Protein AF-A0A972MLI1-F1 (afdb_monomer_lite)

Sequence (864 aa):
FDFTLFNNRFKKNRMYGEKNILFFDNGRDFYGKFKIDSTTGWLNIKGTKNLGAFIKAQRDNSRTLILCEGLKDGVNGNIAFPKADILVTDSKHIPFKFKEHGVELKQYHKIILAVDRDVSTDEKLKLLSRLNRKSYKKTYMVNWDEIPKEVTDLTEWIDSLDIPFSKIEREALPSLKRVLSEDNFVKIFNRKRVEELDRRFQIASSRNSVNSVRDIIKSKNLMREDISKEVEFLLNLSGKSDRDEVVELNSNGKLSDLSKRIIDIVDGNQRTLLNAPTGTGKSYLVKNIFPVKYRNMIIISPLRMVTDEIVKESIFKNVRKIRDIDYPYISMTTDIFYNLYKSHPDIFKKRIQESDIIIFDEQHLYRESKNFREKVVKVYEFLLYKYKRRVLFMSGTPVIPTDVDIKVITARVPDSAKRRIDYSKDKFQSEEEMVSHIKSQIKSGSVMVYCSSKIKVEEVSNLLIKHNIPVFSMTSIEMKENGEKVKGGKIKYGEYAYVSTTKATTGINIPNLRGIYQYGTVYNANSFIQLLGRLRDGGFFYYIKPKFEHQQEKFVRNQAIGLVRGFKKLKVHKLSQSFNSSKFKNWIKNRFHIPSHQRDLSGFMTHFRDALQVIEAKGLGKFNMERDDFIFSALAVNNVDDIEELFENLDKVNFEKYVDRVAIDWINHNSVEMLNEIYNLSFKIIEERDSEPELEKIELITCEDKSEKREKQKKISDETRELYKELDEKFKDCNITSKVLRNRFSLGELTKLNEIELDLDEIKRFAHNDDKVVRLKAMLIPPDKIIEIAKEIINDKGFCTLRELDVELQKVYIANSRTKSVYFRFLVNLFKKGFADNSDIKYSKMGKANRRYHRNILLGRDVL

Radius of gyration: 37.96 Å; chains: 1; bounding box: 101×66×106 Å

pLDDT: mean 73.81, std 15.35, range [25.66, 97.81]

Foldseek 3Di:
DPLVVVCVLCVQWHWDDDVQKIWIDRVPDTQFIWGQDPPPGTHTDDDDDQQFDKADAPDPQAQEEEEEEDVVLVVLVCLLASRYIYTYGPDLQDAHNCVVHVNDLVSHQAYEYFYWPPRDPVSVCNNHVPDDPVSLLRYWYFQCVVPDPVDTHNNSRSVVVPDPSVCSNPCRVVVSVVRTDPDPRVVSVLVVVLVVLVVQVVVCLVVVPLVSLLVSLLVCVVVVHDSVVSLVSNLQVQADDPLEDEDEDDLQLACPVCLVVVVVVLLVDQFAEEQHAFLNCPLVSVFPPVVVPWQAEEEEEQDPLQLVVSPVPGQEDEDDDPVSLPRRHYYYYLVVLQCCCVVVVVSSVVSVVPGQEYEYEPQVCLLVCPPPPVSNVVSSCCSQPPDRGGYYYYDNRHGDDPPGDYRYYHYFYDPSNFAEAEEEEQPDPDPVRVLVVLQVLLVQAEEEEEDQDPVVLVVVLVVNLVVVFFEWEFEPVFIATSNHGDPPPDDDAGSHHYRYHLVRCVSPQHPRHAEYEYEAFDQFDVSVQVVLSSCSNYHYYYYHYPPCPVPVVVVLLVVLLVVLVVCLVQVPFKLQVCLVDPVSLVCCVVPDPQPPVLSHLQSVCVVNVSSLVLCVQLVQWDQDPVNSIIGGDNVSSVPDPDPNVSSSDGDPSVSVSVSRRSSVVVCNVPPVQVCVVSGSHSHGYDYDPDVPPPPVPPPPCDVVVVVVVVVVVVVVVVVLVVLQVLQCVVCVLLPDHSVNQVVQDDSVLSVVLSVDDDPSVVLSPDPDPVLSNVLSLLVSDPVVVLLVLQVVVCVVAQKDALLNSVVVCCVVRVRPDDPSVSNSVVSLVCLVVCVCVPPQKHWDQWDADPNDIDGGMIGGVVSD

Structure (mmCIF, N/CA/C/O backbone):
data_AF-A0A972MLI1-F1
#
_entry.id   AF-A0A972MLI1-F1
#
loop_
_atom_site.group_PDB
_atom_site.id
_atom_site.type_symbol
_atom_site.label_atom_id
_atom_site.label_alt_id
_atom_site.label_comp_id
_atom_site.label_asym_id
_atom_site.label_entity_id
_atom_site.label_seq_id
_atom_site.pdbx_PDB_ins_code
_atom_site.Cartn_x
_atom_site.Cartn_y
_atom_site.Cartn_z
_atom_site.occupancy
_atom_site.B_iso_or_equiv
_atom_site.auth_seq_id
_atom_site.auth_comp_id
_atom_site.auth_asym_id
_atom_site.auth_atom_id
_atom_site.pdbx_PDB_model_num
ATOM 1 N N . PHE A 1 1 ? 59.406 20.191 -24.309 1.00 47.91 1 PHE A N 1
ATOM 2 C CA . PHE A 1 1 ? 58.004 20.636 -24.447 1.00 47.91 1 PHE A CA 1
ATOM 3 C C . PHE A 1 1 ? 57.993 21.788 -25.446 1.00 47.91 1 PHE A C 1
ATOM 5 O O . PHE A 1 1 ? 58.690 22.765 -25.200 1.00 47.91 1 PHE A O 1
ATOM 12 N N . ASP A 1 2 ? 57.324 21.654 -26.594 1.00 45.31 2 ASP A N 1
ATOM 13 C CA . ASP A 1 2 ? 57.265 22.721 -27.610 1.00 45.31 2 ASP A CA 1
ATOM 14 C C . ASP A 1 2 ? 56.103 23.679 -27.294 1.00 45.31 2 ASP A C 1
ATOM 16 O O . ASP A 1 2 ? 54.934 23.410 -27.584 1.00 45.31 2 ASP A O 1
ATOM 20 N N . PHE A 1 3 ? 56.436 24.794 -26.642 1.00 49.72 3 PHE A N 1
ATOM 21 C CA . PHE A 1 3 ? 55.480 25.824 -26.227 1.00 49.72 3 PHE A CA 1
ATOM 22 C C . PHE A 1 3 ? 54.822 26.535 -27.408 1.00 49.72 3 PHE A C 1
ATOM 24 O O . PHE A 1 3 ? 53.673 26.968 -27.313 1.00 49.72 3 PHE A O 1
ATOM 31 N N . THR A 1 4 ? 55.531 26.628 -28.529 1.00 46.41 4 THR A N 1
ATOM 32 C CA . THR A 1 4 ? 55.057 27.284 -29.745 1.00 46.41 4 THR A CA 1
ATOM 33 C C . THR A 1 4 ? 53.942 26.459 -30.371 1.00 46.41 4 THR A C 1
ATOM 35 O O . THR A 1 4 ? 52.901 26.999 -30.742 1.00 46.41 4 THR A O 1
ATOM 38 N N . LEU A 1 5 ? 54.094 25.132 -30.394 1.00 46.66 5 LEU A N 1
ATOM 39 C CA . LEU A 1 5 ? 53.060 24.209 -30.862 1.00 46.66 5 LEU A CA 1
ATOM 40 C C . LEU A 1 5 ? 51.785 24.270 -29.998 1.00 46.66 5 LEU A C 1
ATOM 42 O O . LEU A 1 5 ? 50.673 24.254 -30.534 1.00 46.66 5 LEU A O 1
ATOM 46 N N . PHE A 1 6 ? 51.938 24.375 -28.673 1.00 49.66 6 PHE A N 1
ATOM 47 C CA . PHE A 1 6 ? 50.816 24.477 -27.734 1.00 49.66 6 PHE A CA 1
ATOM 48 C C . PHE A 1 6 ? 50.091 25.827 -27.865 1.00 49.66 6 PHE A C 1
ATOM 50 O O . PHE A 1 6 ? 48.884 25.859 -28.102 1.00 49.66 6 PHE A O 1
ATOM 57 N N . ASN A 1 7 ? 50.821 26.945 -27.820 1.00 52.25 7 ASN A N 1
ATOM 58 C CA . ASN A 1 7 ? 50.249 28.289 -27.963 1.00 52.25 7 ASN A CA 1
ATOM 59 C C . ASN A 1 7 ? 49.585 28.508 -29.338 1.00 52.25 7 ASN A C 1
ATOM 61 O O . ASN A 1 7 ? 48.543 29.159 -29.422 1.00 52.25 7 ASN A O 1
ATOM 65 N N . ASN A 1 8 ? 50.120 27.912 -30.413 1.00 51.81 8 ASN A N 1
ATOM 66 C CA . ASN A 1 8 ? 49.519 27.984 -31.751 1.00 51.81 8 ASN A CA 1
ATOM 67 C C . ASN A 1 8 ? 48.191 27.217 -31.856 1.00 51.81 8 ASN A C 1
ATOM 69 O O . ASN A 1 8 ? 47.289 27.640 -32.586 1.00 51.81 8 ASN A O 1
ATOM 73 N N . ARG A 1 9 ? 48.042 26.103 -31.125 1.00 46.09 9 ARG A N 1
ATOM 74 C CA . ARG A 1 9 ? 46.799 25.310 -31.081 1.00 46.09 9 ARG A CA 1
ATOM 75 C C . ARG A 1 9 ? 45.765 25.852 -30.098 1.00 46.09 9 ARG A C 1
ATOM 77 O O . ARG A 1 9 ? 44.569 25.740 -30.361 1.00 46.09 9 ARG A O 1
ATOM 84 N N . PHE A 1 10 ? 46.193 26.458 -28.994 1.00 48.88 10 PHE A N 1
ATOM 85 C CA . PHE A 1 10 ? 45.318 26.856 -27.891 1.00 48.88 10 PHE A CA 1
ATOM 86 C C . PHE A 1 10 ? 45.275 28.376 -27.719 1.00 48.88 10 PHE A C 1
ATOM 88 O O . PHE A 1 10 ? 45.675 28.915 -26.697 1.00 48.88 10 PHE A O 1
ATOM 95 N N . LYS A 1 11 ? 44.689 29.078 -28.701 1.00 50.09 11 LYS A N 1
ATOM 96 C CA . LYS A 1 11 ? 44.611 30.557 -28.757 1.00 50.09 11 LYS A CA 1
ATOM 97 C C . LYS A 1 11 ? 43.966 31.252 -27.538 1.00 50.09 11 LYS A C 1
ATOM 99 O O . LYS A 1 11 ? 44.025 32.474 -27.452 1.00 50.09 11 LYS A O 1
ATOM 104 N N . LYS A 1 12 ? 43.300 30.507 -26.643 1.00 44.12 12 LYS A N 1
ATOM 105 C CA . LYS A 1 12 ? 42.593 31.029 -25.455 1.00 44.12 12 LYS A CA 1
ATOM 106 C C . LYS A 1 12 ? 43.379 30.889 -24.137 1.00 44.12 12 LYS A C 1
ATOM 108 O O . LYS A 1 12 ? 42.968 31.510 -23.165 1.00 44.12 12 LYS A O 1
ATOM 113 N N . ASN A 1 13 ? 44.472 30.122 -24.098 1.00 48.69 13 ASN A N 1
ATOM 114 C CA . ASN A 1 13 ? 45.317 29.950 -22.908 1.00 48.69 13 ASN A CA 1
ATOM 115 C C . ASN A 1 13 ? 46.754 30.361 -23.245 1.00 48.69 13 ASN A C 1
ATOM 117 O O . ASN A 1 13 ? 47.233 30.054 -24.336 1.00 48.69 13 ASN A O 1
ATOM 121 N N . ARG A 1 14 ? 47.444 31.051 -22.335 1.00 53.62 14 ARG A N 1
ATOM 122 C CA . ARG A 1 14 ? 48.846 31.440 -22.523 1.00 53.62 14 ARG A CA 1
ATOM 123 C C . ARG A 1 14 ? 49.737 30.526 -21.697 1.00 53.62 14 ARG A C 1
ATOM 125 O O . ARG A 1 14 ? 49.580 30.432 -20.482 1.00 53.62 14 ARG A O 1
ATOM 132 N N . MET A 1 15 ? 50.678 29.868 -22.371 1.00 56.75 15 MET A N 1
ATOM 133 C CA . MET A 1 15 ? 51.811 29.208 -21.732 1.00 56.75 15 MET A CA 1
ATOM 134 C C . MET A 1 15 ? 53.085 29.961 -22.069 1.00 56.75 15 MET A C 1
ATOM 136 O O . MET A 1 15 ? 53.476 30.055 -23.231 1.00 56.75 15 MET A O 1
ATOM 140 N N . TYR A 1 16 ? 53.748 30.487 -21.051 1.00 58.44 16 TYR A N 1
ATOM 141 C CA . TYR A 1 16 ? 55.057 31.112 -21.190 1.00 58.44 16 TYR A CA 1
ATOM 142 C C . TYR A 1 16 ? 55.985 30.593 -20.098 1.00 58.44 16 TYR A C 1
ATOM 144 O O . TYR A 1 16 ? 55.531 30.126 -19.050 1.00 58.44 16 TYR A O 1
ATOM 152 N N . GLY A 1 17 ? 57.287 30.618 -20.367 1.00 53.81 17 GLY A N 1
ATOM 153 C CA . GLY A 1 17 ? 58.278 30.096 -19.442 1.00 53.81 17 GLY A CA 1
ATOM 154 C C . GLY A 1 17 ? 59.570 30.896 -19.437 1.00 53.81 17 GLY A C 1
ATOM 155 O O . GLY A 1 17 ? 59.985 31.438 -20.457 1.00 53.81 17 GLY A O 1
ATOM 156 N N . GLU A 1 18 ? 60.199 30.921 -18.267 1.00 52.81 18 GLU A N 1
ATOM 157 C CA . GLU A 1 18 ? 61.629 31.186 -18.094 1.00 52.81 18 GLU A CA 1
ATOM 158 C C . GLU A 1 18 ? 62.325 29.851 -17.795 1.00 52.81 18 GLU A C 1
ATOM 160 O O . GLU A 1 18 ? 61.659 28.850 -17.526 1.00 52.81 18 GLU A O 1
ATOM 165 N N . LYS A 1 19 ? 63.661 29.793 -17.859 1.00 45.41 19 LYS A N 1
ATOM 166 C CA . LYS A 1 19 ? 64.439 28.548 -17.716 1.00 45.41 19 LYS A CA 1
ATOM 167 C C . LYS A 1 19 ? 63.956 27.720 -16.504 1.00 45.41 19 LYS A C 1
ATOM 169 O O . LYS A 1 19 ? 64.113 28.122 -15.355 1.00 45.41 19 LYS A O 1
ATOM 174 N N . ASN A 1 20 ? 63.372 26.556 -16.798 1.00 45.94 20 ASN A N 1
ATOM 175 C CA . ASN A 1 20 ? 62.780 25.583 -15.872 1.00 45.94 20 ASN A CA 1
ATOM 176 C C . ASN A 1 20 ? 61.471 25.976 -15.158 1.00 45.94 20 ASN A C 1
ATOM 178 O O . ASN A 1 20 ? 61.099 25.269 -14.231 1.00 45.94 20 ASN A O 1
ATOM 182 N N . ILE A 1 21 ? 60.752 27.032 -15.556 1.00 50.06 21 ILE A N 1
ATOM 183 C CA . ILE A 1 21 ? 59.495 27.484 -14.926 1.00 50.06 21 ILE A CA 1
ATOM 184 C C . ILE A 1 21 ? 58.414 27.750 -15.991 1.00 50.06 21 ILE A C 1
ATOM 186 O O . ILE A 1 21 ? 58.685 28.383 -17.003 1.00 50.06 21 ILE A O 1
ATOM 190 N N . LEU A 1 22 ? 57.183 27.298 -15.747 1.00 57.12 22 LEU A N 1
ATOM 191 C CA . LEU A 1 22 ? 56.019 27.317 -16.632 1.00 57.12 22 LEU A CA 1
ATOM 192 C C . LEU A 1 22 ? 54.854 28.039 -15.949 1.00 57.12 22 LEU A C 1
ATOM 194 O O . LEU A 1 22 ? 54.493 27.715 -14.818 1.00 57.12 22 LEU A O 1
ATOM 198 N N . PHE A 1 23 ? 54.265 29.007 -16.643 1.00 58.59 23 PHE A N 1
ATOM 199 C CA . PHE A 1 23 ? 53.094 29.763 -16.199 1.00 58.59 23 PHE A CA 1
ATOM 200 C C . PHE A 1 23 ? 51.876 29.392 -17.057 1.00 58.59 23 PHE A C 1
ATOM 202 O O . PHE A 1 23 ? 52.014 29.231 -18.272 1.00 58.59 23 PHE A O 1
ATOM 209 N N . PHE A 1 24 ? 50.702 29.241 -16.431 1.00 60.00 24 PHE A N 1
ATOM 210 C CA . PHE A 1 24 ? 49.439 28.912 -17.107 1.00 60.00 24 PHE A CA 1
ATOM 211 C C . PHE A 1 24 ? 48.341 29.929 -16.750 1.00 60.00 24 PHE A C 1
ATOM 213 O O . PHE A 1 24 ? 47.995 30.075 -15.575 1.00 60.00 24 PHE A O 1
ATOM 220 N N . ASP A 1 25 ? 47.777 30.615 -17.749 1.00 57.91 25 ASP A N 1
ATOM 221 C CA . ASP A 1 25 ? 46.645 31.548 -17.594 1.00 57.91 25 ASP A CA 1
ATOM 222 C C . ASP A 1 25 ? 45.677 31.518 -18.802 1.00 57.91 25 ASP A C 1
ATOM 224 O O . ASP A 1 25 ? 46.000 30.973 -19.861 1.00 57.91 25 ASP A O 1
ATOM 228 N N . ASN A 1 26 ? 44.474 32.093 -18.649 1.00 50.22 26 ASN A N 1
ATOM 229 C CA . ASN A 1 26 ? 43.505 32.341 -19.743 1.00 50.22 26 ASN A CA 1
ATOM 230 C C . ASN A 1 26 ? 43.417 33.829 -20.161 1.00 50.22 26 ASN A C 1
ATOM 232 O O . ASN A 1 26 ? 42.451 34.239 -20.812 1.00 50.22 26 ASN A O 1
ATOM 236 N N . GLY A 1 27 ? 44.357 34.670 -19.722 1.00 53.28 27 GLY A N 1
ATOM 237 C CA . GLY A 1 27 ? 44.333 36.124 -19.894 1.00 53.28 27 GLY A CA 1
ATOM 238 C C . GLY A 1 27 ? 43.441 36.920 -18.924 1.00 53.28 27 GLY A C 1
ATOM 239 O O . GLY A 1 27 ? 43.438 38.146 -19.011 1.00 53.28 27 GLY A O 1
ATOM 240 N N . ARG A 1 28 ? 42.694 36.275 -18.016 1.00 47.06 28 ARG A N 1
ATOM 241 C CA . ARG A 1 28 ? 41.916 36.917 -16.930 1.00 47.06 28 ARG A CA 1
ATOM 242 C C . ARG A 1 28 ? 42.260 36.376 -15.542 1.00 47.06 28 ARG A C 1
ATOM 244 O O . ARG A 1 28 ? 42.342 37.159 -14.605 1.00 47.06 28 ARG A O 1
ATOM 251 N N . ASP A 1 29 ? 42.492 35.072 -15.435 1.00 49.84 29 ASP A N 1
ATOM 252 C CA . ASP A 1 29 ? 42.754 34.355 -14.189 1.00 49.84 29 ASP A CA 1
ATOM 253 C C . ASP A 1 29 ? 44.064 33.561 -14.294 1.00 49.84 29 ASP A C 1
ATOM 255 O O . ASP A 1 29 ? 44.342 32.920 -15.312 1.00 49.84 29 ASP A O 1
ATOM 259 N N . PHE A 1 30 ? 44.866 33.602 -13.226 1.00 54.88 30 PHE A N 1
ATOM 260 C CA . PHE A 1 30 ? 46.114 32.851 -13.110 1.00 54.88 30 PHE A CA 1
ATOM 261 C C . PHE A 1 30 ? 45.841 31.443 -12.575 1.00 54.88 30 PHE A C 1
ATOM 263 O O . PHE A 1 30 ? 45.322 31.293 -11.468 1.00 54.88 30 PHE A O 1
ATOM 270 N N . TYR A 1 31 ? 46.208 30.414 -13.335 1.00 52.75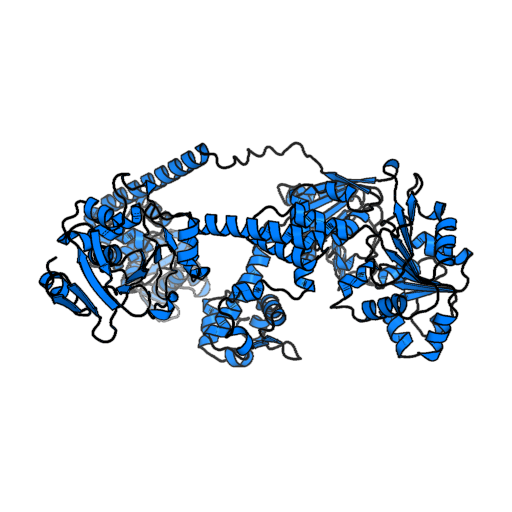 31 TYR A N 1
ATOM 271 C CA . TYR A 1 31 ? 45.892 29.026 -12.995 1.00 52.75 31 TYR A CA 1
ATOM 272 C C . TYR A 1 31 ? 47.042 28.274 -12.317 1.00 52.75 31 TYR A C 1
ATOM 274 O O . TYR A 1 31 ? 46.780 27.319 -11.590 1.00 52.75 31 TYR A O 1
ATOM 282 N N . GLY A 1 32 ? 48.304 28.671 -12.517 1.00 55.38 32 GLY A N 1
ATOM 283 C CA . GLY A 1 32 ? 49.420 28.059 -11.788 1.00 55.38 32 GLY A CA 1
ATOM 284 C C . GLY A 1 32 ? 50.821 28.355 -12.327 1.00 55.38 32 GLY A C 1
ATOM 285 O O . GLY A 1 32 ? 50.996 28.770 -13.475 1.00 55.38 32 GLY A O 1
ATOM 286 N N . LYS A 1 33 ? 51.820 28.120 -11.463 1.00 56.28 33 LYS A N 1
ATOM 287 C CA . LYS A 1 33 ? 53.263 28.215 -11.734 1.00 56.28 33 LYS A CA 1
ATOM 288 C C . LYS A 1 33 ? 53.911 26.860 -11.450 1.00 56.28 33 LYS A C 1
ATOM 290 O O . LYS A 1 33 ? 53.771 26.339 -10.349 1.00 56.28 33 LYS A O 1
ATOM 295 N N . PHE A 1 34 ? 54.657 26.310 -12.400 1.00 58.06 34 PHE A N 1
ATOM 296 C CA . PHE A 1 34 ? 55.252 24.974 -12.301 1.00 58.06 34 PHE A CA 1
ATOM 297 C C . PHE A 1 34 ? 56.737 25.026 -12.640 1.00 58.06 34 PHE A C 1
ATOM 299 O O . PHE A 1 34 ? 57.112 25.681 -13.598 1.00 58.06 34 PHE A O 1
ATOM 306 N N . LYS A 1 35 ? 57.601 24.356 -11.884 1.00 50.22 35 LYS A N 1
ATOM 307 C CA . LYS A 1 35 ? 59.030 24.224 -12.176 1.00 50.22 35 LYS A CA 1
ATOM 308 C C . LYS A 1 35 ? 59.329 22.792 -12.576 1.00 50.22 35 LYS A C 1
ATOM 310 O O . LYS A 1 35 ? 58.917 21.881 -11.872 1.00 50.22 35 LYS A O 1
ATOM 315 N N . ILE A 1 36 ? 60.043 22.588 -13.673 1.00 44.81 36 ILE A N 1
ATOM 316 C CA . ILE A 1 36 ? 60.510 21.249 -14.034 1.00 44.81 36 ILE A CA 1
ATOM 317 C C . ILE A 1 36 ? 61.764 20.916 -13.221 1.00 44.81 36 ILE A C 1
ATOM 319 O O . ILE A 1 36 ? 62.744 21.664 -13.218 1.00 44.81 36 ILE A O 1
ATOM 323 N N . ASP A 1 37 ? 61.692 19.812 -12.494 1.00 49.56 37 ASP A N 1
ATOM 324 C CA . ASP A 1 37 ? 62.801 19.155 -11.823 1.00 49.56 37 ASP A CA 1
ATOM 325 C C . ASP A 1 37 ? 63.236 17.956 -12.671 1.00 49.56 37 ASP A C 1
ATOM 327 O O . ASP A 1 37 ? 62.406 17.171 -13.134 1.00 49.56 37 ASP A O 1
ATOM 331 N N . SER A 1 38 ? 64.540 17.825 -12.907 1.00 40.69 38 SER A N 1
ATOM 332 C CA . SER A 1 38 ? 65.109 16.806 -13.802 1.00 40.69 38 SER A CA 1
ATOM 333 C C . SER A 1 38 ? 64.912 15.368 -13.315 1.00 40.69 38 SER A C 1
ATOM 335 O O . SER A 1 38 ? 65.096 14.438 -14.091 1.00 40.69 38 SER A O 1
ATOM 337 N N . THR A 1 39 ? 64.550 15.191 -12.047 1.00 37.62 39 THR A N 1
ATOM 338 C CA . THR A 1 39 ? 64.408 13.897 -11.369 1.00 37.62 39 THR A CA 1
ATOM 339 C C . THR A 1 39 ? 62.954 13.547 -11.062 1.00 37.62 39 THR A C 1
ATOM 341 O O . THR A 1 39 ? 62.599 12.374 -11.068 1.00 37.62 39 THR A O 1
ATOM 344 N N . THR A 1 40 ? 62.103 14.544 -10.805 1.00 37.59 40 THR A N 1
ATOM 345 C CA . THR A 1 40 ? 60.720 14.352 -10.320 1.00 37.59 40 THR A CA 1
ATOM 346 C C . THR A 1 40 ? 59.640 14.920 -11.247 1.00 37.59 40 THR A C 1
ATOM 348 O O . THR A 1 40 ? 58.451 14.743 -10.989 1.00 37.59 40 THR A O 1
ATOM 351 N N . GLY A 1 41 ? 60.016 15.564 -12.357 1.00 47.62 41 GLY A N 1
ATOM 352 C CA . GLY A 1 41 ? 59.072 16.132 -13.321 1.00 47.62 41 GLY A CA 1
ATOM 353 C C . GLY A 1 41 ? 58.562 17.523 -12.923 1.00 47.62 41 GLY A C 1
ATOM 354 O O . GLY A 1 41 ? 59.293 18.336 -12.365 1.00 47.62 41 GLY A O 1
ATOM 355 N N . TRP A 1 42 ? 57.319 17.860 -13.278 1.00 47.00 42 TRP A N 1
ATOM 356 C CA . TRP A 1 42 ? 56.756 19.199 -13.045 1.00 47.00 42 TRP A CA 1
ATOM 357 C C . TRP A 1 42 ? 56.283 19.384 -11.591 1.00 47.00 42 TRP A C 1
ATOM 359 O O . TRP A 1 42 ? 55.293 18.792 -11.174 1.00 47.00 42 TRP A O 1
ATOM 369 N N . LEU A 1 43 ? 56.943 20.266 -10.837 1.00 48.94 43 LEU A N 1
ATOM 370 C CA . LEU A 1 43 ? 56.621 20.638 -9.454 1.00 48.94 43 LEU A CA 1
ATOM 371 C C . LEU A 1 43 ? 55.833 21.957 -9.398 1.00 48.94 43 LEU A C 1
ATOM 373 O O . LEU A 1 43 ? 56.252 22.953 -9.978 1.00 48.94 43 LEU A O 1
ATOM 377 N N . ASN A 1 44 ? 54.716 22.021 -8.670 1.00 53.03 44 ASN A N 1
ATOM 378 C CA . ASN A 1 44 ? 53.964 23.270 -8.473 1.00 53.03 44 ASN A CA 1
ATOM 379 C C . ASN A 1 44 ? 54.741 24.230 -7.547 1.00 53.03 44 ASN A C 1
ATOM 381 O O . ASN A 1 44 ? 55.037 23.890 -6.403 1.00 53.03 44 ASN A O 1
ATOM 385 N N . ILE A 1 45 ? 55.077 25.433 -8.023 1.00 50.41 45 ILE A N 1
ATOM 386 C CA . ILE A 1 45 ? 55.813 26.446 -7.255 1.00 50.41 45 ILE A CA 1
ATOM 387 C C . ILE A 1 45 ? 54.953 27.700 -7.112 1.00 50.41 45 ILE A C 1
ATOM 389 O O . ILE A 1 45 ? 55.082 28.640 -7.884 1.00 50.41 45 ILE A O 1
ATOM 393 N N . LYS A 1 46 ? 54.139 27.733 -6.050 1.00 49.06 46 LYS A N 1
ATOM 394 C CA . LYS A 1 46 ? 53.308 28.861 -5.579 1.00 49.06 46 LYS A CA 1
ATOM 395 C C . LYS A 1 46 ? 52.178 29.310 -6.526 1.00 49.06 46 LYS A C 1
ATOM 397 O O . LYS A 1 46 ? 52.375 30.122 -7.425 1.00 49.06 46 LYS A O 1
ATOM 402 N N . GLY A 1 47 ? 50.957 28.915 -6.159 1.00 44.44 47 GLY A N 1
ATOM 403 C CA . GLY A 1 47 ? 49.693 29.580 -6.487 1.00 44.44 47 GLY A CA 1
ATOM 404 C C . GLY A 1 47 ? 48.760 29.559 -5.267 1.00 44.44 47 GLY A C 1
ATOM 405 O O . GLY A 1 47 ? 48.726 28.587 -4.514 1.00 44.44 47 GLY A O 1
ATOM 406 N N . THR A 1 48 ? 48.058 30.658 -5.006 1.00 46.09 48 THR A N 1
ATOM 407 C CA . THR A 1 48 ? 47.148 30.832 -3.867 1.00 46.09 48 THR A CA 1
ATOM 408 C C . THR A 1 48 ? 45.816 30.116 -4.126 1.00 46.09 48 THR A C 1
ATOM 410 O O . THR A 1 48 ? 45.030 30.542 -4.963 1.00 46.09 48 THR A O 1
ATOM 413 N N . LYS A 1 49 ? 45.552 29.072 -3.325 1.00 48.97 49 LYS A N 1
ATOM 414 C CA . LYS A 1 49 ? 44.410 28.128 -3.339 1.00 48.97 49 LYS A CA 1
ATOM 415 C C . LYS A 1 49 ? 44.544 26.985 -4.359 1.00 48.97 49 LYS A C 1
ATOM 417 O O . LYS A 1 49 ? 44.391 27.186 -5.555 1.00 48.97 49 LYS A O 1
ATOM 422 N N . ASN A 1 50 ? 44.721 25.771 -3.827 1.00 55.50 50 ASN A N 1
ATOM 423 C CA . ASN A 1 50 ? 44.579 24.495 -4.538 1.00 55.50 50 ASN A CA 1
ATOM 424 C C . ASN A 1 50 ? 43.135 24.327 -5.042 1.00 55.50 50 ASN A C 1
ATOM 426 O O . ASN A 1 50 ? 42.266 23.811 -4.328 1.00 55.50 50 ASN A O 1
ATOM 430 N N . LEU A 1 51 ? 42.847 24.866 -6.224 1.00 56.25 51 LEU A N 1
ATOM 431 C CA . LEU A 1 51 ? 41.528 24.825 -6.851 1.00 56.25 51 LEU A CA 1
ATOM 432 C C . LEU A 1 51 ? 41.455 23.787 -7.976 1.00 56.25 51 LEU A C 1
ATOM 434 O O . LEU A 1 51 ? 40.347 23.519 -8.442 1.00 56.25 51 LEU A O 1
ATOM 438 N N . GLY A 1 52 ? 42.572 23.189 -8.402 1.00 65.88 52 GLY A N 1
ATOM 439 C CA . GLY A 1 52 ? 42.649 22.473 -9.674 1.00 65.88 52 GLY A CA 1
ATOM 440 C C . GLY A 1 52 ? 42.554 23.411 -10.886 1.00 65.88 52 GLY A C 1
ATOM 441 O O . GLY A 1 52 ? 42.607 24.634 -10.747 1.00 65.88 52 GLY A O 1
ATOM 442 N N . ALA A 1 53 ? 42.370 22.854 -12.085 1.00 68.50 53 ALA A N 1
ATOM 443 C CA . ALA A 1 53 ? 42.328 23.613 -13.340 1.00 68.50 53 ALA A CA 1
ATOM 444 C C . ALA A 1 53 ? 41.135 23.215 -14.214 1.00 68.50 53 ALA A C 1
ATOM 446 O O . ALA A 1 53 ? 40.755 22.048 -14.261 1.00 68.50 53 ALA A O 1
ATOM 447 N N . PHE A 1 54 ? 40.569 24.169 -14.954 1.00 74.00 54 PHE A N 1
ATOM 448 C CA . PHE A 1 54 ? 39.522 23.900 -15.937 1.00 74.00 54 PHE A CA 1
ATOM 449 C C . PHE A 1 54 ? 40.000 24.244 -17.349 1.00 74.00 54 PHE A C 1
ATOM 451 O O . PHE A 1 54 ? 40.266 25.401 -17.672 1.00 74.00 54 PHE A O 1
ATOM 458 N N . ILE A 1 55 ? 40.101 23.226 -18.200 1.00 72.62 55 ILE A N 1
ATOM 459 C CA . ILE A 1 55 ? 40.584 23.329 -19.574 1.00 72.62 55 ILE A CA 1
ATOM 460 C C . ILE A 1 55 ? 39.391 23.144 -20.513 1.00 72.62 55 ILE A C 1
ATOM 462 O O . ILE A 1 55 ? 38.819 22.057 -20.619 1.00 72.62 55 ILE A O 1
ATOM 466 N N . LYS A 1 56 ? 39.001 24.223 -21.199 1.00 68.06 56 LYS A N 1
ATOM 467 C CA . LYS A 1 56 ? 37.903 24.188 -22.174 1.00 68.06 56 LYS A CA 1
ATOM 468 C C . LYS A 1 56 ? 38.305 23.476 -23.465 1.00 68.06 56 LYS A C 1
ATOM 470 O O . LYS A 1 56 ? 39.435 23.603 -23.939 1.00 68.06 56 LYS A O 1
ATOM 475 N N . ALA A 1 57 ? 37.339 22.796 -24.072 1.00 72.06 57 ALA A N 1
ATOM 476 C CA . ALA A 1 57 ? 37.441 22.252 -25.416 1.00 72.06 57 ALA A CA 1
ATOM 477 C C . ALA A 1 57 ? 37.704 23.356 -26.455 1.00 72.06 57 ALA A C 1
ATOM 479 O O . ALA A 1 57 ? 37.326 24.518 -26.283 1.00 72.06 57 ALA A O 1
ATOM 480 N N . GLN A 1 58 ? 38.264 22.976 -27.605 1.00 63.56 58 GLN A N 1
ATOM 481 C CA . GLN A 1 58 ? 38.508 23.906 -28.718 1.00 63.56 58 GLN A CA 1
ATOM 482 C C . GLN A 1 58 ? 37.216 24.446 -29.365 1.00 63.56 58 GLN A C 1
ATOM 484 O O . GLN A 1 58 ? 37.256 25.429 -30.103 1.00 63.56 58 GLN A O 1
ATOM 489 N N . ARG A 1 59 ? 36.061 23.816 -29.109 1.00 62.09 59 ARG A N 1
ATOM 490 C CA . ARG A 1 59 ? 34.738 24.253 -29.586 1.00 62.09 59 ARG A CA 1
ATOM 491 C C . ARG A 1 59 ? 33.860 24.652 -28.403 1.00 62.09 59 ARG A C 1
ATOM 493 O O . ARG A 1 59 ? 33.757 23.893 -27.448 1.00 62.09 59 ARG A O 1
ATOM 500 N N . ASP A 1 60 ? 33.133 25.762 -28.525 1.00 58.09 60 ASP A N 1
ATOM 501 C CA . ASP A 1 60 ? 32.367 26.376 -27.422 1.00 58.09 60 ASP A CA 1
ATOM 502 C C . ASP A 1 60 ? 31.142 25.565 -26.919 1.00 58.09 60 ASP A C 1
ATOM 504 O O . ASP A 1 60 ? 30.489 25.981 -25.970 1.00 58.09 60 ASP A O 1
ATOM 508 N N . ASN A 1 61 ? 30.838 24.394 -27.500 1.00 65.50 61 ASN A N 1
ATOM 509 C CA . ASN A 1 61 ? 29.648 23.579 -27.193 1.00 65.50 61 ASN A CA 1
ATOM 510 C C . ASN A 1 61 ? 29.989 22.127 -26.794 1.00 65.50 61 ASN A C 1
ATOM 512 O O . ASN A 1 61 ? 29.396 21.174 -27.317 1.00 65.50 61 ASN A O 1
ATOM 516 N N . SER A 1 62 ? 30.965 21.931 -25.906 1.00 77.19 62 SER A N 1
ATOM 517 C CA . SER A 1 62 ? 31.283 20.597 -25.385 1.00 77.19 62 SER A CA 1
ATOM 518 C C . SER A 1 62 ? 30.098 19.992 -24.617 1.00 77.19 62 SER A C 1
ATOM 520 O O . SER A 1 62 ? 29.405 20.662 -23.854 1.00 77.19 62 SER A O 1
ATOM 522 N N . ARG A 1 63 ? 29.852 18.691 -24.822 1.00 83.19 63 ARG A N 1
ATOM 523 C CA . ARG A 1 63 ? 28.821 17.908 -24.106 1.00 83.19 63 ARG A CA 1
ATOM 524 C C . ARG A 1 63 ? 29.417 16.844 -23.184 1.00 83.19 63 ARG A C 1
ATOM 526 O O . ARG A 1 63 ? 28.660 16.089 -22.568 1.00 83.19 63 ARG A O 1
ATOM 533 N N . THR A 1 64 ? 30.743 16.787 -23.090 1.00 84.44 64 THR A N 1
ATOM 534 C CA . THR A 1 64 ? 31.482 15.793 -22.309 1.00 84.44 64 THR A CA 1
ATOM 535 C C . THR A 1 64 ? 32.439 16.505 -21.365 1.00 84.44 64 THR A C 1
ATOM 537 O O . THR A 1 64 ? 33.199 17.360 -21.812 1.00 84.44 64 THR A O 1
ATOM 540 N N . LEU A 1 65 ? 32.407 16.125 -20.089 1.00 88.00 65 LEU A N 1
ATOM 541 C CA . LEU A 1 65 ? 33.349 16.579 -19.068 1.00 88.00 65 LEU A CA 1
ATOM 542 C C . LEU A 1 65 ? 34.241 15.409 -18.645 1.00 88.00 65 LEU A C 1
ATOM 544 O O . LEU A 1 65 ? 33.717 14.367 -18.253 1.00 88.00 65 LEU A O 1
ATOM 548 N N . ILE A 1 66 ? 35.557 15.577 -18.701 1.00 87.44 66 ILE A N 1
ATOM 549 C CA . ILE A 1 66 ? 36.535 14.632 -18.154 1.00 87.44 66 ILE A CA 1
ATOM 550 C C . ILE A 1 66 ? 37.034 15.183 -16.819 1.00 87.44 66 ILE A C 1
ATOM 552 O O . ILE A 1 66 ? 37.318 16.370 -16.692 1.00 87.44 66 ILE A O 1
ATOM 556 N N . LEU A 1 67 ? 37.081 14.316 -15.819 1.00 88.69 67 LEU A N 1
ATOM 557 C CA . LEU A 1 67 ? 37.542 14.569 -14.467 1.00 88.69 67 LEU A CA 1
ATOM 558 C C . LEU A 1 67 ? 38.814 13.764 -14.258 1.00 88.69 67 LEU A C 1
ATOM 560 O O . LEU A 1 67 ? 38.748 12.536 -14.277 1.00 88.69 67 LEU A O 1
ATOM 564 N N . CYS A 1 68 ? 39.936 14.442 -14.062 1.00 85.62 68 CYS A N 1
ATOM 565 C CA . CYS A 1 68 ? 41.223 13.799 -13.826 1.00 85.62 68 CYS A CA 1
ATOM 566 C C . CYS A 1 68 ? 41.949 14.429 -12.639 1.00 85.62 68 CYS A C 1
ATOM 568 O O . CYS A 1 68 ? 41.636 15.537 -12.192 1.00 85.62 68 CYS A O 1
ATOM 570 N N . GLU A 1 69 ? 42.889 13.677 -12.098 1.00 82.00 69 GLU A N 1
ATOM 571 C CA . GLU A 1 69 ? 43.795 14.122 -11.051 1.00 82.00 69 GLU A CA 1
ATOM 572 C C . GLU A 1 69 ? 45.112 14.539 -11.700 1.00 82.00 69 GLU A C 1
ATOM 574 O O . GLU A 1 69 ? 45.565 13.869 -12.614 1.00 82.00 69 GLU A O 1
ATOM 579 N N . GLY A 1 70 ? 45.690 15.664 -11.276 1.00 75.12 70 GLY A N 1
ATOM 580 C CA . GLY A 1 70 ? 46.967 16.133 -11.811 1.00 75.12 70 GLY A CA 1
ATOM 581 C C . GLY A 1 70 ? 46.846 16.962 -13.095 1.00 75.12 70 GLY A C 1
ATOM 582 O O . GLY A 1 70 ? 46.123 16.651 -14.044 1.00 75.12 70 GLY A O 1
ATOM 583 N N . LEU A 1 71 ? 47.581 18.080 -13.140 1.00 69.69 71 LEU A N 1
ATOM 584 C CA . LEU A 1 71 ? 47.568 18.975 -14.303 1.00 69.69 71 LEU A CA 1
ATOM 585 C C . LEU A 1 71 ? 48.227 18.340 -15.534 1.00 69.69 71 LEU A C 1
ATOM 587 O O . LEU A 1 71 ? 47.796 18.617 -16.651 1.00 69.69 71 LEU A O 1
ATOM 591 N N . LYS A 1 72 ? 49.229 17.474 -15.330 1.00 70.69 72 LYS A N 1
ATOM 592 C CA . LYS A 1 72 ? 49.876 16.684 -16.389 1.00 70.69 72 LYS A CA 1
ATOM 593 C C . LYS A 1 72 ? 48.822 15.901 -17.182 1.00 70.69 72 LYS A C 1
ATOM 595 O O . LYS A 1 72 ? 48.713 16.077 -18.395 1.00 70.69 72 LYS A O 1
ATOM 600 N N . ASP A 1 73 ? 47.979 15.149 -16.483 1.00 72.81 73 ASP A N 1
ATOM 601 C CA . ASP A 1 73 ? 46.916 14.340 -17.084 1.00 72.81 73 ASP A CA 1
ATOM 602 C C . ASP A 1 73 ? 45.806 15.198 -17.682 1.00 72.81 73 ASP A C 1
ATOM 604 O O . ASP A 1 73 ? 45.250 14.864 -18.728 1.00 72.81 73 ASP A O 1
ATOM 608 N N . GLY A 1 74 ? 45.539 16.367 -17.094 1.00 72.38 74 GLY A N 1
ATOM 609 C CA . GLY A 1 74 ? 44.639 17.360 -17.677 1.00 72.38 74 GLY A CA 1
ATOM 610 C C . GLY A 1 74 ? 45.108 17.893 -19.033 1.00 72.38 74 GLY A C 1
ATOM 611 O O . GLY A 1 74 ? 44.314 17.998 -19.971 1.00 72.38 74 GLY A O 1
ATOM 612 N N . VAL A 1 75 ? 46.397 18.215 -19.159 1.00 67.19 75 VAL A N 1
ATOM 613 C CA . VAL A 1 75 ? 46.999 18.731 -20.399 1.00 67.19 75 VAL A CA 1
ATOM 614 C C . VAL A 1 75 ? 47.040 17.645 -21.474 1.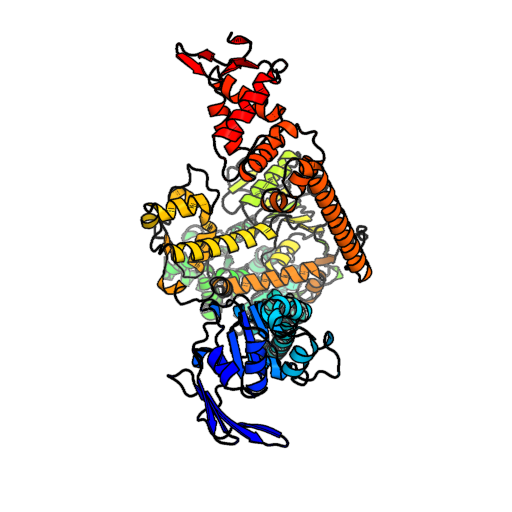00 67.19 75 VAL A C 1
ATOM 616 O O . VAL A 1 75 ? 46.579 17.880 -22.594 1.00 67.19 75 VAL A O 1
ATOM 619 N N . ASN A 1 76 ? 47.511 16.444 -21.133 1.00 67.00 76 ASN A N 1
ATOM 620 C CA . ASN A 1 76 ? 47.571 15.314 -22.066 1.00 67.00 76 ASN A CA 1
ATOM 621 C C . ASN A 1 76 ? 46.175 14.834 -22.467 1.00 67.00 76 ASN A C 1
ATOM 623 O O . ASN A 1 76 ? 45.901 14.610 -23.646 1.00 67.00 76 ASN A O 1
ATOM 627 N N . GLY A 1 77 ? 45.243 14.798 -21.516 1.00 71.81 77 GLY A N 1
ATOM 628 C CA . GLY A 1 77 ? 43.835 14.546 -21.781 1.00 71.81 77 GLY A CA 1
ATOM 629 C C . GLY A 1 77 ? 43.232 15.577 -22.735 1.00 71.81 77 GLY A C 1
ATOM 630 O O . GLY A 1 77 ? 42.449 15.213 -23.606 1.00 71.81 77 GLY A O 1
ATOM 631 N N . ASN A 1 78 ? 43.592 16.860 -22.641 1.00 73.25 78 ASN A N 1
ATOM 632 C CA . ASN A 1 78 ? 43.028 17.885 -23.529 1.00 73.25 78 ASN A CA 1
ATOM 633 C C . ASN A 1 78 ? 43.562 17.760 -24.958 1.00 73.25 78 ASN A C 1
ATOM 635 O O . ASN A 1 78 ? 42.812 17.938 -25.918 1.00 73.25 78 ASN A O 1
ATOM 639 N N . ILE A 1 79 ? 44.837 17.397 -25.083 1.00 69.31 79 ILE A N 1
ATOM 640 C CA . ILE A 1 79 ? 45.474 17.048 -26.352 1.00 69.31 79 ILE A CA 1
ATOM 641 C C . ILE A 1 79 ? 44.786 15.830 -26.983 1.00 69.31 79 ILE A C 1
ATOM 643 O O . ILE A 1 79 ? 44.457 15.855 -28.170 1.00 69.31 79 ILE A O 1
ATOM 647 N N . ALA A 1 80 ? 44.530 14.791 -26.186 1.00 69.81 80 ALA A N 1
ATOM 648 C CA . ALA A 1 80 ? 43.902 13.557 -26.642 1.00 69.81 80 ALA A CA 1
ATOM 649 C C . ALA A 1 80 ? 42.408 13.722 -26.962 1.00 69.81 80 ALA A C 1
ATOM 651 O O . ALA A 1 80 ? 41.875 13.128 -27.903 1.00 69.81 80 ALA A O 1
ATOM 652 N N . PHE A 1 81 ? 41.717 14.567 -26.196 1.00 74.00 81 PHE A N 1
ATOM 653 C CA . PHE A 1 81 ? 40.270 14.756 -26.246 1.00 74.00 81 PHE A CA 1
ATOM 654 C C . PHE A 1 81 ? 39.895 16.234 -26.457 1.00 74.00 81 PHE A C 1
ATOM 656 O O . PHE A 1 81 ? 39.150 16.799 -25.654 1.00 74.00 81 PHE A O 1
ATOM 663 N N . PRO A 1 82 ? 40.272 16.869 -27.585 1.00 67.94 82 PRO A N 1
ATOM 664 C CA . PRO A 1 82 ? 40.105 18.318 -27.791 1.00 67.94 82 PRO A CA 1
ATOM 665 C C . PRO A 1 82 ? 38.641 18.778 -27.914 1.00 67.94 82 PRO A C 1
ATOM 667 O O . PRO A 1 82 ? 38.346 19.975 -27.982 1.00 67.94 82 PRO A O 1
ATOM 670 N N . LYS A 1 83 ? 37.706 17.820 -27.970 1.00 73.56 83 LYS A N 1
ATOM 671 C CA . LYS A 1 83 ? 36.251 18.028 -28.020 1.00 73.56 83 LYS A CA 1
ATOM 672 C C . LYS A 1 83 ? 35.571 17.897 -26.651 1.00 73.56 83 LYS A C 1
ATOM 674 O O . LYS A 1 83 ? 34.352 18.053 -26.596 1.00 73.56 83 LYS A O 1
ATOM 679 N N . ALA A 1 84 ? 36.309 17.557 -25.596 1.00 78.38 84 ALA A N 1
ATOM 680 C CA . ALA A 1 84 ? 35.805 17.443 -24.233 1.00 78.38 84 ALA A CA 1
ATOM 681 C C . ALA A 1 84 ? 36.326 18.601 -23.375 1.00 78.38 84 ALA A C 1
ATOM 683 O O . ALA A 1 84 ? 37.441 19.078 -23.578 1.00 78.38 84 ALA A O 1
ATOM 684 N N . ASP A 1 85 ? 35.505 19.041 -22.424 1.00 81.44 85 ASP A N 1
ATOM 685 C CA . ASP A 1 85 ? 35.988 19.930 -21.368 1.00 81.44 85 ASP A CA 1
ATOM 686 C C . ASP A 1 85 ? 36.660 19.068 -20.301 1.00 81.44 85 ASP A C 1
ATOM 688 O O . ASP A 1 85 ? 36.220 17.941 -20.054 1.00 81.44 85 ASP A O 1
ATOM 692 N N . ILE A 1 86 ? 37.712 19.578 -19.667 1.00 82.81 86 ILE A N 1
ATOM 693 C CA . ILE A 1 86 ? 38.477 18.836 -18.663 1.00 82.81 86 ILE A CA 1
ATOM 694 C C . ILE A 1 86 ? 38.552 19.652 -17.385 1.00 82.81 86 ILE A C 1
ATOM 696 O O . ILE A 1 86 ? 38.949 20.813 -17.404 1.00 82.81 86 ILE A O 1
ATOM 700 N N . LEU A 1 87 ? 38.159 19.041 -16.273 1.00 83.12 87 LEU A N 1
ATOM 701 C CA . LEU A 1 87 ? 38.310 19.602 -14.942 1.00 83.12 87 LEU A CA 1
ATOM 702 C C . LEU A 1 87 ? 39.284 18.731 -14.152 1.00 83.12 87 LEU A C 1
ATOM 704 O O . LEU A 1 87 ? 39.052 17.544 -13.935 1.00 83.12 87 LEU A O 1
ATOM 708 N N . VAL A 1 88 ? 40.359 19.363 -13.719 1.00 81.00 88 VAL A N 1
ATOM 709 C CA . VAL A 1 88 ? 41.468 18.771 -12.989 1.00 81.00 88 VAL A CA 1
ATOM 710 C C . VAL A 1 88 ? 41.305 19.075 -11.508 1.00 81.00 88 VAL A C 1
ATOM 712 O O . VAL A 1 88 ? 40.912 20.185 -11.150 1.00 81.00 88 VAL A O 1
ATOM 715 N N . THR A 1 89 ? 41.640 18.116 -10.651 1.00 79.44 89 THR A N 1
ATOM 716 C CA . THR A 1 89 ? 41.893 18.357 -9.225 1.00 79.44 89 THR A CA 1
ATOM 717 C C . THR A 1 89 ? 43.380 18.198 -8.908 1.00 79.44 89 THR A C 1
ATOM 719 O O . THR A 1 89 ? 44.081 17.443 -9.577 1.00 79.44 89 THR A O 1
ATOM 722 N N . ASP A 1 90 ? 43.862 18.897 -7.882 1.00 69.69 90 ASP A N 1
ATOM 723 C CA . ASP A 1 90 ? 45.285 18.907 -7.516 1.00 69.69 90 ASP A CA 1
ATOM 724 C C . ASP A 1 90 ? 45.747 17.611 -6.817 1.00 69.69 90 ASP A C 1
ATOM 726 O O . ASP A 1 90 ? 46.946 17.390 -6.687 1.00 69.69 90 ASP A O 1
ATOM 730 N N . SER A 1 91 ? 44.820 16.779 -6.319 1.00 73.94 91 SER A N 1
ATOM 731 C CA . SER A 1 91 ? 45.123 15.526 -5.601 1.00 73.94 91 SER A CA 1
ATOM 732 C C . SER A 1 91 ? 43.886 14.625 -5.449 1.00 73.94 91 SER A C 1
ATOM 734 O O . SER A 1 91 ? 42.769 15.139 -5.328 1.00 73.94 91 SER A O 1
ATOM 736 N N . LYS A 1 92 ? 44.087 13.302 -5.304 1.00 74.50 92 LYS A N 1
ATOM 737 C CA . LYS A 1 92 ? 43.083 12.263 -4.984 1.00 74.50 92 LYS A CA 1
ATOM 738 C C . LYS A 1 92 ? 42.277 12.531 -3.725 1.00 74.50 92 LYS A C 1
ATOM 740 O O . LYS A 1 92 ? 41.206 11.958 -3.521 1.00 74.50 92 LYS A O 1
ATOM 745 N N . HIS A 1 93 ? 42.766 13.416 -2.863 1.00 76.19 93 HIS A N 1
ATOM 746 C CA . HIS A 1 93 ? 42.095 13.788 -1.622 1.00 76.19 93 HIS A CA 1
ATOM 747 C C . HIS A 1 93 ? 41.273 15.080 -1.733 1.00 76.19 93 HIS A C 1
ATOM 749 O O . HIS A 1 93 ? 40.528 15.407 -0.807 1.00 76.19 93 HIS A O 1
ATOM 755 N N . ILE A 1 94 ? 41.379 15.818 -2.842 1.00 76.25 94 ILE A N 1
ATOM 756 C CA . ILE A 1 94 ? 40.719 17.113 -3.029 1.00 76.25 94 ILE A CA 1
ATOM 757 C C . ILE A 1 94 ? 39.507 16.940 -3.960 1.00 76.25 94 ILE A C 1
ATOM 759 O O . ILE A 1 94 ? 39.674 16.624 -5.136 1.00 76.25 94 ILE A O 1
ATOM 763 N N . PRO A 1 95 ? 38.269 17.178 -3.482 1.00 81.19 95 PRO A N 1
ATOM 764 C CA . PRO A 1 95 ? 37.079 17.075 -4.322 1.00 81.19 95 PRO A CA 1
ATOM 765 C C . PRO A 1 95 ? 37.064 18.090 -5.464 1.00 81.19 95 PRO A C 1
ATOM 767 O O . PRO A 1 95 ? 37.436 19.250 -5.265 1.00 81.19 95 PRO A O 1
ATOM 770 N N . PHE A 1 96 ? 36.505 17.693 -6.610 1.00 81.62 96 PHE A N 1
ATOM 771 C CA . PHE A 1 96 ? 36.355 18.571 -7.772 1.00 81.62 96 PHE A CA 1
ATOM 772 C C . PHE A 1 96 ? 35.548 19.838 -7.437 1.00 81.62 96 PHE A C 1
ATOM 774 O O . PHE A 1 96 ? 34.437 19.797 -6.890 1.00 81.62 96 PHE A O 1
ATOM 781 N N . LYS A 1 97 ? 36.115 20.996 -7.785 1.00 77.56 97 LYS A N 1
ATOM 782 C CA . LYS A 1 97 ? 35.602 22.332 -7.448 1.00 77.56 97 LYS A CA 1
ATOM 783 C C . LYS A 1 97 ? 34.757 22.924 -8.582 1.00 77.56 97 LYS A C 1
ATOM 785 O O . LYS A 1 97 ? 35.105 23.926 -9.196 1.00 77.56 97 LYS A O 1
ATOM 790 N N . PHE A 1 98 ? 33.631 22.275 -8.888 1.00 78.81 98 PHE A N 1
ATOM 791 C CA . PHE A 1 98 ? 32.789 22.634 -10.041 1.00 78.81 98 PHE A CA 1
ATOM 792 C C . PHE A 1 98 ? 32.285 24.085 -10.020 1.00 78.81 98 PHE A C 1
ATOM 794 O O . PHE A 1 98 ? 32.280 24.743 -11.054 1.00 78.81 98 PHE A O 1
ATOM 801 N N . LYS A 1 99 ? 31.845 24.590 -8.859 1.00 73.31 99 LYS A N 1
ATOM 802 C CA . LYS A 1 99 ? 31.287 25.949 -8.751 1.00 73.31 99 LYS A CA 1
ATOM 803 C C . LYS A 1 99 ? 32.374 27.006 -8.899 1.00 73.31 99 LYS A C 1
ATOM 805 O O . LYS A 1 99 ? 32.148 28.025 -9.536 1.00 73.31 99 LYS A O 1
ATOM 810 N N . GLU A 1 100 ? 33.533 26.738 -8.312 1.00 68.25 100 GLU A N 1
ATOM 811 C CA . GLU A 1 100 ? 34.686 27.628 -8.301 1.00 68.25 100 GLU A CA 1
ATOM 812 C C . GLU A 1 100 ? 35.265 27.832 -9.710 1.00 68.25 100 GLU A C 1
ATOM 814 O O . GLU A 1 100 ? 35.726 28.922 -10.018 1.00 68.25 100 GLU A O 1
ATOM 819 N N . HIS A 1 101 ? 35.142 26.830 -10.588 1.00 67.75 101 HIS A N 1
ATOM 820 C CA . HIS A 1 101 ? 35.526 26.911 -12.006 1.00 67.75 101 HIS A CA 1
ATOM 821 C C . HIS A 1 101 ? 34.375 27.291 -12.955 1.00 67.75 101 HIS A C 1
ATOM 823 O O . HIS A 1 101 ? 34.512 27.190 -14.173 1.00 67.75 101 HIS A O 1
ATOM 829 N N . GLY A 1 102 ? 33.208 27.685 -12.429 1.00 66.50 102 GLY A N 1
ATOM 830 C CA . GLY A 1 102 ? 32.044 28.040 -13.252 1.00 66.50 102 GLY A CA 1
ATOM 831 C C . GLY A 1 102 ? 31.505 26.882 -14.106 1.00 66.50 102 GLY A C 1
ATOM 832 O O . GLY A 1 102 ? 30.922 27.102 -15.168 1.00 66.50 102 GLY A O 1
ATOM 833 N N . VAL A 1 103 ? 31.709 25.635 -13.673 1.00 79.31 103 VAL A N 1
ATOM 834 C CA . VAL A 1 103 ? 31.331 24.427 -14.414 1.00 79.31 103 VAL A CA 1
ATOM 835 C C . VAL A 1 103 ? 29.864 24.085 -14.152 1.00 79.31 103 VAL A C 1
ATOM 837 O O . VAL A 1 103 ? 29.497 23.506 -13.125 1.00 79.31 103 VAL A O 1
ATOM 840 N N . GLU A 1 104 ? 29.002 24.380 -15.124 1.00 81.38 104 GLU A N 1
ATOM 841 C CA . GLU A 1 104 ? 27.587 24.019 -15.057 1.00 81.38 104 GLU A CA 1
ATOM 842 C C . GLU A 1 104 ? 27.357 22.551 -15.426 1.00 81.38 104 GLU A C 1
ATOM 844 O O . GLU A 1 104 ? 27.106 22.196 -16.575 1.00 81.38 104 GLU A O 1
ATOM 849 N N . LEU A 1 105 ? 27.347 21.668 -14.425 1.00 80.88 105 LEU A N 1
ATOM 850 C CA . LEU A 1 105 ? 27.156 20.222 -14.613 1.00 80.88 105 LEU A CA 1
ATOM 851 C C . LEU A 1 105 ? 25.926 19.833 -15.453 1.00 80.88 105 LEU A C 1
ATOM 853 O O . LEU A 1 105 ? 25.893 18.739 -16.016 1.00 80.88 105 LEU A O 1
ATOM 857 N N . LYS A 1 106 ? 24.901 20.691 -15.548 1.00 80.19 106 LYS A N 1
ATOM 858 C CA . LYS A 1 106 ? 23.693 20.454 -16.357 1.00 80.19 106 LYS A CA 1
ATOM 859 C C . LYS A 1 106 ? 23.978 20.435 -17.868 1.00 80.19 106 LYS A C 1
ATOM 861 O O . LYS A 1 106 ? 23.249 19.743 -18.572 1.00 80.19 106 LYS A O 1
ATOM 866 N N . GLN A 1 107 ? 25.025 21.114 -18.346 1.00 81.94 107 GLN A N 1
ATOM 867 C CA . GLN A 1 107 ? 25.341 21.222 -19.779 1.00 81.94 107 GLN A CA 1
ATOM 868 C C . GLN A 1 107 ? 25.936 19.939 -20.378 1.00 81.94 107 GLN A C 1
ATOM 870 O O . GLN A 1 107 ? 25.802 19.679 -21.573 1.00 81.94 107 GLN A O 1
ATOM 875 N N . TYR A 1 108 ? 26.547 19.097 -19.543 1.00 84.31 108 TYR A N 1
ATOM 876 C CA . TYR A 1 108 ? 27.200 17.872 -19.997 1.00 84.31 108 TYR A CA 1
ATOM 877 C C . TYR A 1 108 ? 26.224 16.701 -20.051 1.00 84.31 108 TYR A C 1
ATOM 879 O O . TYR A 1 108 ? 25.509 16.423 -19.087 1.00 84.31 108 TYR A O 1
ATOM 887 N N . HIS A 1 109 ? 26.227 15.959 -21.153 1.00 81.12 109 HIS A N 1
ATOM 888 C CA . HIS A 1 109 ? 25.506 14.692 -21.266 1.00 81.12 109 HIS A CA 1
ATOM 889 C C . HIS A 1 109 ? 26.290 13.528 -20.661 1.00 81.12 109 HIS A C 1
ATOM 891 O O . HIS A 1 109 ? 25.677 12.561 -20.218 1.00 81.12 109 HIS A O 1
ATOM 897 N N . LYS A 1 110 ? 27.623 13.624 -20.634 1.00 81.81 110 LYS A N 1
ATOM 898 C CA . LYS A 1 110 ? 28.523 12.584 -20.134 1.00 81.81 110 LYS A CA 1
ATOM 899 C C . LYS A 1 110 ? 29.611 13.205 -19.254 1.00 81.81 110 LYS A C 1
ATOM 901 O O . LYS A 1 110 ? 30.193 14.219 -19.630 1.00 81.81 110 LYS A O 1
ATOM 906 N N . ILE A 1 111 ? 29.863 12.597 -18.100 1.00 85.50 111 ILE A N 1
ATOM 907 C CA . ILE A 1 111 ? 30.968 12.918 -17.192 1.00 85.50 111 ILE A CA 1
ATOM 908 C C . ILE A 1 111 ? 31.850 11.674 -17.103 1.00 85.50 111 ILE A C 1
ATOM 910 O O . ILE A 1 111 ? 31.333 10.565 -17.008 1.00 85.50 111 ILE A O 1
ATOM 914 N N . ILE A 1 112 ? 33.163 11.834 -17.167 1.00 84.81 112 ILE A N 1
ATOM 915 C CA . ILE A 1 112 ? 34.114 10.725 -17.174 1.00 84.81 112 ILE A CA 1
ATOM 916 C C . ILE A 1 112 ? 35.089 10.938 -16.031 1.00 84.81 112 ILE A C 1
ATOM 918 O O . ILE A 1 112 ? 35.763 11.955 -16.015 1.00 84.81 112 ILE A O 1
ATOM 922 N N . LEU A 1 113 ? 35.150 10.010 -15.082 1.00 85.75 113 LEU A N 1
ATOM 923 C CA . LEU A 1 113 ? 36.161 9.987 -14.036 1.00 85.75 113 LEU A CA 1
ATOM 924 C C . LEU A 1 113 ? 37.342 9.134 -14.510 1.00 85.75 113 LEU A C 1
ATOM 926 O O . LEU A 1 113 ? 37.253 7.905 -14.552 1.00 85.75 113 LEU A O 1
ATOM 930 N N . ALA A 1 114 ? 38.418 9.818 -14.875 1.00 82.31 114 ALA A N 1
ATOM 931 C CA . ALA A 1 114 ? 39.679 9.282 -15.357 1.00 82.31 114 ALA A CA 1
ATOM 932 C C . ALA A 1 114 ? 40.777 9.638 -14.343 1.00 82.31 114 ALA A C 1
ATOM 934 O O . ALA A 1 114 ? 41.538 10.579 -14.538 1.00 82.31 114 ALA A O 1
ATOM 935 N N . VAL A 1 115 ? 40.761 8.929 -13.216 1.00 80.81 115 VAL A N 1
ATOM 936 C CA . VAL A 1 115 ? 41.739 9.057 -12.123 1.00 80.81 115 VAL A CA 1
ATOM 937 C C . VAL A 1 115 ? 42.620 7.823 -12.094 1.00 80.81 115 VAL A C 1
ATOM 939 O O . VAL A 1 115 ? 42.154 6.764 -12.523 1.00 80.81 115 VAL A O 1
ATOM 942 N N . ASP A 1 116 ? 43.825 7.962 -11.558 1.00 78.50 116 ASP A N 1
ATOM 943 C CA . ASP A 1 116 ? 44.872 6.943 -11.591 1.00 78.50 116 ASP A CA 1
ATOM 944 C C . ASP A 1 116 ? 44.449 5.595 -10.998 1.00 78.50 116 ASP A C 1
ATOM 946 O O . ASP A 1 116 ? 43.461 5.452 -10.254 1.00 78.50 116 ASP A O 1
ATOM 950 N N . ARG A 1 117 ? 45.201 4.559 -11.378 1.00 75.19 117 ARG A N 1
ATOM 951 C CA . ARG A 1 117 ? 44.901 3.172 -11.016 1.00 75.19 117 ARG A CA 1
ATOM 952 C C . ARG A 1 117 ? 45.004 2.915 -9.512 1.00 75.19 117 ARG A C 1
ATOM 954 O O . ARG A 1 117 ? 44.263 2.079 -8.995 1.00 75.19 117 ARG A O 1
ATOM 961 N N . ASP A 1 118 ? 45.878 3.641 -8.818 1.00 75.69 118 ASP A N 1
ATOM 962 C CA . ASP A 1 118 ? 46.134 3.535 -7.377 1.00 75.69 118 ASP A CA 1
ATOM 963 C C . ASP A 1 118 ? 45.072 4.240 -6.510 1.00 75.69 118 ASP A C 1
ATOM 965 O O . ASP A 1 118 ? 45.045 4.053 -5.292 1.00 75.69 118 ASP A O 1
ATOM 969 N N . VAL A 1 119 ? 44.163 5.017 -7.114 1.00 76.94 119 VAL A N 1
ATOM 970 C CA . VAL A 1 119 ? 43.079 5.686 -6.387 1.00 76.94 119 VAL A CA 1
ATOM 971 C C . VAL A 1 119 ? 42.049 4.654 -5.924 1.00 76.94 119 VAL A C 1
ATOM 973 O O . VAL A 1 119 ? 41.339 4.023 -6.722 1.00 76.94 119 VAL A O 1
ATOM 976 N N . SER A 1 120 ? 41.917 4.506 -4.608 1.00 76.06 120 SER A N 1
ATOM 977 C CA . SER A 1 120 ? 40.980 3.580 -3.974 1.00 76.06 120 SER A CA 1
ATOM 978 C C . SER A 1 120 ? 39.519 3.959 -4.234 1.00 76.06 120 SER A C 1
ATOM 980 O O . SER A 1 120 ? 39.172 5.090 -4.589 1.00 76.06 120 SER A O 1
ATOM 982 N N . THR A 1 121 ? 38.613 3.002 -4.015 1.00 70.75 121 THR A N 1
ATOM 983 C CA . THR A 1 121 ? 37.165 3.228 -4.176 1.00 70.75 121 THR A CA 1
ATOM 984 C C . THR A 1 121 ? 36.651 4.365 -3.280 1.00 70.75 121 THR A C 1
ATOM 986 O O . THR A 1 121 ? 35.808 5.154 -3.709 1.00 70.75 121 THR A O 1
ATOM 989 N N . ASP A 1 122 ? 37.181 4.494 -2.063 1.00 68.56 122 ASP A N 1
ATOM 990 C CA . ASP A 1 122 ? 36.765 5.538 -1.121 1.00 68.56 122 ASP A CA 1
ATOM 991 C C . ASP A 1 122 ? 37.295 6.924 -1.517 1.00 68.56 122 ASP A C 1
ATOM 993 O O . ASP A 1 122 ? 36.592 7.926 -1.366 1.00 68.56 122 ASP A O 1
ATOM 997 N N . GLU A 1 123 ? 38.501 7.004 -2.078 1.00 76.31 123 GLU A N 1
ATOM 998 C CA . GLU A 1 123 ? 39.055 8.251 -2.618 1.00 76.31 123 GLU A CA 1
ATOM 999 C C . GLU A 1 123 ? 38.269 8.718 -3.847 1.00 76.31 123 GLU A C 1
ATOM 1001 O O . GLU A 1 123 ? 37.844 9.872 -3.897 1.00 76.31 123 GLU A O 1
ATOM 1006 N N . LYS A 1 124 ? 37.930 7.802 -4.766 1.00 77.62 124 LYS A N 1
ATOM 1007 C CA . LYS A 1 124 ? 37.031 8.065 -5.907 1.00 77.62 124 LYS A CA 1
ATOM 1008 C C . LYS A 1 124 ? 35.695 8.681 -5.466 1.00 77.62 124 LYS A C 1
ATOM 1010 O O . LYS A 1 124 ? 35.194 9.607 -6.107 1.00 77.62 124 LYS A O 1
ATOM 1015 N N . LEU A 1 125 ? 35.119 8.218 -4.354 1.00 69.06 125 LEU A N 1
ATOM 1016 C CA . LEU A 1 125 ? 33.884 8.780 -3.791 1.00 69.06 125 LEU A CA 1
ATOM 1017 C C . LEU A 1 125 ? 34.093 10.174 -3.186 1.00 69.06 125 LEU A C 1
ATOM 1019 O O . LEU A 1 125 ? 33.269 11.065 -3.400 1.00 69.06 125 LEU A O 1
ATOM 1023 N N . LYS A 1 126 ? 35.196 10.392 -2.460 1.00 76.25 126 LYS A N 1
ATOM 1024 C CA . LYS A 1 126 ? 35.537 11.708 -1.891 1.00 76.25 126 LYS A CA 1
ATOM 1025 C C . LYS A 1 126 ? 35.735 12.754 -2.982 1.00 76.25 126 LYS A C 1
ATOM 1027 O O . LYS A 1 126 ? 35.180 13.852 -2.866 1.00 76.25 126 LYS A O 1
ATOM 1032 N N . LEU A 1 127 ? 36.425 12.388 -4.062 1.00 76.50 127 LEU A N 1
ATOM 1033 C CA . LEU A 1 127 ? 36.621 13.231 -5.242 1.00 76.50 127 LEU A CA 1
ATOM 1034 C C . LEU A 1 127 ? 35.291 13.732 -5.816 1.00 76.50 127 LEU A C 1
ATOM 1036 O O . LEU A 1 127 ? 35.164 14.896 -6.204 1.00 76.50 127 LEU A O 1
ATOM 1040 N N . LEU A 1 128 ? 34.275 12.867 -5.805 1.00 78.81 128 LEU A N 1
ATOM 1041 C CA . LEU A 1 128 ? 32.959 13.127 -6.375 1.00 78.81 128 LEU A CA 1
ATOM 1042 C C . LEU A 1 128 ? 31.902 13.621 -5.379 1.00 78.81 128 LEU A C 1
ATOM 1044 O O . LEU A 1 128 ? 30.775 13.879 -5.792 1.00 78.81 128 LEU A O 1
ATOM 1048 N N . SER A 1 129 ? 32.249 13.830 -4.107 1.00 71.44 129 SER A N 1
ATOM 1049 C CA . SER A 1 129 ? 31.322 14.197 -3.016 1.00 71.44 129 SER A CA 1
ATOM 1050 C C . SER A 1 129 ? 30.408 15.403 -3.293 1.00 71.44 129 SER A C 1
ATOM 1052 O O . SER A 1 129 ? 29.364 15.554 -2.660 1.00 71.44 129 SER A O 1
ATOM 1054 N N . ARG A 1 130 ? 30.773 16.262 -4.252 1.00 71.88 130 ARG A N 1
ATOM 1055 C CA . ARG A 1 130 ? 30.014 17.454 -4.663 1.00 71.88 130 ARG A CA 1
ATOM 1056 C C . ARG A 1 130 ? 29.070 17.233 -5.855 1.00 71.88 130 ARG A C 1
ATOM 1058 O O . ARG A 1 130 ? 28.384 18.173 -6.258 1.00 71.88 130 ARG A O 1
ATOM 1065 N N . LEU A 1 131 ? 29.017 16.030 -6.431 1.00 71.12 131 LEU A N 1
ATOM 1066 C CA . LEU A 1 131 ? 28.079 15.685 -7.501 1.00 71.12 131 LEU A CA 1
ATOM 1067 C C . LEU A 1 131 ? 26.678 15.401 -6.945 1.00 71.12 131 LEU A C 1
ATOM 1069 O O . LEU A 1 131 ? 26.496 14.783 -5.899 1.00 71.12 131 LEU A O 1
ATOM 1073 N N . ASN A 1 132 ? 25.656 15.814 -7.695 1.00 64.94 132 ASN A N 1
ATOM 1074 C CA . ASN A 1 132 ? 24.269 15.446 -7.410 1.00 64.94 132 ASN A CA 1
ATOM 1075 C C . ASN A 1 132 ? 23.885 14.115 -8.090 1.00 64.94 132 ASN A C 1
ATOM 1077 O O . ASN A 1 132 ? 24.521 13.676 -9.050 1.00 64.94 132 ASN A O 1
ATOM 1081 N N . ARG A 1 133 ? 22.772 13.506 -7.655 1.00 60.06 133 ARG A N 1
ATOM 1082 C CA . ARG A 1 133 ? 22.253 12.221 -8.175 1.00 60.06 133 ARG A CA 1
ATOM 1083 C C . ARG A 1 133 ? 22.098 12.175 -9.698 1.00 60.06 133 ARG A C 1
ATOM 1085 O O . ARG A 1 133 ? 22.383 11.152 -10.314 1.00 60.06 133 ARG A O 1
ATOM 1092 N N . LYS A 1 134 ? 21.661 13.275 -10.322 1.00 63.28 134 LYS A N 1
ATOM 1093 C CA . LYS A 1 134 ? 21.519 13.372 -11.788 1.00 63.28 134 LYS A CA 1
ATOM 1094 C C . LYS A 1 134 ? 22.867 13.339 -12.498 1.00 63.28 134 LYS A C 1
ATOM 1096 O O . LYS A 1 134 ? 22.949 12.807 -13.598 1.00 63.28 134 LYS A O 1
ATOM 1101 N N . SER A 1 135 ? 23.900 13.894 -11.874 1.00 68.19 135 SER A N 1
ATOM 1102 C CA . SER A 1 135 ? 25.260 13.880 -12.402 1.00 68.19 135 SER A CA 1
ATOM 1103 C C . SER A 1 135 ? 25.917 12.520 -12.199 1.00 68.19 135 SER A C 1
ATOM 1105 O O . SER A 1 135 ? 26.505 12.021 -13.146 1.00 68.19 135 SER A O 1
ATOM 1107 N N . TYR A 1 136 ? 25.674 11.847 -11.068 1.00 68.19 136 TYR A N 1
ATOM 1108 C CA . TYR A 1 136 ? 26.128 10.467 -10.855 1.00 68.19 136 TYR A CA 1
ATOM 1109 C C . TYR A 1 136 ? 25.618 9.488 -11.915 1.00 68.19 136 TYR A C 1
ATOM 1111 O O . TYR A 1 136 ? 26.386 8.673 -12.409 1.00 68.19 136 TYR A O 1
ATOM 1119 N N . LYS A 1 137 ? 24.348 9.602 -12.329 1.00 64.19 137 LYS A N 1
ATOM 1120 C CA . LYS A 1 137 ? 23.760 8.736 -13.373 1.00 64.19 137 LYS A CA 1
ATOM 1121 C C . LYS A 1 137 ? 24.419 8.869 -14.751 1.00 64.19 137 LYS A C 1
ATOM 1123 O O . LYS A 1 137 ? 24.187 8.025 -15.607 1.00 64.19 137 LYS A O 1
ATOM 1128 N N . LYS A 1 138 ? 25.180 9.940 -14.981 1.00 72.38 138 LYS A N 1
ATOM 1129 C CA . LYS A 1 138 ? 25.904 10.203 -16.230 1.00 72.38 138 LYS A CA 1
ATOM 1130 C C . LYS A 1 138 ? 27.422 10.251 -16.032 1.00 72.38 138 LYS A C 1
ATOM 1132 O O . LYS A 1 138 ? 28.118 10.692 -16.946 1.00 72.38 138 LYS A O 1
ATOM 1137 N N . THR A 1 139 ? 27.911 9.836 -14.860 1.00 78.44 139 THR A N 1
ATOM 1138 C CA . THR A 1 139 ? 29.337 9.696 -14.558 1.00 78.44 139 THR A CA 1
ATOM 1139 C C . THR A 1 139 ? 29.777 8.268 -14.849 1.00 78.44 139 THR A C 1
ATOM 1141 O O . THR A 1 139 ? 29.225 7.319 -14.298 1.00 78.44 139 THR A O 1
ATOM 1144 N N . TYR A 1 140 ? 30.788 8.132 -15.696 1.00 78.19 140 TYR A N 1
ATOM 1145 C CA . TYR A 1 140 ? 31.397 6.868 -16.095 1.00 78.19 140 TYR A CA 1
ATOM 1146 C C . TYR A 1 140 ? 32.828 6.831 -15.577 1.00 78.19 140 TYR A C 1
ATOM 1148 O O . TYR A 1 140 ? 33.500 7.856 -15.600 1.00 78.19 140 TYR A O 1
ATOM 1156 N N . MET A 1 141 ? 33.295 5.677 -15.115 1.00 78.06 141 MET A N 1
ATOM 1157 C CA . MET A 1 141 ? 34.672 5.509 -14.645 1.00 78.06 141 MET A CA 1
ATOM 1158 C C . MET A 1 141 ? 35.494 4.758 -15.687 1.00 78.06 141 MET A C 1
ATOM 1160 O O . MET A 1 141 ? 34.951 3.893 -16.378 1.00 78.06 141 MET A O 1
ATOM 1164 N N . VAL A 1 142 ? 36.783 5.082 -15.790 1.00 78.25 142 VAL A N 1
ATOM 1165 C CA . VAL A 1 142 ? 37.733 4.285 -16.580 1.00 78.25 142 VAL A CA 1
ATOM 1166 C C . VAL A 1 142 ? 37.889 2.905 -15.935 1.00 78.25 142 VAL A C 1
ATOM 1168 O O . VAL A 1 142 ? 38.076 2.794 -14.721 1.00 78.25 142 VAL A O 1
ATOM 1171 N N . ASN A 1 143 ? 37.762 1.857 -16.748 1.00 75.19 143 ASN A N 1
ATOM 1172 C CA . ASN A 1 143 ? 37.995 0.477 -16.360 1.00 75.19 143 ASN A CA 1
ATOM 1173 C C . ASN A 1 143 ? 39.477 0.131 -16.559 1.00 75.19 143 ASN A C 1
ATOM 1175 O O . ASN A 1 143 ? 39.892 -0.280 -17.640 1.00 75.19 143 ASN A O 1
ATOM 1179 N N . TRP A 1 144 ? 40.272 0.298 -15.502 1.00 75.31 144 TRP A N 1
ATOM 1180 C CA . TRP A 1 144 ? 41.708 -0.001 -15.516 1.00 75.31 144 TRP A CA 1
ATOM 1181 C C . TRP A 1 144 ? 42.044 -1.493 -15.675 1.00 75.31 144 TRP A C 1
ATOM 1183 O O . TRP A 1 144 ? 43.217 -1.831 -15.830 1.00 75.31 144 TRP A O 1
ATOM 1193 N N . ASP A 1 145 ? 41.051 -2.386 -15.637 1.00 73.06 145 ASP A N 1
ATOM 1194 C CA . ASP A 1 145 ? 41.243 -3.815 -15.918 1.00 73.06 145 ASP A CA 1
ATOM 1195 C C . ASP A 1 145 ? 41.325 -4.100 -17.428 1.00 73.06 145 ASP A C 1
ATOM 1197 O O . ASP A 1 145 ? 41.849 -5.132 -17.837 1.00 73.06 145 ASP A O 1
ATOM 1201 N N . GLU A 1 146 ? 40.850 -3.176 -18.269 1.00 73.94 146 GLU A N 1
ATOM 1202 C CA . GLU A 1 146 ? 40.941 -3.257 -19.736 1.00 73.94 146 GLU A CA 1
ATOM 1203 C C . GLU A 1 146 ? 42.226 -2.621 -20.294 1.00 73.94 146 GLU A C 1
ATOM 1205 O O . GLU A 1 146 ? 42.407 -2.532 -21.509 1.00 73.94 146 GLU A O 1
ATOM 1210 N N . ILE A 1 147 ? 43.112 -2.163 -19.407 1.00 73.75 147 ILE A N 1
ATOM 1211 C CA . ILE A 1 147 ? 44.364 -1.476 -19.727 1.00 73.75 147 ILE A CA 1
ATOM 1212 C C . ILE A 1 147 ? 45.541 -2.335 -19.206 1.00 73.75 147 ILE A C 1
ATOM 1214 O O . ILE A 1 147 ? 45.440 -2.877 -18.096 1.00 73.75 147 ILE A O 1
ATOM 1218 N N . PRO A 1 148 ? 46.642 -2.497 -19.980 1.00 78.69 148 PRO A N 1
ATOM 1219 C CA . PRO A 1 148 ? 47.828 -3.255 -19.565 1.00 78.69 148 PRO A CA 1
ATOM 1220 C C . PRO A 1 148 ? 48.358 -2.835 -18.195 1.00 78.69 148 PRO A C 1
ATOM 1222 O O . PRO A 1 148 ? 48.198 -1.686 -17.783 1.00 78.69 148 PRO A O 1
ATOM 1225 N N . LYS A 1 149 ? 48.971 -3.767 -17.452 1.00 77.19 149 LYS A N 1
ATOM 1226 C CA . LYS A 1 149 ? 49.294 -3.505 -16.044 1.00 77.19 149 LYS A CA 1
ATOM 1227 C C . LYS A 1 149 ? 50.434 -2.511 -15.842 1.00 77.19 149 LYS A C 1
ATOM 1229 O O . LYS A 1 149 ? 50.505 -1.909 -14.775 1.00 77.19 149 LYS A O 1
ATOM 1234 N N . GLU A 1 150 ? 51.277 -2.384 -16.853 1.00 78.62 150 GLU A N 1
ATOM 1235 C CA . GLU A 1 150 ? 52.444 -1.514 -16.941 1.00 78.62 150 GLU A CA 1
ATOM 1236 C C . GLU A 1 150 ? 52.046 -0.041 -17.093 1.00 78.62 150 GLU A C 1
ATOM 1238 O O . GLU A 1 150 ? 52.859 0.833 -16.827 1.00 78.62 150 GLU A O 1
ATOM 1243 N N . VAL A 1 151 ? 50.797 0.223 -17.488 1.00 75.25 151 VAL A N 1
ATOM 1244 C CA . VAL A 1 151 ? 50.219 1.562 -17.587 1.00 75.25 151 VAL A CA 1
ATOM 1245 C C . VAL A 1 151 ? 49.624 1.952 -16.233 1.00 75.25 151 VAL A C 1
ATOM 1247 O O . VAL A 1 151 ? 48.700 1.307 -15.724 1.00 75.25 151 VAL A O 1
ATOM 1250 N N . THR A 1 152 ? 50.163 3.015 -15.648 1.00 69.94 152 THR A N 1
ATOM 1251 C CA . THR A 1 152 ? 49.867 3.463 -14.283 1.00 69.94 152 THR A CA 1
ATOM 1252 C C . THR A 1 152 ? 48.978 4.705 -14.230 1.00 69.94 152 THR A C 1
ATOM 1254 O O . THR A 1 152 ? 48.133 4.791 -13.332 1.00 69.94 152 THR A O 1
ATOM 1257 N N . ASP A 1 153 ? 49.096 5.606 -15.212 1.00 74.00 153 ASP A N 1
ATOM 1258 C CA . ASP A 1 153 ? 48.354 6.872 -15.287 1.00 74.00 153 ASP A CA 1
ATOM 1259 C C . ASP A 1 153 ? 47.641 7.082 -16.645 1.00 74.00 153 ASP A C 1
ATOM 1261 O O . ASP A 1 153 ? 47.757 6.296 -17.596 1.00 74.00 153 ASP A O 1
ATOM 1265 N N . LEU A 1 154 ? 46.822 8.139 -16.730 1.00 74.06 154 LEU A N 1
ATOM 1266 C CA . LEU A 1 154 ? 46.069 8.473 -17.947 1.00 74.06 154 LEU A CA 1
ATOM 1267 C C . LEU A 1 154 ? 46.993 8.871 -19.108 1.00 74.06 154 LEU A C 1
ATOM 1269 O O . LEU A 1 154 ? 46.654 8.631 -20.269 1.00 74.06 154 LEU A O 1
ATOM 1273 N N . THR A 1 155 ? 48.132 9.489 -18.802 1.00 72.62 155 THR A N 1
ATOM 1274 C CA . THR A 1 155 ? 49.129 9.913 -19.787 1.00 72.62 155 THR A CA 1
ATOM 1275 C C . THR A 1 155 ? 49.752 8.705 -20.488 1.00 72.62 155 THR A C 1
ATOM 1277 O O . THR A 1 155 ? 49.704 8.623 -21.712 1.00 72.62 155 THR A O 1
ATOM 1280 N N . GLU A 1 156 ? 50.253 7.736 -19.726 1.00 73.00 156 GLU A N 1
ATOM 1281 C CA . GLU A 1 156 ? 50.845 6.493 -20.229 1.00 73.00 156 GLU A CA 1
ATOM 1282 C C . GLU A 1 156 ? 49.841 5.699 -21.065 1.00 73.00 156 GLU A C 1
ATOM 1284 O O . GLU A 1 156 ? 50.184 5.139 -22.108 1.00 73.00 156 GLU A O 1
ATOM 1289 N N . TRP A 1 157 ? 48.569 5.698 -20.655 1.00 77.69 157 TRP A N 1
ATOM 1290 C CA . TRP A 1 157 ? 47.520 5.060 -21.435 1.00 77.69 157 TRP A CA 1
ATOM 1291 C C . TRP A 1 157 ? 47.312 5.747 -22.787 1.00 77.69 157 TRP A C 1
ATOM 1293 O O . TRP A 1 157 ? 47.224 5.061 -23.804 1.00 77.69 157 TRP A O 1
ATOM 1303 N N . ILE A 1 158 ? 47.243 7.081 -22.821 1.00 72.31 158 ILE A N 1
ATOM 1304 C CA . ILE A 1 158 ? 47.097 7.847 -24.068 1.00 72.31 158 ILE A CA 1
ATOM 1305 C C . ILE A 1 158 ? 48.273 7.565 -25.009 1.00 72.31 158 ILE A C 1
ATOM 1307 O O . ILE A 1 158 ? 48.046 7.327 -26.197 1.00 72.31 158 ILE A O 1
ATOM 1311 N N . ASP A 1 159 ? 49.493 7.545 -24.475 1.00 71.81 159 ASP A N 1
ATOM 1312 C CA . ASP A 1 159 ? 50.711 7.278 -25.242 1.00 71.81 159 ASP A CA 1
ATOM 1313 C C . ASP A 1 159 ? 50.731 5.841 -25.795 1.00 71.81 159 ASP A C 1
ATOM 1315 O O . ASP A 1 159 ? 51.147 5.617 -26.932 1.00 71.81 159 ASP A O 1
ATOM 1319 N N . SER A 1 160 ? 50.180 4.872 -25.052 1.00 71.81 160 SER A N 1
ATOM 1320 C CA . SER A 1 160 ? 50.087 3.462 -25.470 1.00 71.81 160 SER A CA 1
ATOM 1321 C C . SER A 1 160 ? 49.127 3.187 -26.634 1.00 71.81 160 SER A C 1
ATOM 1323 O O . SER A 1 160 ? 49.132 2.087 -27.185 1.00 71.81 160 SER A O 1
ATOM 1325 N N . LEU A 1 161 ? 48.280 4.148 -27.024 1.00 68.81 161 LEU A N 1
ATOM 1326 C CA . LEU A 1 161 ? 47.290 3.927 -28.084 1.00 68.81 161 LEU A CA 1
ATOM 1327 C C . LEU A 1 161 ? 47.922 3.779 -29.481 1.00 68.81 161 LEU A C 1
ATOM 1329 O O . LEU A 1 161 ? 47.221 3.339 -30.390 1.00 68.81 161 LEU A O 1
ATOM 1333 N N . ASP A 1 162 ? 49.201 4.136 -29.655 1.00 62.62 162 ASP A N 1
ATOM 1334 C CA . ASP A 1 162 ? 49.965 4.081 -30.918 1.00 62.62 162 ASP A CA 1
ATOM 1335 C C . ASP A 1 162 ? 49.227 4.727 -32.114 1.00 62.62 162 ASP A C 1
ATOM 1337 O O . ASP A 1 162 ? 49.293 4.304 -33.271 1.00 62.62 162 ASP A O 1
ATOM 1341 N N . ILE A 1 163 ? 48.453 5.780 -31.823 1.00 62.03 163 ILE A N 1
ATOM 1342 C CA . ILE A 1 163 ? 47.700 6.547 -32.819 1.00 62.03 163 ILE A CA 1
ATOM 1343 C C . ILE A 1 163 ? 48.548 7.761 -33.216 1.00 62.03 163 ILE A C 1
ATOM 1345 O O . ILE A 1 163 ? 48.887 8.573 -32.351 1.00 62.03 163 ILE A O 1
ATOM 1349 N N . PRO A 1 164 ? 48.826 7.981 -34.518 1.00 61.16 164 PRO A N 1
ATOM 1350 C CA . PRO A 1 164 ? 49.489 9.195 -34.977 1.00 61.16 164 PRO A CA 1
ATOM 1351 C C . PRO A 1 164 ? 48.776 10.440 -34.447 1.00 61.16 164 PRO A C 1
ATOM 1353 O O . PRO A 1 164 ? 47.551 10.536 -34.533 1.00 61.16 164 PRO A O 1
ATOM 1356 N N . PHE A 1 165 ? 49.527 11.434 -33.968 1.00 54.91 165 PHE A N 1
ATOM 1357 C CA . PHE A 1 165 ? 48.974 12.629 -33.314 1.00 54.91 165 PHE A CA 1
ATOM 1358 C C . PHE A 1 165 ? 47.899 13.357 -34.152 1.00 54.91 165 PHE A C 1
ATOM 1360 O O . PHE A 1 165 ? 46.967 13.958 -33.622 1.00 54.91 165 PHE A O 1
ATOM 1367 N N . SER A 1 166 ? 47.985 13.272 -35.483 1.00 58.00 166 SER A N 1
ATOM 1368 C CA . SER A 1 166 ? 47.004 13.821 -36.430 1.00 58.00 166 SER A CA 1
ATOM 1369 C C . SER A 1 166 ? 45.661 13.070 -36.471 1.00 58.00 166 SER A C 1
ATOM 1371 O O . SER A 1 166 ? 44.657 13.637 -36.906 1.00 58.00 166 SER A O 1
ATOM 1373 N N . LYS A 1 167 ? 45.616 11.811 -36.020 1.00 57.78 167 LYS A N 1
ATOM 1374 C CA . LYS A 1 167 ? 44.428 10.938 -35.991 1.00 57.78 167 LYS A CA 1
ATOM 1375 C C . LYS A 1 167 ? 43.744 10.871 -34.625 1.00 57.78 167 LYS A C 1
ATOM 1377 O O . LYS A 1 167 ? 42.568 10.501 -34.567 1.00 57.78 167 LYS A O 1
ATOM 1382 N N . ILE A 1 168 ? 44.419 11.304 -33.558 1.00 60.38 168 ILE A N 1
ATOM 1383 C CA . ILE A 1 168 ? 43.900 11.344 -32.182 1.00 60.38 168 ILE A CA 1
ATOM 1384 C C . ILE A 1 168 ? 42.514 12.030 -32.118 1.00 60.38 168 ILE A C 1
ATOM 1386 O O . ILE A 1 168 ? 41.581 11.492 -31.529 1.00 60.38 168 ILE A O 1
ATOM 1390 N N . GLU A 1 169 ? 42.274 13.121 -32.859 1.00 59.62 169 GLU A N 1
ATOM 1391 C CA . GLU A 1 169 ? 40.962 13.807 -32.879 1.00 59.62 169 GLU A CA 1
ATOM 1392 C C . GLU A 1 169 ? 39.779 12.983 -33.439 1.00 59.62 169 GLU A C 1
ATOM 1394 O O . GLU A 1 169 ? 38.602 13.303 -33.180 1.00 59.62 169 GLU A O 1
ATOM 1399 N N . ARG A 1 170 ? 40.076 11.979 -34.277 1.00 57.59 170 ARG A N 1
ATOM 1400 C CA . ARG A 1 170 ? 39.099 11.102 -34.946 1.00 57.59 170 ARG A CA 1
ATOM 1401 C C . ARG A 1 170 ? 38.965 9.749 -34.246 1.00 57.59 170 ARG A C 1
ATOM 1403 O O . ARG A 1 170 ? 37.851 9.233 -34.187 1.00 57.59 170 ARG A O 1
ATOM 1410 N N . GLU A 1 171 ? 40.049 9.219 -33.686 1.00 57.84 171 GLU A N 1
ATOM 1411 C CA . GLU A 1 171 ? 40.125 7.842 -33.176 1.00 57.84 171 GLU A CA 1
ATOM 1412 C C . GLU A 1 171 ? 40.152 7.735 -31.636 1.00 57.84 171 GLU A C 1
ATOM 1414 O O . GLU A 1 171 ? 39.829 6.677 -31.095 1.00 57.84 171 GLU A O 1
ATOM 1419 N N . ALA A 1 172 ? 40.401 8.828 -30.899 1.00 59.91 172 ALA A N 1
ATOM 1420 C CA . ALA A 1 172 ? 40.508 8.781 -29.433 1.00 59.91 172 ALA A CA 1
ATOM 1421 C C . ALA A 1 172 ? 39.168 8.537 -28.713 1.00 59.91 172 ALA A C 1
ATOM 1423 O O . ALA A 1 172 ? 39.096 7.780 -27.747 1.00 59.91 172 ALA A O 1
ATOM 1424 N N . LEU A 1 173 ? 38.067 9.136 -29.183 1.00 59.09 173 LEU A N 1
ATOM 1425 C CA . LEU A 1 173 ? 36.755 9.004 -28.527 1.00 59.09 173 LEU A CA 1
ATOM 1426 C C . LEU A 1 173 ? 36.171 7.574 -28.605 1.00 59.09 173 LEU A C 1
ATOM 1428 O O . LEU A 1 173 ? 35.598 7.117 -27.614 1.00 59.09 173 LEU A O 1
ATOM 1432 N N . PRO A 1 174 ? 36.266 6.861 -29.748 1.00 62.22 174 PRO A N 1
ATOM 1433 C CA . PRO A 1 174 ? 35.937 5.436 -29.833 1.00 62.22 174 PRO A CA 1
ATOM 1434 C C . PRO A 1 174 ? 36.793 4.544 -28.922 1.00 62.22 174 PRO A C 1
ATOM 1436 O O . PRO A 1 174 ? 36.245 3.641 -28.295 1.00 62.22 174 PRO A O 1
ATOM 1439 N N . SER A 1 175 ? 38.097 4.810 -28.799 1.00 63.16 175 SER A N 1
ATOM 1440 C CA . SER A 1 175 ? 38.988 4.053 -27.906 1.00 63.16 175 SER A CA 1
ATOM 1441 C C . SER A 1 175 ? 38.657 4.271 -26.434 1.00 63.16 175 SER A C 1
ATOM 1443 O O . SER A 1 175 ? 38.541 3.302 -25.692 1.00 63.16 175 SER A O 1
ATOM 1445 N N . LEU A 1 176 ? 38.359 5.511 -26.040 1.00 63.09 176 LEU A N 1
ATOM 1446 C CA . LEU A 1 176 ? 37.902 5.820 -24.690 1.00 63.09 176 LEU A CA 1
ATOM 1447 C C . LEU A 1 176 ? 36.565 5.142 -24.374 1.00 63.09 176 LEU A C 1
ATOM 1449 O O . LEU A 1 176 ? 36.390 4.628 -23.284 1.00 63.09 176 LEU A O 1
ATOM 1453 N N . LYS A 1 177 ? 35.635 5.058 -25.336 1.00 64.12 177 LYS A N 1
ATOM 1454 C CA . LYS A 1 177 ? 34.364 4.338 -25.143 1.00 64.12 177 LYS A CA 1
ATOM 1455 C C . LYS A 1 177 ? 34.528 2.845 -24.852 1.00 64.12 177 LYS A C 1
ATOM 1457 O O . LYS A 1 177 ? 33.631 2.320 -24.206 1.00 64.12 177 LYS A O 1
ATOM 1462 N N . ARG A 1 178 ? 35.592 2.191 -25.340 1.00 65.38 178 ARG A N 1
ATOM 1463 C CA . ARG A 1 178 ? 35.853 0.773 -25.043 1.00 65.38 178 ARG A CA 1
ATOM 1464 C C . ARG A 1 178 ? 36.131 0.580 -23.554 1.00 65.38 178 ARG A C 1
ATOM 1466 O O . ARG A 1 178 ? 35.428 -0.195 -22.938 1.00 65.38 178 ARG A O 1
ATOM 1473 N N . VAL A 1 179 ? 37.016 1.402 -22.989 1.00 66.31 179 VAL A N 1
ATOM 1474 C CA . VAL A 1 179 ? 37.498 1.294 -21.599 1.00 66.31 179 VAL A CA 1
ATOM 1475 C C . VAL A 1 179 ? 36.648 2.035 -20.553 1.00 66.31 179 VAL A C 1
ATOM 1477 O O . VAL A 1 179 ? 37.089 2.240 -19.424 1.00 66.31 179 VAL A O 1
ATOM 1480 N N . LEU A 1 180 ? 35.441 2.504 -20.891 1.00 64.06 180 LEU A N 1
ATOM 1481 C CA . LEU A 1 180 ? 34.526 3.123 -19.919 1.00 64.06 180 LEU A CA 1
ATOM 1482 C C . LEU A 1 180 ? 33.606 2.058 -19.320 1.00 64.06 180 LEU A C 1
ATOM 1484 O O . LEU A 1 180 ? 32.847 1.428 -20.048 1.00 64.06 180 LEU A O 1
ATOM 1488 N N . SER A 1 181 ? 33.570 1.936 -17.991 1.00 62.22 181 SER A N 1
ATOM 1489 C CA . SER A 1 181 ? 32.651 1.000 -17.332 1.00 62.22 181 SER A CA 1
ATOM 1490 C C . SER A 1 181 ? 31.192 1.414 -17.564 1.00 62.22 181 SER A C 1
ATOM 1492 O O . SER A 1 181 ? 30.851 2.579 -17.325 1.00 62.22 181 SER A O 1
ATOM 1494 N N . GLU A 1 182 ? 30.306 0.471 -17.888 1.00 52.03 182 GLU A N 1
ATOM 1495 C CA . GLU A 1 182 ? 28.860 0.739 -17.913 1.00 52.03 182 GLU A CA 1
ATOM 1496 C C . GLU A 1 182 ? 28.205 0.755 -16.512 1.00 52.03 182 GLU A C 1
ATOM 1498 O O . GLU A 1 182 ? 27.139 1.351 -16.381 1.00 52.03 182 GLU A O 1
ATOM 1503 N N . ASP A 1 183 ? 28.812 0.182 -15.454 1.00 51.06 183 ASP A N 1
ATOM 1504 C CA . ASP A 1 183 ? 27.978 -0.354 -14.356 1.00 51.06 183 ASP A CA 1
ATOM 1505 C C . ASP A 1 183 ? 28.441 -0.202 -12.884 1.00 51.06 183 ASP A C 1
ATOM 1507 O O . ASP A 1 183 ? 27.814 -0.792 -12.002 1.00 51.06 183 ASP A O 1
ATOM 1511 N N . ASN A 1 184 ? 29.474 0.582 -12.540 1.00 55.22 184 ASN A N 1
ATOM 1512 C CA . ASN A 1 184 ? 30.052 0.491 -11.178 1.00 55.22 184 ASN A CA 1
ATOM 1513 C C . ASN A 1 184 ? 29.711 1.601 -10.166 1.00 55.22 184 ASN A C 1
ATOM 1515 O O . ASN A 1 184 ? 29.596 1.308 -8.976 1.00 55.22 184 ASN A O 1
ATOM 1519 N N . PHE A 1 185 ? 29.462 2.854 -10.557 1.00 54.06 185 PHE A N 1
ATOM 1520 C CA . PHE A 1 185 ? 29.310 3.913 -9.542 1.00 54.06 185 PHE A CA 1
ATOM 1521 C C . PHE A 1 185 ? 27.985 3.837 -8.752 1.00 54.06 185 PHE A C 1
ATOM 1523 O O . PHE A 1 185 ? 27.964 4.023 -7.535 1.00 54.06 185 PHE A O 1
ATOM 1530 N N . VAL A 1 186 ? 26.868 3.516 -9.418 1.00 53.00 186 VAL A N 1
ATOM 1531 C CA . VAL A 1 186 ? 25.546 3.398 -8.766 1.00 53.00 186 VAL A CA 1
ATOM 1532 C C . VAL A 1 186 ? 25.502 2.211 -7.800 1.00 53.00 186 VAL A C 1
ATOM 1534 O O . VAL A 1 186 ? 24.934 2.336 -6.718 1.00 53.00 186 VAL A O 1
ATOM 1537 N N . LYS A 1 187 ? 26.142 1.088 -8.150 1.00 57.91 187 LYS A N 1
ATOM 1538 C CA . LYS A 1 187 ? 26.239 -0.094 -7.279 1.00 57.91 187 LYS A CA 1
ATOM 1539 C C . LYS A 1 187 ? 27.048 0.209 -6.016 1.00 57.91 187 LYS A C 1
ATOM 1541 O O . LYS A 1 187 ? 26.605 -0.111 -4.916 1.00 57.91 187 LYS A O 1
ATOM 1546 N N . ILE A 1 188 ? 28.183 0.898 -6.162 1.00 58.28 188 ILE A N 1
ATOM 1547 C CA . ILE A 1 188 ? 29.030 1.317 -5.033 1.00 58.28 188 ILE A CA 1
ATOM 1548 C C . ILE A 1 188 ? 28.279 2.296 -4.115 1.00 58.28 188 ILE A C 1
ATOM 1550 O O . ILE A 1 188 ? 28.290 2.124 -2.895 1.00 58.28 188 ILE A O 1
ATOM 1554 N N . PHE A 1 189 ? 27.583 3.284 -4.691 1.00 59.22 189 PHE A N 1
ATOM 1555 C CA . PHE A 1 189 ? 26.760 4.237 -3.940 1.00 59.22 189 PHE A CA 1
ATOM 1556 C C . PHE A 1 189 ? 25.622 3.546 -3.174 1.00 59.22 189 PHE A C 1
ATOM 1558 O O . PHE A 1 189 ? 25.434 3.812 -1.987 1.00 59.22 189 PHE A O 1
ATOM 1565 N N . ASN A 1 190 ? 24.888 2.638 -3.827 1.00 57.12 190 ASN A N 1
ATOM 1566 C CA . ASN A 1 190 ? 23.789 1.908 -3.198 1.00 57.12 190 ASN A CA 1
ATOM 1567 C C . ASN A 1 190 ? 24.287 1.064 -2.019 1.00 57.12 190 ASN A C 1
ATOM 1569 O O . ASN A 1 190 ? 23.749 1.201 -0.925 1.00 57.12 190 ASN A O 1
ATOM 1573 N N . ARG A 1 191 ? 25.367 0.291 -2.193 1.00 65.12 191 ARG A N 1
ATOM 1574 C CA . ARG A 1 191 ? 25.944 -0.541 -1.122 1.00 65.12 191 ARG A CA 1
ATOM 1575 C C . ARG A 1 191 ? 26.261 0.270 0.139 1.00 65.12 191 ARG A C 1
ATOM 1577 O O . ARG A 1 191 ? 25.836 -0.088 1.231 1.00 65.12 191 ARG A O 1
ATOM 1584 N N . LYS A 1 192 ? 26.947 1.409 -0.006 1.00 62.94 192 LYS A N 1
ATOM 1585 C CA . LYS A 1 192 ? 27.296 2.274 1.137 1.00 62.94 192 LYS A CA 1
ATOM 1586 C C . LYS A 1 192 ? 26.077 2.934 1.782 1.00 62.94 192 LYS A C 1
ATOM 1588 O O . LYS A 1 192 ? 26.052 3.124 2.996 1.00 62.94 192 LYS A O 1
ATOM 1593 N N . ARG A 1 193 ? 25.053 3.263 0.991 1.00 62.56 193 ARG A N 1
ATOM 1594 C CA . ARG A 1 193 ? 23.794 3.807 1.509 1.00 62.56 193 ARG A CA 1
ATOM 1595 C C . ARG A 1 193 ? 23.016 2.767 2.321 1.00 62.56 193 ARG A C 1
ATOM 1597 O O . ARG A 1 193 ? 22.411 3.144 3.318 1.00 62.56 193 ARG A O 1
ATOM 1604 N N . VAL A 1 194 ? 23.062 1.488 1.945 1.00 69.44 194 VAL A N 1
ATOM 1605 C CA . VAL A 1 194 ? 22.478 0.387 2.736 1.00 69.44 194 VAL A CA 1
ATOM 1606 C C . VAL A 1 194 ? 23.200 0.228 4.072 1.00 69.44 194 VAL A C 1
ATOM 1608 O O . VAL A 1 194 ? 22.536 0.250 5.103 1.00 69.44 194 VAL A O 1
ATOM 1611 N N . GLU A 1 195 ? 24.539 0.206 4.079 1.00 76.19 195 GLU A N 1
ATOM 1612 C CA . GLU A 1 195 ? 25.336 0.133 5.319 1.00 76.19 195 GLU A CA 1
ATOM 1613 C C . GLU A 1 195 ? 24.990 1.269 6.308 1.00 76.19 195 GLU A C 1
ATOM 1615 O O . GLU A 1 195 ? 24.907 1.060 7.520 1.00 76.19 195 GLU A O 1
ATOM 1620 N N . GLU A 1 196 ? 24.767 2.491 5.808 1.00 72.75 196 GLU A N 1
ATOM 1621 C CA . GLU A 1 196 ? 24.310 3.624 6.625 1.00 72.75 196 GLU A CA 1
ATOM 1622 C C . GLU A 1 196 ? 22.901 3.391 7.190 1.00 72.75 196 GLU A C 1
ATOM 1624 O O . GLU A 1 196 ? 22.650 3.654 8.370 1.00 72.75 196 GLU A O 1
ATOM 1629 N N . LEU A 1 197 ? 21.976 2.912 6.354 1.00 69.12 197 LEU A N 1
ATOM 1630 C CA . LEU A 1 197 ? 20.592 2.645 6.742 1.00 69.12 197 LEU A CA 1
ATOM 1631 C C . LEU A 1 197 ? 20.501 1.538 7.802 1.00 69.12 197 LEU A C 1
ATOM 1633 O O . LEU A 1 197 ? 19.730 1.694 8.746 1.00 69.12 197 LEU A O 1
ATOM 1637 N N . ASP A 1 198 ? 21.331 0.498 7.714 1.00 83.31 198 ASP A N 1
ATOM 1638 C CA . ASP A 1 198 ? 21.416 -0.575 8.715 1.00 83.31 198 ASP A CA 1
ATOM 1639 C C . ASP A 1 198 ? 21.872 -0.054 10.082 1.00 83.31 198 ASP A C 1
ATOM 1641 O O . ASP A 1 198 ? 21.262 -0.347 11.112 1.00 83.31 198 ASP A O 1
ATOM 1645 N N . ARG A 1 199 ? 22.908 0.794 10.109 1.00 80.81 199 ARG A N 1
ATOM 1646 C CA . ARG A 1 199 ? 23.363 1.441 11.353 1.00 80.81 199 ARG A CA 1
ATOM 1647 C C . ARG A 1 199 ? 22.282 2.341 11.941 1.00 80.81 199 ARG A C 1
ATOM 1649 O O . ARG A 1 199 ? 22.053 2.347 13.149 1.00 80.81 199 ARG A O 1
ATOM 1656 N N . ARG A 1 200 ? 21.587 3.102 11.089 1.00 75.00 200 ARG A N 1
ATOM 1657 C CA . ARG A 1 200 ? 20.456 3.935 11.520 1.00 75.00 200 ARG A CA 1
ATOM 1658 C C . ARG A 1 200 ? 19.308 3.095 12.065 1.00 75.00 200 ARG A C 1
ATOM 1660 O O . ARG A 1 200 ? 18.662 3.547 13.007 1.00 75.00 200 ARG A O 1
ATOM 1667 N N . PHE A 1 201 ? 19.071 1.902 11.521 1.00 87.19 201 PHE A N 1
ATOM 1668 C CA . PHE A 1 201 ? 18.048 0.993 12.025 1.00 87.19 201 PHE A CA 1
ATOM 1669 C C . PHE A 1 201 ? 18.368 0.529 13.444 1.00 87.19 201 PHE A C 1
ATOM 1671 O O . PHE A 1 201 ? 17.512 0.674 14.306 1.00 87.19 201 PHE A O 1
ATOM 1678 N N . GLN A 1 202 ? 19.603 0.104 13.725 1.00 87.62 202 GLN A N 1
ATOM 1679 C CA . GLN A 1 202 ? 20.029 -0.297 15.078 1.00 87.62 202 GLN A CA 1
ATOM 1680 C C . GLN A 1 202 ? 19.821 0.815 16.127 1.00 87.62 202 GLN A C 1
ATOM 1682 O O . GLN A 1 202 ? 19.394 0.575 17.260 1.00 87.62 202 GLN A O 1
ATOM 1687 N N . ILE A 1 203 ? 20.084 2.070 15.753 1.00 78.38 203 ILE A N 1
ATOM 1688 C CA . ILE A 1 203 ? 19.846 3.228 16.630 1.00 78.38 203 ILE A CA 1
ATOM 1689 C C . ILE A 1 203 ? 18.342 3.507 16.770 1.00 78.38 203 ILE A C 1
ATOM 1691 O O . ILE A 1 203 ? 17.858 3.829 17.853 1.00 78.38 203 ILE A O 1
ATOM 1695 N N . ALA A 1 204 ? 17.587 3.414 15.676 1.00 77.94 204 ALA A N 1
ATOM 1696 C CA . ALA A 1 204 ? 16.151 3.658 15.684 1.00 77.94 204 ALA A CA 1
ATOM 1697 C C . ALA A 1 204 ? 15.389 2.601 16.495 1.00 77.94 204 ALA A C 1
ATOM 1699 O O . ALA A 1 204 ? 14.480 2.966 17.242 1.00 77.94 204 ALA A O 1
ATOM 1700 N N . SER A 1 205 ? 15.773 1.327 16.383 1.00 82.25 205 SER A N 1
ATOM 1701 C CA . SER A 1 205 ? 15.165 0.208 17.101 1.00 82.25 205 SER A CA 1
ATOM 1702 C C . SER A 1 205 ? 15.417 0.307 18.604 1.00 82.25 205 SER A C 1
ATOM 1704 O O . SER A 1 205 ? 14.470 0.240 19.378 1.00 82.25 205 SER A O 1
ATOM 1706 N N . SER A 1 206 ? 16.656 0.585 19.025 1.00 80.81 206 SER A N 1
ATOM 1707 C CA . SER A 1 206 ? 16.999 0.767 20.448 1.00 80.81 206 SER A CA 1
ATOM 1708 C C . SER A 1 206 ? 16.278 1.952 21.100 1.00 80.81 206 SER A C 1
ATOM 1710 O O . SER A 1 206 ? 16.019 1.940 22.300 1.00 80.81 206 SER A O 1
ATOM 1712 N N . ARG A 1 207 ? 15.907 2.968 20.314 1.00 76.38 207 ARG A N 1
ATOM 1713 C CA . ARG A 1 207 ? 15.137 4.137 20.772 1.00 76.38 207 ARG A CA 1
ATOM 1714 C C . ARG A 1 207 ? 13.625 4.005 20.570 1.00 76.38 207 ARG A C 1
ATOM 1716 O O . ARG A 1 207 ? 12.918 4.993 20.762 1.00 76.38 207 ARG A O 1
ATOM 1723 N N . ASN A 1 208 ? 13.125 2.853 20.116 1.00 71.88 208 ASN A N 1
ATOM 1724 C CA . ASN A 1 208 ? 11.724 2.653 19.725 1.00 71.88 208 ASN A CA 1
ATOM 1725 C C . ASN A 1 208 ? 11.174 3.748 18.780 1.00 71.88 208 ASN A C 1
ATOM 1727 O O . ASN A 1 208 ? 10.003 4.131 18.820 1.00 71.88 208 ASN A O 1
ATOM 1731 N N . SER A 1 209 ? 12.027 4.275 17.894 1.00 73.19 209 SER A N 1
ATOM 1732 C CA . SER A 1 209 ? 11.692 5.382 16.995 1.00 73.19 209 SER A CA 1
ATOM 1733 C C . SER A 1 209 ? 10.991 4.882 15.731 1.00 73.19 209 SER A C 1
ATOM 1735 O O . SER A 1 209 ? 11.592 4.755 14.663 1.00 73.19 209 SER A O 1
ATOM 1737 N N . VAL A 1 210 ? 9.683 4.641 15.839 1.00 75.44 210 VAL A N 1
ATOM 1738 C CA . VAL A 1 210 ? 8.849 4.082 14.757 1.00 75.44 210 VAL A CA 1
ATOM 1739 C C . VAL A 1 210 ? 8.958 4.875 13.450 1.00 75.44 210 VAL A C 1
ATOM 1741 O O . VAL A 1 210 ? 9.067 4.291 12.376 1.00 75.44 210 VAL A O 1
ATOM 1744 N N . ASN A 1 211 ? 8.971 6.211 13.519 1.00 63.62 211 ASN A N 1
ATOM 1745 C CA . ASN A 1 211 ? 9.066 7.054 12.319 1.00 63.62 211 ASN A CA 1
ATOM 1746 C C . ASN A 1 211 ? 10.408 6.874 11.599 1.00 63.62 211 ASN A C 1
ATOM 1748 O O . ASN A 1 211 ? 10.434 6.771 10.377 1.00 63.62 211 ASN A O 1
ATOM 1752 N N . SER A 1 212 ? 11.500 6.763 12.359 1.00 68.31 212 SER A N 1
ATOM 1753 C CA . SER A 1 212 ? 12.832 6.546 11.795 1.00 68.31 212 SER A CA 1
ATOM 1754 C C . SER A 1 212 ? 12.928 5.187 11.103 1.00 68.31 212 SER A C 1
ATOM 1756 O O . SER A 1 212 ? 13.508 5.093 10.026 1.00 68.31 212 SER A O 1
ATOM 1758 N N . VAL A 1 213 ? 12.315 4.143 11.675 1.00 76.06 213 VAL A N 1
ATOM 1759 C CA . VAL A 1 213 ? 12.252 2.817 11.038 1.00 76.06 213 VAL A CA 1
ATOM 1760 C C . VAL A 1 213 ? 11.418 2.855 9.756 1.00 76.06 213 VAL A C 1
ATOM 1762 O O . VAL A 1 213 ? 11.842 2.325 8.731 1.00 76.06 213 VAL A O 1
ATOM 1765 N N . ARG A 1 214 ? 10.278 3.559 9.757 1.00 68.75 214 ARG A N 1
ATOM 1766 C CA . ARG A 1 214 ? 9.461 3.753 8.546 1.00 68.75 214 ARG A CA 1
ATOM 1767 C C . ARG A 1 214 ? 10.239 4.433 7.413 1.00 68.75 214 ARG A C 1
ATOM 1769 O O . ARG A 1 214 ? 10.128 4.015 6.259 1.00 68.75 214 ARG A O 1
ATOM 1776 N N . ASP A 1 215 ? 11.048 5.445 7.727 1.00 58.06 215 ASP A N 1
ATOM 1777 C CA . ASP A 1 215 ? 11.907 6.127 6.745 1.00 58.06 215 ASP A CA 1
ATOM 1778 C C . ASP A 1 215 ? 12.966 5.194 6.145 1.00 58.06 215 ASP A C 1
ATOM 1780 O O . ASP A 1 215 ? 13.265 5.264 4.945 1.00 58.06 215 ASP A O 1
ATOM 1784 N N . ILE A 1 216 ? 13.511 4.295 6.967 1.00 64.81 216 ILE A N 1
ATOM 1785 C CA . ILE A 1 216 ? 14.492 3.295 6.542 1.00 64.81 216 ILE A CA 1
ATOM 1786 C C . ILE A 1 216 ? 13.846 2.282 5.594 1.00 64.81 216 ILE A C 1
ATOM 1788 O O . ILE A 1 216 ? 14.374 2.081 4.501 1.00 64.81 216 ILE A O 1
ATOM 1792 N N . ILE A 1 217 ? 12.670 1.739 5.936 1.00 62.78 217 ILE A N 1
ATOM 1793 C CA . ILE A 1 217 ? 11.917 0.807 5.073 1.00 62.78 217 ILE A CA 1
ATOM 1794 C C . ILE A 1 217 ? 11.641 1.428 3.710 1.00 62.78 217 ILE A C 1
ATOM 1796 O O . ILE A 1 217 ? 11.909 0.811 2.681 1.00 62.78 217 ILE A O 1
ATOM 1800 N N . LYS A 1 218 ? 11.149 2.674 3.672 1.00 54.09 218 LYS A N 1
ATOM 1801 C CA . LYS A 1 218 ? 10.921 3.378 2.403 1.00 54.09 218 LYS A CA 1
ATOM 1802 C C . LYS A 1 218 ? 12.209 3.464 1.584 1.00 54.09 218 LYS A C 1
ATOM 1804 O O . LYS A 1 218 ? 12.177 3.205 0.382 1.00 54.09 218 LYS A O 1
ATOM 1809 N N . SER A 1 219 ? 13.314 3.853 2.217 1.00 51.22 219 SER A N 1
ATOM 1810 C CA . SER A 1 219 ? 14.595 4.069 1.538 1.00 51.22 219 SER A CA 1
ATOM 1811 C C . SER A 1 219 ? 15.164 2.768 0.969 1.00 51.22 219 SER A C 1
ATOM 1813 O O . SER A 1 219 ? 15.536 2.736 -0.202 1.00 51.22 219 SER A O 1
ATOM 1815 N N . LYS A 1 220 ? 15.152 1.688 1.757 1.00 57.75 220 LYS A N 1
ATOM 1816 C CA . LYS A 1 220 ? 15.585 0.352 1.330 1.00 57.75 220 LYS A CA 1
ATOM 1817 C C . LYS A 1 220 ? 14.684 -0.234 0.241 1.00 57.75 220 LYS A C 1
ATOM 1819 O O . LYS A 1 220 ? 15.186 -0.671 -0.791 1.00 57.75 220 LYS A O 1
ATOM 1824 N N . ASN A 1 221 ? 13.361 -0.126 0.383 1.00 55.62 221 ASN A N 1
ATOM 1825 C CA . ASN A 1 221 ? 12.414 -0.602 -0.631 1.00 55.62 221 ASN A CA 1
ATOM 1826 C C . ASN A 1 221 ? 12.585 0.125 -1.982 1.00 55.62 221 ASN A C 1
ATOM 1828 O O . ASN A 1 221 ? 12.557 -0.499 -3.041 1.00 55.62 221 ASN A O 1
ATOM 1832 N N . LEU A 1 222 ? 12.839 1.442 -1.977 1.00 50.28 222 LEU A N 1
ATOM 1833 C CA . LEU A 1 222 ? 13.141 2.201 -3.204 1.00 50.28 222 LEU A CA 1
ATOM 1834 C C . LEU A 1 222 ? 14.433 1.740 -3.893 1.00 50.28 222 LEU A C 1
ATOM 1836 O O . LEU A 1 222 ? 14.578 1.911 -5.106 1.00 50.28 222 LEU A O 1
ATOM 1840 N N . MET A 1 223 ? 15.360 1.175 -3.123 1.00 51.66 223 MET A N 1
ATOM 1841 C CA . MET A 1 223 ? 16.611 0.599 -3.608 1.00 51.66 223 MET A CA 1
ATOM 1842 C C . MET A 1 223 ? 16.486 -0.890 -3.961 1.00 51.66 223 MET A C 1
ATOM 1844 O O . MET A 1 223 ? 17.415 -1.424 -4.557 1.00 51.66 223 MET A O 1
ATOM 1848 N N . ARG A 1 224 ? 15.321 -1.511 -3.704 1.00 54.53 224 ARG A N 1
ATOM 1849 C CA . ARG A 1 224 ? 15.049 -2.954 -3.851 1.00 54.53 224 ARG A CA 1
ATOM 1850 C C . ARG A 1 224 ? 15.930 -3.833 -2.958 1.00 54.53 224 ARG A C 1
ATOM 1852 O O . ARG A 1 224 ? 16.347 -4.908 -3.369 1.00 54.53 224 ARG A O 1
ATOM 1859 N N . GLU A 1 225 ? 16.206 -3.342 -1.760 1.00 64.69 225 GLU A N 1
ATOM 1860 C CA . GLU A 1 225 ? 16.995 -4.033 -0.739 1.00 64.69 225 GLU A CA 1
ATOM 1861 C C . GLU A 1 225 ? 16.081 -4.760 0.253 1.00 64.69 225 GLU A C 1
ATOM 1863 O O . GLU A 1 225 ? 14.892 -4.443 0.350 1.00 64.69 225 GLU A O 1
ATOM 1868 N N . ASP A 1 226 ? 16.641 -5.710 1.003 1.00 72.38 226 ASP A N 1
ATOM 1869 C CA . ASP A 1 226 ? 15.913 -6.459 2.030 1.00 72.38 226 ASP A CA 1
ATOM 1870 C C . ASP A 1 226 ? 15.455 -5.548 3.189 1.00 72.38 226 ASP A C 1
ATOM 1872 O O . ASP A 1 226 ? 16.231 -4.753 3.728 1.00 72.38 226 ASP A O 1
ATOM 1876 N N . ILE A 1 227 ? 14.178 -5.675 3.560 1.00 76.56 227 ILE A N 1
ATOM 1877 C CA . ILE A 1 227 ? 13.486 -4.895 4.599 1.00 76.56 227 ILE A CA 1
ATOM 1878 C C . ILE A 1 227 ? 12.940 -5.763 5.745 1.00 76.56 227 ILE A C 1
ATOM 1880 O O . ILE A 1 227 ? 12.179 -5.261 6.574 1.00 76.56 227 ILE A O 1
ATOM 1884 N N . SER A 1 228 ? 13.281 -7.056 5.785 1.00 78.94 228 SER A N 1
ATOM 1885 C CA . SER A 1 228 ? 12.682 -8.048 6.694 1.00 78.94 228 SER A CA 1
ATOM 1886 C C . SER A 1 228 ? 12.751 -7.621 8.163 1.00 78.94 228 SER A C 1
ATOM 1888 O O . SER A 1 228 ? 11.728 -7.520 8.841 1.00 78.94 228 SER A O 1
ATOM 1890 N N . LYS A 1 229 ? 13.951 -7.260 8.636 1.00 83.94 229 LYS A N 1
ATOM 1891 C CA . LYS A 1 229 ? 14.204 -6.882 10.038 1.00 83.94 229 LYS A CA 1
ATOM 1892 C C . LYS A 1 229 ? 13.408 -5.650 10.459 1.00 83.94 229 LYS A C 1
ATOM 1894 O O . LYS A 1 229 ? 12.899 -5.568 11.577 1.00 83.94 229 LYS A O 1
ATOM 1899 N N . GLU A 1 230 ? 13.313 -4.665 9.573 1.00 85.62 230 GLU A N 1
ATOM 1900 C CA . GLU A 1 230 ? 12.576 -3.439 9.839 1.00 85.62 230 GLU A CA 1
ATOM 1901 C C . GLU A 1 230 ? 11.061 -3.673 9.868 1.00 85.62 230 GLU A C 1
ATOM 1903 O O . GLU A 1 230 ? 10.365 -3.079 10.697 1.00 85.62 230 GLU A O 1
ATOM 1908 N N . VAL A 1 231 ? 10.549 -4.528 8.976 1.00 79.19 231 VAL A N 1
ATOM 1909 C CA . VAL A 1 231 ? 9.129 -4.901 8.937 1.00 79.19 231 VAL A CA 1
ATOM 1910 C C . VAL A 1 231 ? 8.748 -5.684 10.193 1.00 79.19 231 VAL A C 1
ATOM 1912 O O . VAL A 1 231 ? 7.778 -5.312 10.852 1.00 79.19 231 VAL A O 1
ATOM 1915 N N . GLU A 1 232 ? 9.536 -6.685 10.592 1.00 78.38 232 GLU A N 1
ATOM 1916 C CA . GLU A 1 232 ? 9.333 -7.430 11.844 1.00 78.38 232 GLU A CA 1
ATOM 1917 C C . GLU A 1 232 ? 9.287 -6.504 13.064 1.00 78.38 232 GLU A C 1
ATOM 1919 O O . GLU A 1 232 ? 8.392 -6.612 13.906 1.00 78.38 232 GLU A O 1
ATOM 1924 N N . PHE A 1 233 ? 10.207 -5.538 13.145 1.00 82.00 233 PHE A N 1
ATOM 1925 C CA . PHE A 1 233 ? 10.212 -4.544 14.217 1.00 82.00 233 PHE A CA 1
ATOM 1926 C C . PHE A 1 233 ? 8.919 -3.713 14.249 1.00 82.00 233 PHE A C 1
ATOM 1928 O O . PHE A 1 233 ? 8.335 -3.515 15.318 1.00 82.00 233 PHE A O 1
ATOM 1935 N N . LEU A 1 234 ? 8.444 -3.232 13.092 1.00 75.56 234 LEU A N 1
ATOM 1936 C CA . LEU A 1 234 ? 7.202 -2.455 13.019 1.00 75.56 234 LEU A CA 1
ATOM 1937 C C . LEU A 1 234 ? 5.973 -3.262 13.440 1.00 75.56 234 LEU A C 1
ATOM 1939 O O . LEU A 1 234 ? 5.079 -2.707 14.083 1.00 75.56 234 LEU A O 1
ATOM 1943 N N . LEU A 1 235 ? 5.924 -4.541 13.076 1.00 72.44 235 LEU A N 1
ATOM 1944 C CA . LEU A 1 235 ? 4.819 -5.429 13.420 1.00 72.44 235 LEU A CA 1
ATOM 1945 C C . LEU A 1 235 ? 4.802 -5.738 14.926 1.00 72.44 235 LEU A C 1
ATOM 1947 O O . LEU A 1 235 ? 3.759 -5.597 15.569 1.00 72.44 235 LEU A O 1
ATOM 1951 N N . ASN A 1 236 ? 5.961 -6.038 15.521 1.00 69.62 236 ASN A N 1
ATOM 1952 C CA . ASN A 1 236 ? 6.091 -6.371 16.946 1.00 69.62 236 ASN A CA 1
ATOM 1953 C C . ASN A 1 236 ? 5.695 -5.228 17.900 1.00 69.62 236 ASN A C 1
ATOM 1955 O O . ASN A 1 236 ? 5.158 -5.479 18.978 1.00 69.62 236 ASN A O 1
ATOM 1959 N N . LEU A 1 237 ? 5.891 -3.968 17.501 1.00 64.88 237 LEU A N 1
ATOM 1960 C CA . LEU A 1 237 ? 5.495 -2.791 18.289 1.00 64.88 237 LEU A CA 1
ATOM 1961 C C . LEU A 1 237 ? 3.978 -2.634 18.472 1.00 64.88 237 LEU A C 1
ATOM 1963 O O . LEU A 1 237 ? 3.538 -1.873 19.332 1.00 64.88 237 LEU A O 1
ATOM 1967 N N . SER A 1 238 ? 3.167 -3.290 17.641 1.00 54.34 238 SER A N 1
ATOM 1968 C CA . SER A 1 238 ? 1.722 -3.052 17.587 1.00 54.34 238 SER A CA 1
ATOM 1969 C C . SER A 1 238 ? 0.877 -3.951 18.500 1.00 54.34 238 SER A C 1
ATOM 1971 O O . SER A 1 238 ? -0.340 -3.781 18.528 1.00 54.34 238 SER A O 1
ATOM 1973 N N . GLY A 1 239 ? 1.490 -4.861 19.271 1.00 51.06 239 GLY A N 1
ATOM 1974 C CA . GLY A 1 239 ? 0.745 -5.936 19.944 1.00 51.06 239 GLY A CA 1
ATOM 1975 C C . GLY A 1 239 ? 1.153 -6.331 21.364 1.00 51.06 239 GLY A C 1
ATOM 1976 O O . GLY A 1 239 ? 0.532 -7.247 21.897 1.00 51.06 239 GLY A O 1
ATOM 1977 N N . LYS A 1 240 ? 2.155 -5.702 21.995 1.00 52.78 240 LYS A N 1
ATOM 1978 C CA . LYS A 1 240 ? 2.611 -6.104 23.340 1.00 52.78 240 LYS A CA 1
ATOM 1979 C C . LYS A 1 240 ? 2.673 -4.913 24.292 1.00 52.78 240 LYS A C 1
ATOM 1981 O O . LYS A 1 240 ? 3.351 -3.929 24.015 1.00 52.78 240 LYS A O 1
ATOM 1986 N N . SER A 1 241 ? 1.958 -5.020 25.407 1.00 53.56 241 SER A N 1
ATOM 1987 C CA . SER A 1 241 ? 2.112 -4.154 26.572 1.00 53.56 241 SER A CA 1
ATOM 1988 C C . SER A 1 241 ? 2.555 -5.018 27.747 1.00 53.56 241 SER A C 1
ATOM 1990 O O . SER A 1 241 ? 1.965 -6.064 28.009 1.00 53.56 241 SER A O 1
ATOM 1992 N N . ASP A 1 242 ? 3.562 -4.561 28.489 1.00 53.50 242 ASP A N 1
ATOM 1993 C CA . ASP A 1 242 ? 4.016 -5.217 29.724 1.00 53.50 242 ASP A CA 1
ATOM 1994 C C . ASP A 1 242 ? 2.949 -5.168 30.840 1.00 53.50 242 ASP A C 1
ATOM 1996 O O . ASP A 1 242 ? 3.102 -5.787 31.889 1.00 53.50 242 ASP A O 1
ATOM 2000 N N . ARG A 1 243 ? 1.848 -4.428 30.622 1.00 61.25 243 ARG A N 1
ATOM 2001 C CA . ARG A 1 243 ? 0.705 -4.287 31.544 1.00 61.25 243 ARG A CA 1
ATOM 2002 C C . ARG A 1 243 ? -0.442 -5.263 31.254 1.00 61.25 243 ARG A C 1
ATOM 2004 O O . ARG A 1 243 ? -1.521 -5.121 31.837 1.00 61.25 243 ARG A O 1
ATOM 2011 N N . ASP A 1 244 ? -0.239 -6.203 30.334 1.00 73.50 244 ASP A N 1
ATOM 2012 C CA . ASP A 1 244 ? -1.267 -7.143 29.896 1.00 73.50 244 ASP A CA 1
ATOM 2013 C C . ASP A 1 244 ? -1.591 -8.172 30.979 1.00 73.50 244 ASP A C 1
ATOM 2015 O O . ASP A 1 244 ? -0.748 -8.957 31.408 1.00 73.50 244 ASP A O 1
ATOM 2019 N N . GLU A 1 245 ? -2.864 -8.237 31.362 1.00 83.38 245 GLU A N 1
ATOM 2020 C CA . GLU A 1 245 ? -3.400 -9.435 31.988 1.00 83.38 245 GLU A CA 1
ATOM 2021 C C . GLU A 1 245 ? -3.875 -10.389 30.896 1.00 83.38 245 GLU A C 1
ATOM 2023 O O . GLU A 1 245 ? -4.915 -10.183 30.261 1.00 83.38 245 GLU A O 1
ATOM 2028 N N . VAL A 1 246 ? -3.074 -11.423 30.650 1.00 84.12 246 VAL A N 1
ATOM 2029 C CA . VAL A 1 246 ? -3.396 -12.455 29.667 1.00 84.12 246 VAL A CA 1
ATOM 2030 C C . VAL A 1 246 ? -4.405 -13.429 30.270 1.00 84.12 246 VAL A C 1
ATOM 2032 O O . VAL A 1 246 ? -4.203 -13.972 31.359 1.00 84.12 246 VAL A O 1
ATOM 2035 N N . VAL A 1 247 ? -5.497 -13.656 29.545 1.00 84.25 247 VAL A N 1
ATOM 2036 C CA . VAL A 1 247 ? -6.523 -14.636 29.894 1.00 84.25 247 VAL A CA 1
ATOM 2037 C C . VAL A 1 247 ? -6.653 -15.625 28.742 1.00 84.25 247 VAL A C 1
ATOM 2039 O O . VAL A 1 247 ? -7.092 -15.266 27.650 1.00 84.25 247 VAL A O 1
ATOM 2042 N N . GLU A 1 248 ? -6.259 -16.870 28.984 1.00 84.44 248 GLU A N 1
ATOM 2043 C CA . GLU A 1 248 ? -6.428 -17.962 28.023 1.00 84.44 248 GLU A CA 1
ATOM 2044 C C . GLU A 1 248 ? -7.896 -18.405 28.005 1.00 84.44 248 GLU A C 1
ATOM 2046 O O . GLU A 1 248 ? -8.480 -18.694 29.052 1.00 84.44 248 GLU A O 1
ATOM 2051 N N . LEU A 1 249 ? -8.510 -18.408 26.821 1.00 85.19 249 LEU A N 1
ATOM 2052 C CA . LEU A 1 249 ? -9.879 -18.877 26.622 1.00 85.19 249 LEU A CA 1
ATOM 2053 C C . LEU A 1 249 ? -9.932 -20.410 26.651 1.00 85.19 249 LEU A C 1
ATOM 2055 O O . LEU A 1 249 ? -8.956 -21.097 26.354 1.00 85.19 249 LEU A O 1
ATOM 2059 N N . ASN A 1 250 ? -11.111 -20.952 26.945 1.00 82.69 250 ASN A N 1
ATOM 2060 C CA . ASN A 1 250 ? -11.357 -22.389 26.866 1.00 82.69 250 ASN A CA 1
ATOM 2061 C C . ASN A 1 250 ? -11.392 -22.886 25.408 1.00 82.69 250 ASN A C 1
ATOM 2063 O O . ASN A 1 250 ? -11.369 -22.108 24.452 1.00 82.69 250 ASN A O 1
ATOM 2067 N N . SER A 1 251 ? -11.530 -24.202 25.231 1.00 78.25 251 SER A N 1
ATOM 2068 C CA . SER A 1 251 ? -11.600 -24.874 23.923 1.00 78.25 251 SER A CA 1
ATOM 2069 C C . SER A 1 251 ? -12.744 -24.401 23.012 1.00 78.25 251 SER A C 1
ATOM 2071 O O . SER A 1 251 ? -12.671 -24.572 21.799 1.00 78.25 251 SER A O 1
ATOM 2073 N N . ASN A 1 252 ? -13.789 -23.767 23.556 1.00 77.31 252 ASN A N 1
ATOM 2074 C CA . ASN A 1 252 ? -14.859 -23.147 22.765 1.00 77.31 252 ASN A CA 1
ATOM 2075 C C . ASN A 1 252 ? -14.479 -21.762 22.189 1.00 77.31 252 ASN A C 1
ATOM 2077 O O . ASN A 1 252 ? -15.212 -21.218 21.358 1.00 77.31 252 ASN A O 1
ATOM 2081 N N . GLY A 1 253 ? -13.359 -21.175 22.632 1.00 79.62 253 GLY A N 1
ATOM 2082 C CA . GLY A 1 253 ? -12.850 -19.874 22.199 1.00 79.62 253 GLY A CA 1
ATOM 2083 C C . GLY A 1 253 ? -13.765 -18.685 22.523 1.00 79.62 253 GLY A C 1
ATOM 2084 O O . GLY A 1 253 ? -13.706 -17.669 21.821 1.00 79.62 253 GLY A O 1
ATOM 2085 N N . LYS A 1 254 ? -14.651 -18.790 23.527 1.00 85.38 254 LYS A N 1
ATOM 2086 C CA . LYS A 1 254 ? -15.641 -17.748 23.862 1.00 85.38 254 LYS A CA 1
ATOM 2087 C C . LYS A 1 254 ? -15.307 -16.994 25.146 1.00 85.38 254 LYS A C 1
ATOM 2089 O O . LYS A 1 254 ? -14.908 -17.567 26.151 1.00 85.38 254 LYS A O 1
ATOM 2094 N N . LEU A 1 255 ? -15.562 -15.684 25.126 1.00 87.81 255 LEU A N 1
ATOM 2095 C CA . LEU A 1 255 ? -15.407 -14.800 26.292 1.00 87.81 255 LEU A CA 1
ATOM 2096 C C . LEU A 1 255 ? -16.451 -15.044 27.396 1.00 87.81 255 LEU A C 1
ATOM 2098 O O . LEU A 1 255 ? -16.265 -14.572 28.516 1.00 87.81 255 LEU A O 1
ATOM 2102 N N . SER A 1 256 ? -17.554 -15.736 27.090 1.00 85.31 256 SER A N 1
ATOM 2103 C CA . SER A 1 256 ? -18.650 -16.006 28.034 1.00 85.31 256 SER A CA 1
ATOM 2104 C C . SER A 1 256 ? -18.168 -16.685 29.311 1.00 85.31 256 SER A C 1
ATOM 2106 O O . SER A 1 256 ? -18.595 -16.321 30.406 1.00 85.31 256 SER A O 1
ATOM 2108 N N . ASP A 1 257 ? -17.228 -17.611 29.167 1.00 82.25 257 ASP A N 1
ATOM 2109 C CA . ASP A 1 257 ? -16.752 -18.484 30.240 1.00 82.25 257 ASP A CA 1
ATOM 2110 C C . ASP A 1 257 ? -15.887 -17.730 31.255 1.00 82.25 257 ASP A C 1
ATOM 2112 O O . ASP A 1 257 ? -15.749 -18.132 32.405 1.00 82.25 257 ASP A O 1
ATOM 2116 N N . LEU A 1 258 ? -15.331 -16.595 30.834 1.00 86.19 258 LEU A N 1
ATOM 2117 C CA . LEU A 1 258 ? -14.443 -15.749 31.628 1.00 86.19 258 LEU A CA 1
ATOM 2118 C C . LEU A 1 258 ? -15.097 -14.418 31.986 1.00 86.19 258 LEU A C 1
ATOM 2120 O O . LEU A 1 258 ? -14.446 -13.502 32.488 1.00 86.19 258 LEU A O 1
ATOM 2124 N N . SER A 1 259 ? -16.401 -14.311 31.740 1.00 87.44 259 SER A N 1
ATOM 2125 C CA . SER A 1 259 ? -17.147 -13.072 31.893 1.00 87.44 259 SER A CA 1
ATOM 2126 C C . SER A 1 259 ? -17.086 -12.513 33.313 1.00 87.44 259 SER A C 1
ATOM 2128 O O . SER A 1 259 ? -16.904 -11.308 33.464 1.00 87.44 259 SER A O 1
ATOM 2130 N N . LYS A 1 260 ? -17.126 -13.372 34.343 1.00 87.88 260 LYS A N 1
ATOM 2131 C CA . LYS A 1 260 ? -16.955 -12.971 35.749 1.00 87.88 260 LYS A CA 1
ATOM 2132 C C . LYS A 1 260 ? -15.607 -12.284 35.983 1.00 87.88 260 LYS A C 1
ATOM 2134 O O . LYS A 1 260 ? -15.579 -11.154 36.449 1.00 87.88 260 LYS A O 1
ATOM 2139 N N . ARG A 1 261 ? -14.507 -12.915 35.559 1.00 88.81 261 ARG A N 1
ATOM 2140 C CA . ARG A 1 261 ? -13.152 -12.357 35.695 1.00 88.81 261 ARG A CA 1
ATOM 2141 C C . ARG A 1 261 ? -12.996 -11.042 34.928 1.00 88.81 261 ARG A C 1
ATOM 2143 O O . ARG A 1 261 ? -12.402 -10.102 35.443 1.00 88.81 261 ARG A O 1
ATOM 2150 N N . ILE A 1 262 ? -13.545 -10.956 33.713 1.00 90.62 262 ILE A N 1
ATOM 2151 C CA . ILE A 1 262 ? -13.524 -9.718 32.920 1.00 90.62 262 ILE A CA 1
ATOM 2152 C C . ILE A 1 262 ? -14.277 -8.601 33.653 1.00 90.62 262 ILE A C 1
ATOM 2154 O O . ILE A 1 262 ? -13.764 -7.488 33.737 1.00 90.62 262 ILE A O 1
ATOM 2158 N N . ILE A 1 263 ? -15.462 -8.891 34.197 1.00 91.62 263 ILE A N 1
ATOM 2159 C CA . ILE A 1 263 ? -16.258 -7.928 34.970 1.00 91.62 263 ILE A CA 1
ATOM 2160 C C . ILE A 1 263 ? -15.504 -7.482 36.224 1.00 91.62 263 ILE A C 1
ATOM 2162 O O . ILE A 1 263 ? -15.441 -6.284 36.469 1.00 91.62 263 ILE A O 1
ATOM 2166 N N . ASP A 1 264 ? -14.878 -8.396 36.967 1.00 91.62 264 ASP A N 1
ATOM 2167 C CA . ASP A 1 264 ? -14.125 -8.061 38.183 1.00 91.62 264 ASP A CA 1
ATOM 2168 C C . ASP A 1 264 ? -12.961 -7.096 37.879 1.00 91.62 264 ASP A C 1
ATOM 2170 O O . ASP A 1 264 ? -12.766 -6.098 38.577 1.00 91.62 264 ASP A O 1
ATOM 2174 N N . ILE A 1 265 ? -12.227 -7.327 36.782 1.00 91.00 265 ILE A N 1
ATOM 2175 C CA . ILE A 1 265 ? -11.158 -6.421 36.334 1.00 91.00 265 ILE A CA 1
ATOM 2176 C C . ILE A 1 265 ? -11.737 -5.069 35.895 1.00 91.00 265 ILE A C 1
ATOM 2178 O O . ILE A 1 265 ? -11.163 -4.025 36.204 1.00 91.00 265 ILE A O 1
ATOM 2182 N N . VAL A 1 266 ? -12.861 -5.058 35.177 1.00 92.94 266 VAL A N 1
ATOM 2183 C CA . VAL A 1 266 ? -13.531 -3.816 34.755 1.00 92.94 266 VAL A CA 1
ATOM 2184 C C . VAL A 1 266 ? -14.055 -3.024 35.957 1.00 92.94 266 VAL A C 1
ATOM 2186 O O . VAL A 1 266 ? -13.935 -1.802 35.975 1.00 92.94 266 VAL A O 1
ATOM 2189 N N . ASP A 1 267 ? -14.589 -3.687 36.980 1.00 92.62 267 ASP A N 1
ATOM 2190 C CA . ASP A 1 267 ? -15.103 -3.044 38.192 1.00 92.62 267 ASP A CA 1
ATOM 2191 C C . ASP A 1 267 ? -13.976 -2.429 39.035 1.00 92.62 267 ASP A C 1
ATOM 2193 O O . ASP A 1 267 ? -14.162 -1.349 39.604 1.00 92.62 267 ASP A O 1
ATOM 2197 N N . GLY A 1 268 ? -12.805 -3.077 39.071 1.00 90.62 268 GLY A N 1
ATOM 2198 C CA . GLY A 1 268 ? -11.623 -2.613 39.802 1.00 90.62 268 GLY A CA 1
ATOM 2199 C C . GLY A 1 268 ? -10.828 -1.494 39.123 1.00 90.62 268 GLY A C 1
ATOM 2200 O O . GLY A 1 268 ? -9.931 -0.932 39.746 1.00 90.62 268 GLY A O 1
ATOM 2201 N N . ASN A 1 269 ? -11.127 -1.151 37.865 1.00 91.12 269 ASN A N 1
ATOM 2202 C CA . ASN A 1 269 ? -10.332 -0.202 37.086 1.00 91.12 269 ASN A CA 1
ATOM 2203 C C . ASN A 1 269 ? -11.195 0.906 36.472 1.00 91.12 269 ASN A C 1
ATOM 2205 O O . ASN A 1 269 ? -12.281 0.684 35.944 1.00 91.12 269 ASN A O 1
ATOM 2209 N N . GLN A 1 270 ? -10.684 2.139 36.473 1.00 91.19 270 GLN A N 1
ATOM 2210 C CA . GLN A 1 270 ? -11.378 3.244 35.809 1.00 91.19 270 GLN A CA 1
ATOM 2211 C C . GLN A 1 270 ? -11.322 3.098 34.281 1.00 91.19 270 GLN A C 1
ATOM 2213 O O . GLN A 1 270 ? -12.281 3.435 33.582 1.00 91.19 270 GLN A O 1
ATOM 2218 N N . ARG A 1 271 ? -10.197 2.629 33.738 1.00 93.56 271 ARG A N 1
ATOM 2219 C CA . ARG A 1 271 ? -9.953 2.493 32.300 1.00 93.56 271 ARG A CA 1
ATOM 2220 C C . ARG A 1 271 ? -9.498 1.075 32.009 1.00 93.56 271 ARG A C 1
ATOM 2222 O O . ARG A 1 271 ? -8.425 0.671 32.454 1.00 93.56 271 ARG A O 1
ATOM 2229 N N . THR A 1 272 ? -10.290 0.367 31.215 1.00 94.06 272 THR A N 1
ATOM 2230 C CA . THR A 1 272 ? -9.977 -1.001 30.803 1.00 94.06 272 THR A CA 1
ATOM 2231 C C . THR A 1 272 ? -10.029 -1.109 29.288 1.00 94.06 272 THR A C 1
ATOM 2233 O O . THR A 1 272 ? -10.918 -0.549 28.647 1.00 94.06 272 THR A O 1
ATOM 2236 N N . LEU A 1 273 ? -9.085 -1.841 28.709 1.00 92.94 273 LEU A N 1
ATOM 2237 C CA . LEU A 1 273 ? -9.066 -2.205 27.299 1.00 92.94 273 LEU A CA 1
ATOM 2238 C C . LEU A 1 273 ? -9.162 -3.725 27.178 1.00 92.94 273 LEU A C 1
ATOM 2240 O O . LEU A 1 273 ? -8.261 -4.438 27.608 1.00 92.94 273 LEU A O 1
ATOM 2244 N N . LEU A 1 274 ? -10.233 -4.214 26.561 1.00 92.12 274 LEU A N 1
ATOM 2245 C CA . LEU A 1 274 ? -10.378 -5.615 26.192 1.00 92.12 274 LEU A CA 1
ATOM 2246 C C . LEU A 1 274 ? -9.831 -5.828 24.777 1.00 92.12 274 LEU A C 1
ATOM 2248 O O . LEU A 1 274 ? -10.480 -5.495 23.779 1.00 92.12 274 LEU A O 1
ATOM 2252 N N . ASN A 1 275 ? -8.635 -6.407 24.718 1.00 88.81 275 ASN A N 1
ATOM 2253 C CA . ASN A 1 275 ? -8.025 -6.943 23.514 1.00 88.81 275 ASN A CA 1
ATOM 2254 C C . ASN A 1 275 ? -8.521 -8.378 23.304 1.00 88.81 275 ASN A C 1
ATOM 2256 O O . ASN A 1 275 ? -8.003 -9.325 23.898 1.00 88.81 275 ASN A O 1
ATOM 2260 N N . ALA A 1 276 ? -9.553 -8.538 22.479 1.00 88.00 276 ALA A N 1
ATOM 2261 C CA . ALA A 1 276 ? -10.108 -9.850 22.173 1.00 88.00 276 ALA A CA 1
ATOM 2262 C C . ALA A 1 276 ? -10.292 -10.011 20.659 1.00 88.00 276 ALA A C 1
ATOM 2264 O O . ALA A 1 276 ? -10.953 -9.158 20.048 1.00 88.00 276 ALA A O 1
ATOM 2265 N N . PRO A 1 277 ? -9.797 -11.106 20.050 1.00 81.62 277 PRO A N 1
ATOM 2266 C CA . PRO A 1 277 ? -9.889 -11.333 18.609 1.00 81.62 277 PRO A CA 1
ATOM 2267 C C . PRO A 1 277 ? -11.326 -11.252 18.068 1.00 81.62 277 PRO A C 1
ATOM 2269 O O . PRO A 1 277 ? -12.318 -11.373 18.800 1.00 81.62 277 PRO A O 1
ATOM 2272 N N . THR A 1 278 ? -11.482 -11.033 16.765 1.00 78.69 278 THR A N 1
ATOM 2273 C CA . THR A 1 278 ? -12.802 -11.081 16.111 1.00 78.69 278 THR A CA 1
ATOM 2274 C C . THR A 1 278 ? -13.396 -12.494 16.226 1.00 78.69 278 THR A C 1
ATOM 2276 O O . THR A 1 278 ? -12.681 -13.484 16.116 1.00 78.69 278 THR A O 1
ATOM 2279 N N . GLY A 1 279 ? -14.704 -12.606 16.494 1.00 77.00 279 GLY A N 1
ATOM 2280 C CA . GLY A 1 279 ? -15.404 -13.902 16.606 1.00 77.00 279 GLY A CA 1
ATOM 2281 C C . GLY A 1 279 ? -15.468 -14.535 18.010 1.00 77.00 279 GLY A C 1
ATOM 2282 O O . GLY A 1 279 ? -16.240 -15.475 18.217 1.00 77.00 279 GLY A O 1
ATOM 2283 N N . THR A 1 280 ? -14.764 -13.983 19.004 1.00 84.56 280 THR A N 1
ATOM 2284 C CA . THR A 1 280 ? -14.750 -14.486 20.402 1.00 84.56 280 THR A CA 1
ATOM 2285 C C . THR A 1 280 ? -15.988 -14.108 21.230 1.00 84.56 280 THR A C 1
ATOM 2287 O O . THR A 1 280 ? -16.156 -14.576 22.355 1.00 84.56 280 THR A O 1
ATOM 2290 N N . GLY A 1 281 ? -16.889 -13.287 20.675 1.00 85.19 281 GLY A N 1
ATOM 2291 C CA . GLY A 1 281 ? -18.168 -12.942 21.307 1.00 85.19 281 GLY A CA 1
ATOM 2292 C C . GLY A 1 281 ? -18.192 -11.633 22.106 1.00 85.19 281 GLY A C 1
ATOM 2293 O O . GLY A 1 281 ? -19.016 -11.508 23.005 1.00 85.19 281 GLY A O 1
ATOM 2294 N N . LYS A 1 282 ? -17.355 -10.636 21.772 1.00 88.62 282 LYS A N 1
ATOM 2295 C CA . LYS A 1 282 ? -17.370 -9.300 22.415 1.00 88.62 282 LYS A CA 1
ATOM 2296 C C . LYS A 1 282 ? -18.777 -8.690 22.508 1.00 88.62 282 LYS A C 1
ATOM 2298 O O . LYS A 1 282 ? -19.221 -8.296 23.580 1.00 88.62 282 LYS A O 1
ATOM 2303 N N . SER A 1 283 ? -19.521 -8.683 21.401 1.00 87.19 283 SER A N 1
ATOM 2304 C CA . SER A 1 283 ? -20.884 -8.141 21.372 1.00 87.19 283 SER A CA 1
ATOM 2305 C C . SER A 1 283 ? -21.863 -8.972 22.208 1.00 87.19 283 SER A C 1
ATOM 2307 O O . SER A 1 283 ? -22.771 -8.406 22.802 1.00 87.19 283 SER A O 1
ATOM 2309 N N . TYR A 1 284 ? -21.674 -10.294 22.306 1.00 88.38 284 TYR A N 1
ATOM 2310 C CA . TYR A 1 284 ? -22.493 -11.159 23.168 1.00 88.38 284 TYR A CA 1
ATOM 2311 C C . TYR A 1 284 ? -22.273 -10.836 24.650 1.00 88.38 284 TYR A C 1
ATOM 2313 O O . TYR A 1 284 ? -23.241 -10.676 25.392 1.00 88.38 284 TYR A O 1
ATOM 2321 N N . LEU A 1 285 ? -21.010 -10.669 25.059 1.00 89.69 285 LEU A N 1
ATOM 2322 C CA . LEU A 1 285 ? -20.631 -10.267 26.416 1.00 89.69 285 LEU A CA 1
ATOM 2323 C C . LEU A 1 285 ? -21.349 -8.968 26.821 1.00 89.69 285 LEU A C 1
ATOM 2325 O O . LEU A 1 285 ? -21.965 -8.898 27.883 1.00 89.69 285 LEU A O 1
ATOM 2329 N N . VAL A 1 286 ? -21.346 -7.975 25.930 1.00 90.94 286 VAL A N 1
ATOM 2330 C CA . VAL A 1 286 ? -21.978 -6.671 26.167 1.00 90.94 286 VAL A CA 1
ATOM 2331 C C . VAL A 1 286 ? -23.509 -6.716 26.104 1.00 90.94 286 VAL A C 1
ATOM 2333 O O . VAL A 1 286 ? -24.162 -6.008 26.863 1.00 90.94 286 VAL A O 1
ATOM 2336 N N . LYS A 1 287 ? -24.098 -7.530 25.220 1.00 90.00 287 LYS A N 1
ATOM 2337 C CA . LYS A 1 287 ? -25.559 -7.625 25.061 1.00 90.00 287 LYS A CA 1
ATOM 2338 C C . LYS A 1 287 ? -26.246 -8.414 26.166 1.00 90.00 287 LYS A C 1
ATOM 2340 O O . LYS A 1 287 ? -27.349 -8.051 26.551 1.00 90.00 287 LYS A O 1
ATOM 2345 N N . ASN A 1 288 ? -25.630 -9.508 26.607 1.00 88.88 288 ASN A N 1
ATOM 2346 C CA . ASN A 1 288 ? -26.327 -10.529 27.389 1.00 88.88 288 ASN A CA 1
ATOM 2347 C C . ASN A 1 288 ? -25.771 -10.683 28.800 1.00 88.88 288 ASN A C 1
ATOM 2349 O O . ASN A 1 288 ? -26.524 -11.027 29.700 1.00 88.88 288 ASN A O 1
ATOM 2353 N N . ILE A 1 289 ? -24.475 -10.432 29.009 1.00 90.94 289 ILE A N 1
ATOM 2354 C CA . ILE A 1 289 ? -23.843 -10.684 30.309 1.00 90.94 289 ILE A CA 1
ATOM 2355 C C . ILE A 1 289 ? -23.717 -9.394 31.119 1.00 90.94 289 ILE A C 1
ATOM 2357 O O . ILE A 1 289 ? -24.125 -9.346 32.276 1.00 90.94 289 ILE A O 1
ATOM 2361 N N . PHE A 1 290 ? -23.206 -8.322 30.515 1.00 93.50 290 PHE A N 1
ATOM 2362 C CA . PHE A 1 290 ? -23.035 -7.041 31.209 1.00 93.50 290 PHE A CA 1
ATOM 2363 C C . PHE A 1 290 ? -24.350 -6.459 31.762 1.00 93.50 290 PHE A C 1
ATOM 2365 O O . PHE A 1 290 ? -24.327 -5.965 32.891 1.00 93.50 290 PHE A O 1
ATOM 2372 N N . PRO A 1 291 ? -25.501 -6.560 31.067 1.00 92.81 291 PRO A N 1
ATOM 2373 C CA . PRO A 1 291 ? -26.770 -6.068 31.603 1.00 92.81 291 PRO A CA 1
ATOM 2374 C C . PRO A 1 291 ? -27.305 -6.825 32.820 1.00 92.81 291 PRO A C 1
ATOM 2376 O O . PRO A 1 291 ? -28.186 -6.324 33.508 1.00 92.81 291 PRO A O 1
ATOM 2379 N N . VAL A 1 292 ? -26.777 -8.017 33.118 1.00 91.12 292 VAL A N 1
ATOM 2380 C CA . VAL A 1 292 ? -27.099 -8.732 34.366 1.00 91.12 292 VAL A CA 1
ATOM 2381 C C . VAL A 1 292 ? -26.470 -8.021 35.572 1.00 91.12 292 VAL A C 1
ATOM 2383 O O . VAL A 1 292 ? -26.987 -8.099 36.685 1.00 91.12 292 VAL A O 1
ATOM 2386 N N . LYS A 1 293 ? -25.360 -7.303 35.358 1.00 92.06 293 LYS A N 1
ATOM 2387 C CA . LYS A 1 293 ? -24.575 -6.627 36.399 1.00 92.06 293 LYS A CA 1
ATOM 2388 C C . LYS A 1 293 ? -24.842 -5.123 36.469 1.00 92.06 293 LYS A C 1
ATOM 2390 O O . LYS A 1 293 ? -24.982 -4.585 37.566 1.00 92.06 293 LYS A O 1
ATOM 2395 N N . TYR A 1 294 ? -24.871 -4.444 35.326 1.00 95.19 294 TYR A N 1
ATOM 2396 C CA . TYR A 1 294 ? -24.998 -2.989 35.241 1.00 95.19 294 TYR A CA 1
ATOM 2397 C C . TYR A 1 294 ? -26.425 -2.603 34.868 1.00 95.19 294 TYR A C 1
ATOM 2399 O O . TYR A 1 294 ? -26.979 -3.140 33.915 1.00 95.19 294 TYR A O 1
ATOM 2407 N N . ARG A 1 295 ? -27.007 -1.647 35.595 1.00 93.44 295 ARG A N 1
ATOM 2408 C CA . ARG A 1 295 ? -28.394 -1.198 35.394 1.00 93.44 295 ARG A CA 1
ATOM 2409 C C . ARG A 1 295 ? -28.491 -0.055 34.397 1.00 93.44 295 ARG A C 1
ATOM 2411 O O . ARG A 1 295 ? -29.563 0.184 33.851 1.00 93.44 295 ARG A O 1
ATOM 2418 N N . ASN A 1 296 ? -27.394 0.670 34.192 1.00 95.00 296 ASN A N 1
ATOM 2419 C CA . ASN A 1 296 ? -27.357 1.843 33.341 1.00 95.00 296 ASN A CA 1
ATOM 2420 C C . ASN A 1 296 ? -26.089 1.873 32.472 1.00 95.00 296 ASN A C 1
ATOM 2422 O O . ASN A 1 296 ? -24.990 2.140 32.958 1.00 95.00 296 ASN A O 1
ATOM 2426 N N . MET A 1 297 ? -26.237 1.632 31.168 1.00 97.19 297 MET A N 1
ATOM 2427 C CA . MET A 1 297 ? -25.123 1.435 30.239 1.00 97.19 297 MET A CA 1
ATOM 2428 C C . MET A 1 297 ? -25.235 2.309 28.990 1.00 97.19 297 MET A C 1
ATOM 2430 O O . MET A 1 297 ? -26.308 2.457 28.401 1.00 97.19 297 MET A O 1
ATOM 2434 N N . ILE A 1 298 ? -24.088 2.814 28.530 1.00 97.38 298 ILE A N 1
ATOM 2435 C CA . ILE A 1 298 ? -23.966 3.531 27.256 1.00 97.38 298 ILE A CA 1
ATOM 2436 C C . ILE A 1 298 ? -22.946 2.811 26.379 1.00 97.38 298 ILE A C 1
ATOM 2438 O O . ILE A 1 298 ? -21.787 2.675 26.765 1.00 97.38 298 ILE A O 1
ATOM 2442 N N . ILE A 1 299 ? -23.352 2.403 25.179 1.00 96.62 299 ILE A N 1
ATOM 2443 C CA . ILE A 1 299 ? -22.439 1.865 24.168 1.00 96.62 299 ILE A CA 1
ATOM 2444 C C . ILE A 1 299 ? -22.248 2.879 23.049 1.00 96.62 299 ILE A C 1
ATOM 2446 O O . ILE A 1 299 ? -23.206 3.402 22.478 1.00 96.62 299 ILE A O 1
ATOM 2450 N N . ILE A 1 300 ? -20.992 3.124 22.704 1.00 96.00 300 ILE A N 1
ATOM 2451 C CA . ILE A 1 300 ? -20.581 4.054 21.666 1.00 96.00 300 ILE A CA 1
ATOM 2452 C C . ILE A 1 300 ? -19.800 3.269 20.619 1.00 96.00 300 ILE A C 1
ATOM 2454 O O . ILE A 1 300 ? -18.862 2.547 20.950 1.00 96.00 300 ILE A O 1
ATOM 2458 N N . SER A 1 301 ? -20.164 3.437 19.350 1.00 92.25 301 SER A N 1
ATOM 2459 C CA . SER A 1 301 ? -19.388 2.906 18.228 1.00 92.25 301 SER A CA 1
ATOM 2460 C C . SER A 1 301 ? -19.103 3.994 17.185 1.00 92.25 301 SER A C 1
ATOM 2462 O O . SER A 1 301 ? -19.948 4.855 16.933 1.00 92.25 301 SER A O 1
ATOM 2464 N N . PRO A 1 302 ? -17.939 3.981 16.518 1.00 87.06 302 PRO A N 1
ATOM 2465 C CA . PRO A 1 302 ? -17.671 4.851 15.373 1.00 87.06 302 PRO A CA 1
ATOM 2466 C C . PRO A 1 302 ? -18.561 4.580 14.149 1.00 87.06 302 PRO A C 1
ATOM 2468 O O . PRO A 1 302 ? -18.593 5.397 13.226 1.00 87.06 302 PRO A O 1
ATOM 2471 N N . LEU A 1 303 ? -19.232 3.424 14.082 1.00 83.00 303 LEU A N 1
ATOM 2472 C CA . LEU A 1 303 ? -19.964 2.969 12.900 1.00 83.00 303 LEU A CA 1
ATOM 2473 C C . LEU A 1 303 ? -21.428 2.676 13.215 1.00 83.00 303 LEU A C 1
ATOM 2475 O O . LEU A 1 303 ? -21.749 1.898 14.107 1.00 83.00 303 LEU A O 1
ATOM 2479 N N . ARG A 1 304 ? -22.326 3.233 12.392 1.00 80.06 304 ARG A N 1
ATOM 2480 C CA . ARG A 1 304 ? -23.774 3.021 12.520 1.00 80.06 304 ARG A CA 1
ATOM 2481 C C . ARG A 1 304 ? -24.172 1.546 12.443 1.00 80.06 304 ARG A C 1
ATOM 2483 O O . ARG A 1 304 ? -25.050 1.132 13.184 1.00 80.06 304 ARG A O 1
ATOM 2490 N N . MET A 1 305 ? -23.530 0.765 11.575 1.00 75.31 305 MET A N 1
ATOM 2491 C CA . MET A 1 305 ? -23.859 -0.656 11.412 1.00 75.31 305 MET A CA 1
ATOM 2492 C C . MET A 1 305 ? -23.598 -1.465 12.682 1.00 75.31 305 MET A C 1
ATOM 2494 O O . MET A 1 305 ? -24.410 -2.312 13.028 1.00 75.31 305 MET A O 1
ATOM 2498 N N . VAL A 1 306 ? -22.526 -1.145 13.411 1.00 80.69 306 VAL A N 1
ATOM 2499 C CA . VAL A 1 306 ? -22.205 -1.783 14.694 1.00 80.69 306 VAL A CA 1
ATOM 2500 C C . VAL A 1 306 ? -23.243 -1.397 15.750 1.00 80.69 306 VAL A C 1
ATOM 2502 O O . VAL A 1 306 ? -23.749 -2.257 16.459 1.00 80.69 306 VAL A O 1
ATOM 2505 N N . THR A 1 307 ? -23.644 -0.122 15.811 1.00 84.81 307 THR A N 1
ATOM 2506 C CA . THR A 1 307 ? -24.758 0.324 16.671 1.00 84.81 307 THR A CA 1
ATOM 2507 C C . THR A 1 307 ? -26.062 -0.414 16.345 1.00 84.81 307 THR A C 1
ATOM 2509 O O . THR A 1 307 ? -26.749 -0.882 17.251 1.00 84.81 307 THR A O 1
ATOM 2512 N N . ASP A 1 308 ? -26.406 -0.542 15.062 1.00 82.25 308 ASP A N 1
ATOM 2513 C CA . ASP A 1 308 ? -27.617 -1.241 14.623 1.00 82.25 308 ASP A CA 1
ATOM 2514 C C . ASP A 1 308 ? -27.539 -2.752 14.929 1.00 82.25 308 ASP A C 1
ATOM 2516 O O . ASP A 1 308 ? -28.531 -3.330 15.370 1.00 82.25 308 ASP A O 1
ATOM 2520 N N . GLU A 1 309 ? -26.367 -3.386 14.787 1.00 80.56 309 GLU A N 1
ATOM 2521 C CA . GLU A 1 309 ? -26.138 -4.778 15.195 1.00 80.56 309 GLU A CA 1
ATOM 2522 C C . GLU A 1 309 ? -26.310 -4.947 16.704 1.00 80.56 309 GLU A C 1
ATOM 2524 O O . GLU A 1 309 ? -26.959 -5.898 17.132 1.00 80.56 309 GLU A O 1
ATOM 2529 N N . ILE A 1 310 ? -25.789 -4.025 17.518 1.00 85.50 310 ILE A N 1
ATOM 2530 C CA . ILE A 1 310 ? -25.924 -4.066 18.979 1.00 85.50 310 ILE A CA 1
ATOM 2531 C C . ILE A 1 310 ? -27.388 -3.966 19.407 1.00 85.50 310 ILE A C 1
ATOM 2533 O O . ILE A 1 310 ? -27.800 -4.663 20.330 1.00 85.50 310 ILE A O 1
ATOM 2537 N N . VAL A 1 311 ? -28.182 -3.149 18.723 1.00 87.06 311 VAL A N 1
ATOM 2538 C CA . VAL A 1 311 ? -29.599 -2.909 19.044 1.00 87.06 311 VAL A CA 1
ATOM 2539 C C . VAL A 1 311 ? -30.517 -4.005 18.497 1.00 87.06 311 VAL A C 1
ATOM 2541 O O . VAL A 1 311 ? -31.591 -4.244 19.045 1.00 87.06 311 VAL A O 1
ATOM 2544 N N . LYS A 1 312 ? -30.114 -4.699 17.427 1.00 83.00 312 LYS A N 1
ATOM 2545 C CA . LYS A 1 312 ? -30.908 -5.789 16.858 1.00 83.00 312 LYS A CA 1
ATOM 2546 C C . LYS A 1 312 ? -31.124 -6.889 17.902 1.00 83.00 312 LYS A C 1
ATOM 2548 O O . LYS A 1 312 ? -30.149 -7.452 18.410 1.00 83.00 312 LYS A O 1
ATOM 2553 N N . GLU A 1 313 ? -32.404 -7.171 18.168 1.00 82.00 313 GLU A N 1
ATOM 2554 C CA . GLU A 1 313 ? -32.873 -8.214 19.093 1.00 82.00 313 GLU A CA 1
ATOM 2555 C C . GLU A 1 313 ? -32.217 -8.108 20.483 1.00 82.00 313 GLU A C 1
ATOM 2557 O O . GLU A 1 313 ? -31.850 -9.109 21.091 1.00 82.00 313 GLU A O 1
ATOM 2562 N N . SER A 1 314 ? -32.017 -6.883 20.981 1.00 87.06 314 SER A N 1
ATOM 2563 C CA . SER A 1 314 ? -31.434 -6.639 22.301 1.00 87.06 314 SER A CA 1
ATOM 2564 C C . SER A 1 314 ? -32.229 -5.613 23.107 1.00 87.06 314 SER A C 1
ATOM 2566 O O . SER A 1 314 ? -33.119 -4.936 22.596 1.00 87.06 314 SER A O 1
ATOM 2568 N N . ILE A 1 315 ? -31.874 -5.483 24.385 1.00 89.00 315 ILE A N 1
ATOM 2569 C CA . ILE A 1 315 ? -32.449 -4.497 25.308 1.00 89.00 315 ILE A CA 1
ATOM 2570 C C . ILE A 1 315 ? -31.975 -3.057 25.039 1.00 89.00 315 ILE A C 1
ATOM 2572 O O . ILE A 1 315 ? -32.475 -2.118 25.658 1.00 89.00 315 ILE A O 1
ATOM 2576 N N . PHE A 1 316 ? -30.985 -2.866 24.160 1.00 92.81 316 PHE A N 1
ATOM 2577 C CA . PHE A 1 316 ? -30.393 -1.555 23.908 1.00 92.81 316 PHE A CA 1
ATOM 2578 C C . PHE A 1 316 ? -31.268 -0.721 22.976 1.00 92.81 316 PHE A C 1
ATOM 2580 O O . PHE A 1 316 ? -31.674 -1.160 21.903 1.00 92.81 316 PHE A O 1
ATOM 2587 N N . LYS A 1 317 ? -31.487 0.543 23.335 1.00 93.31 317 LYS A N 1
ATOM 2588 C CA . LYS A 1 317 ? -32.156 1.530 22.489 1.00 93.31 317 LYS A CA 1
ATOM 2589 C C . LYS A 1 317 ? -31.141 2.246 21.594 1.00 93.31 317 LYS A C 1
ATOM 2591 O O . LYS A 1 317 ? -30.170 2.816 22.086 1.00 93.31 317 LYS A O 1
ATOM 2596 N N . ASN A 1 318 ? -31.386 2.275 20.281 1.00 92.44 318 ASN A N 1
ATOM 2597 C CA . ASN A 1 318 ? -30.638 3.148 19.367 1.00 92.44 318 ASN A CA 1
ATOM 2598 C C . ASN A 1 318 ? -31.067 4.607 19.588 1.00 92.44 318 ASN A C 1
ATOM 2600 O O . ASN A 1 318 ? -32.236 4.937 19.366 1.00 92.44 318 ASN A O 1
ATOM 2604 N N . VAL A 1 319 ? -30.136 5.473 19.985 1.00 91.88 319 VAL A N 1
ATOM 2605 C CA . VAL A 1 319 ? -30.421 6.892 20.231 1.00 91.88 319 VAL A CA 1
ATOM 2606 C C . VAL A 1 319 ? -30.587 7.629 18.909 1.00 91.88 319 VAL A C 1
ATOM 2608 O O . VAL A 1 319 ? -29.631 7.819 18.162 1.00 91.88 319 VAL A O 1
ATOM 2611 N N . ARG A 1 320 ? -31.806 8.085 18.620 1.00 85.94 320 ARG A N 1
ATOM 2612 C CA . ARG A 1 320 ? -32.118 8.882 17.420 1.00 85.94 320 ARG A CA 1
ATOM 2613 C C . ARG A 1 320 ? -32.701 10.246 17.766 1.00 85.94 320 ARG A C 1
ATOM 2615 O O . ARG A 1 320 ? -32.602 11.173 16.967 1.00 85.94 320 ARG A O 1
ATOM 2622 N N . LYS A 1 321 ? -33.310 10.367 18.942 1.00 87.62 321 LYS A N 1
ATOM 2623 C CA . LYS A 1 321 ? -33.937 11.572 19.487 1.00 87.62 321 LYS A CA 1
ATOM 2624 C C . LYS A 1 321 ? -33.436 11.801 20.910 1.00 87.62 321 LYS A C 1
ATOM 2626 O O . LYS A 1 321 ? -32.996 10.868 21.571 1.00 87.62 321 LYS A O 1
ATOM 2631 N N . ILE A 1 322 ? -33.557 13.033 21.406 1.00 87.38 322 ILE A N 1
ATOM 2632 C CA . ILE A 1 322 ? -33.101 13.379 22.760 1.00 87.38 322 ILE A CA 1
ATOM 2633 C C . ILE A 1 322 ? -33.763 12.511 23.840 1.00 87.38 322 ILE A C 1
ATOM 2635 O O . ILE A 1 322 ? -33.064 12.018 24.705 1.00 87.38 322 ILE A O 1
ATOM 2639 N N . ARG A 1 323 ? -35.068 12.220 23.730 1.00 88.88 323 ARG A N 1
ATOM 2640 C CA . ARG A 1 323 ? -35.804 11.364 24.684 1.00 88.88 323 ARG A CA 1
ATOM 2641 C C . ARG A 1 323 ? -35.301 9.917 24.743 1.00 88.88 323 ARG A C 1
ATOM 2643 O O . ARG A 1 323 ? -35.587 9.207 25.696 1.00 88.88 323 ARG A O 1
ATOM 2650 N N . ASP A 1 324 ? -34.573 9.451 23.726 1.00 91.88 324 ASP A N 1
ATOM 2651 C CA . ASP A 1 324 ? -34.027 8.091 23.747 1.00 91.88 324 ASP A CA 1
ATOM 2652 C C . ASP A 1 324 ? -32.896 7.947 24.780 1.00 91.88 324 ASP A C 1
ATOM 2654 O O . ASP A 1 324 ? -32.568 6.825 25.154 1.00 91.88 324 ASP A O 1
ATOM 2658 N N . ILE A 1 325 ? -32.299 9.052 25.256 1.00 93.44 325 ILE A N 1
ATOM 2659 C CA . ILE A 1 325 ? -31.230 8.995 26.264 1.00 93.44 325 ILE A CA 1
ATOM 2660 C C . ILE A 1 325 ? -31.745 8.570 27.641 1.00 93.44 325 ILE A C 1
ATOM 2662 O O . ILE A 1 325 ? -30.945 8.101 28.443 1.00 93.44 325 ILE A O 1
ATOM 2666 N N . ASP A 1 326 ? -33.047 8.704 27.906 1.00 92.06 326 ASP A N 1
ATOM 2667 C CA . ASP A 1 326 ? -33.653 8.367 29.201 1.00 92.06 326 ASP A CA 1
ATOM 2668 C C . ASP A 1 326 ? -33.737 6.847 29.421 1.00 92.06 326 ASP A C 1
ATOM 2670 O O . ASP A 1 326 ? -33.966 6.379 30.535 1.00 92.06 326 ASP A O 1
ATOM 2674 N N . TYR A 1 327 ? -33.515 6.050 28.369 1.00 94.88 327 TYR A N 1
ATOM 2675 C CA . TYR A 1 327 ? -33.457 4.600 28.488 1.00 94.88 327 TYR A CA 1
ATOM 2676 C C . TYR A 1 327 ? -32.189 4.163 29.254 1.00 94.88 327 TYR A C 1
ATOM 2678 O O . TYR A 1 327 ? -31.105 4.731 29.058 1.00 94.88 327 TYR A O 1
ATOM 2686 N N . PRO A 1 328 ? -32.281 3.115 30.094 1.00 93.81 328 PRO A N 1
ATOM 2687 C CA . PRO A 1 328 ? -31.143 2.622 30.871 1.00 93.81 328 PRO A CA 1
ATOM 2688 C C . PRO A 1 328 ? -30.037 2.027 29.990 1.00 93.81 328 PRO A C 1
ATOM 2690 O O . PRO A 1 328 ? -28.857 2.233 30.263 1.00 93.81 328 PRO A O 1
ATOM 2693 N N . TYR A 1 329 ? -30.403 1.353 28.898 1.00 96.62 329 TYR A N 1
ATOM 2694 C CA . TYR A 1 329 ? -29.470 0.717 27.968 1.00 96.62 329 TYR A CA 1
ATOM 2695 C C . TYR A 1 329 ? -29.535 1.431 26.624 1.00 96.62 329 TYR A C 1
ATOM 2697 O O . TYR A 1 329 ? -30.491 1.252 25.869 1.00 96.62 329 TYR A O 1
ATOM 2705 N N . ILE A 1 330 ? -28.530 2.247 26.310 1.00 96.44 330 ILE A N 1
ATOM 2706 C CA . ILE A 1 330 ? -28.498 3.015 25.059 1.00 96.44 330 ILE A CA 1
ATOM 2707 C C . ILE A 1 330 ? -27.262 2.692 24.231 1.00 96.44 330 ILE A C 1
ATOM 2709 O O . ILE A 1 330 ? -26.171 2.479 24.757 1.00 96.44 330 ILE A O 1
ATOM 2713 N N . SER A 1 331 ? -27.434 2.680 22.913 1.00 95.50 331 SER A N 1
ATOM 2714 C CA . SER A 1 331 ? -26.345 2.570 21.949 1.00 95.50 331 SER A CA 1
ATOM 2715 C C . SER A 1 331 ? -26.418 3.720 20.952 1.00 95.50 331 SER A C 1
ATOM 2717 O O . SER A 1 331 ? -27.502 4.102 20.500 1.00 95.50 331 SER A O 1
ATOM 2719 N N . MET A 1 332 ? -25.271 4.305 20.619 1.00 95.62 332 MET A N 1
ATOM 2720 C CA . MET A 1 332 ? -25.196 5.446 19.711 1.00 95.62 332 MET A CA 1
ATOM 2721 C C . MET A 1 332 ? -23.876 5.495 18.944 1.00 95.62 332 MET A C 1
ATOM 2723 O O . MET A 1 332 ? -22.894 4.845 19.306 1.00 95.62 332 MET A O 1
ATOM 2727 N N . THR A 1 333 ? -23.840 6.312 17.891 1.00 93.69 333 THR A N 1
ATOM 2728 C CA . THR A 1 333 ? -22.590 6.591 17.183 1.00 93.69 333 THR A CA 1
ATOM 2729 C C . THR A 1 333 ? -21.785 7.697 17.866 1.00 93.69 333 THR A C 1
ATOM 2731 O O . THR A 1 333 ? -22.337 8.530 18.592 1.00 93.69 333 THR A O 1
ATOM 2734 N N . THR A 1 334 ? -20.482 7.781 17.581 1.00 92.75 334 THR A N 1
ATOM 2735 C CA . THR A 1 334 ? -19.633 8.903 18.032 1.00 92.75 334 THR A CA 1
ATOM 2736 C C . THR A 1 334 ? -20.158 10.266 17.574 1.00 92.75 334 THR A C 1
ATOM 2738 O O . THR A 1 334 ? -20.011 11.253 18.291 1.00 92.75 334 THR A O 1
ATOM 2741 N N . ASP A 1 335 ? -20.794 10.338 16.400 1.00 90.56 335 ASP A N 1
ATOM 2742 C CA . ASP A 1 335 ? -21.397 11.576 15.896 1.00 90.56 335 ASP A CA 1
ATOM 2743 C C . ASP A 1 335 ? -22.564 12.039 16.766 1.00 90.56 335 ASP A C 1
ATOM 2745 O O . ASP A 1 335 ? -22.646 13.220 17.108 1.00 90.56 335 ASP A O 1
ATOM 2749 N N . ILE A 1 336 ? -23.448 11.108 17.137 1.00 93.19 336 ILE A N 1
ATOM 2750 C CA . ILE A 1 336 ? -24.597 11.380 18.005 1.00 93.19 336 ILE A CA 1
ATOM 2751 C C . ILE A 1 336 ? -24.106 11.790 19.390 1.00 93.19 336 ILE A C 1
ATOM 2753 O O . ILE A 1 336 ? -24.535 12.828 19.887 1.00 93.19 336 ILE A O 1
ATOM 2757 N N . PHE A 1 337 ? -23.155 11.050 19.966 1.00 95.75 337 PHE A N 1
ATOM 2758 C CA . PHE A 1 337 ? -22.558 11.390 21.258 1.00 95.75 337 PHE A CA 1
ATOM 2759 C C . PHE A 1 337 ? -21.993 12.816 21.258 1.00 95.75 337 PHE A C 1
ATOM 2761 O O . PHE A 1 337 ? -22.328 13.626 22.121 1.00 95.75 337 PHE A O 1
ATOM 2768 N N . TYR A 1 338 ? -21.164 13.148 20.262 1.00 94.38 338 TYR A N 1
ATOM 2769 C CA . TYR A 1 338 ? -20.547 14.468 20.148 1.00 94.38 338 TYR A CA 1
ATOM 2770 C C . TYR A 1 338 ? -21.593 15.580 20.004 1.00 94.38 338 TYR A C 1
ATOM 2772 O O . TYR A 1 338 ? -21.500 16.618 20.660 1.00 94.38 338 TYR A O 1
ATOM 2780 N N . ASN A 1 339 ? -22.601 15.362 19.156 1.00 93.25 339 ASN A N 1
ATOM 2781 C CA . ASN A 1 339 ? -23.664 16.336 18.932 1.00 93.25 339 ASN A CA 1
ATOM 2782 C C . ASN A 1 339 ? -24.520 16.532 20.193 1.00 93.25 339 ASN A C 1
ATOM 2784 O O . ASN A 1 339 ? -24.808 17.670 20.541 1.00 93.25 339 ASN A O 1
ATOM 2788 N N . LEU A 1 340 ? -24.880 15.465 20.915 1.00 93.56 340 LEU A N 1
ATOM 2789 C CA . LEU A 1 340 ? -25.632 15.562 22.172 1.00 93.56 340 LEU A CA 1
ATOM 2790 C C . LEU A 1 340 ? -24.838 16.302 23.249 1.00 93.56 340 LEU A C 1
ATOM 2792 O O . LEU A 1 340 ? -25.377 17.198 23.892 1.00 93.56 340 LEU A O 1
ATOM 2796 N N . TYR A 1 341 ? -23.544 16.003 23.381 1.00 92.06 341 TYR A N 1
ATOM 2797 C CA . TYR A 1 341 ? -22.660 16.677 24.333 1.00 92.06 341 TYR A CA 1
ATOM 2798 C C . TYR A 1 341 ? -22.521 18.181 24.054 1.00 92.06 341 TYR A C 1
ATOM 2800 O O . TYR A 1 341 ? -22.336 18.963 24.984 1.00 92.06 341 TYR A O 1
ATOM 2808 N N . LYS A 1 342 ? -22.615 18.596 22.783 1.00 91.69 342 LYS A N 1
ATOM 2809 C CA . LYS A 1 342 ? -22.544 20.006 22.376 1.00 91.69 342 LYS A CA 1
ATOM 2810 C C . LYS A 1 342 ? -23.896 20.721 22.455 1.00 91.69 342 LYS A C 1
ATOM 2812 O O . LYS A 1 342 ? -23.943 21.858 22.905 1.00 91.69 342 LYS A O 1
ATOM 2817 N N . SER A 1 343 ? -24.965 20.088 21.979 1.00 92.31 343 SER A N 1
ATOM 2818 C CA . SER A 1 343 ? -26.286 20.711 21.822 1.00 92.31 343 SER A CA 1
ATOM 2819 C C . SER A 1 343 ? -27.152 20.641 23.078 1.00 92.31 343 SER A C 1
ATOM 2821 O O . SER A 1 343 ? -27.989 21.512 23.268 1.00 92.31 343 SER A O 1
ATOM 2823 N N . HIS A 1 344 ? -26.962 19.629 23.927 1.00 92.62 344 HIS A N 1
ATOM 2824 C CA . HIS A 1 344 ? -27.716 19.438 25.172 1.00 92.62 344 HIS A CA 1
ATOM 2825 C C . HIS A 1 344 ? -26.760 19.097 26.328 1.00 92.62 344 HIS A C 1
ATOM 2827 O O . HIS A 1 344 ? -26.873 18.022 26.926 1.00 92.62 344 HIS A O 1
ATOM 2833 N N . PRO A 1 345 ? -25.778 19.971 26.622 1.00 90.50 345 PRO A N 1
ATOM 2834 C CA . PRO A 1 345 ? -24.667 19.649 27.510 1.00 90.50 345 PRO A CA 1
ATOM 2835 C C . PRO A 1 345 ? -25.130 19.245 28.909 1.00 90.50 345 PRO A C 1
ATOM 2837 O O . PRO A 1 345 ? -24.618 18.264 29.432 1.00 90.50 345 PRO A O 1
ATOM 2840 N N . ASP A 1 346 ? -26.100 19.943 29.498 1.00 93.25 346 ASP A N 1
ATOM 2841 C CA . ASP A 1 346 ? -26.504 19.701 30.889 1.00 93.25 346 ASP A CA 1
ATOM 2842 C C . ASP A 1 346 ? -27.220 18.357 31.044 1.00 93.25 346 ASP A C 1
ATOM 2844 O O . ASP A 1 346 ? -26.839 17.529 31.874 1.00 93.25 346 ASP A O 1
ATOM 2848 N N . ILE A 1 347 ? -28.191 18.093 30.166 1.00 93.00 347 ILE A N 1
ATOM 2849 C CA . ILE A 1 347 ? -28.962 16.845 30.161 1.00 93.00 347 ILE A CA 1
ATOM 2850 C C . ILE A 1 347 ? -28.041 15.659 29.855 1.00 93.00 347 ILE A C 1
ATOM 2852 O O . ILE A 1 347 ? -28.040 14.654 30.566 1.00 93.00 347 ILE A O 1
ATOM 2856 N N . PHE A 1 348 ? -27.216 15.769 28.811 1.00 94.31 348 PHE A N 1
ATOM 2857 C CA . PHE A 1 348 ? -26.391 14.646 28.383 1.00 94.31 348 PHE A CA 1
ATOM 2858 C C . PHE A 1 348 ? -25.209 14.393 29.325 1.00 94.31 348 PHE A C 1
ATOM 2860 O O . PHE A 1 348 ? -24.887 13.237 29.591 1.00 94.31 348 PHE A O 1
ATOM 2867 N N . LYS A 1 349 ? -24.589 15.434 29.904 1.00 91.88 349 LYS A N 1
ATOM 2868 C CA . LYS A 1 349 ? -23.568 15.247 30.951 1.00 91.88 349 LYS A CA 1
ATOM 2869 C C . LYS A 1 349 ? -24.150 14.544 32.168 1.00 91.88 349 LYS A C 1
ATOM 2871 O O . LYS A 1 349 ? -23.504 13.619 32.654 1.00 91.88 349 LYS A O 1
ATOM 2876 N N . LYS A 1 350 ? -25.354 14.925 32.614 1.00 93.00 350 LYS A N 1
ATOM 2877 C CA . LYS A 1 350 ? -26.057 14.228 33.699 1.00 93.00 350 LYS A CA 1
ATOM 2878 C C . LYS A 1 350 ? -26.251 12.750 33.354 1.00 93.00 350 LYS A C 1
ATOM 2880 O O . LYS A 1 350 ? -25.833 11.885 34.116 1.00 93.00 350 LYS A O 1
ATOM 2885 N N . ARG A 1 351 ? -26.734 12.448 32.147 1.00 94.00 351 ARG A N 1
ATOM 2886 C CA . ARG A 1 351 ? -26.922 11.066 31.678 1.00 94.00 351 ARG A CA 1
ATOM 2887 C C . ARG A 1 351 ? -25.632 10.235 31.645 1.00 94.00 351 ARG A C 1
ATOM 2889 O O . ARG A 1 351 ? -25.641 9.062 32.021 1.00 94.00 351 ARG A O 1
ATOM 2896 N N . ILE A 1 352 ? -24.528 10.819 31.176 1.00 94.31 352 ILE A N 1
ATOM 2897 C CA . ILE A 1 352 ? -23.195 10.191 31.167 1.00 94.31 352 ILE A CA 1
ATOM 2898 C C . ILE A 1 352 ? -22.702 9.986 32.608 1.00 94.31 352 ILE A C 1
ATOM 2900 O O . ILE A 1 352 ? -22.078 8.968 32.915 1.00 94.31 352 ILE A O 1
ATOM 2904 N N . GLN A 1 353 ? -22.963 10.937 33.505 1.00 91.38 353 GLN A N 1
ATOM 2905 C CA . GLN A 1 353 ? -22.622 10.803 34.917 1.00 91.38 353 GLN A CA 1
ATOM 2906 C C . GLN A 1 353 ? -23.428 9.689 35.582 1.00 91.38 353 GLN A C 1
ATOM 2908 O O . GLN A 1 353 ? -22.841 8.950 36.351 1.00 91.38 353 GLN A O 1
ATOM 2913 N N . GLU A 1 354 ? -24.706 9.510 35.269 1.00 93.44 354 GLU A N 1
ATOM 2914 C CA . GLU A 1 354 ? -25.559 8.458 35.851 1.00 93.44 354 GLU A CA 1
ATOM 2915 C C . GLU A 1 354 ? -25.267 7.045 35.324 1.00 93.44 354 GLU A C 1
ATOM 2917 O O . GLU A 1 354 ? -25.781 6.076 35.876 1.00 93.44 354 GLU A O 1
ATOM 2922 N N . SER A 1 355 ? -24.464 6.906 34.264 1.00 94.62 355 SER A N 1
ATOM 2923 C CA . SER A 1 355 ? -24.096 5.588 33.736 1.00 94.62 355 SER A CA 1
ATOM 2924 C C . SER A 1 355 ? -23.150 4.827 34.673 1.00 94.62 355 SER A C 1
ATOM 2926 O O . SER A 1 355 ? -22.198 5.392 35.222 1.00 94.62 355 SER A O 1
ATOM 2928 N N . ASP A 1 356 ? -23.394 3.525 34.820 1.00 96.12 356 ASP A N 1
ATOM 2929 C CA . ASP A 1 356 ? -22.531 2.607 35.569 1.00 96.12 356 ASP A CA 1
ATOM 2930 C C . ASP A 1 356 ? -21.230 2.335 34.804 1.00 96.12 356 ASP A C 1
ATOM 2932 O O . ASP A 1 356 ? -20.156 2.181 35.399 1.00 96.12 356 ASP A O 1
ATOM 2936 N N . ILE A 1 357 ? -21.342 2.274 33.474 1.00 97.00 357 ILE A N 1
ATOM 2937 C CA . ILE A 1 357 ? -20.246 2.021 32.546 1.00 97.00 357 ILE A CA 1
ATOM 2938 C C . ILE A 1 357 ? -20.544 2.616 31.165 1.00 97.00 357 ILE A C 1
ATOM 2940 O O . ILE A 1 357 ? -21.675 2.574 30.666 1.00 97.00 357 ILE A O 1
ATOM 2944 N N . ILE A 1 358 ? -19.489 3.121 30.524 1.00 97.81 358 ILE A N 1
ATOM 2945 C CA . ILE A 1 358 ? -19.494 3.472 29.103 1.00 97.81 358 ILE A CA 1
ATOM 2946 C C . ILE A 1 358 ? -18.592 2.501 28.348 1.00 97.81 358 ILE A C 1
ATOM 2948 O O . ILE A 1 358 ? -17.453 2.261 28.741 1.00 97.81 358 ILE A O 1
ATOM 2952 N N . ILE A 1 359 ? -19.091 1.955 27.247 1.00 96.88 359 ILE A N 1
ATOM 2953 C CA . ILE A 1 359 ? -18.360 1.011 26.405 1.00 96.88 359 ILE A CA 1
ATOM 2954 C C . ILE A 1 359 ? -18.085 1.673 25.060 1.00 96.88 359 ILE A C 1
ATOM 2956 O O . ILE A 1 359 ? -19.006 2.169 24.415 1.00 96.88 359 ILE A O 1
ATOM 2960 N N . PHE A 1 360 ? -16.827 1.674 24.631 1.00 95.75 360 PHE A N 1
ATOM 2961 C CA . PHE A 1 360 ? -16.414 2.155 23.317 1.00 95.75 360 PHE A CA 1
ATOM 2962 C C . PHE A 1 360 ? -15.933 0.974 22.469 1.00 95.75 360 PHE A C 1
ATOM 2964 O O . PHE A 1 360 ? -14.872 0.404 22.733 1.00 95.75 360 PHE A O 1
ATOM 2971 N N . ASP A 1 361 ? -16.718 0.610 21.458 1.00 92.12 361 ASP A N 1
ATOM 2972 C CA . ASP A 1 361 ? -16.416 -0.502 20.551 1.00 92.12 361 ASP A CA 1
ATOM 2973 C C . ASP A 1 361 ? -15.629 -0.033 19.316 1.00 92.12 361 ASP A C 1
ATOM 2975 O O . ASP A 1 361 ? -15.662 1.143 18.948 1.00 92.12 361 ASP A O 1
ATOM 2979 N N . GLU A 1 362 ? -14.923 -0.954 18.664 1.00 86.81 362 GLU A N 1
ATOM 2980 C CA . GLU A 1 362 ? -14.046 -0.698 17.511 1.00 86.81 362 GLU A CA 1
ATOM 2981 C C . GLU A 1 362 ? -12.994 0.396 17.761 1.00 86.81 362 GLU A C 1
ATOM 2983 O O . GLU A 1 362 ? -12.743 1.274 16.927 1.00 86.81 362 GLU A O 1
ATOM 2988 N N . GLN A 1 363 ? -12.336 0.330 18.925 1.00 89.56 363 GLN A N 1
ATOM 2989 C CA . GLN A 1 363 ? -11.361 1.332 19.373 1.00 89.56 363 GLN A CA 1
ATOM 2990 C C . GLN A 1 363 ? -10.224 1.581 18.367 1.00 89.56 363 GLN A C 1
ATOM 2992 O O . GLN A 1 363 ? -9.733 2.706 18.255 1.00 89.56 363 GLN A O 1
ATOM 2997 N N . HIS A 1 364 ? -9.846 0.575 17.577 1.00 82.31 364 HIS A N 1
ATOM 2998 C CA . HIS A 1 364 ? -8.782 0.687 16.578 1.00 82.31 364 HIS A CA 1
ATOM 2999 C C . HIS A 1 364 ? -9.032 1.780 15.522 1.00 82.31 364 HIS A C 1
ATOM 3001 O O . HIS A 1 364 ? -8.079 2.350 14.982 1.00 82.31 364 HIS A O 1
ATOM 3007 N N . LEU A 1 365 ? -10.299 2.134 15.264 1.00 80.44 365 LEU A N 1
ATOM 3008 C CA . LEU A 1 365 ? -10.666 3.190 14.315 1.00 80.44 365 LEU A CA 1
ATOM 3009 C C . LEU A 1 365 ? -10.210 4.583 14.764 1.00 80.44 365 LEU A C 1
ATOM 3011 O O . LEU A 1 365 ? -10.206 5.505 13.945 1.00 80.44 365 LEU A O 1
ATOM 3015 N N . TYR A 1 366 ? -9.787 4.755 16.022 1.00 82.81 366 TYR A N 1
ATOM 3016 C CA . TYR A 1 366 ? -9.180 5.993 16.510 1.00 82.81 366 TYR A CA 1
ATOM 3017 C C . TYR A 1 366 ? -8.000 6.433 15.635 1.00 82.81 366 TYR A C 1
ATOM 3019 O O . TYR A 1 366 ? -7.969 7.577 15.180 1.00 82.81 366 TYR A O 1
ATOM 3027 N N . ARG A 1 367 ? -7.052 5.524 15.348 1.00 72.81 367 ARG A N 1
ATOM 3028 C CA . ARG A 1 367 ? -5.840 5.857 14.579 1.00 72.81 367 ARG A CA 1
ATOM 3029 C C . ARG A 1 367 ? -6.167 6.202 13.134 1.00 72.81 367 ARG A C 1
ATOM 3031 O O . ARG A 1 367 ? -5.635 7.175 12.608 1.00 72.81 367 ARG A O 1
ATOM 3038 N N . GLU A 1 368 ? -7.070 5.446 12.516 1.00 67.94 368 GLU A N 1
ATOM 3039 C CA . GLU A 1 368 ? -7.495 5.717 11.144 1.00 67.94 368 GLU A CA 1
ATOM 3040 C C . GLU A 1 368 ? -8.186 7.081 11.049 1.00 67.94 368 GLU A C 1
ATOM 3042 O O . GLU A 1 368 ? -7.903 7.859 10.139 1.00 67.94 368 GLU A O 1
ATOM 3047 N N . SER A 1 369 ? -9.017 7.422 12.035 1.00 73.12 369 SER A N 1
ATOM 3048 C CA . SER A 1 369 ? -9.856 8.623 12.030 1.00 73.12 369 SER A CA 1
ATOM 3049 C C . SER A 1 369 ? -9.098 9.952 12.130 1.00 73.12 369 SER A C 1
ATOM 3051 O O . SER A 1 369 ? -9.717 10.987 11.863 1.00 73.12 369 SER A O 1
ATOM 3053 N N . LYS A 1 370 ? -7.788 9.947 12.445 1.00 66.88 370 LYS A N 1
ATOM 3054 C CA . LYS A 1 370 ? -6.983 11.144 12.779 1.00 66.88 370 LYS A CA 1
ATOM 3055 C C . LYS A 1 370 ? -6.983 12.273 11.736 1.00 66.88 370 LYS A C 1
ATOM 3057 O O . LYS A 1 370 ? -6.721 13.403 12.119 1.00 66.88 370 LYS A O 1
ATOM 3062 N N . ASN A 1 371 ? -7.399 12.024 10.487 1.00 49.53 371 ASN A N 1
ATOM 3063 C CA . ASN A 1 371 ? -7.484 13.053 9.433 1.00 49.53 371 ASN A CA 1
ATOM 3064 C C . ASN A 1 371 ? -8.850 13.160 8.724 1.00 49.53 371 ASN A C 1
ATOM 3066 O O . ASN A 1 371 ? -8.992 13.959 7.803 1.00 49.53 371 ASN A O 1
ATOM 3070 N N . PHE A 1 372 ? -9.847 12.340 9.077 1.00 58.50 372 PHE A N 1
ATOM 3071 C CA . PHE A 1 372 ? -11.105 12.295 8.309 1.00 58.50 372 PHE A CA 1
ATOM 3072 C C . PHE A 1 372 ? -12.383 12.163 9.147 1.00 58.50 372 PHE A C 1
ATOM 3074 O O . PHE A 1 372 ? -13.471 12.413 8.630 1.00 58.50 372 PHE A O 1
ATOM 3081 N N . ARG A 1 373 ? -12.283 11.782 10.427 1.00 72.56 373 ARG A N 1
ATOM 3082 C CA . ARG A 1 373 ? -13.419 11.666 11.357 1.00 72.56 373 ARG A CA 1
ATOM 3083 C C . ARG A 1 373 ? -13.064 12.291 12.702 1.00 72.56 373 ARG A C 1
ATOM 3085 O O . ARG A 1 373 ? -12.909 11.608 13.709 1.00 72.56 373 ARG A O 1
ATOM 3092 N N . GLU A 1 374 ? -12.975 13.618 12.717 1.00 83.62 374 GLU A N 1
ATOM 3093 C CA . GLU A 1 374 ? -12.597 14.399 13.904 1.00 83.62 374 GLU A CA 1
ATOM 3094 C C . GLU A 1 374 ? -13.452 14.062 15.143 1.00 83.62 374 GLU A C 1
ATOM 3096 O O . GLU A 1 374 ? -12.943 13.987 16.259 1.00 83.62 374 GLU A O 1
ATOM 3101 N N . LYS A 1 375 ? -14.750 13.792 14.962 1.00 90.62 375 LYS A N 1
ATOM 3102 C CA . LYS A 1 375 ? -15.654 13.445 16.069 1.00 90.62 375 LYS A CA 1
ATOM 3103 C C . LYS A 1 375 ? -15.295 12.119 16.746 1.00 90.62 375 LYS A C 1
ATOM 3105 O O . LYS A 1 375 ? -15.407 12.033 17.962 1.00 90.62 375 LYS A O 1
ATOM 3110 N N . VAL A 1 376 ? -14.819 11.119 15.998 1.00 89.50 376 VAL A N 1
ATOM 3111 C CA . VAL A 1 376 ? -14.349 9.843 16.575 1.00 89.50 376 VAL A CA 1
ATOM 3112 C C . VAL A 1 376 ? -13.159 10.102 17.497 1.00 89.50 376 VAL A C 1
ATOM 3114 O O . VAL A 1 376 ? -13.157 9.648 18.637 1.00 89.50 376 VAL A O 1
ATOM 3117 N N . VAL A 1 377 ? -12.194 10.895 17.019 1.00 88.44 377 VAL A N 1
ATOM 3118 C CA . VAL A 1 377 ? -10.990 11.288 17.767 1.00 88.44 377 VAL A CA 1
ATOM 3119 C C . VAL A 1 377 ? -11.376 12.025 19.050 1.00 88.44 377 VAL A C 1
ATOM 3121 O O . VAL A 1 377 ? -10.995 11.600 20.136 1.00 88.44 377 VAL A O 1
ATOM 3124 N N . LYS A 1 378 ? -12.217 13.063 18.949 1.00 91.69 378 LYS A N 1
ATOM 3125 C CA . LYS A 1 378 ? -12.645 13.874 20.101 1.00 91.69 378 LYS A CA 1
ATOM 3126 C C . LYS A 1 378 ? -13.400 13.073 21.159 1.00 91.69 378 LYS A C 1
ATOM 3128 O O . LYS A 1 378 ? -13.184 13.296 22.347 1.00 91.69 378 LYS A O 1
ATOM 3133 N N . VAL A 1 379 ? -14.299 12.173 20.752 1.00 94.88 379 VAL A N 1
ATOM 3134 C CA . VAL A 1 379 ? -15.063 11.342 21.698 1.00 94.88 379 VAL A CA 1
ATOM 3135 C C . VAL A 1 379 ? -14.149 10.335 22.387 1.00 94.88 379 VAL A C 1
ATOM 3137 O O . VAL A 1 379 ? -14.204 10.219 23.608 1.00 94.88 379 VAL A O 1
ATOM 3140 N N . TYR A 1 380 ? -13.272 9.665 21.635 1.00 94.00 380 TYR A N 1
ATOM 3141 C CA . TYR A 1 380 ? -12.291 8.748 22.210 1.00 94.00 380 TYR A CA 1
ATOM 3142 C C . TYR A 1 380 ? -11.379 9.455 23.221 1.00 94.00 380 TYR A C 1
ATOM 3144 O O . TYR A 1 380 ? -11.259 9.004 24.355 1.00 94.00 380 TYR A O 1
ATOM 3152 N N . GLU A 1 381 ? -10.798 10.600 22.856 1.00 92.94 381 GLU A N 1
ATOM 3153 C CA . GLU A 1 381 ? -9.901 11.361 23.734 1.00 92.94 381 GLU A CA 1
ATOM 3154 C C . GLU A 1 381 ? -10.627 11.925 24.960 1.00 92.94 381 GLU A C 1
ATOM 3156 O O . GLU A 1 381 ? -10.071 11.945 26.056 1.00 92.94 381 GLU A O 1
ATOM 3161 N N . PHE A 1 382 ? -11.892 12.334 24.824 1.00 94.62 382 PHE A N 1
ATOM 3162 C CA . PHE A 1 382 ? -12.710 12.705 25.978 1.00 94.62 382 PHE A CA 1
ATOM 3163 C C . PHE A 1 382 ? -12.873 11.533 26.953 1.00 94.62 382 PHE A C 1
ATOM 3165 O O . PHE A 1 382 ? -12.650 11.704 28.153 1.00 94.62 382 PHE A O 1
ATOM 3172 N N . LEU A 1 383 ? -13.243 10.351 26.453 1.00 94.88 383 LEU A N 1
ATOM 3173 C CA . LEU A 1 383 ? -13.427 9.170 27.293 1.00 94.88 383 LEU A CA 1
ATOM 3174 C C . LEU A 1 383 ? -12.107 8.730 27.924 1.00 94.88 383 LEU A C 1
ATOM 3176 O O . LEU A 1 383 ? -12.083 8.434 29.112 1.00 94.88 383 LEU A O 1
ATOM 3180 N N . LEU A 1 384 ? -11.013 8.739 27.165 1.00 92.88 384 LEU A N 1
ATOM 3181 C CA . LEU A 1 384 ? -9.708 8.304 27.643 1.00 92.88 384 LEU A CA 1
ATOM 3182 C C . LEU A 1 384 ? -9.131 9.266 28.690 1.00 92.88 384 LEU A C 1
ATOM 3184 O O . LEU A 1 384 ? -8.818 8.828 29.793 1.00 92.88 384 LEU A O 1
ATOM 3188 N N . TYR A 1 385 ? -9.051 10.563 28.375 1.00 92.19 385 TYR A N 1
ATOM 3189 C CA . TYR A 1 385 ? -8.284 11.537 29.160 1.00 92.19 385 TYR A CA 1
ATOM 3190 C C . TYR A 1 385 ? -9.112 12.386 30.134 1.00 92.19 385 TYR A C 1
ATOM 3192 O O . TYR A 1 385 ? -8.564 12.901 31.104 1.00 92.19 385 TYR A O 1
ATOM 3200 N N . LYS A 1 386 ? -10.410 12.607 29.876 1.00 90.50 386 LYS A N 1
ATOM 3201 C CA . LYS A 1 386 ? -11.212 13.600 30.628 1.00 90.50 386 LYS A CA 1
ATOM 3202 C C . LYS A 1 386 ? -12.305 12.991 31.490 1.00 90.50 386 LYS A C 1
ATOM 3204 O O . LYS A 1 386 ? -12.593 13.502 32.571 1.00 90.50 386 LYS A O 1
ATOM 3209 N N . TYR A 1 387 ? -12.966 11.946 31.007 1.00 92.88 387 TYR A N 1
ATOM 3210 C CA . TYR A 1 387 ? -14.036 11.305 31.757 1.00 92.88 387 TYR A CA 1
ATOM 3211 C C . TYR A 1 387 ? -13.459 10.608 33.001 1.00 92.88 387 TYR A C 1
ATOM 3213 O O . TYR A 1 387 ? -12.368 10.047 32.945 1.00 92.88 387 TYR A O 1
ATOM 3221 N N . LYS A 1 388 ? -14.167 10.657 34.136 1.00 89.25 388 LYS A N 1
ATOM 3222 C CA . LYS A 1 388 ? -13.644 10.171 35.430 1.00 89.25 388 LYS A CA 1
ATOM 3223 C C . LYS A 1 388 ? -14.255 8.855 35.925 1.00 89.25 388 LYS A C 1
ATOM 3225 O O . LYS A 1 388 ? -13.741 8.270 36.866 1.00 89.25 388 LYS A O 1
ATOM 3230 N N . ARG A 1 389 ? -15.348 8.377 35.316 1.00 91.81 389 ARG A N 1
ATOM 3231 C CA . ARG A 1 389 ? -15.970 7.084 35.680 1.00 91.81 389 ARG A CA 1
ATOM 3232 C C . ARG A 1 389 ? -15.518 5.978 34.731 1.00 91.81 389 ARG A C 1
ATOM 3234 O O . ARG A 1 389 ? -14.757 6.255 33.806 1.00 91.81 389 ARG A O 1
ATOM 3241 N N . ARG A 1 390 ? -15.982 4.748 34.956 1.00 95.00 390 ARG A N 1
ATOM 3242 C CA . ARG A 1 390 ? -15.541 3.532 34.255 1.00 95.00 390 ARG A CA 1
ATOM 3243 C C . ARG A 1 390 ? -15.789 3.583 32.746 1.00 95.00 390 ARG A C 1
ATOM 3245 O O . ARG A 1 390 ? -16.885 3.927 32.302 1.00 95.00 390 ARG A O 1
ATOM 3252 N N . VAL A 1 391 ? -14.766 3.222 31.971 1.00 96.69 391 VAL A N 1
ATOM 3253 C CA . VAL A 1 391 ? -14.860 3.026 30.517 1.00 96.69 391 VAL A CA 1
ATOM 3254 C C . VAL A 1 391 ? -14.181 1.724 30.139 1.00 96.69 391 VAL A C 1
ATOM 3256 O O . VAL A 1 391 ? -13.027 1.499 30.509 1.00 96.69 391 VAL A O 1
ATOM 3259 N N . LEU A 1 392 ? -14.889 0.923 29.347 1.00 96.50 392 LEU A N 1
ATOM 3260 C CA . LEU A 1 392 ? -14.352 -0.250 28.677 1.00 96.50 392 LEU A CA 1
ATOM 3261 C C . LEU A 1 392 ? -14.161 0.051 27.189 1.00 96.50 392 LEU A C 1
ATOM 3263 O O . LEU A 1 392 ? -15.122 0.303 26.464 1.00 96.50 392 LEU A O 1
ATOM 3267 N N . PHE A 1 393 ? -12.922 -0.011 26.723 1.00 95.19 393 PHE A N 1
ATOM 3268 C CA . PHE A 1 393 ? -12.591 0.006 25.303 1.00 95.19 393 PHE A CA 1
ATOM 3269 C C . PHE A 1 393 ? -12.508 -1.429 24.784 1.00 95.19 393 PHE A C 1
ATOM 3271 O O . PHE A 1 393 ? -11.937 -2.290 25.448 1.00 95.19 393 PHE A O 1
ATOM 3278 N N . MET A 1 394 ? -13.041 -1.697 23.593 1.00 92.69 394 MET A N 1
ATOM 3279 C CA . MET A 1 394 ? -12.976 -3.021 22.970 1.00 92.69 394 MET A CA 1
ATOM 3280 C C . MET A 1 394 ? -12.384 -2.944 21.563 1.00 92.69 394 MET A C 1
ATOM 3282 O O . MET A 1 394 ? -12.712 -2.050 20.780 1.00 92.69 394 MET A O 1
ATOM 3286 N N . SER A 1 395 ? -11.503 -3.888 21.231 1.00 87.62 395 SER A N 1
ATOM 3287 C CA . SER A 1 395 ? -10.982 -4.062 19.871 1.00 87.62 395 SER A CA 1
ATOM 3288 C C . SER A 1 395 ? -10.359 -5.448 19.688 1.00 87.62 395 SER A C 1
ATOM 3290 O O . SER A 1 395 ? -9.892 -6.053 20.648 1.00 87.62 395 SER A O 1
ATOM 3292 N N . GLY A 1 396 ? -10.338 -5.946 18.447 1.00 79.38 396 GLY A N 1
ATOM 3293 C CA . GLY A 1 396 ? -9.508 -7.100 18.065 1.00 79.38 396 GLY A CA 1
ATOM 3294 C C . GLY A 1 396 ? -8.079 -6.738 17.659 1.00 79.38 396 GLY A C 1
ATOM 3295 O O . GLY A 1 396 ? -7.222 -7.607 17.617 1.00 79.38 396 GLY A O 1
ATOM 3296 N N . THR A 1 397 ? -7.823 -5.462 17.366 1.00 75.88 397 THR A N 1
ATOM 3297 C CA . THR A 1 397 ? -6.505 -4.933 16.977 1.00 75.88 397 THR A CA 1
ATOM 3298 C C . THR A 1 397 ? -6.298 -3.576 17.661 1.00 75.88 397 THR A C 1
ATOM 3300 O O . THR A 1 397 ? -6.374 -2.538 16.997 1.00 75.88 397 THR A O 1
ATOM 3303 N N . PRO A 1 398 ? -6.223 -3.529 19.001 1.00 76.94 398 PRO A N 1
ATOM 3304 C CA . PRO A 1 398 ? -6.284 -2.278 19.749 1.00 76.94 398 PRO A CA 1
ATOM 3305 C C . PRO A 1 398 ? -5.084 -1.362 19.491 1.00 76.94 398 PRO A C 1
ATOM 3307 O O . PRO A 1 398 ? -3.989 -1.804 19.165 1.00 76.94 398 PRO A O 1
ATOM 3310 N N . VAL A 1 399 ? -5.291 -0.065 19.708 1.00 75.25 399 VAL A N 1
ATOM 3311 C CA . VAL A 1 399 ? -4.219 0.934 19.777 1.00 75.25 399 VAL A CA 1
ATOM 3312 C C . VAL A 1 399 ? -4.011 1.285 21.245 1.00 75.25 399 VAL A C 1
ATOM 3314 O O . VAL A 1 399 ? -4.835 1.995 21.819 1.00 75.25 399 VAL A O 1
ATOM 3317 N N . ILE A 1 400 ? -2.941 0.776 21.855 1.00 77.06 400 ILE A N 1
ATOM 3318 C CA . ILE A 1 400 ? -2.673 0.964 23.287 1.00 77.06 400 ILE A CA 1
ATOM 3319 C C . ILE A 1 400 ? -1.970 2.320 23.500 1.00 77.06 400 ILE A C 1
ATOM 3321 O O . ILE A 1 400 ? -0.884 2.524 22.953 1.00 77.06 400 ILE A O 1
ATOM 3325 N N . PRO A 1 401 ? -2.567 3.272 24.243 1.00 75.56 401 PRO A N 1
ATOM 3326 C CA . PRO A 1 401 ? -1.900 4.522 24.600 1.00 75.56 401 PRO A CA 1
ATOM 3327 C C . PRO A 1 401 ? -0.780 4.261 25.617 1.00 75.56 401 PRO A C 1
ATOM 3329 O O . PRO A 1 401 ? -0.958 3.493 26.559 1.00 75.56 401 PRO A O 1
ATOM 3332 N N . THR A 1 402 ? 0.374 4.903 25.438 1.00 72.12 402 THR A N 1
ATOM 3333 C CA . THR A 1 402 ? 1.542 4.751 26.329 1.00 72.12 402 THR A CA 1
ATOM 3334 C C . THR A 1 402 ? 1.576 5.785 27.456 1.00 72.12 402 THR A C 1
ATOM 3336 O O . THR A 1 402 ? 2.314 5.633 28.424 1.00 72.12 402 THR A O 1
ATOM 3339 N N . ASP A 1 403 ? 0.802 6.856 27.309 1.00 78.44 403 ASP A N 1
ATOM 3340 C CA . ASP A 1 403 ? 0.774 8.065 28.135 1.00 78.44 403 ASP A CA 1
ATOM 3341 C C . ASP A 1 403 ? -0.327 8.060 29.209 1.00 78.44 403 ASP A C 1
ATOM 3343 O O . ASP A 1 403 ? -0.421 8.996 29.999 1.00 78.44 403 ASP A O 1
ATOM 3347 N N . VAL A 1 404 ? -1.155 7.014 29.256 1.00 82.06 404 VAL A N 1
ATOM 3348 C CA . VAL A 1 404 ? -2.260 6.865 30.214 1.00 82.06 404 VAL A CA 1
ATOM 3349 C C . VAL A 1 404 ? -2.159 5.515 30.899 1.00 82.06 404 VAL A C 1
ATOM 3351 O O . VAL A 1 404 ? -1.769 4.525 30.279 1.00 82.06 404 VAL A O 1
ATOM 3354 N N . ASP A 1 405 ? -2.528 5.461 32.177 1.00 83.25 405 ASP A N 1
ATOM 3355 C CA . ASP A 1 405 ? -2.688 4.184 32.853 1.00 83.25 405 ASP A CA 1
ATOM 3356 C C . ASP A 1 405 ? -4.008 3.518 32.451 1.00 83.25 405 ASP A C 1
ATOM 3358 O O . ASP A 1 405 ? -5.102 4.022 32.718 1.00 83.25 405 ASP A O 1
ATOM 3362 N N . ILE A 1 406 ? -3.891 2.409 31.724 1.00 88.88 406 ILE A N 1
ATOM 3363 C CA . ILE A 1 406 ? -5.010 1.618 31.227 1.00 88.88 406 ILE A CA 1
ATOM 3364 C C . ILE A 1 406 ? -4.732 0.148 31.509 1.00 88.88 406 ILE A C 1
ATOM 3366 O O . ILE A 1 406 ? -3.689 -0.386 31.129 1.00 88.88 406 ILE A O 1
ATOM 3370 N N . LYS A 1 407 ? -5.683 -0.522 32.163 1.00 90.81 407 LYS A N 1
ATOM 3371 C CA . LYS A 1 407 ? -5.591 -1.960 32.398 1.00 90.81 407 LYS A CA 1
ATOM 3372 C C . LYS A 1 407 ? -5.965 -2.693 31.114 1.00 90.81 407 LYS A C 1
ATOM 3374 O O . LYS A 1 407 ? -7.077 -2.532 30.610 1.00 90.81 407 LYS A O 1
ATOM 3379 N N . VAL A 1 408 ? -5.048 -3.491 30.576 1.00 89.75 408 VAL A N 1
ATOM 3380 C CA . VAL A 1 408 ? -5.279 -4.258 29.346 1.00 89.75 408 VAL A CA 1
ATOM 3381 C C . VAL A 1 408 ? -5.598 -5.707 29.702 1.00 89.75 408 VAL A C 1
ATOM 3383 O O . VAL A 1 408 ? -4.857 -6.346 30.445 1.00 89.75 408 VAL A O 1
ATOM 3386 N N . ILE A 1 409 ? -6.715 -6.214 29.183 1.00 90.69 409 ILE A N 1
ATOM 3387 C CA . ILE A 1 409 ? -7.096 -7.627 29.241 1.00 90.69 409 ILE A CA 1
ATOM 3388 C C . ILE A 1 409 ? -6.871 -8.202 27.847 1.00 90.69 409 ILE A C 1
ATOM 3390 O O . ILE A 1 409 ? -7.571 -7.814 26.907 1.00 90.69 409 ILE A O 1
ATOM 3394 N N . THR A 1 410 ? -5.932 -9.133 27.713 1.00 88.19 410 THR A N 1
ATOM 3395 C CA . THR A 1 410 ? -5.642 -9.803 26.440 1.00 88.19 410 THR A CA 1
ATOM 3396 C C . THR A 1 410 ? -6.203 -11.220 26.474 1.00 88.19 410 THR A C 1
ATOM 3398 O O . THR A 1 410 ? -5.655 -12.103 27.127 1.00 88.19 410 THR A O 1
ATOM 3401 N N . ALA A 1 411 ? -7.314 -11.438 25.766 1.00 87.62 411 ALA A N 1
ATOM 3402 C CA . ALA A 1 411 ? -7.960 -12.742 25.658 1.00 87.62 411 ALA A CA 1
ATOM 3403 C C . ALA A 1 411 ? -7.338 -13.556 24.516 1.00 87.62 411 ALA A C 1
ATOM 3405 O O . ALA A 1 411 ? -7.446 -13.154 23.354 1.00 87.62 411 ALA A O 1
ATOM 3406 N N . ARG A 1 412 ? -6.704 -14.690 24.825 1.00 86.56 412 ARG A N 1
ATOM 3407 C CA . ARG A 1 412 ? -6.029 -15.551 23.841 1.00 86.56 412 ARG A CA 1
ATOM 3408 C C . ARG A 1 412 ? -6.843 -16.799 23.540 1.00 86.56 412 ARG A C 1
ATOM 3410 O O . ARG A 1 412 ? -7.373 -17.438 24.440 1.00 86.56 412 ARG A O 1
ATOM 3417 N N . VAL A 1 413 ? -6.977 -17.119 22.256 1.00 84.81 413 VAL A N 1
ATOM 3418 C CA . VAL A 1 413 ? -7.637 -18.353 21.814 1.00 84.81 413 VAL A CA 1
ATOM 3419 C C . VAL A 1 413 ? -6.578 -19.460 21.782 1.00 84.81 413 VAL A C 1
ATOM 3421 O O . VAL A 1 413 ? -5.564 -19.268 21.104 1.00 84.81 413 VAL A O 1
ATOM 3424 N N . PRO A 1 414 ? -6.788 -20.600 22.463 1.00 84.12 414 PRO A N 1
ATOM 3425 C CA . PRO A 1 414 ? -5.831 -21.700 22.437 1.00 84.12 414 PRO A CA 1
ATOM 3426 C C . PRO A 1 414 ? -5.742 -22.292 21.028 1.00 84.12 414 PRO A C 1
ATOM 3428 O O . PRO A 1 414 ? -6.731 -22.311 20.293 1.00 84.12 414 PRO A O 1
ATOM 3431 N N . ASP A 1 415 ? -4.576 -22.819 20.652 1.00 81.38 415 ASP A N 1
ATOM 3432 C CA . ASP A 1 415 ? -4.344 -23.345 19.298 1.00 81.38 415 ASP A CA 1
ATOM 3433 C C . ASP A 1 415 ? -5.329 -24.453 18.902 1.00 81.38 415 ASP A C 1
ATOM 3435 O O . ASP A 1 415 ? -5.741 -24.518 17.746 1.00 81.38 415 ASP A O 1
ATOM 3439 N N . SER A 1 416 ? -5.784 -25.263 19.862 1.00 80.94 416 SER A N 1
ATOM 3440 C CA . SER A 1 416 ? -6.804 -26.300 19.648 1.00 80.94 416 SER A CA 1
ATOM 3441 C C . SER A 1 416 ? -8.182 -25.752 19.253 1.00 80.94 416 SER A C 1
ATOM 3443 O O . SER A 1 416 ? -8.974 -26.470 18.646 1.00 80.94 416 SER A O 1
ATOM 3445 N N . ALA A 1 417 ? -8.473 -24.489 19.574 1.00 82.00 417 ALA A N 1
ATOM 3446 C CA . ALA A 1 417 ? -9.723 -23.811 19.239 1.00 82.00 417 ALA A CA 1
ATOM 3447 C C . ALA A 1 417 ? -9.609 -22.921 17.989 1.00 82.00 417 ALA A C 1
ATOM 3449 O O . ALA A 1 417 ? -10.627 -22.425 17.493 1.00 82.00 417 ALA A O 1
ATOM 3450 N N . LYS A 1 418 ? -8.394 -22.701 17.463 1.00 86.62 418 LYS A N 1
ATOM 3451 C CA . LYS A 1 418 ? -8.174 -21.872 16.273 1.00 86.62 418 LYS A CA 1
ATOM 3452 C C . LYS A 1 418 ? -8.648 -22.605 15.023 1.00 86.62 418 LYS A C 1
ATOM 3454 O O . LYS A 1 418 ? -8.203 -23.708 14.711 1.00 86.62 418 LYS A O 1
ATOM 3459 N N . ARG A 1 419 ? -9.533 -21.963 14.260 1.00 86.81 419 ARG A N 1
ATOM 3460 C CA . ARG A 1 419 ? -9.943 -22.466 12.941 1.00 86.81 419 ARG A CA 1
ATOM 3461 C C . ARG A 1 419 ? -8.840 -22.241 11.914 1.00 86.81 419 ARG A C 1
ATOM 3463 O O . ARG A 1 419 ? -8.136 -21.238 11.977 1.00 86.81 419 ARG A O 1
ATOM 3470 N N . ARG A 1 420 ? -8.709 -23.167 10.966 1.00 90.19 420 ARG A N 1
ATOM 3471 C CA . ARG A 1 420 ? -7.761 -23.072 9.853 1.00 90.19 420 ARG A CA 1
ATOM 3472 C C . ARG A 1 420 ? -8.312 -22.144 8.770 1.00 90.19 420 ARG A C 1
ATOM 3474 O O . ARG A 1 420 ? -9.464 -22.300 8.365 1.00 90.19 420 ARG A O 1
ATOM 3481 N N . ILE A 1 421 ? -7.487 -21.206 8.316 1.00 92.12 421 ILE A N 1
ATOM 3482 C CA . ILE A 1 421 ? -7.731 -20.412 7.114 1.00 92.12 421 ILE A CA 1
ATOM 3483 C C . ILE A 1 421 ? -6.615 -20.702 6.123 1.00 92.12 421 ILE A C 1
ATOM 3485 O O . ILE A 1 421 ? -5.454 -20.398 6.390 1.00 92.12 421 ILE A O 1
ATOM 3489 N N . ASP A 1 422 ? -6.993 -21.266 4.988 1.00 91.50 422 ASP A N 1
ATOM 3490 C CA . ASP A 1 422 ? -6.102 -21.544 3.875 1.00 91.50 422 ASP A CA 1
ATOM 3491 C C . ASP A 1 422 ? -5.827 -20.260 3.090 1.00 91.50 422 ASP A C 1
ATOM 3493 O O . ASP A 1 422 ? -6.751 -19.575 2.656 1.00 91.50 422 ASP A O 1
ATOM 3497 N N . TYR A 1 423 ? -4.561 -19.894 2.933 1.00 90.56 423 TYR A N 1
ATOM 3498 C CA . TYR A 1 423 ? -4.139 -18.689 2.229 1.00 90.56 423 TYR A CA 1
ATOM 3499 C C . TYR A 1 423 ? -3.365 -19.045 0.966 1.00 90.56 423 TYR A C 1
ATOM 3501 O O . TYR A 1 423 ? -2.441 -19.844 1.020 1.00 90.56 423 TYR A O 1
ATOM 3509 N N . SER A 1 424 ? -3.683 -18.389 -0.147 1.00 87.06 424 SER A N 1
ATOM 3510 C CA . SER A 1 424 ? -2.888 -18.476 -1.373 1.00 87.06 424 SER A CA 1
ATOM 3511 C C . SER A 1 424 ? -2.816 -17.118 -2.060 1.00 87.06 424 SER A C 1
ATOM 3513 O O . SER A 1 424 ? -3.737 -16.294 -1.973 1.00 87.06 424 SER A O 1
ATOM 3515 N N . LYS A 1 425 ? -1.705 -16.872 -2.747 1.00 82.06 425 LYS A N 1
ATOM 3516 C CA . LYS A 1 425 ? -1.469 -15.660 -3.522 1.00 82.06 425 LYS A CA 1
ATOM 3517 C C . LYS A 1 425 ? -1.419 -15.994 -4.999 1.00 82.06 425 LYS A C 1
ATOM 3519 O O . LYS A 1 425 ? -0.649 -16.848 -5.409 1.00 82.06 425 LYS A O 1
ATOM 3524 N N . ASP A 1 426 ? -2.194 -15.246 -5.777 1.00 74.44 426 ASP A N 1
ATOM 3525 C CA . ASP A 1 426 ? -2.292 -15.386 -7.227 1.00 74.44 426 ASP A CA 1
ATOM 3526 C C . ASP A 1 426 ? -2.555 -16.848 -7.633 1.00 74.44 426 ASP A C 1
ATOM 3528 O O . ASP A 1 426 ? -2.006 -17.340 -8.610 1.00 74.44 426 ASP A O 1
ATOM 3532 N N . LYS A 1 427 ? -3.424 -17.525 -6.860 1.00 80.69 427 LYS A N 1
ATOM 3533 C CA . LYS A 1 427 ? -3.745 -18.955 -6.997 1.00 80.69 427 LYS A CA 1
ATOM 3534 C C . LYS A 1 427 ? -4.134 -19.358 -8.421 1.00 80.69 427 LYS A C 1
ATOM 3536 O O . LYS A 1 427 ? -3.853 -20.464 -8.858 1.00 80.69 427 LYS A O 1
ATOM 3541 N N . PHE A 1 428 ? -4.823 -18.461 -9.117 1.00 82.25 428 PHE A N 1
ATOM 3542 C CA . PHE A 1 428 ? -5.415 -18.731 -10.417 1.00 82.25 428 PHE A CA 1
ATOM 3543 C C . PHE A 1 428 ? -4.512 -18.227 -11.541 1.00 82.25 428 PHE A C 1
ATOM 3545 O O . PHE A 1 428 ? -4.081 -17.071 -11.533 1.00 82.25 428 PHE A O 1
ATOM 3552 N N . GLN A 1 429 ? -4.308 -19.059 -12.559 1.00 71.69 429 GLN A N 1
ATOM 3553 C CA . GLN A 1 429 ? -3.535 -18.703 -13.754 1.00 71.69 429 GLN A CA 1
ATOM 3554 C C . GLN A 1 429 ? -4.336 -17.802 -14.711 1.00 71.69 429 GLN A C 1
ATOM 3556 O O . GLN A 1 429 ? -3.769 -17.046 -15.509 1.00 71.69 429 GLN A O 1
ATOM 3561 N N . SER A 1 430 ? -5.669 -17.854 -14.623 1.00 75.81 430 SER A N 1
ATOM 3562 C CA . SER A 1 430 ? -6.600 -17.121 -15.488 1.00 75.81 430 SER A CA 1
ATOM 3563 C C . SER A 1 430 ? -7.806 -16.559 -14.727 1.00 75.81 430 SER A C 1
ATOM 3565 O O . SER A 1 430 ? -8.146 -17.009 -13.630 1.00 75.81 430 SER A O 1
ATOM 3567 N N . GLU A 1 431 ? -8.477 -15.566 -15.321 1.00 79.38 431 GLU A N 1
ATOM 3568 C CA . GLU A 1 431 ? -9.728 -15.027 -14.771 1.00 79.38 431 GLU A CA 1
ATOM 3569 C C . GLU A 1 431 ? -10.847 -16.082 -14.818 1.00 79.38 431 GLU A C 1
ATOM 3571 O O . GLU A 1 431 ? -11.658 -16.167 -13.897 1.00 79.38 431 GLU A O 1
ATOM 3576 N N . GLU A 1 432 ? -10.863 -16.940 -15.841 1.00 84.00 432 GLU A N 1
ATOM 3577 C CA . GLU A 1 432 ? -11.836 -18.021 -16.014 1.00 84.00 432 GLU A CA 1
ATOM 3578 C C . GLU A 1 432 ? -11.760 -19.068 -14.897 1.00 84.00 432 GLU A C 1
ATOM 3580 O O . GLU A 1 432 ? -12.793 -19.544 -14.413 1.00 84.00 432 GLU A O 1
ATOM 3585 N N . GLU A 1 433 ? -10.550 -19.409 -14.458 1.00 86.25 433 GLU A N 1
ATOM 3586 C CA . GLU A 1 433 ? -10.317 -20.342 -13.356 1.00 86.25 433 GLU A CA 1
ATOM 3587 C C . GLU A 1 433 ? -10.837 -19.769 -12.029 1.00 86.25 433 GLU A C 1
ATOM 3589 O O . GLU A 1 433 ? -11.595 -20.433 -11.316 1.00 86.25 433 GLU A O 1
ATOM 3594 N N . MET A 1 434 ? -10.538 -18.493 -11.753 1.00 89.75 434 MET A N 1
ATOM 3595 C CA . MET A 1 434 ? -11.068 -17.769 -10.594 1.00 89.75 434 MET A CA 1
ATOM 3596 C C . MET A 1 434 ? -12.601 -17.761 -10.596 1.00 89.75 434 MET A C 1
ATOM 3598 O O . MET A 1 434 ? -13.231 -18.072 -9.584 1.00 89.75 434 MET A O 1
ATOM 3602 N N . VAL A 1 435 ? -13.220 -17.412 -11.727 1.00 91.19 435 VAL A N 1
ATOM 3603 C CA . VAL A 1 435 ? -14.683 -17.364 -11.877 1.00 91.19 435 VAL A CA 1
ATOM 3604 C C . VAL A 1 435 ? -15.300 -18.749 -11.667 1.00 91.19 435 VAL A C 1
ATOM 3606 O O . VAL A 1 435 ? -16.321 -18.874 -10.987 1.00 91.19 435 VAL A O 1
ATOM 3609 N N . SER A 1 436 ? -14.669 -19.799 -12.195 1.00 91.31 436 SER A N 1
ATOM 3610 C CA . SER A 1 436 ? -15.112 -21.188 -12.024 1.00 91.31 436 SER A CA 1
ATOM 3611 C C . SER A 1 436 ? -15.033 -21.636 -10.566 1.00 91.31 436 SER A C 1
ATOM 3613 O O . SER A 1 436 ? -15.977 -22.246 -10.057 1.00 91.31 436 SER A O 1
ATOM 3615 N N . HIS A 1 437 ? -13.958 -21.267 -9.865 1.00 93.69 437 HIS A N 1
ATOM 3616 C CA . HIS A 1 437 ? -13.811 -21.527 -8.438 1.00 93.69 437 HIS A CA 1
ATOM 3617 C C . HIS A 1 437 ? -14.842 -20.743 -7.611 1.00 93.69 437 HIS A C 1
ATOM 3619 O O . HIS A 1 437 ? -15.510 -21.313 -6.756 1.00 93.69 437 HIS A O 1
ATOM 3625 N N . ILE A 1 438 ? -15.088 -19.461 -7.902 1.00 93.62 438 ILE A N 1
ATOM 3626 C CA . ILE A 1 438 ? -16.164 -18.693 -7.248 1.00 93.62 438 ILE A CA 1
ATOM 3627 C C . ILE A 1 438 ? -17.512 -19.398 -7.429 1.00 93.62 438 ILE A C 1
ATOM 3629 O O . ILE A 1 438 ? -18.243 -19.588 -6.456 1.00 93.62 438 ILE A O 1
ATOM 3633 N N . LYS A 1 439 ? -17.817 -19.833 -8.656 1.00 93.56 439 LYS A N 1
ATOM 3634 C CA . LYS A 1 439 ? -19.070 -20.509 -9.001 1.00 93.56 439 LYS A CA 1
ATOM 3635 C C . LYS A 1 439 ? -19.265 -21.829 -8.255 1.00 93.56 439 LYS A C 1
ATOM 3637 O O . LYS A 1 439 ? -20.398 -22.165 -7.922 1.00 93.56 439 LYS A O 1
ATOM 3642 N N . SER A 1 440 ? -18.200 -22.592 -8.009 1.00 92.88 440 SER A N 1
ATOM 3643 C CA . SER A 1 440 ? -18.298 -23.840 -7.244 1.00 92.88 440 SER A CA 1
ATOM 3644 C C . SER A 1 440 ? -18.540 -23.567 -5.760 1.00 92.88 440 SER A C 1
ATOM 3646 O O . SER A 1 440 ? -19.399 -24.206 -5.156 1.00 92.88 440 SER A O 1
ATOM 3648 N N . GLN A 1 441 ? -17.863 -22.568 -5.191 1.00 93.25 441 GLN A N 1
ATOM 3649 C CA . GLN A 1 441 ? -17.957 -22.256 -3.766 1.00 93.25 441 GLN A CA 1
ATOM 3650 C C . GLN A 1 441 ? -19.336 -21.715 -3.376 1.00 93.25 441 GLN A C 1
ATOM 3652 O O . GLN A 1 441 ? -19.863 -22.107 -2.332 1.00 93.25 441 GLN A O 1
ATOM 3657 N N . ILE A 1 442 ? -19.964 -20.896 -4.231 1.00 92.62 442 ILE A N 1
ATOM 3658 C CA . ILE A 1 442 ? -21.303 -20.354 -3.947 1.00 92.62 442 ILE A CA 1
ATOM 3659 C C . ILE A 1 442 ? -22.407 -21.422 -3.890 1.00 92.62 442 ILE A C 1
ATOM 3661 O O . ILE A 1 442 ? -23.423 -21.197 -3.251 1.00 92.62 442 ILE A O 1
ATOM 3665 N N . LYS A 1 443 ? -22.211 -22.610 -4.483 1.00 87.06 443 LYS A N 1
ATOM 3666 C CA . LYS A 1 443 ? -23.181 -23.723 -4.382 1.00 87.06 443 LYS A CA 1
ATOM 3667 C C . LYS A 1 443 ? -23.294 -24.306 -2.971 1.00 87.06 443 LYS A C 1
ATOM 3669 O O . LYS A 1 443 ? -24.194 -25.088 -2.702 1.00 87.06 443 LYS A O 1
ATOM 3674 N N . SER A 1 444 ? -22.321 -24.014 -2.112 1.00 83.06 444 SER A N 1
ATOM 3675 C CA . SER A 1 444 ? -22.203 -24.577 -0.761 1.00 83.06 444 SER A CA 1
ATOM 3676 C C . SER A 1 444 ? -22.190 -23.503 0.331 1.00 83.06 444 SER A C 1
ATOM 3678 O O . SER A 1 444 ? -21.949 -23.804 1.500 1.00 83.06 444 SER A O 1
ATOM 3680 N N . GLY A 1 445 ? -22.412 -22.238 -0.039 1.00 88.69 445 GLY A N 1
ATOM 3681 C CA . GLY A 1 445 ? -22.389 -21.105 0.878 1.00 88.69 445 GLY A CA 1
ATOM 3682 C C . GLY A 1 445 ? -22.176 -19.773 0.166 1.00 88.69 445 GLY A C 1
ATOM 3683 O O . GLY A 1 445 ? -22.501 -19.601 -1.000 1.00 88.69 445 GLY A O 1
ATOM 3684 N N . SER A 1 446 ? -21.638 -18.791 0.882 1.00 92.31 446 SER A N 1
ATOM 3685 C CA . SER A 1 446 ? -21.353 -17.457 0.342 1.00 92.31 446 SER A CA 1
ATOM 3686 C C . SER A 1 446 ? -19.860 -17.229 0.167 1.00 92.31 446 SER A C 1
ATOM 3688 O O . SER A 1 446 ? -19.055 -17.771 0.925 1.00 92.31 446 SER A O 1
ATOM 3690 N N . VAL A 1 447 ? -19.480 -16.350 -0.758 1.00 94.38 447 VAL A N 1
ATOM 3691 C CA . VAL A 1 447 ? -18.100 -15.846 -0.853 1.00 94.38 447 VAL A CA 1
ATOM 3692 C C . VAL A 1 447 ? -18.077 -14.326 -0.862 1.00 94.38 447 VAL A C 1
ATOM 3694 O O . VAL A 1 447 ? -19.039 -13.682 -1.275 1.00 94.38 447 VAL A O 1
ATOM 3697 N N . MET A 1 448 ? -16.969 -13.742 -0.419 1.00 93.31 448 MET A N 1
ATOM 3698 C CA . MET A 1 448 ? -16.754 -12.295 -0.442 1.00 93.31 448 MET A CA 1
ATOM 3699 C C . MET A 1 448 ? -15.623 -11.957 -1.406 1.00 93.31 448 MET A C 1
ATOM 3701 O O . MET A 1 448 ? -14.564 -12.570 -1.344 1.00 93.31 448 MET A O 1
ATOM 3705 N N . VAL A 1 449 ? -15.813 -10.949 -2.249 1.00 92.69 449 VAL A N 1
ATOM 3706 C CA . VAL A 1 449 ? -14.790 -10.402 -3.137 1.00 92.69 449 VAL A CA 1
ATOM 3707 C C . VAL A 1 449 ? -14.532 -8.948 -2.759 1.00 92.69 449 VAL A C 1
ATOM 3709 O O . VAL A 1 449 ? -15.382 -8.076 -2.950 1.00 92.69 449 VAL A O 1
ATOM 3712 N N . TYR A 1 450 ? -13.359 -8.677 -2.196 1.00 89.75 450 TYR A N 1
ATOM 3713 C CA . TYR A 1 450 ? -12.943 -7.336 -1.815 1.00 89.75 450 TYR A CA 1
ATOM 3714 C C . TYR A 1 450 ? -12.220 -6.632 -2.950 1.00 89.75 450 TYR A C 1
ATOM 3716 O O . TYR A 1 450 ? -11.247 -7.149 -3.481 1.00 89.75 450 TYR A O 1
ATOM 3724 N N . CYS A 1 451 ? -12.647 -5.413 -3.268 1.00 82.12 451 CYS A N 1
ATOM 3725 C CA . CYS A 1 451 ? -12.038 -4.588 -4.305 1.00 82.12 451 CYS A CA 1
ATOM 3726 C C . CYS A 1 451 ? -11.488 -3.278 -3.730 1.00 82.12 451 CYS A C 1
ATOM 3728 O O . CYS A 1 451 ? -12.034 -2.701 -2.781 1.00 82.12 451 CYS A O 1
ATOM 3730 N N . SER A 1 452 ? -10.434 -2.753 -4.357 1.00 71.31 452 SER A N 1
ATOM 3731 C CA . SER A 1 452 ? -9.799 -1.493 -3.952 1.00 71.31 452 SER A CA 1
ATOM 3732 C C . SER A 1 452 ? -10.678 -0.259 -4.207 1.00 71.31 452 SER A C 1
ATOM 3734 O O . SER A 1 452 ? -10.590 0.723 -3.470 1.00 71.31 452 SER A O 1
ATOM 3736 N N . SER A 1 453 ? -11.581 -0.299 -5.191 1.00 69.50 453 SER A N 1
ATOM 3737 C CA . SER A 1 453 ? -12.414 0.848 -5.573 1.00 69.50 453 SER A CA 1
ATOM 3738 C C . SER A 1 453 ? -13.826 0.457 -6.006 1.00 69.50 453 SER A C 1
ATOM 3740 O O . SER A 1 453 ? -14.107 -0.700 -6.300 1.00 69.50 453 SER A O 1
ATOM 3742 N N . LYS A 1 454 ? -14.718 1.452 -6.089 1.00 76.25 454 LYS A N 1
ATOM 3743 C CA . LYS A 1 454 ? -16.094 1.276 -6.585 1.00 76.25 454 LYS A CA 1
ATOM 3744 C C . LYS A 1 454 ? -16.133 0.835 -8.048 1.00 76.25 454 LYS A C 1
ATOM 3746 O O . LYS A 1 454 ? -16.926 -0.026 -8.389 1.00 76.25 454 LYS A O 1
ATOM 3751 N N . ILE A 1 455 ? -15.236 1.383 -8.869 1.00 75.06 455 ILE A N 1
ATOM 3752 C CA . ILE A 1 455 ? -15.098 1.001 -10.281 1.00 75.06 455 ILE A CA 1
ATOM 3753 C C . ILE A 1 455 ? -14.743 -0.486 -10.374 1.00 75.06 455 ILE A C 1
ATOM 3755 O O . ILE A 1 455 ? -15.350 -1.218 -11.144 1.00 75.06 455 ILE A O 1
ATOM 3759 N N . LYS A 1 456 ? -13.817 -0.952 -9.526 1.00 78.94 456 LYS A N 1
ATOM 3760 C CA . LYS A 1 456 ? -13.450 -2.371 -9.465 1.00 78.94 456 LYS A CA 1
ATOM 3761 C C . LYS A 1 456 ? -14.576 -3.261 -8.942 1.00 78.94 456 LYS A C 1
ATOM 3763 O O . LYS A 1 456 ? -14.737 -4.361 -9.452 1.00 78.94 456 LYS A O 1
ATOM 3768 N N . VAL A 1 457 ? -15.383 -2.780 -7.992 1.00 82.75 457 VAL A N 1
ATOM 3769 C CA . VAL A 1 457 ? -16.606 -3.488 -7.577 1.00 82.75 457 VAL A CA 1
ATOM 3770 C C . VAL A 1 457 ? -17.539 -3.687 -8.771 1.00 82.75 457 VAL A C 1
ATOM 3772 O O . VAL A 1 457 ? -18.023 -4.797 -8.965 1.00 82.75 457 VAL A O 1
ATOM 3775 N N . GLU A 1 458 ? -17.773 -2.657 -9.587 1.00 84.50 458 GLU A N 1
ATOM 3776 C CA . GLU A 1 458 ? -18.625 -2.772 -10.779 1.00 84.50 458 GLU A CA 1
ATOM 3777 C C . GLU A 1 458 ? -18.025 -3.703 -11.840 1.00 84.50 458 GLU A C 1
ATOM 3779 O O . GLU A 1 458 ? -18.729 -4.568 -12.350 1.00 84.50 458 GLU A O 1
ATOM 3784 N N . GLU A 1 459 ? -16.727 -3.584 -12.123 1.00 83.31 459 GLU A N 1
ATOM 3785 C CA . GLU A 1 459 ? -15.998 -4.444 -13.067 1.00 83.31 459 GLU A CA 1
ATOM 3786 C C . GLU A 1 459 ? -16.121 -5.928 -12.699 1.00 83.31 459 GLU A C 1
ATOM 3788 O O . GLU A 1 459 ? -16.573 -6.735 -13.510 1.00 83.31 459 GLU A O 1
ATOM 3793 N N . VAL A 1 460 ? -15.791 -6.277 -11.451 1.00 88.31 460 VAL A N 1
ATOM 3794 C CA . VAL A 1 460 ? -15.865 -7.657 -10.954 1.00 88.31 460 VAL A CA 1
ATOM 3795 C C . VAL A 1 460 ? -17.314 -8.138 -10.882 1.00 88.31 460 VAL A C 1
ATOM 3797 O O . VAL A 1 460 ? -17.596 -9.281 -11.231 1.00 88.31 460 VAL A O 1
ATOM 3800 N N . SER A 1 461 ? -18.256 -7.277 -10.484 1.00 92.94 461 SER A N 1
ATOM 3801 C CA . SER A 1 461 ? -19.680 -7.641 -10.465 1.00 92.94 461 SER A CA 1
ATOM 3802 C C . SER A 1 461 ? -20.178 -7.995 -11.863 1.00 92.94 461 SER A C 1
ATOM 3804 O O . SER A 1 461 ? -20.810 -9.032 -12.037 1.00 92.94 461 SER A O 1
ATOM 3806 N N . ASN A 1 462 ? -19.852 -7.180 -12.869 1.00 90.62 462 ASN A N 1
ATOM 3807 C CA . ASN A 1 462 ? -20.239 -7.427 -14.257 1.00 90.62 462 ASN A CA 1
ATOM 3808 C C . ASN A 1 462 ? -19.611 -8.715 -14.801 1.00 90.62 462 ASN A C 1
ATOM 3810 O O . ASN A 1 462 ? -20.292 -9.473 -15.491 1.00 90.62 462 ASN A O 1
ATOM 3814 N N . LEU A 1 463 ? -18.344 -8.983 -14.464 1.00 90.31 463 LEU A N 1
ATOM 3815 C CA . LEU A 1 463 ? -17.669 -10.234 -14.812 1.00 90.31 463 LEU A CA 1
ATOM 3816 C C . LEU A 1 463 ? -18.426 -11.440 -14.243 1.00 90.31 463 LEU A C 1
ATOM 3818 O O . LEU A 1 463 ? -18.789 -12.346 -14.984 1.00 90.31 463 LEU A O 1
ATOM 3822 N N . LEU A 1 464 ? -18.726 -11.444 -12.945 1.00 93.88 464 LEU A N 1
ATOM 3823 C CA . LEU A 1 464 ? -19.411 -12.567 -12.301 1.00 93.88 464 LEU A CA 1
ATOM 3824 C C . LEU A 1 464 ? -20.852 -12.743 -12.815 1.00 93.88 464 LEU A C 1
ATOM 3826 O O . LEU A 1 464 ? -21.262 -13.866 -13.117 1.00 93.88 464 LEU A O 1
ATOM 3830 N N . ILE A 1 465 ? -21.592 -11.645 -13.009 1.00 94.31 465 ILE A N 1
ATOM 3831 C CA . ILE A 1 465 ? -22.953 -11.668 -13.572 1.00 94.31 465 ILE A CA 1
ATOM 3832 C C . ILE A 1 465 ? -22.945 -12.266 -14.984 1.00 94.31 465 ILE A C 1
ATOM 3834 O O . ILE A 1 465 ? -23.761 -13.137 -15.279 1.00 94.31 465 ILE A O 1
ATOM 3838 N N . LYS A 1 466 ? -21.988 -11.875 -15.840 1.00 92.06 466 LYS A N 1
ATOM 3839 C CA . LYS A 1 466 ? -21.836 -12.419 -17.202 1.00 92.06 466 LYS A CA 1
ATOM 3840 C C . LYS A 1 466 ? -21.666 -13.945 -17.215 1.00 92.06 466 LYS A C 1
ATOM 3842 O O . LYS A 1 466 ? -22.060 -14.593 -18.179 1.00 92.06 466 LYS A O 1
ATOM 3847 N N . HIS A 1 467 ? -21.116 -14.526 -16.148 1.00 91.88 467 HIS A N 1
ATOM 3848 C CA . HIS A 1 467 ? -20.917 -15.971 -15.994 1.00 91.88 467 HIS A CA 1
ATOM 3849 C C . HIS A 1 467 ? -22.038 -16.680 -15.202 1.00 91.88 467 HIS A C 1
ATOM 3851 O O . HIS A 1 467 ? -21.884 -17.842 -14.791 1.00 91.88 467 HIS A O 1
ATOM 3857 N N . ASN A 1 468 ? -23.191 -16.017 -15.042 1.00 93.06 468 ASN A N 1
ATOM 3858 C CA . ASN A 1 468 ? -24.375 -16.502 -14.326 1.00 93.06 468 ASN A CA 1
ATOM 3859 C C . ASN A 1 468 ? -24.091 -16.834 -12.852 1.00 93.06 468 ASN A C 1
ATOM 3861 O O . ASN A 1 468 ? -24.524 -17.869 -12.344 1.00 93.06 468 ASN A O 1
ATOM 3865 N N . ILE A 1 469 ? -23.319 -15.983 -12.177 1.00 94.50 469 ILE A N 1
ATOM 3866 C CA . ILE A 1 469 ? -23.058 -16.070 -10.738 1.00 94.50 469 ILE A CA 1
ATOM 3867 C C . ILE A 1 469 ? -23.923 -15.005 -10.050 1.00 94.50 469 ILE A C 1
ATOM 3869 O O . ILE A 1 469 ? -23.818 -13.833 -10.416 1.00 94.50 469 ILE A O 1
ATOM 3873 N N . PRO A 1 470 ? -24.767 -15.367 -9.065 1.00 93.69 470 PRO A N 1
ATOM 3874 C CA . PRO A 1 470 ? -25.508 -14.394 -8.272 1.00 93.69 470 PRO A CA 1
ATOM 3875 C C . PRO A 1 470 ? -24.557 -13.458 -7.521 1.00 93.69 470 PRO A C 1
ATOM 3877 O O . PRO A 1 470 ? -23.705 -13.903 -6.748 1.00 93.69 470 PRO A O 1
ATOM 3880 N N . VAL A 1 471 ? -24.712 -12.151 -7.724 1.00 94.50 471 VAL A N 1
ATOM 3881 C CA . VAL A 1 471 ? -23.847 -11.121 -7.140 1.00 94.50 471 VAL A CA 1
ATOM 3882 C C . VAL A 1 471 ? -24.651 -10.178 -6.261 1.00 94.50 471 VAL A C 1
ATOM 3884 O O . VAL A 1 471 ? -25.677 -9.639 -6.676 1.00 94.50 471 VAL A O 1
ATOM 3887 N N . PHE A 1 472 ? -24.124 -9.892 -5.073 1.00 93.69 472 PHE A N 1
ATOM 3888 C CA . PHE A 1 472 ? -24.604 -8.803 -4.229 1.00 93.69 472 PHE A CA 1
ATOM 3889 C C . PHE A 1 472 ? -23.475 -7.790 -4.025 1.00 93.69 472 PHE A C 1
ATOM 3891 O O . PHE A 1 472 ? -22.538 -8.014 -3.261 1.00 93.69 472 PHE A O 1
ATOM 3898 N N . SER A 1 473 ? -23.526 -6.667 -4.736 1.00 91.50 473 SER A N 1
ATOM 3899 C CA . SER A 1 473 ? -22.463 -5.662 -4.701 1.00 91.50 473 SER A CA 1
ATOM 3900 C C . SER A 1 473 ? -22.754 -4.545 -3.701 1.00 91.50 473 SER A C 1
ATOM 3902 O O . SER A 1 473 ? -23.894 -4.098 -3.552 1.00 91.50 473 SER A O 1
ATOM 3904 N N . MET A 1 474 ? -21.720 -4.086 -2.995 1.00 88.75 474 MET A N 1
ATOM 3905 C CA . MET A 1 474 ? -21.841 -3.120 -1.905 1.00 88.75 474 MET A CA 1
ATOM 3906 C C . MET A 1 474 ? -20.733 -2.068 -1.947 1.00 88.75 474 MET A C 1
ATOM 3908 O O . MET A 1 474 ? -19.533 -2.347 -1.968 1.00 88.75 474 MET A O 1
ATOM 3912 N N . THR A 1 475 ? -21.131 -0.803 -1.898 1.00 82.75 475 THR A N 1
ATOM 3913 C CA . THR A 1 475 ? -20.216 0.331 -1.756 1.00 82.75 475 THR A CA 1
ATOM 3914 C C . THR A 1 475 ? -20.706 1.262 -0.652 1.00 82.75 475 THR A C 1
ATOM 3916 O O . THR A 1 475 ? -21.803 1.110 -0.126 1.00 82.75 475 THR A O 1
ATOM 3919 N N . SER A 1 476 ? -19.910 2.275 -0.303 1.00 69.69 476 SER A N 1
ATOM 3920 C CA . SER A 1 476 ? -20.332 3.283 0.678 1.00 69.69 476 SER A CA 1
ATOM 3921 C C . SER A 1 476 ? -21.514 4.157 0.230 1.00 69.69 476 SER A C 1
ATOM 3923 O O . SER A 1 476 ? -21.989 4.960 1.027 1.00 69.69 476 SER A O 1
ATOM 3925 N N . ILE A 1 477 ? -21.944 4.055 -1.034 1.00 72.56 477 ILE A N 1
ATOM 3926 C CA . ILE A 1 477 ? -23.042 4.847 -1.609 1.00 72.56 477 ILE A CA 1
ATOM 3927 C C . ILE A 1 477 ? -24.270 3.972 -1.844 1.00 72.56 477 ILE A C 1
ATOM 3929 O O . ILE A 1 477 ? -25.385 4.391 -1.551 1.00 72.56 477 ILE A O 1
ATOM 3933 N N . GLU A 1 478 ? -24.074 2.782 -2.405 1.00 81.44 478 GLU A N 1
ATOM 3934 C CA . GLU A 1 478 ? -25.171 1.969 -2.918 1.00 81.44 478 GLU A CA 1
ATOM 3935 C C . GLU A 1 478 ? -24.924 0.471 -2.756 1.00 81.44 478 GLU A C 1
ATOM 3937 O O . GLU A 1 478 ? -23.780 0.018 -2.653 1.00 81.44 478 GLU A O 1
ATOM 3942 N N . MET A 1 479 ? -26.029 -0.274 -2.762 1.00 86.81 479 MET A N 1
ATOM 3943 C CA . MET A 1 479 ? -26.076 -1.732 -2.791 1.00 86.81 479 MET A CA 1
ATOM 3944 C C . MET A 1 479 ? -26.854 -2.168 -4.036 1.00 86.81 479 MET A C 1
ATOM 3946 O O . MET A 1 479 ? -27.915 -1.597 -4.320 1.00 86.81 479 MET A O 1
ATOM 3950 N N . LYS A 1 480 ? -26.342 -3.161 -4.769 1.00 89.88 480 LYS A N 1
ATOM 3951 C CA . LYS A 1 480 ? -27.014 -3.741 -5.939 1.00 89.88 480 LYS A CA 1
ATOM 3952 C C . LYS A 1 480 ? -27.079 -5.263 -5.835 1.00 89.88 480 LYS A C 1
ATOM 3954 O O . LYS A 1 480 ? -26.080 -5.887 -5.492 1.00 89.88 480 LYS A O 1
ATOM 3959 N N . GLU A 1 481 ? -28.210 -5.845 -6.201 1.00 92.19 481 GLU A N 1
ATOM 3960 C CA . GLU A 1 481 ? -28.401 -7.284 -6.387 1.00 92.19 481 GLU A CA 1
ATOM 3961 C C . GLU A 1 481 ? -28.451 -7.568 -7.892 1.00 92.19 481 GLU A C 1
ATOM 3963 O O . GLU A 1 481 ? -29.275 -6.995 -8.596 1.00 92.19 481 GLU A O 1
ATOM 3968 N N . ASN A 1 482 ? -27.535 -8.395 -8.401 1.00 90.06 482 ASN A N 1
ATOM 3969 C CA . ASN A 1 482 ? -27.416 -8.742 -9.825 1.00 90.06 482 ASN A CA 1
ATOM 3970 C C . ASN A 1 482 ? -27.424 -7.523 -10.773 1.00 90.06 482 ASN A C 1
ATOM 3972 O O . ASN A 1 482 ? -27.969 -7.570 -11.870 1.00 90.06 482 ASN A O 1
ATOM 3976 N N . GLY A 1 483 ? -26.814 -6.414 -10.337 1.00 85.50 483 GLY A N 1
ATOM 3977 C CA . GLY A 1 483 ? -26.750 -5.153 -11.086 1.00 85.50 483 GLY A CA 1
ATOM 3978 C C . GLY A 1 483 ? -27.891 -4.169 -10.793 1.00 85.50 483 GLY A C 1
ATOM 3979 O O . GLY A 1 483 ? -27.743 -2.975 -11.062 1.00 85.50 483 GLY A O 1
ATOM 3980 N N . GLU A 1 484 ? -28.974 -4.606 -10.153 1.00 89.19 484 GLU A N 1
ATOM 3981 C CA . GLU A 1 484 ? -30.135 -3.771 -9.834 1.00 89.19 484 GLU A CA 1
ATOM 3982 C C . GLU A 1 484 ? -30.063 -3.173 -8.426 1.00 89.19 484 GLU A C 1
ATOM 3984 O O . GLU A 1 484 ? -29.675 -3.831 -7.465 1.00 89.19 484 GLU A O 1
ATOM 3989 N N . LYS A 1 485 ? -30.456 -1.904 -8.262 1.00 87.50 485 LYS A N 1
ATOM 3990 C CA . LYS A 1 485 ? -30.402 -1.223 -6.956 1.00 87.50 485 LYS A CA 1
ATOM 3991 C C . LYS A 1 485 ? -31.394 -1.815 -5.954 1.00 87.50 485 LYS A C 1
ATOM 3993 O O . LYS A 1 485 ? -32.596 -1.858 -6.206 1.00 87.50 485 LYS A O 1
ATOM 3998 N N . VAL A 1 486 ? -30.908 -2.133 -4.755 1.00 84.25 486 VAL A N 1
ATOM 3999 C CA . VAL A 1 486 ? -31.742 -2.655 -3.663 1.00 84.25 486 VAL A CA 1
ATOM 4000 C C . VAL A 1 486 ? -32.515 -1.521 -2.982 1.00 84.25 486 VAL A C 1
ATOM 4002 O O . VAL A 1 486 ? -31.929 -0.592 -2.419 1.00 84.25 486 VAL A O 1
ATOM 4005 N N . LYS A 1 487 ? -33.851 -1.603 -2.981 1.00 70.25 487 LYS A N 1
ATOM 4006 C CA . LYS A 1 487 ? -34.720 -0.660 -2.255 1.00 70.25 487 LYS A CA 1
ATOM 4007 C C . LYS A 1 487 ? -34.719 -0.985 -0.755 1.00 70.25 487 LYS A C 1
ATOM 4009 O O . LYS A 1 487 ? -34.930 -2.123 -0.358 1.00 70.25 487 LYS A O 1
ATOM 4014 N N . GLY A 1 488 ? -34.488 0.022 0.091 1.00 64.75 488 GLY A N 1
ATOM 4015 C CA . GLY A 1 488 ? -34.544 -0.112 1.557 1.00 64.75 488 GLY A CA 1
ATOM 4016 C C . GLY A 1 488 ? -33.204 -0.351 2.269 1.00 64.75 488 GLY A C 1
ATOM 4017 O O . GLY A 1 488 ? -33.186 -0.395 3.497 1.00 64.75 488 GLY A O 1
ATOM 4018 N N . GLY A 1 489 ? -32.087 -0.461 1.536 1.00 64.62 489 GLY A N 1
ATOM 4019 C CA . GLY A 1 489 ? -30.727 -0.428 2.102 1.00 64.62 489 GLY A CA 1
ATOM 4020 C C . GLY A 1 489 ? -30.376 -1.563 3.075 1.00 64.62 489 GLY A C 1
ATOM 4021 O O . GLY A 1 489 ? -29.449 -1.413 3.869 1.00 64.62 489 GLY A O 1
ATOM 4022 N N . LYS A 1 490 ? -31.122 -2.674 3.051 1.00 70.94 490 LYS A N 1
ATOM 4023 C CA . LYS A 1 490 ? -30.818 -3.881 3.827 1.00 70.94 490 LYS A CA 1
ATOM 4024 C C . LYS A 1 490 ? -30.078 -4.891 2.956 1.00 70.94 490 LYS A C 1
ATOM 4026 O O . LYS A 1 490 ? -30.397 -5.051 1.782 1.00 70.94 490 LYS A O 1
ATOM 4031 N N . ILE A 1 491 ? -29.118 -5.584 3.559 1.00 76.00 491 ILE A N 1
ATOM 4032 C CA . ILE A 1 491 ? -28.380 -6.669 2.911 1.00 76.00 491 ILE A CA 1
ATOM 4033 C C . ILE A 1 491 ? -29.294 -7.888 2.833 1.00 76.00 491 ILE A C 1
ATOM 4035 O O . ILE A 1 491 ? -29.920 -8.257 3.831 1.00 76.00 491 ILE A O 1
ATOM 4039 N N . LYS A 1 492 ? -29.364 -8.500 1.652 1.00 80.25 492 LYS A N 1
ATOM 4040 C CA . LYS A 1 492 ? -30.022 -9.788 1.456 1.00 80.25 492 LYS A CA 1
ATOM 4041 C C . LYS A 1 492 ? -28.994 -10.888 1.678 1.00 80.25 492 LYS A C 1
ATOM 4043 O O . LYS A 1 492 ? -27.890 -10.809 1.149 1.00 80.25 492 LYS A O 1
ATOM 4048 N N . TYR A 1 493 ? -29.360 -11.878 2.483 1.00 83.62 493 TYR A N 1
ATOM 4049 C CA . TYR A 1 493 ? -28.518 -13.034 2.757 1.00 83.62 493 TYR A CA 1
ATOM 4050 C C . TYR A 1 493 ? -28.967 -14.219 1.902 1.00 83.62 493 TYR A C 1
ATOM 4052 O O . TYR A 1 493 ? -30.164 -14.420 1.704 1.00 83.62 493 TYR A O 1
ATOM 4060 N N . GLY A 1 494 ? -28.006 -14.982 1.397 1.00 83.75 494 GLY A N 1
ATOM 4061 C CA . GLY A 1 494 ? -28.210 -16.124 0.508 1.00 83.75 494 GLY A CA 1
ATOM 4062 C C . GLY A 1 494 ? -26.895 -16.537 -0.146 1.00 83.75 494 GLY A C 1
ATOM 4063 O O . GLY A 1 494 ? -25.843 -16.009 0.215 1.00 83.75 494 GLY A O 1
ATOM 4064 N N . GLU A 1 495 ? -26.963 -17.441 -1.116 1.00 88.81 495 GLU A N 1
ATOM 4065 C CA . GLU A 1 495 ? -25.826 -17.965 -1.885 1.00 88.81 495 GLU A CA 1
ATOM 4066 C C . GLU A 1 495 ? -25.351 -16.956 -2.942 1.00 88.81 495 GLU A C 1
ATOM 4068 O O . GLU A 1 495 ? -25.635 -17.073 -4.133 1.00 88.81 495 GLU A O 1
ATOM 4073 N N . TYR A 1 496 ? -24.650 -15.915 -2.486 1.00 92.19 496 TYR A N 1
ATOM 4074 C CA . TYR A 1 496 ? -24.136 -14.845 -3.341 1.00 92.19 496 TYR A CA 1
ATOM 4075 C C . TYR A 1 496 ? -22.609 -14.767 -3.311 1.00 92.19 496 TYR A C 1
ATOM 4077 O O . TYR A 1 496 ? -21.954 -15.048 -2.300 1.00 92.19 496 TYR A O 1
ATOM 4085 N N . ALA A 1 497 ? -22.052 -14.267 -4.413 1.00 94.56 497 ALA A N 1
ATOM 4086 C CA . ALA A 1 497 ? -20.767 -13.591 -4.407 1.00 94.56 497 ALA A CA 1
ATOM 4087 C C . ALA A 1 497 ? -20.978 -12.129 -3.976 1.00 94.56 497 ALA A C 1
ATOM 4089 O O . ALA A 1 497 ? -21.506 -11.305 -4.729 1.00 94.56 497 ALA A O 1
ATOM 4090 N N . TYR A 1 498 ? -20.587 -11.795 -2.748 1.00 93.81 498 TYR A N 1
ATOM 4091 C CA . TYR A 1 498 ? -20.674 -10.428 -2.241 1.00 93.81 498 TYR A CA 1
ATOM 4092 C C . TYR A 1 498 ? -19.466 -9.631 -2.723 1.00 93.81 498 TYR A C 1
ATOM 4094 O O . TYR A 1 498 ? -18.349 -9.918 -2.310 1.00 93.81 498 TYR A O 1
ATOM 4102 N N . VAL A 1 499 ? -19.658 -8.628 -3.579 1.00 92.75 499 VAL A N 1
ATOM 4103 C CA . VAL A 1 499 ? -18.548 -7.843 -4.154 1.00 92.75 499 VAL A CA 1
ATOM 4104 C C . VAL A 1 499 ? -18.519 -6.462 -3.515 1.00 92.75 499 VAL A C 1
ATOM 4106 O O . VAL A 1 499 ? -19.474 -5.697 -3.631 1.00 92.75 499 VAL A O 1
ATOM 4109 N N . SER A 1 500 ? -17.443 -6.104 -2.817 1.00 89.56 500 SER A N 1
ATOM 4110 C CA . SER A 1 500 ? -17.456 -4.890 -2.002 1.00 89.56 500 SER A CA 1
ATOM 4111 C C . SER A 1 500 ? -16.108 -4.204 -1.849 1.00 89.56 500 SER A C 1
ATOM 4113 O O . SER A 1 500 ? -15.050 -4.817 -1.846 1.00 89.56 500 SER A O 1
ATOM 4115 N N . THR A 1 501 ? -16.143 -2.898 -1.590 1.00 81.25 501 THR A N 1
ATOM 4116 C CA . THR A 1 501 ? -14.999 -2.224 -0.950 1.00 81.25 501 THR A CA 1
ATOM 4117 C C . THR A 1 501 ? -14.901 -2.621 0.527 1.00 81.25 501 THR A C 1
ATOM 4119 O O . THR A 1 501 ? -15.928 -2.847 1.173 1.00 81.25 501 THR A O 1
ATOM 4122 N N . THR A 1 502 ? -13.695 -2.647 1.099 1.00 72.00 502 THR A N 1
ATOM 4123 C CA . THR A 1 502 ? -13.473 -3.010 2.517 1.00 72.00 502 THR A CA 1
ATOM 4124 C C . THR A 1 502 ? -14.326 -2.168 3.474 1.00 72.00 502 THR A C 1
ATOM 4126 O O . THR A 1 502 ? -15.055 -2.712 4.305 1.00 72.00 502 THR A O 1
ATOM 4129 N N . LYS A 1 503 ? -14.344 -0.842 3.271 1.00 65.50 503 LYS A N 1
ATOM 4130 C CA . LYS A 1 503 ? -15.105 0.133 4.079 1.00 65.50 503 LYS A CA 1
ATOM 4131 C C . LYS A 1 503 ? -16.614 -0.095 4.105 1.00 65.50 503 LYS A C 1
ATOM 4133 O O . LYS A 1 503 ? -17.256 0.277 5.081 1.00 65.50 503 LYS A O 1
ATOM 4138 N N . ALA A 1 504 ? -17.188 -0.637 3.034 1.00 63.88 504 ALA A N 1
ATOM 4139 C CA . ALA A 1 504 ? -18.630 -0.859 2.956 1.00 63.88 504 ALA A CA 1
ATOM 4140 C C . ALA A 1 504 ? -19.076 -2.098 3.745 1.00 63.88 504 ALA A C 1
ATOM 4142 O O . ALA A 1 504 ? -20.268 -2.259 3.972 1.00 63.88 504 ALA A O 1
ATOM 4143 N N . THR A 1 505 ? -18.132 -2.941 4.187 1.00 67.19 505 THR A N 1
ATOM 4144 C CA . THR A 1 505 ? -18.442 -4.175 4.924 1.00 67.19 505 THR A CA 1
ATOM 4145 C C . THR A 1 505 ? -18.182 -4.106 6.426 1.00 67.19 505 THR A C 1
ATOM 4147 O O . THR A 1 505 ? -18.492 -5.064 7.135 1.00 67.19 505 THR A O 1
ATOM 4150 N N . THR A 1 506 ? -17.568 -3.041 6.951 1.00 65.81 506 THR A N 1
ATOM 4151 C CA . THR A 1 506 ? -17.182 -2.971 8.372 1.00 65.81 506 THR A CA 1
ATOM 4152 C C . THR A 1 506 ? -18.416 -3.079 9.279 1.00 65.81 506 THR A C 1
ATOM 4154 O O . THR A 1 506 ? -19.341 -2.280 9.156 1.00 65.81 506 THR A O 1
ATOM 4157 N N . GLY A 1 507 ? -18.439 -4.079 10.168 1.00 61.81 507 GLY A N 1
ATOM 4158 C CA . GLY A 1 507 ? -19.601 -4.392 11.013 1.00 61.81 507 GLY A CA 1
ATOM 4159 C C . GLY A 1 507 ? -20.689 -5.256 10.352 1.00 61.81 507 GLY A C 1
ATOM 4160 O O . GLY A 1 507 ? -21.788 -5.352 10.880 1.00 61.81 507 GLY A O 1
ATOM 4161 N N . ILE A 1 508 ? -20.429 -5.868 9.190 1.00 73.06 508 ILE A N 1
ATOM 4162 C CA . ILE A 1 508 ? -21.360 -6.810 8.542 1.00 73.06 508 ILE A CA 1
ATOM 4163 C C . ILE A 1 508 ? -20.928 -8.243 8.802 1.00 73.06 508 ILE A C 1
ATOM 4165 O O . ILE A 1 508 ? -19.789 -8.609 8.507 1.00 73.06 508 ILE A O 1
ATOM 4169 N N . ASN A 1 509 ? -21.871 -9.053 9.278 1.00 75.81 509 ASN A N 1
ATOM 4170 C CA . ASN A 1 509 ? -21.729 -10.495 9.400 1.00 75.81 509 ASN A CA 1
ATOM 4171 C C . ASN A 1 509 ? -22.473 -11.187 8.246 1.00 75.81 509 ASN A C 1
ATOM 4173 O O . ASN A 1 509 ? -23.684 -11.001 8.113 1.00 75.81 509 ASN A O 1
ATOM 4177 N N . ILE A 1 510 ? -21.755 -11.949 7.416 1.00 82.56 510 ILE A N 1
ATOM 4178 C CA . ILE A 1 510 ? -22.341 -12.765 6.342 1.00 82.56 510 ILE A CA 1
ATOM 4179 C C . ILE A 1 510 ? -22.383 -14.218 6.827 1.00 82.56 510 ILE A C 1
ATOM 4181 O O . ILE A 1 510 ? -21.328 -14.753 7.173 1.00 82.56 510 ILE A O 1
ATOM 4185 N N . PRO A 1 511 ? -23.567 -14.848 6.894 1.00 80.12 511 PRO A N 1
ATOM 4186 C CA . PRO A 1 511 ? -23.689 -16.239 7.311 1.00 80.12 511 PRO A CA 1
ATOM 4187 C C . PRO A 1 511 ? -23.063 -17.178 6.270 1.00 80.12 511 PRO A C 1
ATOM 4189 O O . PRO A 1 511 ? -23.105 -16.894 5.075 1.00 80.12 511 PRO A O 1
ATOM 4192 N N . ASN A 1 512 ? -22.515 -18.308 6.726 1.00 83.50 512 ASN A N 1
ATOM 4193 C CA . ASN A 1 512 ? -21.958 -19.373 5.879 1.00 83.50 512 ASN A CA 1
ATOM 4194 C C . ASN A 1 512 ? -20.917 -18.878 4.853 1.00 83.50 512 ASN A C 1
ATOM 4196 O O . ASN A 1 512 ? -20.903 -19.312 3.697 1.00 83.50 512 ASN A O 1
ATOM 4200 N N . LEU A 1 513 ? -20.057 -17.939 5.262 1.00 90.31 513 LEU A N 1
ATOM 4201 C CA . LEU A 1 513 ? -18.976 -17.425 4.424 1.00 90.31 513 LEU A CA 1
ATOM 4202 C C . LEU A 1 513 ? -17.877 -18.489 4.270 1.00 90.31 513 LEU A C 1
ATOM 4204 O O . LEU A 1 513 ? -17.188 -18.809 5.233 1.00 90.31 513 LEU A O 1
ATOM 4208 N N . ARG A 1 514 ? -17.710 -19.014 3.054 1.00 92.12 514 ARG A N 1
ATOM 4209 C CA . ARG A 1 514 ? -16.755 -20.082 2.707 1.00 92.12 514 ARG A CA 1
ATOM 4210 C C . ARG A 1 514 ? -15.344 -19.564 2.458 1.00 92.12 514 ARG A C 1
ATOM 4212 O O . ARG A 1 514 ? -14.371 -20.247 2.758 1.00 92.12 514 ARG A O 1
ATOM 4219 N N . GLY A 1 515 ? -15.237 -18.372 1.878 1.00 92.44 515 GLY A N 1
ATOM 4220 C CA . GLY A 1 515 ? -13.947 -17.817 1.508 1.00 92.44 515 GLY A CA 1
ATOM 4221 C C . GLY A 1 515 ? -13.996 -16.363 1.066 1.00 92.44 515 GLY A C 1
ATOM 4222 O O . GLY A 1 515 ? -15.063 -15.794 0.800 1.00 92.44 515 GLY A O 1
ATOM 4223 N N . ILE A 1 516 ? -12.813 -15.761 1.019 1.00 93.19 516 ILE A N 1
ATOM 4224 C CA . ILE A 1 516 ? -12.591 -14.366 0.657 1.00 93.19 516 ILE A CA 1
ATOM 4225 C C . ILE A 1 516 ? -11.606 -14.299 -0.507 1.00 93.19 516 ILE A C 1
ATOM 4227 O O . ILE A 1 516 ? -10.528 -14.879 -0.460 1.00 93.19 516 ILE A O 1
ATOM 4231 N N . TYR A 1 517 ? -11.959 -13.523 -1.521 1.00 91.69 517 TYR A N 1
ATOM 4232 C CA . TYR A 1 517 ? -11.099 -13.148 -2.632 1.00 91.69 517 TYR A CA 1
ATOM 4233 C C . TYR A 1 517 ? -10.725 -11.681 -2.468 1.00 91.69 517 TYR A C 1
ATOM 4235 O O . TYR A 1 517 ? -11.590 -10.807 -2.471 1.00 91.69 517 TYR A O 1
ATOM 4243 N N . GLN A 1 518 ? -9.446 -11.383 -2.312 1.00 87.69 518 GLN A N 1
ATOM 4244 C CA . GLN A 1 518 ? -8.955 -10.017 -2.206 1.00 87.69 518 GLN A CA 1
ATOM 4245 C C . GLN A 1 518 ? -8.422 -9.570 -3.566 1.00 87.69 518 GLN A C 1
ATOM 4247 O O . GLN A 1 518 ? -7.288 -9.865 -3.924 1.00 87.69 518 GLN A O 1
ATOM 4252 N N . TYR A 1 519 ? -9.259 -8.863 -4.321 1.00 78.94 519 TYR A N 1
ATOM 4253 C CA . TYR A 1 519 ? -8.970 -8.373 -5.664 1.00 78.94 519 TYR A CA 1
ATOM 4254 C C . TYR A 1 519 ? -8.279 -7.001 -5.604 1.00 78.94 519 TYR A C 1
ATOM 4256 O O . TYR A 1 519 ? -8.922 -5.946 -5.502 1.00 78.94 519 TYR A O 1
ATOM 4264 N N . GLY A 1 520 ? -6.948 -7.030 -5.653 1.00 67.62 520 GLY A N 1
ATOM 4265 C CA . GLY A 1 520 ? -6.063 -5.872 -5.519 1.00 67.62 520 GLY A CA 1
ATOM 4266 C C . GLY A 1 520 ? -5.527 -5.651 -4.104 1.00 67.62 520 GLY A C 1
ATOM 4267 O O . GLY A 1 520 ? -5.913 -6.322 -3.146 1.00 67.62 520 GLY A O 1
ATOM 4268 N N . THR A 1 521 ? -4.607 -4.697 -3.972 1.00 57.25 521 THR A N 1
ATOM 4269 C CA . THR A 1 521 ? -3.825 -4.502 -2.731 1.00 57.25 521 THR A CA 1
ATOM 4270 C C . THR A 1 521 ? -4.644 -4.179 -1.476 1.00 57.25 521 THR A C 1
ATO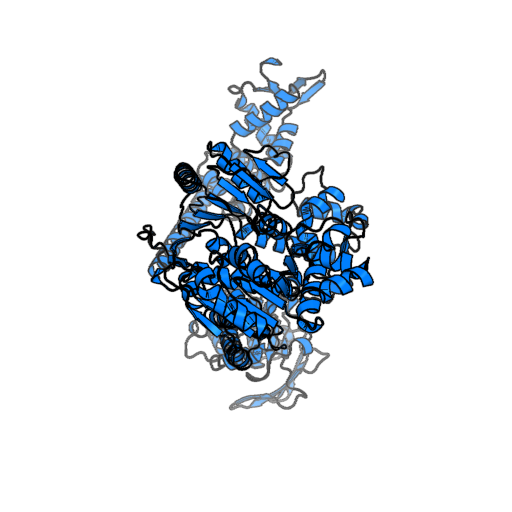M 4272 O O . THR A 1 521 ? -5.557 -3.349 -1.480 1.00 57.25 521 THR A O 1
ATOM 4275 N N . VAL A 1 522 ? -4.254 -4.810 -0.364 1.00 57.28 522 VAL A N 1
ATOM 4276 C CA . VAL A 1 522 ? -4.786 -4.547 0.979 1.00 57.28 522 VAL A CA 1
ATOM 4277 C C . VAL A 1 522 ? -4.090 -3.325 1.575 1.00 57.28 522 VAL A C 1
ATOM 4279 O O . VAL A 1 522 ? -2.892 -3.125 1.402 1.00 57.28 522 VAL A O 1
ATOM 4282 N N . TYR A 1 523 ? -4.848 -2.493 2.286 1.00 59.12 523 TYR A N 1
ATOM 4283 C CA . TYR A 1 523 ? -4.377 -1.186 2.747 1.00 59.12 523 TYR A CA 1
ATOM 4284 C C . TYR A 1 523 ? -3.338 -1.243 3.881 1.00 59.12 523 TYR A C 1
ATOM 4286 O O . TYR A 1 523 ? -2.464 -0.383 3.922 1.00 59.12 523 TYR A O 1
ATOM 4294 N N . ASN A 1 524 ? -3.466 -2.190 4.821 1.00 63.25 524 ASN A N 1
ATOM 4295 C CA . ASN A 1 524 ? -2.558 -2.388 5.960 1.00 63.25 524 ASN A CA 1
ATOM 4296 C C . ASN A 1 524 ? -2.807 -3.749 6.655 1.00 63.25 524 ASN A C 1
ATOM 4298 O O . ASN A 1 524 ? -3.818 -4.407 6.394 1.00 63.25 524 ASN A O 1
ATOM 4302 N N . ALA A 1 525 ? -1.906 -4.142 7.565 1.00 67.50 525 ALA A N 1
ATOM 4303 C CA . ALA A 1 525 ? -1.944 -5.426 8.281 1.00 67.50 525 ALA A CA 1
ATOM 4304 C C . ALA A 1 525 ? -3.184 -5.623 9.157 1.00 67.50 525 ALA A C 1
ATOM 4306 O O . ALA A 1 525 ? -3.797 -6.687 9.141 1.00 67.50 525 ALA A O 1
ATOM 4307 N N . ASN A 1 526 ? -3.619 -4.577 9.861 1.00 70.62 526 ASN A N 1
ATOM 4308 C CA . ASN A 1 526 ? -4.811 -4.660 10.704 1.00 70.62 526 ASN A CA 1
ATOM 4309 C C . ASN A 1 526 ? -6.069 -4.919 9.868 1.00 70.62 526 ASN A C 1
ATOM 4311 O O . ASN A 1 526 ? -6.880 -5.769 10.221 1.00 70.62 526 ASN A O 1
ATOM 4315 N N . SER A 1 527 ? -6.207 -4.236 8.728 1.00 72.94 527 SER A N 1
ATOM 4316 C CA . SER A 1 527 ? -7.294 -4.469 7.776 1.00 72.94 527 SER A CA 1
ATOM 4317 C C . SER A 1 527 ? -7.235 -5.895 7.242 1.00 72.94 527 SER A C 1
ATOM 4319 O O . SER A 1 527 ? -8.255 -6.568 7.228 1.00 72.94 527 SER A O 1
ATOM 4321 N N . PHE A 1 528 ? -6.052 -6.378 6.855 1.00 78.31 528 PHE A N 1
ATOM 4322 C CA . PHE A 1 528 ? -5.865 -7.748 6.375 1.00 78.31 528 PHE A CA 1
ATOM 4323 C C . PHE A 1 528 ? -6.369 -8.791 7.384 1.00 78.31 528 PHE A C 1
ATOM 4325 O O . PHE A 1 528 ? -7.220 -9.618 7.059 1.00 78.31 528 PHE A O 1
ATOM 4332 N N . ILE A 1 529 ? -5.936 -8.674 8.641 1.00 78.62 529 ILE A N 1
ATOM 4333 C CA . ILE A 1 529 ? -6.337 -9.561 9.742 1.00 78.62 529 ILE A CA 1
ATOM 4334 C C . ILE A 1 529 ? -7.835 -9.473 10.022 1.00 78.62 529 ILE A C 1
ATOM 4336 O O . ILE A 1 529 ? -8.487 -10.487 10.271 1.00 78.62 529 ILE A O 1
ATOM 4340 N N . GLN A 1 530 ? -8.411 -8.273 9.963 1.00 77.56 530 GLN A N 1
ATOM 4341 C CA . GLN A 1 530 ? -9.849 -8.092 10.141 1.00 77.56 530 GLN A CA 1
ATOM 4342 C C . GLN A 1 530 ? -10.668 -8.757 9.035 1.00 77.56 530 GLN A C 1
ATOM 4344 O O . GLN A 1 530 ? -11.751 -9.269 9.320 1.00 77.56 530 GLN A O 1
ATOM 4349 N N . LEU A 1 531 ? -10.183 -8.747 7.790 1.00 83.75 531 LEU A N 1
ATOM 4350 C CA . LEU A 1 531 ? -10.846 -9.437 6.684 1.00 83.75 531 LEU A CA 1
ATOM 4351 C C . LEU A 1 531 ? -10.771 -10.951 6.896 1.00 83.75 531 LEU A C 1
ATOM 4353 O O . LEU A 1 531 ? -11.813 -11.598 6.853 1.00 83.75 531 LEU A O 1
ATOM 4357 N N . LEU A 1 532 ? -9.593 -11.490 7.228 1.00 84.81 532 LEU A N 1
ATOM 4358 C CA . LEU A 1 532 ? -9.415 -12.905 7.580 1.00 84.81 532 LEU A CA 1
ATOM 4359 C C . LEU A 1 532 ? -10.333 -13.336 8.733 1.00 84.81 532 LEU A C 1
ATOM 4361 O O . LEU A 1 532 ? -11.027 -14.342 8.629 1.00 84.81 532 LEU A O 1
ATOM 4365 N N . GLY A 1 533 ? -10.450 -12.519 9.785 1.00 80.56 533 GLY A N 1
ATOM 4366 C CA . GLY A 1 533 ? -11.311 -12.788 10.943 1.00 80.56 533 GLY A CA 1
ATOM 4367 C C . GLY A 1 533 ? -12.817 -12.845 10.657 1.00 80.56 533 GLY A C 1
ATOM 4368 O O . GLY A 1 533 ? -13.601 -13.113 11.572 1.00 80.56 533 GLY A O 1
ATOM 4369 N N . ARG A 1 534 ? -13.251 -12.600 9.414 1.00 82.38 534 ARG A N 1
ATOM 4370 C CA . ARG A 1 534 ? -14.632 -12.850 8.968 1.00 82.38 534 ARG A CA 1
ATOM 4371 C C . ARG A 1 534 ? -14.899 -14.328 8.692 1.00 82.38 534 ARG A C 1
ATOM 4373 O O . ARG A 1 534 ? -16.053 -14.736 8.785 1.00 82.38 534 ARG A O 1
ATOM 4380 N N . LEU A 1 535 ? -13.865 -15.119 8.411 1.00 86.75 535 LEU A N 1
ATOM 4381 C CA . LEU A 1 535 ? -13.932 -16.569 8.201 1.00 86.75 535 LEU A CA 1
ATOM 4382 C C . LEU A 1 535 ? -13.986 -17.300 9.551 1.00 86.75 535 LEU A C 1
ATOM 4384 O O . LEU A 1 535 ? -13.061 -18.001 9.953 1.00 86.75 535 LEU A O 1
ATOM 4388 N N . ARG A 1 536 ? -15.072 -17.075 10.299 1.00 75.75 536 ARG A N 1
ATOM 4389 C CA . ARG A 1 536 ? -15.234 -17.545 11.689 1.00 75.75 536 ARG A CA 1
ATOM 4390 C C . ARG A 1 536 ? -15.180 -19.066 11.827 1.00 75.75 536 ARG A C 1
ATOM 4392 O O . ARG A 1 536 ? -14.717 -19.552 12.854 1.00 75.75 536 ARG A O 1
ATOM 4399 N N . ASP A 1 537 ? -15.629 -19.779 10.802 1.00 79.62 537 ASP A N 1
ATOM 4400 C CA . ASP A 1 537 ? -15.679 -21.242 10.764 1.00 79.62 537 ASP A CA 1
ATOM 4401 C C . ASP A 1 537 ? -14.496 -21.845 9.984 1.00 79.62 537 ASP A C 1
ATOM 4403 O O . ASP A 1 537 ? -14.492 -23.034 9.670 1.00 79.62 537 ASP A O 1
ATOM 4407 N N . GLY A 1 538 ? -13.468 -21.035 9.704 1.00 84.44 538 GLY A N 1
ATOM 4408 C CA . GLY A 1 538 ? -12.401 -21.372 8.766 1.00 84.44 538 GLY A CA 1
ATOM 4409 C C . GLY A 1 538 ? -12.819 -21.130 7.316 1.00 84.44 538 GLY A C 1
ATOM 4410 O O . GLY A 1 538 ? -13.861 -20.530 7.048 1.00 84.44 538 GLY A O 1
ATOM 4411 N N . GLY A 1 539 ? -11.983 -21.560 6.377 1.00 91.25 539 GLY A N 1
ATOM 4412 C CA . GLY A 1 539 ? -12.209 -21.374 4.944 1.00 91.25 539 GLY A CA 1
ATOM 4413 C C . GLY A 1 539 ? -10.935 -20.957 4.228 1.00 91.25 539 GLY A C 1
ATOM 4414 O O . GLY A 1 539 ? -9.843 -21.217 4.723 1.00 91.25 539 GLY A O 1
ATOM 4415 N N . PHE A 1 540 ? -11.074 -20.277 3.093 1.00 93.00 540 PHE A N 1
ATOM 4416 C CA . PHE A 1 540 ? -9.926 -19.825 2.308 1.00 93.00 540 PHE A CA 1
ATOM 4417 C C . PHE A 1 540 ? -9.887 -18.302 2.132 1.00 93.00 540 PHE A C 1
ATOM 4419 O O . PHE A 1 540 ? -10.918 -17.626 2.076 1.00 93.00 540 PHE A O 1
ATOM 4426 N N . PHE A 1 541 ? -8.685 -17.753 2.001 1.00 92.38 541 PHE A N 1
ATOM 4427 C CA . PHE A 1 541 ? -8.415 -16.370 1.644 1.00 92.38 541 PHE A CA 1
ATOM 4428 C C . PHE A 1 541 ? -7.431 -16.336 0.478 1.00 92.38 541 PHE A C 1
ATOM 4430 O O . PHE A 1 541 ? -6.251 -16.634 0.644 1.00 92.38 541 PHE A O 1
ATOM 4437 N N . TYR A 1 542 ? -7.897 -15.920 -0.696 1.00 90.50 542 TYR A N 1
ATOM 4438 C CA . TYR A 1 542 ? -7.060 -15.829 -1.888 1.00 90.50 542 TYR A CA 1
ATOM 4439 C C . TYR A 1 542 ? -6.802 -14.377 -2.258 1.00 90.50 542 TYR A C 1
ATOM 4441 O O . TYR A 1 542 ? -7.722 -13.612 -2.563 1.00 90.50 542 TYR A O 1
ATOM 4449 N N . TYR A 1 543 ? -5.531 -13.986 -2.219 1.00 84.75 543 TYR A N 1
ATOM 4450 C CA . TYR A 1 543 ? -5.089 -12.688 -2.702 1.00 84.75 543 TYR A CA 1
ATOM 4451 C C . TYR A 1 543 ? -4.909 -12.750 -4.218 1.00 84.75 543 TYR A C 1
ATOM 4453 O O . TYR A 1 543 ? -4.132 -13.559 -4.709 1.00 84.75 543 TYR A O 1
ATOM 4461 N N . ILE A 1 544 ? -5.617 -11.897 -4.956 1.00 78.56 544 ILE A N 1
ATOM 4462 C CA . ILE A 1 544 ? -5.571 -11.837 -6.419 1.00 78.56 544 ILE A CA 1
ATOM 4463 C C . ILE A 1 544 ? -5.051 -10.466 -6.819 1.00 78.56 544 ILE A C 1
ATOM 4465 O O . ILE A 1 544 ? -5.714 -9.447 -6.605 1.00 78.56 544 ILE A O 1
ATOM 4469 N N . LYS A 1 545 ? -3.865 -10.426 -7.420 1.00 64.88 545 LYS A N 1
ATOM 4470 C CA . LYS A 1 545 ? -3.248 -9.212 -7.942 1.00 64.88 545 LYS A CA 1
ATOM 4471 C C . LYS A 1 545 ? -3.715 -8.993 -9.386 1.00 64.88 545 LYS A C 1
ATOM 4473 O O . LYS A 1 545 ? -3.316 -9.735 -10.282 1.00 64.88 545 LYS A O 1
ATOM 4478 N N . PRO A 1 546 ? -4.518 -7.954 -9.678 1.00 55.16 546 PRO A N 1
ATOM 4479 C CA . PRO A 1 546 ? -4.938 -7.688 -11.046 1.00 55.16 546 PRO A CA 1
ATOM 4480 C C . PRO A 1 546 ? -3.710 -7.338 -11.895 1.00 55.16 546 PRO A C 1
ATOM 4482 O O . PRO A 1 546 ? -2.927 -6.462 -11.506 1.00 55.16 546 PRO A O 1
ATOM 4485 N N . LYS A 1 547 ? -3.569 -7.943 -13.085 1.00 42.22 547 LYS A N 1
ATOM 4486 C CA . LYS A 1 547 ? -2.445 -7.702 -14.022 1.00 42.22 547 LYS A CA 1
ATOM 4487 C C . LYS A 1 547 ? -2.191 -6.205 -14.320 1.00 42.22 547 LYS A C 1
ATOM 4489 O O . LYS A 1 547 ? -1.076 -5.827 -14.673 1.00 42.22 547 LYS A O 1
ATOM 4494 N N . PHE A 1 548 ? -3.183 -5.328 -14.116 1.00 34.09 548 PHE A N 1
ATOM 4495 C CA . PHE A 1 548 ? -3.130 -3.891 -14.428 1.00 34.09 548 PHE A CA 1
ATOM 4496 C C . PHE A 1 548 ? -2.870 -2.940 -13.237 1.00 34.09 548 PHE A C 1
ATOM 4498 O O . PHE A 1 548 ? -2.586 -1.759 -13.455 1.00 34.09 548 PHE A O 1
ATOM 4505 N N . GLU A 1 549 ? -2.914 -3.397 -11.978 1.00 37.50 549 GLU A N 1
ATOM 4506 C CA . GLU A 1 549 ? -2.824 -2.494 -10.806 1.00 37.50 549 GLU A CA 1
ATOM 4507 C C . GLU A 1 549 ? -1.413 -1.882 -10.648 1.00 37.50 549 GLU A C 1
ATOM 4509 O O . GLU A 1 549 ? -1.254 -0.718 -10.277 1.00 37.50 549 GLU A O 1
ATOM 4514 N N . HIS A 1 550 ? -0.372 -2.604 -11.080 1.00 36.12 550 HIS A N 1
ATOM 4515 C CA . HIS A 1 550 ? 1.004 -2.092 -11.126 1.00 36.12 550 HIS A CA 1
ATOM 4516 C C . HIS A 1 550 ? 1.208 -0.960 -12.148 1.00 36.12 550 HIS A C 1
ATOM 4518 O O . HIS A 1 550 ? 2.142 -0.160 -12.033 1.00 36.12 550 HIS A O 1
ATOM 4524 N N . GLN A 1 551 ? 0.328 -0.869 -13.147 1.00 33.28 551 GLN A N 1
ATOM 4525 C CA . GLN A 1 551 ? 0.390 0.167 -14.169 1.00 33.28 551 GLN A CA 1
ATOM 4526 C C . GLN A 1 551 ? -0.382 1.415 -13.738 1.00 33.28 551 GLN A C 1
ATOM 4528 O O . GLN A 1 551 ? 0.114 2.515 -13.962 1.00 33.28 551 GLN A O 1
ATOM 4533 N N . GLN A 1 552 ? -1.526 1.273 -13.059 1.00 35.03 552 GLN A N 1
ATOM 4534 C CA . GLN A 1 552 ? -2.426 2.388 -12.739 1.00 35.03 552 GLN A CA 1
ATOM 4535 C C . GLN A 1 552 ? -1.862 3.358 -11.684 1.00 35.03 552 GLN A C 1
ATOM 4537 O O . GLN A 1 552 ? -1.917 4.570 -11.880 1.00 35.03 552 GLN A O 1
ATOM 4542 N N . GLU A 1 553 ? -1.235 2.877 -10.608 1.00 40.62 553 GLU A N 1
ATOM 4543 C CA . GLU A 1 553 ? -0.635 3.770 -9.596 1.00 40.62 553 GLU A CA 1
ATOM 4544 C C . GLU A 1 553 ? 0.608 4.489 -10.108 1.00 40.62 553 GLU A C 1
ATOM 4546 O O . GLU A 1 553 ? 0.809 5.687 -9.881 1.00 40.62 553 GLU A O 1
ATOM 4551 N N . LYS A 1 554 ? 1.428 3.765 -10.872 1.00 43.53 554 LYS A N 1
ATOM 4552 C CA . LYS A 1 554 ? 2.567 4.341 -11.579 1.00 43.53 554 LYS A CA 1
ATOM 4553 C C . LYS A 1 554 ? 2.086 5.365 -12.608 1.00 43.53 554 LYS A C 1
ATOM 4555 O O . LYS A 1 554 ? 2.705 6.413 -12.757 1.00 43.53 554 LYS A O 1
ATOM 4560 N N . PHE A 1 555 ? 0.962 5.102 -13.269 1.00 41.56 555 PHE A N 1
ATOM 4561 C CA . PHE A 1 555 ? 0.339 5.983 -14.249 1.00 41.56 555 PHE A CA 1
ATOM 4562 C C . PHE A 1 555 ? -0.215 7.265 -13.622 1.00 41.56 555 PHE A C 1
ATOM 4564 O O . PHE A 1 555 ? 0.163 8.338 -14.081 1.00 41.56 555 PHE A O 1
ATOM 4571 N N . VAL A 1 556 ? -1.003 7.198 -12.541 1.00 48.50 556 VAL A N 1
ATOM 4572 C CA . VAL A 1 556 ? -1.540 8.390 -11.848 1.00 48.50 556 VAL A CA 1
ATOM 4573 C C . VAL A 1 556 ? -0.406 9.243 -11.268 1.00 48.50 556 VAL A C 1
ATOM 4575 O O . VAL A 1 556 ? -0.403 10.466 -11.424 1.00 48.50 556 VAL A O 1
ATOM 4578 N N . ARG A 1 557 ? 0.627 8.613 -10.690 1.00 54.62 557 ARG A N 1
ATOM 4579 C CA . ARG A 1 557 ? 1.839 9.313 -10.228 1.00 54.62 557 ARG A CA 1
ATOM 4580 C C . ARG A 1 557 ? 2.579 9.991 -11.385 1.00 54.62 557 ARG A C 1
ATOM 4582 O O . ARG A 1 557 ? 2.942 11.163 -11.281 1.00 54.62 557 ARG A O 1
ATOM 4589 N N . ASN A 1 558 ? 2.780 9.290 -12.499 1.00 53.12 558 ASN A N 1
ATOM 4590 C CA . ASN A 1 558 ? 3.443 9.838 -13.685 1.00 53.12 558 ASN A CA 1
ATOM 4591 C C . ASN A 1 558 ? 2.622 10.955 -14.349 1.00 53.12 558 ASN A C 1
ATOM 4593 O O . ASN A 1 558 ? 3.203 11.927 -14.837 1.00 53.12 558 ASN A O 1
ATOM 4597 N N . GLN A 1 559 ? 1.291 10.856 -14.332 1.00 59.47 559 GLN A N 1
ATOM 4598 C CA . GLN A 1 559 ? 0.383 11.905 -14.788 1.00 59.47 559 GLN A CA 1
ATOM 4599 C C . GLN A 1 559 ? 0.490 13.151 -13.907 1.00 59.47 559 GLN A C 1
ATOM 4601 O O . GLN A 1 559 ? 0.678 14.240 -14.446 1.00 59.47 559 GLN A O 1
ATOM 4606 N N . ALA A 1 560 ? 0.473 13.011 -12.576 1.00 62.69 560 ALA A N 1
ATOM 4607 C CA . ALA A 1 560 ? 0.658 14.130 -11.649 1.00 62.69 560 ALA A CA 1
ATOM 4608 C C . ALA A 1 560 ? 2.013 14.829 -11.862 1.00 62.69 560 ALA A C 1
ATOM 4610 O O . ALA A 1 560 ? 2.072 16.048 -12.028 1.00 62.69 560 ALA A O 1
ATOM 4611 N N . ILE A 1 561 ? 3.103 14.061 -11.978 1.00 62.75 561 ILE A N 1
ATOM 4612 C CA . ILE A 1 561 ? 4.440 14.592 -12.301 1.00 62.75 561 ILE A CA 1
ATOM 4613 C C . ILE A 1 561 ? 4.433 15.317 -13.658 1.00 62.75 561 ILE A C 1
ATOM 4615 O O . ILE A 1 561 ? 5.010 16.400 -13.802 1.00 62.75 561 ILE A O 1
ATOM 4619 N N . GLY A 1 562 ? 3.775 14.737 -14.665 1.00 62.88 562 GLY A N 1
ATOM 4620 C CA . GLY A 1 562 ? 3.633 15.309 -16.002 1.00 62.88 562 GLY A CA 1
ATOM 4621 C C . GLY A 1 562 ? 2.869 16.635 -16.014 1.00 62.88 562 GLY A C 1
ATOM 4622 O O . GLY A 1 562 ? 3.304 17.576 -16.686 1.00 62.88 562 GLY A O 1
ATOM 4623 N N . LEU A 1 563 ? 1.785 16.726 -15.240 1.00 75.81 563 LEU A N 1
ATOM 4624 C CA . LEU A 1 563 ? 0.974 17.931 -15.064 1.00 75.81 563 LEU A CA 1
ATOM 4625 C C . LEU A 1 563 ? 1.767 19.039 -14.369 1.00 75.81 563 LEU A C 1
ATOM 4627 O O . LEU A 1 563 ? 1.856 20.133 -14.917 1.00 75.81 563 LEU A O 1
ATOM 4631 N N . VAL A 1 564 ? 2.450 18.754 -13.253 1.00 74.31 564 VAL A N 1
ATOM 4632 C CA . VAL A 1 564 ? 3.285 19.746 -12.540 1.00 74.31 564 VAL A CA 1
ATOM 4633 C C . VAL A 1 564 ? 4.409 20.279 -13.435 1.00 74.31 564 VAL A C 1
ATOM 4635 O O . VAL A 1 564 ? 4.621 21.491 -13.521 1.00 74.31 564 VAL A O 1
ATOM 4638 N N . ARG A 1 565 ? 5.102 19.398 -14.174 1.00 71.56 565 ARG A N 1
ATOM 4639 C CA . ARG A 1 565 ? 6.128 19.798 -15.160 1.00 71.56 565 ARG A CA 1
ATOM 4640 C C . ARG A 1 565 ? 5.540 20.670 -16.270 1.00 71.56 565 ARG A C 1
ATOM 4642 O O . ARG A 1 565 ? 6.176 21.626 -16.715 1.00 71.56 565 ARG A O 1
ATOM 4649 N N . GLY A 1 566 ? 4.341 20.326 -16.729 1.00 73.81 566 GLY A N 1
ATOM 4650 C CA . GLY A 1 566 ? 3.579 21.074 -17.721 1.00 73.81 566 GLY A CA 1
ATOM 4651 C C . GLY A 1 566 ? 3.205 22.471 -17.263 1.00 73.81 566 GLY A C 1
ATOM 4652 O O . GLY A 1 566 ? 3.532 23.444 -17.938 1.00 73.81 566 GLY A O 1
ATOM 4653 N N . PHE A 1 567 ? 2.573 22.562 -16.096 1.00 82.81 567 PHE A N 1
ATOM 4654 C CA . PHE A 1 567 ? 2.101 23.808 -15.503 1.00 82.81 567 PHE A CA 1
ATOM 4655 C C . PHE A 1 567 ? 3.269 24.750 -15.214 1.00 82.81 567 PHE A C 1
ATOM 4657 O O . PHE A 1 567 ? 3.192 25.926 -15.562 1.00 82.81 567 PHE A O 1
ATOM 4664 N N . LYS A 1 568 ? 4.405 24.222 -14.731 1.00 76.19 568 LYS A N 1
ATOM 4665 C CA . LYS A 1 568 ? 5.655 24.986 -14.583 1.00 76.19 568 LYS A CA 1
ATOM 4666 C C . LYS A 1 568 ? 6.157 25.531 -15.924 1.00 76.19 568 LYS A C 1
ATOM 4668 O O . LYS A 1 568 ? 6.421 26.724 -16.043 1.00 76.19 568 LYS A O 1
ATOM 4673 N N . LYS A 1 569 ? 6.259 24.682 -16.957 1.00 76.69 569 LYS A N 1
ATOM 4674 C CA . LYS A 1 569 ? 6.751 25.085 -18.291 1.00 76.69 569 LYS A CA 1
ATOM 4675 C C . LYS A 1 569 ? 5.854 26.134 -18.953 1.00 76.69 569 LYS A C 1
ATOM 4677 O O . LYS A 1 569 ? 6.349 27.006 -19.661 1.00 76.69 569 LYS A O 1
ATOM 4682 N N . LEU A 1 570 ? 4.546 26.024 -18.751 1.00 76.56 570 LEU A N 1
ATOM 4683 C CA . LEU A 1 570 ? 3.544 26.893 -19.365 1.00 76.56 570 LEU A CA 1
ATOM 4684 C C . LEU A 1 570 ? 3.179 28.105 -18.499 1.00 76.56 570 LEU A C 1
ATOM 4686 O O . LEU A 1 570 ? 2.372 28.912 -18.945 1.00 76.56 570 LEU A O 1
ATOM 4690 N N . LYS A 1 571 ? 3.789 28.248 -17.311 1.00 79.50 571 LYS A N 1
ATOM 4691 C CA . LYS A 1 571 ? 3.500 29.305 -16.326 1.00 79.50 571 LYS A CA 1
ATOM 4692 C C . LYS A 1 571 ? 2.007 29.391 -15.978 1.00 79.50 571 LYS A C 1
ATOM 4694 O O . LYS A 1 571 ? 1.407 30.459 -15.957 1.00 79.50 571 LYS A O 1
ATOM 4699 N N . VAL A 1 572 ? 1.401 28.232 -15.740 1.00 78.31 572 VAL A N 1
ATOM 4700 C CA . VAL A 1 572 ? -0.015 28.103 -15.380 1.00 78.31 572 VAL A CA 1
ATOM 4701 C C . VAL A 1 572 ? -0.177 28.467 -13.910 1.00 78.31 572 VAL A C 1
ATOM 4703 O O . VAL A 1 572 ? 0.375 27.788 -13.051 1.00 78.31 572 VAL A O 1
ATOM 4706 N N . HIS A 1 573 ? -0.936 29.524 -13.625 1.00 79.56 573 HIS A N 1
ATOM 4707 C CA . HIS A 1 573 ? -1.267 29.950 -12.257 1.00 79.56 573 HIS A CA 1
ATOM 4708 C C . HIS A 1 573 ? -2.693 29.556 -11.856 1.00 79.56 573 HIS A C 1
ATOM 4710 O O . HIS A 1 573 ? -2.950 29.192 -10.712 1.00 79.56 573 HIS A O 1
ATOM 4716 N N . LYS A 1 574 ? -3.618 29.579 -12.815 1.00 84.75 574 LYS A N 1
ATOM 4717 C CA . LYS A 1 574 ? -5.012 29.160 -12.663 1.00 84.75 574 LYS A CA 1
ATOM 4718 C C . LYS A 1 574 ? -5.435 28.431 -13.936 1.00 84.75 574 LYS A C 1
ATOM 4720 O O . LYS A 1 574 ? -5.104 28.888 -15.039 1.00 84.75 574 LYS A O 1
ATOM 4725 N N . LEU A 1 575 ? -6.100 27.284 -13.797 1.00 82.69 575 LEU A N 1
ATOM 4726 C CA . LEU A 1 575 ? -6.444 26.441 -14.942 1.00 82.69 575 LEU A CA 1
ATOM 4727 C C . LEU A 1 575 ? -7.424 27.141 -15.884 1.00 82.69 575 LEU A C 1
ATOM 4729 O O . LEU A 1 575 ? -7.106 27.257 -17.066 1.00 82.69 575 LEU A O 1
ATOM 4733 N N . SER A 1 576 ? -8.530 27.695 -15.383 1.00 82.50 576 SER A N 1
ATOM 4734 C CA . SER A 1 576 ? -9.510 28.436 -16.203 1.00 82.50 576 SER A CA 1
ATOM 4735 C C . SER A 1 576 ? -8.889 29.531 -17.077 1.00 82.50 576 SER A C 1
ATOM 4737 O O . SER A 1 576 ? -9.203 29.646 -18.260 1.00 82.50 576 SER A O 1
ATOM 4739 N N . GLN A 1 577 ? -7.935 30.290 -16.534 1.00 80.88 577 GLN A N 1
ATOM 4740 C CA . GLN A 1 577 ? -7.218 31.340 -17.269 1.00 80.88 577 GLN A CA 1
ATOM 4741 C C . GLN A 1 577 ? -6.301 30.765 -18.354 1.00 80.88 577 GLN A C 1
ATOM 4743 O O . GLN A 1 577 ? -6.186 31.311 -19.451 1.00 80.88 577 GLN A O 1
ATOM 4748 N N . SER A 1 578 ? -5.653 29.641 -18.055 1.00 82.06 578 SER A N 1
ATOM 4749 C CA . SER A 1 578 ? -4.707 28.997 -18.966 1.00 82.06 578 SER A CA 1
ATOM 4750 C C . SER A 1 578 ? -5.416 28.240 -20.084 1.00 82.06 578 SER A C 1
ATOM 4752 O O . SER A 1 578 ? -4.881 28.148 -21.185 1.00 82.06 578 SER A O 1
ATOM 4754 N N . PHE A 1 579 ? -6.642 27.770 -19.849 1.00 76.94 579 PHE A N 1
ATOM 4755 C CA . PHE A 1 579 ? -7.473 27.114 -20.854 1.00 76.94 579 PHE A CA 1
ATOM 4756 C C . PHE A 1 579 ? -7.815 28.009 -22.041 1.00 76.94 579 PHE A C 1
ATOM 4758 O O . PHE A 1 579 ? -8.014 27.490 -23.134 1.00 76.94 579 PHE A O 1
ATOM 4765 N N . ASN A 1 580 ? -7.788 29.332 -21.882 1.00 72.31 580 ASN A N 1
ATOM 4766 C CA . ASN A 1 580 ? -7.972 30.278 -22.984 1.00 72.31 580 ASN A CA 1
ATOM 4767 C C . ASN A 1 580 ? -6.701 30.475 -23.832 1.00 72.31 580 ASN A C 1
ATOM 4769 O O . ASN A 1 580 ? -6.763 31.031 -24.927 1.00 72.31 580 ASN A O 1
ATOM 4773 N N . SER A 1 581 ? -5.549 29.967 -23.382 1.00 79.81 581 SER A N 1
ATOM 4774 C CA . SER A 1 581 ? -4.281 30.064 -24.105 1.00 79.81 581 SER A CA 1
ATOM 4775 C C . SER A 1 581 ? -4.154 29.005 -25.203 1.00 79.81 581 SER A C 1
ATOM 4777 O O . SER A 1 581 ? -4.226 27.798 -24.951 1.00 79.81 581 SER A O 1
ATOM 4779 N N . SER A 1 582 ? -3.829 29.444 -26.422 1.00 74.81 582 SER A N 1
ATOM 4780 C CA . SER A 1 582 ? -3.505 28.559 -27.551 1.00 74.81 582 SER A CA 1
ATOM 4781 C C . SER A 1 582 ? -2.327 27.621 -27.249 1.00 74.81 582 SER A C 1
ATOM 4783 O O . SER A 1 582 ? -2.335 26.461 -27.665 1.00 74.81 582 SER A O 1
ATOM 4785 N N . LYS A 1 583 ? -1.344 28.070 -26.453 1.00 78.94 583 LYS A N 1
ATOM 4786 C CA . LYS A 1 583 ? -0.211 27.242 -25.999 1.00 78.94 583 LYS A CA 1
ATOM 4787 C C . LYS A 1 583 ? -0.655 26.095 -25.095 1.00 78.94 583 LYS A C 1
ATOM 4789 O O . LYS A 1 583 ? -0.152 24.984 -25.248 1.00 78.94 583 LYS A O 1
ATOM 4794 N N . PHE A 1 584 ? -1.580 26.347 -24.173 1.00 78.38 584 PHE A N 1
ATOM 4795 C CA . PHE A 1 584 ? -2.060 25.335 -23.233 1.00 78.38 584 PHE A CA 1
ATOM 4796 C C . PHE A 1 584 ? -2.973 24.316 -23.928 1.00 78.38 584 PHE A C 1
ATOM 4798 O O . PHE A 1 584 ? -2.759 23.114 -23.783 1.00 78.38 584 PHE A O 1
ATOM 4805 N N . LYS A 1 585 ? -3.890 24.772 -24.796 1.00 76.12 585 LYS A N 1
ATOM 4806 C CA . LYS A 1 585 ? -4.726 23.885 -25.629 1.00 76.12 585 LYS A CA 1
ATOM 4807 C C . LYS A 1 585 ? -3.887 22.976 -26.536 1.00 76.12 585 LYS A C 1
ATOM 4809 O O . LYS A 1 585 ? -4.137 21.773 -26.605 1.00 76.12 585 LYS A O 1
ATOM 4814 N N . ASN A 1 586 ? -2.854 23.521 -27.184 1.00 75.31 586 ASN A N 1
ATOM 4815 C CA . ASN A 1 586 ? -1.930 22.728 -28.004 1.00 75.31 586 ASN A CA 1
ATOM 4816 C C . ASN A 1 586 ? -1.109 21.744 -27.166 1.00 75.31 586 ASN A C 1
ATOM 4818 O O . ASN A 1 586 ? -0.877 20.616 -27.593 1.00 75.31 586 ASN A O 1
ATOM 4822 N N . TRP A 1 587 ? -0.691 22.138 -25.963 1.00 79.62 587 TRP A N 1
ATOM 4823 C CA . TRP A 1 587 ? 0.010 21.236 -25.057 1.00 79.62 587 TRP A CA 1
ATOM 4824 C C . TRP A 1 587 ? -0.864 20.059 -24.619 1.00 79.62 587 TRP A C 1
ATOM 4826 O O . TRP A 1 587 ? -0.391 18.926 -24.657 1.00 79.62 587 TRP A O 1
ATOM 4836 N N . ILE A 1 588 ? -2.136 20.303 -24.286 1.00 67.56 588 ILE A N 1
ATOM 4837 C CA . ILE A 1 588 ? -3.094 19.240 -23.961 1.00 67.56 588 ILE A CA 1
ATOM 4838 C C . ILE A 1 588 ? -3.264 18.294 -25.151 1.00 67.56 588 ILE A C 1
ATOM 4840 O O . ILE A 1 588 ? -3.076 17.089 -25.004 1.00 67.56 588 ILE A O 1
ATOM 4844 N N . LYS A 1 589 ? -3.541 18.847 -26.340 1.00 65.56 589 LYS A N 1
ATOM 4845 C CA . LYS A 1 589 ? -3.750 18.089 -27.583 1.00 65.56 589 LYS A CA 1
ATOM 4846 C C . LYS A 1 589 ? -2.559 17.201 -27.954 1.00 65.56 589 LYS A C 1
ATOM 4848 O O . LYS A 1 589 ? -2.762 16.104 -28.460 1.00 65.56 589 LYS A O 1
ATOM 4853 N N . ASN A 1 590 ? -1.338 17.676 -27.716 1.00 61.72 590 ASN A N 1
ATOM 4854 C CA . ASN A 1 590 ? -0.116 16.977 -28.116 1.00 61.72 590 ASN A CA 1
ATOM 4855 C C . ASN A 1 590 ? 0.390 15.983 -27.066 1.00 61.72 590 ASN A C 1
ATOM 4857 O O . ASN A 1 590 ? 1.203 15.123 -27.395 1.00 61.72 590 ASN A O 1
ATOM 4861 N N . ARG A 1 591 ? -0.017 16.132 -25.800 1.00 54.59 591 ARG A N 1
ATOM 4862 C CA . ARG A 1 591 ? 0.561 15.375 -24.682 1.00 54.59 591 ARG A CA 1
ATOM 4863 C C . ARG A 1 591 ? -0.402 14.384 -24.041 1.00 54.59 591 ARG A C 1
ATOM 4865 O O . ARG A 1 591 ? 0.064 13.441 -23.410 1.00 54.59 591 ARG A O 1
ATOM 4872 N N . PHE A 1 592 ? -1.709 14.579 -24.200 1.00 55.50 592 PHE A N 1
ATOM 4873 C CA . PHE A 1 592 ? -2.726 13.722 -23.605 1.00 55.50 592 PHE A CA 1
ATOM 4874 C C . PHE A 1 592 ? -3.769 13.302 -24.641 1.00 55.50 592 PHE A C 1
ATOM 4876 O O . PHE A 1 592 ? -4.215 14.100 -25.467 1.00 55.50 592 PHE A O 1
ATOM 4883 N N . HIS A 1 593 ? -4.185 12.039 -24.580 1.00 52.44 593 HIS A N 1
ATOM 4884 C CA . HIS A 1 593 ? -5.306 11.525 -25.362 1.00 52.44 593 HIS A CA 1
ATOM 4885 C C . HIS A 1 593 ? -6.621 11.819 -24.638 1.00 52.44 593 HIS A C 1
ATOM 4887 O O . HIS A 1 593 ? -7.171 10.977 -23.940 1.00 52.44 593 HIS A O 1
ATOM 4893 N N . ILE A 1 594 ? -7.106 13.049 -24.801 1.00 53.75 594 ILE A N 1
ATOM 4894 C CA . ILE A 1 594 ? -8.431 13.463 -24.326 1.00 53.75 594 ILE A CA 1
ATOM 4895 C C . ILE A 1 594 ? -9.363 13.548 -25.541 1.00 53.75 594 ILE A C 1
ATOM 4897 O O . ILE A 1 594 ? -8.967 14.181 -26.537 1.00 53.75 594 ILE A O 1
ATOM 4901 N N . PRO A 1 595 ? -10.568 12.949 -25.500 1.00 49.09 595 PRO A N 1
ATOM 4902 C CA . PRO A 1 595 ? -11.581 13.113 -26.541 1.00 49.09 595 PRO A CA 1
ATOM 4903 C C . PRO A 1 595 ? -11.847 14.592 -26.831 1.00 49.09 595 PRO A C 1
ATOM 4905 O O . PRO A 1 595 ? -11.869 15.408 -25.915 1.00 49.09 595 PRO A O 1
ATOM 4908 N N . SER A 1 596 ? -12.036 14.965 -28.099 1.00 51.97 596 SER A N 1
ATOM 4909 C CA . SER A 1 596 ? -12.165 16.370 -28.529 1.00 51.97 596 SER A CA 1
ATOM 4910 C C . SER A 1 596 ? -13.254 17.149 -27.784 1.00 51.97 596 SER A C 1
ATOM 4912 O O . SER A 1 596 ? -13.047 18.324 -27.492 1.00 51.97 596 SER A O 1
ATOM 4914 N N . HIS A 1 597 ? -14.356 16.485 -27.426 1.00 50.28 597 HIS A N 1
ATOM 4915 C CA . HIS A 1 597 ? -15.485 17.051 -26.683 1.00 50.28 597 HIS A CA 1
ATOM 4916 C C . HIS A 1 597 ? -15.234 17.211 -25.168 1.00 50.28 597 HIS A C 1
ATOM 4918 O O . HIS A 1 597 ? -16.035 17.842 -24.496 1.00 50.28 597 HIS A O 1
ATOM 4924 N N . GLN A 1 598 ? -14.130 16.674 -24.632 1.00 49.62 598 GLN A N 1
ATOM 4925 C CA . GLN A 1 598 ? -13.709 16.803 -23.223 1.00 49.62 598 GLN A CA 1
ATOM 4926 C C . GLN A 1 598 ? -12.438 17.661 -23.068 1.00 49.62 598 GLN A C 1
ATOM 4928 O O . GLN A 1 598 ? -11.785 17.645 -22.026 1.00 49.62 598 GLN A O 1
ATOM 4933 N N . ARG A 1 599 ? -12.027 18.386 -24.120 1.00 65.94 599 ARG A N 1
ATOM 4934 C CA . ARG A 1 599 ? -10.833 19.262 -24.112 1.00 65.94 599 ARG A CA 1
ATOM 4935 C C . ARG A 1 599 ? -11.111 20.674 -23.588 1.00 65.94 599 ARG A C 1
ATOM 4937 O O . ARG A 1 599 ? -10.320 21.587 -23.835 1.00 65.94 599 ARG A O 1
ATOM 4944 N N . ASP A 1 600 ? -12.224 20.858 -22.901 1.00 74.44 600 ASP A N 1
ATOM 4945 C CA . ASP A 1 600 ? -12.554 22.054 -22.143 1.00 74.44 600 ASP A CA 1
ATOM 4946 C C . ASP A 1 600 ? -12.098 21.917 -20.677 1.00 74.44 600 ASP A C 1
ATOM 4948 O O . ASP A 1 600 ? -11.527 20.900 -20.273 1.00 74.44 600 ASP A O 1
ATOM 4952 N N . LEU A 1 601 ? -12.295 22.971 -19.880 1.00 78.12 601 LEU A N 1
ATOM 4953 C CA . LEU A 1 601 ? -11.880 22.983 -18.474 1.00 78.12 601 LEU A CA 1
ATOM 4954 C C . LEU A 1 601 ? -12.563 21.856 -17.684 1.00 78.12 601 LEU A C 1
ATOM 4956 O O . LEU A 1 601 ? -11.894 21.135 -16.950 1.00 78.12 601 LEU A O 1
ATOM 4960 N N . SER A 1 602 ? -13.872 21.679 -17.874 1.00 75.69 602 SER A N 1
ATOM 4961 C CA . SER A 1 602 ? -14.674 20.675 -17.168 1.00 75.69 602 SER A CA 1
ATOM 4962 C C . SER A 1 602 ? -14.231 19.244 -17.494 1.00 75.69 602 SER A C 1
ATOM 4964 O O . SER A 1 602 ? -13.967 18.442 -16.589 1.00 75.69 602 SER A O 1
ATOM 4966 N N . GLY A 1 603 ? -14.052 18.928 -18.780 1.00 69.88 603 GLY A N 1
ATOM 4967 C CA . GLY A 1 603 ? -13.572 17.625 -19.229 1.00 69.88 603 GLY A CA 1
ATOM 4968 C C . GLY A 1 603 ? -12.145 17.333 -18.766 1.00 69.88 603 GLY A C 1
ATOM 4969 O O . GLY A 1 603 ? -11.865 16.235 -18.287 1.00 69.88 603 GLY A O 1
ATOM 4970 N N . PHE A 1 604 ? -11.254 18.327 -18.787 1.00 77.44 604 PHE A N 1
ATOM 4971 C CA . PHE A 1 604 ? -9.893 18.178 -18.269 1.00 77.44 604 PHE A CA 1
ATOM 4972 C C . PHE A 1 604 ? -9.849 17.963 -16.754 1.00 77.44 604 PHE A C 1
ATOM 4974 O O . PHE A 1 604 ? -9.126 17.087 -16.280 1.00 77.44 604 PHE A O 1
ATOM 4981 N N . MET A 1 605 ? -10.623 18.738 -15.992 1.00 74.69 605 MET A N 1
ATOM 4982 C CA . MET A 1 605 ? -10.721 18.608 -14.534 1.00 74.69 605 MET A CA 1
ATOM 4983 C C . MET A 1 605 ? -11.278 17.244 -14.132 1.00 74.69 605 MET A C 1
ATOM 4985 O O . MET A 1 605 ? -10.817 16.656 -13.157 1.00 74.69 605 MET A O 1
ATOM 4989 N N . THR A 1 606 ? -12.219 16.713 -14.912 1.00 70.56 606 THR A N 1
ATOM 4990 C CA . THR A 1 606 ? -12.773 15.369 -14.720 1.00 70.56 606 THR A CA 1
ATOM 4991 C C . THR A 1 606 ? -11.741 14.291 -15.046 1.00 70.56 606 THR A C 1
ATOM 4993 O O . THR A 1 606 ? -11.521 13.389 -14.241 1.00 70.56 606 THR A O 1
ATOM 4996 N N . HIS A 1 607 ? -11.055 14.411 -16.185 1.00 64.19 607 HIS A N 1
ATOM 4997 C CA . HIS A 1 607 ? -10.082 13.426 -16.664 1.00 64.19 607 HIS A CA 1
ATOM 4998 C C . HIS A 1 607 ? -8.818 13.343 -15.790 1.00 64.19 607 HIS A C 1
ATOM 5000 O O . HIS A 1 607 ? -8.252 12.266 -15.625 1.00 64.19 607 HIS A O 1
ATOM 5006 N N . PHE A 1 608 ? -8.378 14.460 -15.202 1.00 69.06 608 PHE A N 1
ATOM 5007 C CA . PHE A 1 608 ? -7.181 14.525 -14.352 1.00 69.06 608 PHE A CA 1
ATOM 5008 C C . PHE A 1 608 ? -7.477 14.724 -12.865 1.00 69.06 608 PHE A C 1
ATOM 5010 O O . PHE A 1 608 ? -6.568 15.077 -12.110 1.00 69.06 608 PHE A O 1
ATOM 5017 N N . ARG A 1 609 ? -8.718 14.491 -12.424 1.00 71.00 609 ARG A N 1
ATOM 5018 C CA . ARG A 1 609 ? -9.149 14.723 -11.037 1.00 71.00 609 ARG A CA 1
ATOM 5019 C C . ARG A 1 609 ? -8.203 14.089 -10.018 1.00 71.00 609 ARG A C 1
ATOM 5021 O O . ARG A 1 609 ? -7.736 14.781 -9.116 1.00 71.00 609 ARG A O 1
ATOM 5028 N N . ASP A 1 610 ? -7.884 12.812 -10.190 1.00 52.53 610 ASP A N 1
ATOM 5029 C CA . ASP A 1 610 ? -7.062 12.061 -9.235 1.00 52.53 610 ASP A CA 1
ATOM 5030 C C . ASP A 1 610 ? -5.621 12.589 -9.193 1.00 52.53 610 ASP A C 1
ATOM 5032 O O . ASP A 1 610 ? -5.040 12.773 -8.124 1.00 52.53 610 ASP A O 1
ATOM 5036 N N . ALA A 1 611 ? -5.056 12.934 -10.352 1.00 62.41 611 ALA A N 1
ATOM 5037 C CA . ALA A 1 611 ? -3.731 13.538 -10.433 1.00 62.41 611 ALA A CA 1
ATOM 5038 C C . ALA A 1 611 ? -3.698 14.945 -9.801 1.00 62.41 611 ALA A C 1
ATOM 5040 O O . ALA A 1 611 ? -2.738 15.279 -9.109 1.00 62.41 611 ALA A O 1
ATOM 5041 N N . LEU A 1 612 ? -4.743 15.760 -9.984 1.00 68.62 612 LEU A N 1
ATOM 5042 C CA . LEU A 1 612 ? -4.863 17.096 -9.386 1.00 68.62 612 LEU A CA 1
ATOM 5043 C C . LEU A 1 612 ? -5.059 17.042 -7.865 1.00 68.62 612 LEU A C 1
ATOM 5045 O O . LEU A 1 612 ? -4.472 17.853 -7.155 1.00 68.62 612 LEU A O 1
ATOM 5049 N N . GLN A 1 613 ? -5.799 16.058 -7.351 1.00 57.91 613 GLN A N 1
ATOM 5050 C CA . GLN A 1 613 ? -5.910 15.803 -5.909 1.00 57.91 613 GLN A CA 1
ATOM 5051 C C . GLN A 1 613 ? -4.567 15.400 -5.296 1.00 57.91 613 GLN A C 1
ATOM 5053 O O . GLN A 1 613 ? -4.214 15.867 -4.216 1.00 57.91 613 GLN A O 1
ATOM 5058 N N . VAL A 1 614 ? -3.772 14.591 -6.004 1.00 53.94 614 VAL A N 1
ATOM 5059 C CA . VAL A 1 614 ? -2.400 14.265 -5.587 1.00 53.94 614 VAL A CA 1
ATOM 5060 C C . VAL A 1 614 ? -1.508 15.515 -5.589 1.00 53.94 614 VAL A C 1
ATOM 5062 O O . VAL A 1 614 ? -0.678 15.667 -4.698 1.00 53.94 614 VAL A O 1
ATOM 5065 N N . ILE A 1 615 ? -1.678 16.434 -6.545 1.00 62.22 615 ILE A N 1
ATOM 5066 C CA . ILE A 1 615 ? -0.939 17.710 -6.609 1.00 62.22 615 ILE A CA 1
ATOM 5067 C C . ILE A 1 615 ? -1.349 18.658 -5.468 1.00 62.22 615 ILE A C 1
ATOM 5069 O O . ILE A 1 615 ? -0.480 19.270 -4.844 1.00 62.22 615 ILE A O 1
ATOM 5073 N N . GLU A 1 616 ? -2.646 18.765 -5.169 1.00 59.22 616 GLU A N 1
ATOM 5074 C CA . GLU A 1 616 ? -3.175 19.547 -4.041 1.00 59.22 616 GLU A CA 1
ATOM 5075 C C . GLU A 1 616 ? -2.678 19.011 -2.698 1.00 59.22 616 GLU A C 1
ATOM 5077 O O . GLU A 1 616 ? -2.174 19.774 -1.878 1.00 59.22 616 GLU A O 1
ATOM 5082 N N . ALA A 1 617 ? -2.718 17.690 -2.501 1.00 48.75 617 ALA A N 1
ATOM 5083 C CA . ALA A 1 617 ? -2.215 17.039 -1.292 1.00 48.75 617 ALA A CA 1
ATOM 5084 C C . ALA A 1 617 ? -0.710 17.277 -1.054 1.00 48.75 617 ALA A C 1
ATOM 5086 O O . ALA A 1 617 ? -0.213 17.067 0.051 1.00 48.75 617 ALA A O 1
ATOM 5087 N N . LYS A 1 618 ? 0.025 17.716 -2.084 1.00 55.34 618 LYS A N 1
ATOM 5088 C CA . LYS A 1 618 ? 1.442 18.102 -2.018 1.00 55.34 618 LYS A CA 1
ATOM 5089 C C . LYS A 1 618 ? 1.660 19.608 -1.845 1.00 55.34 618 LYS A C 1
ATOM 5091 O O . LYS A 1 618 ? 2.799 20.061 -1.910 1.00 55.34 618 LYS A O 1
ATOM 5096 N N . GLY A 1 619 ? 0.597 20.390 -1.648 1.00 56.19 619 GLY A N 1
ATOM 5097 C CA . GLY A 1 619 ? 0.664 21.840 -1.444 1.00 56.19 619 GLY A CA 1
ATOM 5098 C C . GLY A 1 619 ? 1.071 22.630 -2.691 1.00 56.19 619 GLY A C 1
ATOM 5099 O O . GLY A 1 619 ? 1.405 23.810 -2.599 1.00 56.19 619 GLY A O 1
ATOM 5100 N N . LEU A 1 620 ? 1.056 21.996 -3.869 1.00 66.00 620 LEU A N 1
ATOM 5101 C CA . LEU A 1 620 ? 1.481 22.615 -5.129 1.00 66.00 620 LEU A CA 1
ATOM 5102 C C . LEU A 1 620 ? 0.339 23.365 -5.827 1.00 66.00 620 LEU A C 1
ATOM 5104 O O . LEU A 1 620 ? 0.546 24.022 -6.844 1.00 66.00 620 LEU A O 1
ATOM 5108 N N . GLY A 1 621 ? -0.869 23.287 -5.283 1.00 70.56 621 GLY A N 1
ATOM 5109 C CA . GLY A 1 621 ? -2.046 24.004 -5.743 1.00 70.56 621 GLY A CA 1
ATOM 5110 C C . GLY A 1 621 ? -3.241 23.721 -4.843 1.00 70.56 621 GLY A C 1
ATOM 5111 O O . GLY A 1 621 ? -3.111 22.997 -3.859 1.00 70.56 621 GLY A O 1
ATOM 5112 N N . LYS A 1 622 ? -4.389 24.305 -5.169 1.00 75.69 622 LYS A N 1
ATOM 5113 C CA . LYS A 1 622 ? -5.655 24.088 -4.469 1.00 75.69 622 LYS A CA 1
ATOM 5114 C C . LYS A 1 622 ? -6.821 24.133 -5.442 1.00 75.69 622 LYS A C 1
ATOM 5116 O O . LYS A 1 622 ? -6.810 24.945 -6.373 1.00 75.69 622 LYS A O 1
ATOM 5121 N N . PHE A 1 623 ? -7.841 23.323 -5.195 1.00 71.56 623 PHE A N 1
ATOM 5122 C CA . PHE A 1 623 ? -9.144 23.576 -5.798 1.00 71.56 623 PHE A CA 1
ATOM 5123 C C . PHE A 1 623 ? -9.740 24.867 -5.216 1.00 71.56 623 PHE A C 1
ATOM 5125 O O . PHE A 1 623 ? -9.445 25.270 -4.085 1.00 71.56 623 PHE A O 1
ATOM 5132 N N . ASN A 1 624 ? -10.566 25.552 -5.999 1.00 63.25 624 ASN A N 1
ATOM 5133 C CA . ASN A 1 624 ? -11.432 26.601 -5.463 1.00 63.25 624 ASN A CA 1
ATOM 5134 C C . ASN A 1 624 ? -12.570 25.989 -4.615 1.00 63.25 624 ASN A C 1
ATOM 5136 O O . ASN A 1 624 ? -12.725 24.769 -4.546 1.00 63.25 624 ASN A O 1
ATOM 5140 N N . MET A 1 625 ? -13.363 26.833 -3.944 1.00 54.09 625 MET A N 1
ATOM 5141 C CA . MET A 1 625 ? -14.422 26.363 -3.032 1.00 54.09 625 MET A CA 1
ATOM 5142 C C . MET A 1 625 ? -15.458 25.463 -3.722 1.00 54.09 625 MET A C 1
ATOM 5144 O O . MET A 1 625 ? -15.953 24.523 -3.107 1.00 54.09 625 MET A O 1
ATOM 5148 N N . GLU A 1 626 ? -15.735 25.717 -5.001 1.00 58.78 626 GLU A N 1
ATOM 5149 C CA . GLU A 1 626 ? -16.715 24.985 -5.813 1.00 58.78 626 GLU A CA 1
ATOM 5150 C C . GLU A 1 626 ? -16.119 23.739 -6.501 1.00 58.78 626 GLU A C 1
ATOM 5152 O O . GLU A 1 626 ? -16.853 22.896 -7.013 1.00 58.78 626 GLU A O 1
ATOM 5157 N N . ARG A 1 627 ? -14.789 23.559 -6.430 1.00 59.25 627 ARG A N 1
ATOM 5158 C CA . ARG A 1 627 ? -14.005 22.453 -7.020 1.00 59.25 627 ARG A CA 1
ATOM 5159 C C . ARG A 1 627 ? -14.129 22.293 -8.539 1.00 59.25 627 ARG A C 1
ATOM 5161 O O . ARG A 1 627 ? -13.823 21.223 -9.070 1.00 59.25 627 ARG A O 1
ATOM 5168 N N . ASP A 1 628 ? -14.531 23.343 -9.234 1.00 70.19 628 ASP A N 1
ATOM 5169 C CA . ASP A 1 628 ? -14.653 23.425 -10.690 1.00 70.19 628 ASP A CA 1
ATOM 5170 C C . ASP A 1 628 ? -13.426 24.082 -11.357 1.00 70.19 628 ASP A C 1
ATOM 5172 O O . ASP A 1 628 ? -13.286 24.047 -12.578 1.00 70.19 628 ASP A O 1
ATOM 5176 N N . ASP A 1 629 ? -12.476 24.597 -10.567 1.00 73.44 629 ASP A N 1
ATOM 5177 C CA . ASP A 1 629 ? -11.205 25.139 -11.054 1.00 73.44 629 ASP A CA 1
ATOM 5178 C C . ASP A 1 629 ? -10.030 24.813 -10.112 1.00 73.44 629 ASP A C 1
ATOM 5180 O O . ASP A 1 629 ? -10.207 24.467 -8.940 1.00 73.44 629 ASP A O 1
ATOM 5184 N N . PHE A 1 630 ? -8.801 24.932 -10.621 1.00 81.81 630 PHE A N 1
ATOM 5185 C CA . PHE A 1 630 ? -7.571 24.641 -9.881 1.00 81.81 630 PHE A CA 1
ATOM 5186 C C . PHE A 1 630 ? -6.579 25.802 -9.957 1.00 81.81 630 PHE A C 1
ATOM 5188 O O . PHE A 1 630 ? -6.219 26.282 -11.037 1.00 81.81 630 PHE A O 1
ATOM 5195 N N . ILE A 1 631 ? -6.090 26.227 -8.794 1.00 81.69 631 ILE A N 1
ATOM 5196 C CA . ILE A 1 631 ? -5.101 27.293 -8.640 1.00 81.69 631 ILE A CA 1
ATOM 5197 C C . ILE A 1 631 ? -3.759 26.646 -8.310 1.00 81.69 631 ILE A C 1
ATOM 5199 O O . ILE A 1 631 ? -3.613 26.000 -7.277 1.00 81.69 631 ILE A O 1
ATOM 5203 N N . PHE A 1 632 ? -2.766 26.828 -9.175 1.00 79.88 632 PHE A N 1
ATOM 5204 C CA . PHE A 1 632 ? -1.433 26.255 -9.019 1.00 79.88 632 PHE A CA 1
ATOM 5205 C C . PHE A 1 632 ? -0.484 27.239 -8.322 1.00 79.88 632 PHE A C 1
ATOM 5207 O O . PHE A 1 632 ? -0.308 28.381 -8.753 1.00 79.88 632 PHE A O 1
ATOM 5214 N N . SER A 1 633 ? 0.162 26.789 -7.246 1.00 67.56 633 SER A N 1
ATOM 5215 C CA . SER A 1 633 ? 1.097 27.592 -6.457 1.00 67.56 633 SER A CA 1
ATOM 5216 C C . SER A 1 633 ? 2.501 27.519 -7.057 1.00 67.56 633 SER A C 1
ATOM 5218 O O . SER A 1 633 ? 3.306 26.642 -6.737 1.00 67.56 633 SER A O 1
ATOM 5220 N N . ALA A 1 634 ? 2.821 28.469 -7.938 1.00 54.75 634 ALA A N 1
ATOM 5221 C CA . ALA A 1 634 ? 4.136 28.549 -8.579 1.00 54.75 634 ALA A CA 1
ATOM 5222 C C . ALA A 1 634 ? 5.296 28.724 -7.571 1.00 54.75 634 ALA A C 1
ATOM 5224 O O . ALA A 1 634 ? 6.403 28.246 -7.821 1.00 54.75 634 ALA A O 1
ATOM 5225 N N . LEU A 1 635 ? 5.040 29.354 -6.417 1.00 49.00 635 LEU A N 1
ATOM 5226 C CA . LEU A 1 635 ? 6.027 29.580 -5.352 1.00 49.00 635 LEU A CA 1
ATOM 5227 C C . LEU A 1 635 ? 6.501 28.274 -4.685 1.00 49.00 635 LEU A C 1
ATOM 5229 O O . LEU A 1 635 ? 7.681 28.154 -4.370 1.00 49.00 635 LEU A O 1
ATOM 5233 N N . ALA A 1 636 ? 5.633 27.264 -4.549 1.00 49.34 636 ALA A N 1
ATOM 5234 C CA . ALA A 1 636 ? 5.988 25.971 -3.949 1.00 49.34 636 ALA A CA 1
ATOM 5235 C C . ALA A 1 636 ? 6.830 25.073 -4.883 1.00 49.34 636 ALA A C 1
ATOM 5237 O O . ALA A 1 636 ? 7.604 24.239 -4.425 1.00 49.34 636 ALA A O 1
ATOM 5238 N N . VAL A 1 637 ? 6.710 25.253 -6.205 1.00 47.59 637 VAL A N 1
ATOM 5239 C CA . VAL A 1 637 ? 7.346 24.404 -7.238 1.00 47.59 637 VAL A CA 1
ATOM 5240 C C . VAL A 1 637 ? 8.642 25.002 -7.798 1.00 47.59 637 VAL A C 1
ATOM 5242 O O . VAL A 1 637 ? 9.485 24.286 -8.352 1.00 47.59 637 VAL A O 1
ATOM 5245 N N . ASN A 1 638 ? 8.827 26.318 -7.685 1.00 52.03 638 ASN A N 1
ATOM 5246 C CA . ASN A 1 638 ? 10.056 26.981 -8.124 1.00 52.03 638 ASN A CA 1
ATOM 5247 C C . ASN A 1 638 ? 11.242 26.713 -7.187 1.00 52.03 638 ASN A C 1
ATOM 5249 O O . ASN A 1 638 ? 12.371 26.714 -7.665 1.00 52.03 638 ASN A O 1
ATOM 5253 N N . ASN A 1 639 ? 10.980 26.372 -5.923 1.00 48.50 639 ASN A N 1
ATOM 5254 C CA . ASN A 1 639 ? 12.001 26.038 -4.924 1.00 48.50 639 ASN A CA 1
ATOM 5255 C C . ASN A 1 639 ? 12.409 24.554 -4.916 1.00 48.50 639 ASN A C 1
ATOM 5257 O O . ASN A 1 639 ? 13.206 24.149 -4.075 1.00 48.50 639 ASN A O 1
ATOM 5261 N N . VAL A 1 640 ? 11.872 23.734 -5.829 1.00 49.53 640 VAL A N 1
ATOM 5262 C CA . VAL A 1 640 ? 12.178 22.300 -5.889 1.00 49.53 640 VAL A CA 1
ATOM 5263 C C . VAL A 1 640 ? 12.790 21.930 -7.242 1.00 49.53 640 VAL A C 1
ATOM 5265 O O . VAL A 1 640 ? 12.153 22.033 -8.297 1.00 49.53 640 VAL A O 1
ATOM 5268 N N . ASP A 1 641 ? 14.052 21.494 -7.192 1.00 49.00 641 ASP A N 1
ATOM 5269 C CA . ASP A 1 641 ? 14.867 21.090 -8.347 1.00 49.00 641 ASP A CA 1
ATOM 5270 C C . ASP A 1 641 ? 14.483 19.708 -8.908 1.00 49.00 641 ASP A C 1
ATOM 5272 O O . ASP A 1 641 ? 14.759 19.404 -10.079 1.00 49.00 641 ASP A O 1
ATOM 5276 N N . ASP A 1 642 ? 13.811 18.874 -8.105 1.00 55.81 642 ASP A N 1
ATOM 5277 C CA . ASP A 1 642 ? 13.242 17.603 -8.544 1.00 55.81 642 ASP A CA 1
ATOM 5278 C C . ASP A 1 642 ? 11.785 17.406 -8.111 1.00 55.81 642 ASP A C 1
ATOM 5280 O O . ASP A 1 642 ? 11.462 17.096 -6.969 1.00 55.81 642 ASP A O 1
ATOM 5284 N N . ILE A 1 643 ? 10.880 17.546 -9.079 1.00 53.91 643 ILE A N 1
ATOM 5285 C CA . ILE A 1 643 ? 9.450 17.299 -8.882 1.00 53.91 643 ILE A CA 1
ATOM 5286 C C . ILE A 1 643 ? 9.207 15.849 -8.428 1.00 53.91 643 ILE A C 1
ATOM 5288 O O . ILE A 1 643 ? 8.258 15.616 -7.691 1.00 53.91 643 ILE A O 1
ATOM 5292 N N . GLU A 1 644 ? 10.051 14.882 -8.815 1.00 47.19 644 GLU A N 1
ATOM 5293 C CA . GLU A 1 644 ? 9.896 13.475 -8.410 1.00 47.19 644 GLU A CA 1
ATOM 5294 C C . GLU A 1 644 ? 10.114 13.270 -6.899 1.00 47.19 644 GLU A C 1
ATOM 5296 O O . GLU A 1 644 ? 9.399 12.461 -6.307 1.00 47.19 644 GLU A O 1
ATOM 5301 N N . GLU A 1 645 ? 10.999 14.059 -6.277 1.00 51.03 645 GLU A N 1
ATOM 5302 C CA . GLU A 1 645 ? 11.332 14.047 -4.839 1.00 51.03 645 GLU A CA 1
ATOM 5303 C C . GLU A 1 645 ? 10.213 14.664 -3.975 1.00 51.03 645 GLU A C 1
ATOM 5305 O O . GLU A 1 645 ? 9.878 14.162 -2.904 1.00 51.03 645 GLU A O 1
ATOM 5310 N N . LEU A 1 646 ? 9.520 15.684 -4.493 1.00 50.41 646 LEU A N 1
ATOM 5311 C CA . LEU A 1 646 ? 8.310 16.276 -3.891 1.00 50.41 646 LEU A CA 1
ATOM 5312 C C . LEU A 1 646 ? 7.197 15.233 -3.672 1.00 50.41 646 LEU A C 1
ATOM 5314 O O . LEU A 1 646 ? 6.444 15.265 -2.693 1.00 50.41 646 LEU A O 1
ATOM 5318 N N . PHE A 1 647 ? 7.105 14.254 -4.573 1.00 50.75 647 PHE A N 1
ATOM 5319 C CA . PHE A 1 647 ? 6.147 13.161 -4.449 1.00 50.75 647 PHE A CA 1
ATOM 5320 C C . PHE A 1 647 ? 6.609 12.051 -3.493 1.00 50.75 647 PHE A C 1
ATOM 5322 O O . PHE A 1 647 ? 5.775 11.235 -3.107 1.00 50.75 647 PHE A O 1
ATOM 5329 N N . GLU A 1 648 ? 7.859 12.063 -3.016 1.00 45.53 648 GLU A N 1
ATOM 5330 C CA . GLU A 1 648 ? 8.385 11.064 -2.076 1.00 45.53 648 GLU A CA 1
ATOM 5331 C C . GLU A 1 648 ? 7.978 11.337 -0.621 1.00 45.53 648 GLU A C 1
ATOM 5333 O O . GLU A 1 648 ? 7.767 10.384 0.126 1.00 45.53 648 GLU A O 1
ATOM 5338 N N . ASN A 1 649 ? 7.788 12.589 -0.200 1.00 39.25 649 ASN A N 1
ATOM 5339 C CA . ASN A 1 649 ? 7.425 12.898 1.191 1.00 39.25 649 ASN A CA 1
ATOM 5340 C C . ASN A 1 649 ? 5.921 13.145 1.317 1.00 39.25 649 ASN A C 1
ATOM 5342 O O . ASN A 1 649 ? 5.385 14.167 0.893 1.00 39.25 649 ASN A O 1
ATOM 5346 N N . LEU A 1 650 ? 5.208 12.120 1.775 1.00 40.56 650 LEU A N 1
ATOM 5347 C CA . LEU A 1 650 ? 3.773 12.153 2.030 1.00 40.56 650 LEU A CA 1
ATOM 5348 C C . LEU A 1 650 ? 3.498 12.789 3.398 1.00 40.56 650 LEU A C 1
ATOM 5350 O O . LEU A 1 650 ? 4.287 12.637 4.326 1.00 40.56 650 LEU A O 1
ATOM 5354 N N . ASP A 1 651 ? 2.348 13.458 3.502 1.00 44.22 651 ASP A N 1
ATOM 5355 C CA . ASP A 1 651 ? 1.623 13.698 4.754 1.00 44.22 651 ASP A CA 1
ATOM 5356 C C . ASP A 1 651 ? 1.819 12.511 5.717 1.00 44.22 651 ASP A C 1
ATOM 5358 O O . ASP A 1 651 ? 1.708 11.364 5.279 1.00 44.22 651 ASP A O 1
ATOM 5362 N N . LYS A 1 652 ? 2.141 12.761 6.994 1.00 43.91 652 LYS A N 1
ATOM 5363 C CA . LYS A 1 652 ? 2.589 11.735 7.959 1.00 43.91 652 LYS A CA 1
ATOM 5364 C C . LYS A 1 652 ? 1.683 10.499 7.952 1.00 43.91 652 LYS A C 1
ATOM 5366 O O . LYS A 1 652 ? 2.169 9.376 7.956 1.00 43.91 652 LYS A O 1
ATOM 5371 N N . VAL A 1 653 ? 0.371 10.694 7.830 1.00 43.19 653 VAL A N 1
ATOM 5372 C CA . VAL A 1 653 ? -0.619 9.604 7.775 1.00 43.19 653 VAL A CA 1
ATOM 5373 C C . VAL A 1 653 ? -0.597 8.839 6.447 1.00 43.19 653 VAL A C 1
ATOM 5375 O O . VAL A 1 653 ? -0.769 7.624 6.431 1.00 43.19 653 VAL A O 1
ATOM 5378 N N . ASN A 1 654 ? -0.377 9.513 5.318 1.00 45.25 654 ASN A N 1
ATOM 5379 C CA . ASN A 1 654 ? -0.239 8.846 4.021 1.00 45.25 654 ASN A CA 1
ATOM 5380 C C . ASN A 1 654 ? 1.121 8.148 3.880 1.00 45.25 654 ASN A C 1
ATOM 5382 O O . ASN A 1 654 ? 1.207 7.110 3.229 1.00 45.25 654 ASN A O 1
ATOM 5386 N N . PHE A 1 655 ? 2.165 8.686 4.510 1.00 50.44 655 PHE A N 1
ATOM 5387 C CA . PHE A 1 655 ? 3.466 8.039 4.625 1.00 50.44 655 PHE A CA 1
ATOM 5388 C C . PHE A 1 655 ? 3.378 6.759 5.463 1.00 50.44 655 PHE A C 1
ATOM 5390 O O . PHE A 1 655 ? 3.839 5.712 5.016 1.00 50.44 655 PHE A O 1
ATOM 5397 N N . GLU A 1 656 ? 2.709 6.816 6.619 1.00 56.03 656 GLU A N 1
ATOM 5398 C CA . GLU A 1 656 ? 2.421 5.633 7.436 1.00 56.03 656 GLU A CA 1
ATOM 5399 C C . GLU A 1 656 ? 1.663 4.569 6.631 1.00 56.03 656 GLU A C 1
ATOM 5401 O O . GLU A 1 656 ? 2.118 3.434 6.566 1.00 56.03 656 GLU A O 1
ATOM 5406 N N . LYS A 1 657 ? 0.592 4.944 5.916 1.00 54.72 657 LYS A N 1
ATOM 5407 C CA . LYS A 1 657 ? -0.160 4.015 5.050 1.00 54.72 657 LYS A CA 1
ATOM 5408 C C . LYS A 1 657 ? 0.687 3.395 3.939 1.00 54.72 657 LYS A C 1
ATOM 5410 O O . LYS A 1 657 ? 0.507 2.226 3.623 1.00 54.72 657 LYS A O 1
ATOM 5415 N N . TYR A 1 658 ? 1.582 4.169 3.323 1.00 55.38 658 TYR A N 1
ATOM 5416 C CA . TYR A 1 658 ? 2.489 3.647 2.302 1.00 55.38 658 TYR A CA 1
ATOM 5417 C C . TYR A 1 658 ? 3.424 2.587 2.889 1.00 55.38 658 TYR A C 1
ATOM 5419 O O . TYR A 1 658 ? 3.565 1.518 2.304 1.00 55.38 658 TYR A O 1
ATOM 5427 N N . VAL A 1 659 ? 4.035 2.860 4.044 1.00 58.19 659 VAL A N 1
ATOM 5428 C CA . VAL A 1 659 ? 4.946 1.903 4.683 1.00 58.19 659 VAL A CA 1
ATOM 5429 C C . VAL A 1 659 ? 4.195 0.670 5.183 1.00 58.19 659 VAL A C 1
ATOM 5431 O O . VAL A 1 659 ? 4.670 -0.440 4.971 1.00 58.19 659 VAL A O 1
ATOM 5434 N N . ASP A 1 660 ? 2.999 0.840 5.749 1.00 64.00 660 ASP A N 1
ATOM 5435 C CA . ASP A 1 660 ? 2.145 -0.276 6.172 1.00 64.00 660 ASP A CA 1
ATOM 5436 C C . ASP A 1 660 ? 1.740 -1.163 4.975 1.00 64.00 660 ASP A C 1
ATOM 5438 O O . ASP A 1 660 ? 1.655 -2.384 5.106 1.00 64.00 660 ASP A O 1
ATOM 5442 N N . ARG A 1 661 ? 1.542 -0.574 3.787 1.00 62.16 661 ARG A N 1
ATOM 5443 C CA . ARG A 1 661 ? 1.308 -1.325 2.546 1.00 62.16 661 ARG A CA 1
ATOM 5444 C C . ARG A 1 661 ? 2.558 -2.047 2.054 1.00 62.16 661 ARG A C 1
ATOM 5446 O O . ARG A 1 661 ? 2.453 -3.204 1.678 1.00 62.16 661 ARG A O 1
ATOM 5453 N N . VAL A 1 662 ? 3.725 -1.399 2.079 1.00 60.38 662 VAL A N 1
ATOM 5454 C CA . VAL A 1 662 ? 5.007 -2.042 1.728 1.00 60.38 662 VAL A CA 1
ATOM 5455 C C . VAL A 1 662 ? 5.273 -3.243 2.634 1.00 60.38 662 VAL A C 1
ATOM 5457 O O . VAL A 1 662 ? 5.688 -4.287 2.143 1.00 60.38 662 VAL A O 1
ATOM 5460 N N . ALA A 1 663 ? 4.987 -3.117 3.931 1.00 69.25 663 ALA A N 1
ATOM 5461 C CA . ALA A 1 663 ? 5.085 -4.222 4.876 1.00 69.25 663 ALA A CA 1
ATOM 5462 C C . ALA A 1 663 ? 4.133 -5.368 4.504 1.00 69.25 663 ALA A C 1
ATOM 5464 O O . ALA A 1 663 ? 4.559 -6.515 4.470 1.00 69.25 663 ALA A O 1
ATOM 5465 N N . ILE A 1 664 ? 2.875 -5.075 4.158 1.00 69.56 664 ILE A N 1
ATOM 5466 C CA . ILE A 1 664 ? 1.913 -6.108 3.741 1.00 69.56 664 ILE A CA 1
ATOM 5467 C C . ILE A 1 664 ? 2.286 -6.773 2.427 1.00 69.56 664 ILE A C 1
ATOM 5469 O O . ILE A 1 664 ? 2.194 -7.992 2.315 1.00 69.56 664 ILE A O 1
ATOM 5473 N N . ASP A 1 665 ? 2.729 -5.992 1.446 1.00 65.62 665 ASP A N 1
ATOM 5474 C CA . ASP A 1 665 ? 3.242 -6.545 0.204 1.00 65.62 665 ASP A CA 1
ATOM 5475 C C . ASP A 1 665 ? 4.417 -7.475 0.514 1.00 65.62 665 ASP A C 1
ATOM 5477 O O . ASP A 1 665 ? 4.425 -8.596 0.022 1.00 65.62 665 ASP A O 1
ATOM 5481 N N . TRP A 1 666 ? 5.358 -7.074 1.370 1.00 70.38 666 TRP A N 1
ATOM 5482 C CA . TRP A 1 666 ? 6.474 -7.930 1.775 1.00 70.38 666 TRP A CA 1
ATOM 5483 C C . TRP A 1 666 ? 6.005 -9.225 2.468 1.00 70.38 666 TRP A C 1
ATOM 5485 O O . TRP A 1 666 ? 6.440 -10.299 2.056 1.00 70.38 666 TRP A O 1
ATOM 5495 N N . ILE A 1 667 ? 5.063 -9.162 3.418 1.00 72.69 667 ILE A N 1
ATOM 5496 C CA . ILE A 1 667 ? 4.481 -10.349 4.086 1.00 72.69 667 ILE A CA 1
ATOM 5497 C C . ILE A 1 667 ? 3.863 -11.297 3.050 1.00 72.69 667 ILE A C 1
ATOM 5499 O O . ILE A 1 667 ? 4.171 -12.484 3.032 1.00 72.69 667 ILE A O 1
ATOM 5503 N N . ASN A 1 668 ? 3.077 -10.754 2.114 1.00 68.62 668 ASN A N 1
ATOM 5504 C CA . ASN A 1 668 ? 2.446 -11.511 1.032 1.00 68.62 668 ASN A CA 1
ATOM 5505 C C . ASN A 1 668 ? 3.447 -12.114 0.024 1.00 68.62 668 ASN A C 1
ATOM 5507 O O . ASN A 1 668 ? 3.025 -12.869 -0.847 1.00 68.62 668 ASN A O 1
ATOM 5511 N N . HIS A 1 669 ? 4.725 -11.723 0.012 1.00 68.00 669 HIS A N 1
ATOM 5512 C CA . HIS A 1 669 ? 5.742 -12.317 -0.874 1.00 68.00 669 HIS A CA 1
ATOM 5513 C C . HIS A 1 669 ? 6.662 -13.314 -0.163 1.00 68.00 669 HIS A C 1
ATOM 5515 O O . HIS A 1 669 ? 7.342 -14.052 -0.867 1.00 68.00 669 HIS A O 1
ATOM 5521 N N . ASN A 1 670 ? 6.717 -13.317 1.173 1.00 69.06 670 ASN A N 1
ATOM 5522 C CA . ASN A 1 670 ? 7.678 -14.128 1.924 1.00 69.06 670 ASN A CA 1
ATOM 5523 C C . ASN A 1 670 ? 6.992 -15.236 2.724 1.00 69.06 670 ASN A C 1
ATOM 5525 O O . ASN A 1 670 ? 7.185 -16.405 2.420 1.00 69.06 670 ASN A O 1
ATOM 5529 N N . SER A 1 671 ? 6.209 -14.881 3.745 1.00 78.69 671 SER A N 1
ATOM 5530 C CA . SER A 1 671 ? 5.403 -15.844 4.497 1.00 78.69 671 SER A CA 1
ATOM 5531 C C . SER A 1 671 ? 4.291 -15.124 5.244 1.00 78.69 671 SER A C 1
ATOM 5533 O O . SER A 1 671 ? 4.543 -14.304 6.131 1.00 78.69 671 SER A O 1
ATOM 5535 N N . VAL A 1 672 ? 3.042 -15.451 4.918 1.00 81.06 672 VAL A N 1
ATOM 5536 C CA . VAL A 1 672 ? 1.888 -14.911 5.651 1.00 81.06 672 VAL A CA 1
ATOM 5537 C C . VAL A 1 672 ? 1.761 -15.530 7.048 1.00 81.06 672 VAL A C 1
ATOM 5539 O O . VAL A 1 672 ? 1.179 -14.923 7.949 1.00 81.06 672 VAL A O 1
ATOM 5542 N N . GLU A 1 673 ? 2.317 -16.730 7.248 1.00 84.19 673 GLU A N 1
ATOM 5543 C CA . GLU A 1 673 ? 2.180 -17.504 8.485 1.00 84.19 673 GLU A CA 1
ATOM 5544 C C . GLU A 1 673 ? 2.841 -16.819 9.683 1.00 84.19 673 GLU A C 1
ATOM 5546 O O . GLU A 1 673 ? 2.390 -17.016 10.811 1.00 84.19 673 GLU A O 1
ATOM 5551 N N . MET A 1 674 ? 3.820 -15.934 9.456 1.00 79.12 674 MET A N 1
ATOM 5552 C CA . MET A 1 674 ? 4.445 -15.132 10.516 1.00 79.12 674 MET A CA 1
ATOM 5553 C C . MET A 1 674 ? 3.430 -14.281 11.301 1.00 79.12 674 MET A C 1
ATOM 5555 O O . MET A 1 674 ? 3.634 -13.961 12.472 1.00 79.12 674 MET A O 1
ATOM 5559 N N . LEU A 1 675 ? 2.293 -13.932 10.686 1.00 79.38 675 LEU A N 1
ATOM 5560 C CA . LEU A 1 675 ? 1.220 -13.200 11.360 1.00 79.38 675 LEU A CA 1
ATOM 5561 C C . LEU A 1 675 ? 0.594 -14.001 12.511 1.00 79.38 675 LEU A C 1
ATOM 5563 O O . LEU A 1 675 ? 0.073 -13.384 13.441 1.00 79.38 675 LEU A O 1
ATOM 5567 N N . ASN A 1 676 ? 0.665 -15.338 12.474 1.00 81.00 676 ASN A N 1
ATOM 5568 C CA . ASN A 1 676 ? 0.175 -16.207 13.547 1.00 81.00 676 ASN A CA 1
ATOM 5569 C C . ASN A 1 676 ? 0.944 -16.009 14.861 1.00 81.00 676 ASN A C 1
ATOM 5571 O O . ASN A 1 676 ? 0.375 -16.222 15.930 1.00 81.00 676 ASN A O 1
ATOM 5575 N N . GLU A 1 677 ? 2.219 -15.620 14.784 1.00 75.75 677 GLU A N 1
ATOM 5576 C CA . GLU A 1 677 ? 3.087 -15.406 15.949 1.00 75.75 677 GLU A CA 1
ATOM 5577 C C . GLU A 1 677 ? 3.014 -13.965 16.464 1.00 75.75 677 GLU A C 1
ATOM 5579 O O . GLU A 1 677 ? 3.134 -13.701 17.662 1.00 75.75 677 GLU A O 1
ATOM 5584 N N . ILE A 1 678 ? 2.807 -13.021 15.545 1.00 72.31 678 ILE A N 1
ATOM 5585 C CA . ILE A 1 678 ? 2.826 -11.584 15.825 1.00 72.31 678 ILE A CA 1
ATOM 5586 C C . ILE A 1 678 ? 1.493 -11.114 16.417 1.00 72.31 678 ILE A C 1
ATOM 5588 O O . ILE A 1 678 ? 1.477 -10.296 17.341 1.00 72.31 678 ILE A O 1
ATOM 5592 N N . TYR A 1 679 ? 0.368 -11.599 15.886 1.00 74.31 679 TYR A N 1
ATOM 5593 C CA . TYR A 1 679 ? -0.961 -11.125 16.259 1.00 74.31 679 TYR A CA 1
ATOM 5594 C C . TYR A 1 679 ? -1.717 -12.128 17.127 1.00 74.31 679 TYR A C 1
ATOM 5596 O O . TYR A 1 679 ? -1.647 -13.340 16.947 1.00 74.31 679 TYR A O 1
ATOM 5604 N N . ASN A 1 680 ? -2.528 -11.603 18.047 1.00 76.06 680 ASN A N 1
ATOM 5605 C CA . ASN A 1 680 ? -3.475 -12.412 18.804 1.00 76.06 680 ASN A CA 1
ATOM 5606 C C . ASN A 1 680 ? -4.682 -12.760 17.913 1.00 76.06 680 ASN A C 1
ATOM 5608 O O . ASN A 1 680 ? -5.634 -11.984 17.813 1.00 76.06 680 ASN A O 1
ATOM 5612 N N . LEU A 1 681 ? -4.613 -13.897 17.218 1.00 83.50 681 LEU A N 1
ATOM 5613 C CA . LEU A 1 681 ? -5.624 -14.344 16.256 1.00 83.50 681 LEU A CA 1
ATOM 5614 C C . LEU A 1 681 ? -6.550 -15.418 16.847 1.00 83.50 681 LEU A C 1
ATOM 5616 O O . LEU A 1 681 ? -6.129 -16.273 17.622 1.00 83.50 681 LEU A O 1
ATOM 5620 N N . SER A 1 682 ? -7.819 -15.411 16.428 1.00 82.75 682 SER A N 1
ATOM 5621 C CA . SER A 1 682 ? -8.797 -16.481 16.713 1.00 82.75 682 SER A CA 1
ATOM 5622 C C . SER A 1 682 ? -8.742 -17.648 15.722 1.00 82.75 682 SER A C 1
ATOM 5624 O O . SER A 1 682 ? -9.527 -18.589 15.815 1.00 82.75 682 SER A O 1
ATOM 5626 N N . PHE A 1 683 ? -7.830 -17.581 14.763 1.00 86.44 683 PHE A N 1
ATOM 5627 C CA . PHE A 1 683 ? -7.665 -18.523 13.669 1.00 86.44 683 PHE A CA 1
ATOM 5628 C C . PHE A 1 683 ? -6.176 -18.721 13.396 1.00 86.44 683 PHE A C 1
ATOM 5630 O O . PHE A 1 683 ? -5.342 -17.939 13.854 1.00 86.44 683 PHE A O 1
ATOM 5637 N N . LYS A 1 684 ? -5.858 -19.775 12.653 1.00 88.69 684 LYS A N 1
ATOM 5638 C CA . LYS A 1 684 ? -4.518 -20.088 12.174 1.00 88.69 684 LYS A CA 1
ATOM 5639 C C . LYS A 1 684 ? -4.500 -19.941 10.661 1.00 88.69 684 LYS A C 1
ATOM 5641 O O . LYS A 1 684 ? -5.266 -20.614 9.972 1.00 88.69 684 LYS A O 1
ATOM 5646 N N . ILE A 1 685 ? -3.650 -19.054 10.166 1.00 89.12 685 ILE A N 1
ATOM 5647 C CA . ILE A 1 685 ? -3.392 -18.887 8.738 1.00 89.12 685 ILE A CA 1
ATOM 5648 C C . ILE A 1 685 ? -2.423 -19.991 8.322 1.00 89.12 685 ILE A C 1
ATOM 5650 O O . ILE A 1 685 ? -1.402 -20.175 8.984 1.00 89.12 685 ILE A O 1
ATOM 5654 N N . ILE A 1 686 ? -2.754 -20.728 7.269 1.00 88.75 686 ILE A N 1
ATOM 5655 C CA . ILE A 1 686 ? -1.897 -21.761 6.690 1.00 88.75 686 ILE A CA 1
ATOM 5656 C C . ILE A 1 686 ? -1.714 -21.424 5.222 1.00 88.75 686 ILE A C 1
ATOM 5658 O O . ILE A 1 686 ? -2.696 -21.252 4.504 1.00 88.75 686 ILE A O 1
ATOM 5662 N N . GLU A 1 687 ? -0.469 -21.298 4.787 1.00 84.62 687 GLU A N 1
ATOM 5663 C CA . GLU A 1 687 ? -0.168 -21.056 3.383 1.00 84.62 687 GLU A CA 1
ATOM 5664 C C . GLU A 1 687 ? -0.401 -22.352 2.597 1.00 84.62 687 GLU A C 1
ATOM 5666 O O . GLU A 1 687 ? 0.199 -23.394 2.879 1.00 84.62 687 GLU A O 1
ATOM 5671 N N . GLU A 1 688 ? -1.326 -22.311 1.638 1.00 78.69 688 GLU A N 1
ATOM 5672 C CA . GLU A 1 688 ? -1.531 -23.399 0.694 1.00 78.69 688 GLU A CA 1
ATOM 5673 C C . GLU A 1 688 ? -0.277 -23.511 -0.159 1.00 78.69 688 GLU A C 1
ATOM 5675 O O . GLU A 1 688 ? -0.029 -22.731 -1.078 1.00 78.69 688 GLU A O 1
ATOM 5680 N N . ARG A 1 689 ? 0.514 -24.529 0.153 1.00 62.16 689 ARG A N 1
ATOM 5681 C CA . ARG A 1 689 ? 1.498 -25.059 -0.773 1.00 62.16 689 ARG A CA 1
ATOM 5682 C C . ARG A 1 689 ? 0.716 -25.900 -1.767 1.00 62.16 689 ARG A C 1
ATOM 5684 O O . ARG A 1 689 ? 0.612 -27.114 -1.600 1.00 62.16 689 ARG A O 1
ATOM 5691 N N . ASP A 1 690 ? 0.100 -25.250 -2.752 1.00 44.25 690 ASP A N 1
ATOM 5692 C CA . ASP A 1 690 ? -0.212 -25.965 -3.984 1.00 44.25 690 ASP A CA 1
ATOM 5693 C C . ASP A 1 690 ? 1.103 -26.636 -4.410 1.00 44.25 690 ASP A C 1
ATOM 5695 O O . ASP A 1 690 ? 2.171 -26.022 -4.286 1.00 44.25 690 ASP A O 1
ATOM 5699 N N . SER A 1 691 ? 1.047 -27.919 -4.805 1.00 38.50 691 SER A N 1
ATOM 5700 C CA . SER A 1 691 ? 2.135 -28.544 -5.563 1.00 38.50 691 SER A CA 1
ATOM 5701 C C . SER A 1 691 ? 2.587 -27.480 -6.528 1.00 38.50 691 SER A C 1
ATOM 5703 O O . SER A 1 691 ? 1.709 -27.004 -7.261 1.00 38.50 691 SER A O 1
ATOM 5705 N N . GLU A 1 692 ? 3.850 -27.039 -6.398 1.00 29.16 692 GLU A N 1
ATOM 5706 C CA . GLU A 1 692 ? 4.400 -25.971 -7.222 1.00 29.16 692 GLU A CA 1
ATOM 5707 C C . GLU A 1 692 ? 3.743 -26.151 -8.583 1.00 29.16 692 GLU A C 1
ATOM 5709 O O . GLU A 1 692 ? 3.831 -27.267 -9.122 1.00 29.16 692 GLU A O 1
ATOM 5714 N N . PRO A 1 693 ? 3.014 -25.155 -9.139 1.00 30.23 693 PRO A N 1
ATOM 5715 C CA . PRO A 1 693 ? 2.894 -25.194 -10.578 1.00 30.23 693 PRO A CA 1
ATOM 5716 C C . PRO A 1 693 ? 4.320 -25.487 -11.022 1.00 30.23 693 PRO A C 1
ATOM 5718 O O . PRO A 1 693 ? 5.258 -24.904 -10.461 1.00 30.23 693 PRO A O 1
ATOM 5721 N N . GLU A 1 694 ? 4.507 -26.429 -11.933 1.00 30.42 694 GLU A N 1
ATOM 5722 C CA . GLU A 1 694 ? 5.673 -26.346 -12.781 1.00 30.42 694 GLU A CA 1
ATOM 5723 C C . GLU A 1 694 ? 5.577 -24.940 -13.420 1.00 30.42 694 GLU A C 1
ATOM 5725 O O . GLU A 1 694 ? 5.133 -24.757 -14.544 1.00 30.42 694 GLU A O 1
ATOM 5730 N N . LEU A 1 695 ? 5.977 -23.881 -12.699 1.00 31.64 695 LEU A N 1
ATOM 5731 C CA . LEU A 1 695 ? 7.239 -23.250 -12.936 1.00 31.64 695 LEU A CA 1
ATOM 5732 C C . LEU A 1 695 ? 8.084 -24.319 -13.639 1.00 31.64 695 LEU A C 1
ATOM 5734 O O . LEU A 1 695 ? 8.902 -25.003 -13.030 1.00 31.64 695 LEU A O 1
ATOM 5738 N N . GLU A 1 696 ? 7.905 -24.419 -14.963 1.00 31.47 696 GLU A N 1
ATOM 5739 C CA . GLU A 1 696 ? 8.991 -24.001 -15.835 1.00 31.47 696 GLU A CA 1
ATOM 5740 C C . GLU A 1 696 ? 9.797 -23.037 -14.996 1.00 31.47 696 GLU A C 1
ATOM 5742 O O . GLU A 1 696 ? 9.336 -21.914 -14.739 1.00 31.47 696 GLU A O 1
ATOM 5747 N N . LYS A 1 697 ? 10.835 -23.594 -14.352 1.00 26.59 697 LYS A N 1
ATOM 5748 C CA . LYS A 1 697 ? 11.668 -22.878 -13.408 1.00 26.59 697 LYS A CA 1
ATOM 5749 C C . LYS A 1 697 ? 11.796 -21.511 -14.034 1.00 26.59 697 LYS A C 1
ATOM 5751 O O . LYS A 1 697 ? 12.178 -21.411 -15.201 1.00 26.59 697 LYS A O 1
ATOM 5756 N N . ILE A 1 698 ? 11.421 -20.461 -13.307 1.00 31.25 698 ILE A N 1
ATOM 5757 C CA . ILE A 1 698 ? 12.028 -19.184 -13.625 1.00 31.25 698 ILE A CA 1
ATOM 5758 C C . ILE A 1 698 ? 13.497 -19.480 -13.364 1.00 31.25 698 ILE A C 1
ATOM 5760 O O . ILE A 1 698 ? 13.954 -19.430 -12.222 1.00 31.25 698 ILE A O 1
ATOM 5764 N N . GLU A 1 699 ? 14.184 -19.939 -14.409 1.00 25.66 699 GLU A N 1
ATOM 5765 C CA . GLU A 1 699 ? 15.612 -20.063 -14.467 1.00 25.66 699 GLU A CA 1
ATOM 5766 C C . GLU A 1 699 ? 16.053 -18.659 -14.106 1.00 25.66 699 GLU A C 1
ATOM 5768 O O . GLU A 1 699 ? 15.823 -17.673 -14.818 1.00 25.66 699 GLU A O 1
ATOM 5773 N N . LEU A 1 700 ? 16.544 -18.537 -12.873 1.00 29.33 700 LEU A N 1
ATOM 5774 C CA . LEU A 1 700 ? 17.374 -17.420 -12.493 1.00 29.33 700 LEU A CA 1
ATOM 5775 C C . LEU A 1 700 ? 18.373 -17.322 -13.617 1.00 29.33 700 LEU A C 1
ATOM 5777 O O . LEU A 1 700 ? 19.181 -18.235 -13.693 1.00 29.33 700 LEU A O 1
ATOM 5781 N N . ILE A 1 701 ? 18.264 -16.281 -14.456 1.00 28.81 701 ILE A N 1
ATOM 5782 C CA . ILE A 1 701 ? 19.097 -16.098 -15.644 1.00 28.81 701 ILE A CA 1
ATOM 5783 C C . ILE A 1 701 ? 20.524 -16.483 -15.266 1.00 28.81 701 ILE A C 1
ATOM 5785 O O . ILE A 1 701 ? 21.250 -15.706 -14.627 1.00 28.81 701 ILE A O 1
ATOM 5789 N N . THR A 1 702 ? 20.882 -17.709 -15.614 1.00 37.66 702 THR A N 1
ATOM 5790 C CA . THR A 1 702 ? 22.144 -18.316 -15.259 1.00 37.66 702 THR A CA 1
ATOM 5791 C C . THR A 1 702 ? 23.206 -17.640 -16.120 1.00 37.66 702 THR A C 1
ATOM 5793 O O . THR A 1 702 ? 22.925 -16.832 -17.019 1.00 37.66 702 THR A O 1
ATOM 5796 N N . CYS A 1 703 ? 24.479 -17.912 -15.853 1.00 37.31 703 CYS A N 1
ATOM 5797 C CA . CYS A 1 703 ? 25.512 -17.515 -16.807 1.00 37.31 703 CYS A CA 1
ATOM 5798 C C . CYS A 1 703 ? 25.254 -18.142 -18.192 1.00 37.31 703 CYS A C 1
ATOM 5800 O O . CYS A 1 703 ? 25.573 -17.500 -19.194 1.00 37.31 703 CYS A O 1
ATOM 5802 N N . GLU A 1 704 ? 24.590 -19.302 -18.225 1.00 40.09 704 GLU A N 1
ATOM 5803 C CA . GLU A 1 704 ? 24.139 -19.995 -19.430 1.00 40.09 704 GLU A CA 1
ATOM 5804 C C . GLU A 1 704 ? 22.964 -19.275 -20.115 1.00 40.09 704 GLU A C 1
ATOM 5806 O O . GLU A 1 704 ? 23.041 -19.019 -21.313 1.00 40.09 704 GLU A O 1
ATOM 5811 N N . ASP A 1 705 ? 21.972 -18.757 -19.385 1.00 36.47 705 ASP A N 1
ATOM 5812 C CA . ASP A 1 705 ? 20.884 -17.947 -19.971 1.00 36.47 705 ASP A CA 1
ATOM 5813 C C . ASP A 1 705 ? 21.356 -16.577 -20.464 1.00 36.47 705 ASP A C 1
ATOM 5815 O O . ASP A 1 705 ? 20.846 -16.018 -21.439 1.00 36.47 705 ASP A O 1
ATOM 5819 N N . LYS A 1 706 ? 22.363 -15.991 -19.800 1.00 43.44 706 LYS A N 1
ATOM 5820 C CA . LYS A 1 706 ? 23.069 -14.809 -20.319 1.00 43.44 706 LYS A CA 1
ATOM 5821 C C . LYS A 1 706 ? 23.830 -15.145 -21.593 1.00 43.44 706 LYS A C 1
ATOM 5823 O O . LYS A 1 706 ? 23.890 -14.277 -22.465 1.00 43.44 706 LYS A O 1
ATOM 5828 N N . SER A 1 707 ? 24.409 -16.340 -21.709 1.00 49.22 707 SER A N 1
ATOM 5829 C CA . SER A 1 707 ? 25.063 -16.778 -22.943 1.00 49.22 707 SER A CA 1
ATOM 5830 C C . SER A 1 707 ? 24.057 -17.107 -24.041 1.00 49.22 707 SER A C 1
ATOM 5832 O O . SER A 1 707 ? 24.236 -16.597 -25.136 1.00 49.22 707 SER A O 1
ATOM 5834 N N . GLU A 1 708 ? 22.935 -17.764 -23.745 1.00 48.22 708 GLU A N 1
ATOM 5835 C CA . GLU A 1 708 ? 21.838 -18.005 -24.686 1.00 48.22 708 GLU A CA 1
ATOM 5836 C C . GLU A 1 708 ? 21.191 -16.703 -25.148 1.00 48.22 708 GLU A C 1
ATOM 5838 O O . GLU A 1 708 ? 20.884 -16.528 -26.321 1.00 48.22 708 GLU A O 1
ATOM 5843 N N . LYS A 1 709 ? 20.983 -15.742 -24.245 1.00 45.94 709 LYS A N 1
ATOM 5844 C CA . LYS A 1 709 ? 20.460 -14.424 -24.607 1.00 45.94 709 LYS A CA 1
ATOM 5845 C C . LYS A 1 709 ? 21.473 -13.634 -25.426 1.00 45.94 709 LYS A C 1
ATOM 5847 O O . LYS A 1 709 ? 21.064 -12.907 -26.326 1.00 45.94 709 LYS A O 1
ATOM 5852 N N . ARG A 1 710 ? 22.775 -13.776 -25.148 1.00 55.28 710 ARG A N 1
ATOM 5853 C CA . ARG A 1 710 ? 23.849 -13.227 -25.991 1.00 55.28 710 ARG A CA 1
ATOM 5854 C C . ARG A 1 710 ? 23.896 -13.919 -27.347 1.00 55.28 710 ARG A C 1
ATOM 5856 O O . ARG A 1 710 ? 24.079 -13.220 -28.330 1.00 55.28 710 ARG A O 1
ATOM 5863 N N . GLU A 1 711 ? 23.673 -15.225 -27.428 1.00 58.62 711 GLU A N 1
ATOM 5864 C CA . GLU A 1 711 ? 23.611 -15.982 -28.680 1.00 58.62 711 GLU A CA 1
ATOM 5865 C C . GLU A 1 711 ? 22.356 -15.657 -29.479 1.00 58.62 711 GLU A C 1
ATOM 5867 O O . GLU A 1 711 ? 22.469 -15.372 -30.661 1.00 58.62 711 GLU A O 1
ATOM 5872 N N . LYS A 1 712 ? 21.180 -15.566 -28.851 1.00 54.41 712 LYS A N 1
ATOM 5873 C CA . LYS A 1 712 ? 19.938 -15.082 -29.472 1.00 54.41 712 LYS A CA 1
ATOM 5874 C C . LYS A 1 712 ? 20.087 -13.630 -29.929 1.00 54.41 712 LYS A C 1
ATOM 5876 O O . LYS A 1 712 ? 19.666 -13.301 -31.028 1.00 54.41 712 LYS A O 1
ATOM 5881 N N . GLN A 1 713 ? 20.738 -12.758 -29.153 1.00 53.50 713 GLN A N 1
ATOM 5882 C CA . GLN A 1 713 ? 21.047 -11.386 -29.584 1.00 53.50 713 GLN A CA 1
ATOM 5883 C C . GLN A 1 713 ? 22.078 -11.337 -30.713 1.00 53.50 713 GLN A C 1
ATOM 5885 O O . GLN A 1 713 ? 21.954 -10.493 -31.596 1.00 53.50 713 GLN A O 1
ATOM 5890 N N . LYS A 1 714 ? 23.075 -12.227 -30.702 1.00 65.44 714 LYS A N 1
ATOM 5891 C CA . LYS A 1 714 ? 24.074 -12.362 -31.765 1.00 65.44 714 LYS A CA 1
ATOM 5892 C C . LYS A 1 714 ? 23.415 -12.872 -33.042 1.00 65.44 714 LYS A C 1
ATOM 5894 O O . LYS A 1 714 ? 23.583 -12.241 -34.070 1.00 65.44 714 LYS A O 1
ATOM 5899 N N . LYS A 1 715 ? 22.546 -13.877 -32.939 1.00 64.19 715 LYS A N 1
ATOM 5900 C CA . LYS A 1 715 ? 21.730 -14.419 -34.026 1.00 64.19 715 LYS A CA 1
ATOM 5901 C C . LYS A 1 715 ? 20.782 -13.368 -34.604 1.00 64.19 715 LYS A C 1
ATOM 5903 O O . LYS A 1 715 ? 20.830 -13.128 -35.797 1.00 64.19 715 LYS A O 1
ATOM 5908 N N . ILE A 1 716 ? 20.041 -12.633 -33.768 1.00 60.44 716 ILE A N 1
ATOM 5909 C CA . ILE A 1 716 ? 19.207 -11.500 -34.214 1.00 60.44 716 ILE A CA 1
ATOM 5910 C C . ILE A 1 716 ? 20.069 -10.410 -34.867 1.00 60.44 716 ILE A C 1
ATOM 5912 O O . ILE A 1 716 ? 19.660 -9.806 -35.854 1.00 60.44 716 ILE A O 1
ATOM 5916 N N . SER A 1 717 ? 21.259 -10.126 -34.330 1.00 68.44 717 SER A N 1
ATOM 5917 C CA . SER A 1 717 ? 22.190 -9.148 -34.905 1.00 68.44 717 SER A CA 1
ATOM 5918 C C . SER A 1 717 ? 22.758 -9.614 -36.249 1.00 68.44 717 SER A C 1
ATOM 5920 O O . SER A 1 717 ? 22.952 -8.782 -37.136 1.00 68.44 717 SER A O 1
ATOM 5922 N N . ASP A 1 718 ? 23.016 -10.909 -36.401 1.00 72.94 718 ASP A N 1
ATOM 5923 C CA . ASP A 1 718 ? 23.521 -11.532 -37.620 1.00 72.94 718 ASP A CA 1
ATOM 5924 C C . ASP A 1 718 ? 22.418 -11.581 -38.687 1.00 72.94 718 ASP A C 1
ATOM 5926 O O . ASP A 1 718 ? 22.637 -11.057 -39.775 1.00 72.94 718 ASP A O 1
ATOM 5930 N N . GLU A 1 719 ? 21.203 -12.019 -38.339 1.00 72.88 719 GLU A N 1
ATOM 5931 C CA . GLU A 1 719 ? 19.996 -11.962 -39.185 1.00 72.88 719 GLU A CA 1
ATOM 5932 C C . GLU A 1 719 ? 19.689 -10.521 -39.618 1.00 72.88 719 GLU A C 1
ATOM 5934 O O . GLU A 1 719 ? 19.423 -10.231 -40.782 1.00 72.88 719 GLU A O 1
ATOM 5939 N N . THR A 1 720 ? 19.803 -9.562 -38.696 1.00 75.12 720 THR A N 1
ATOM 5940 C CA . THR A 1 720 ? 19.617 -8.139 -39.003 1.00 75.12 720 THR A CA 1
ATOM 5941 C C . THR A 1 720 ? 20.703 -7.633 -39.959 1.00 75.12 720 THR A C 1
ATOM 5943 O O . THR A 1 720 ? 20.430 -6.815 -40.837 1.00 75.12 720 THR A O 1
ATOM 5946 N N . ARG A 1 721 ? 21.951 -8.094 -39.809 1.00 80.19 721 ARG A N 1
ATOM 5947 C CA . ARG A 1 721 ? 23.069 -7.727 -40.689 1.00 80.19 721 ARG A CA 1
ATOM 5948 C C . ARG A 1 721 ? 22.925 -8.349 -42.075 1.00 80.19 721 ARG A C 1
ATOM 5950 O O . ARG A 1 721 ? 23.292 -7.689 -43.046 1.00 80.19 721 ARG A O 1
ATOM 5957 N N . GLU A 1 722 ? 22.418 -9.569 -42.153 1.00 82.88 722 GLU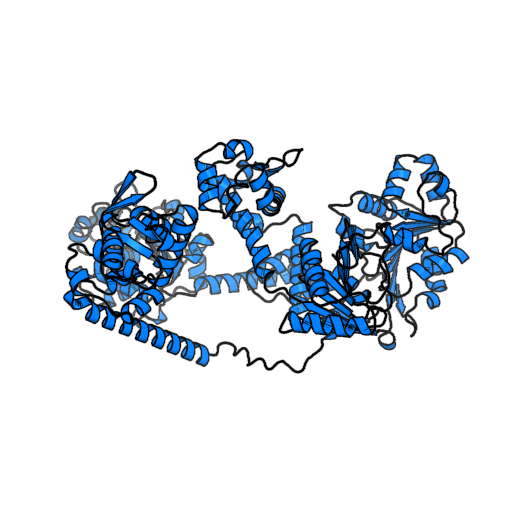 A N 1
ATOM 5958 C CA . GLU A 1 722 ? 22.127 -10.294 -43.387 1.00 82.88 722 GLU A CA 1
ATOM 5959 C C . GLU A 1 722 ? 20.984 -9.629 -44.151 1.00 82.88 722 GLU A C 1
ATOM 5961 O O . GLU A 1 722 ? 21.207 -9.181 -45.273 1.00 82.88 722 GLU A O 1
ATOM 5966 N N . LEU A 1 723 ? 19.861 -9.347 -43.483 1.00 82.50 723 LEU A N 1
ATOM 5967 C CA . LEU A 1 723 ? 18.753 -8.565 -44.041 1.00 82.50 723 LEU A CA 1
ATOM 5968 C C . LEU A 1 723 ? 19.229 -7.232 -44.631 1.00 82.50 723 LEU A C 1
ATOM 5970 O O . LEU A 1 723 ? 18.770 -6.781 -45.678 1.00 82.50 723 LEU A O 1
ATOM 5974 N N . TYR A 1 724 ? 20.164 -6.559 -43.964 1.00 85.94 724 TYR A N 1
ATOM 5975 C CA . TYR A 1 724 ? 20.705 -5.315 -44.492 1.00 85.94 724 TYR A CA 1
ATOM 5976 C C . TYR A 1 724 ? 21.572 -5.486 -45.737 1.00 85.94 724 TYR A C 1
ATOM 5978 O O . TYR A 1 724 ? 21.551 -4.588 -46.578 1.00 85.94 724 TYR A O 1
ATOM 5986 N N . LYS A 1 725 ? 22.324 -6.586 -45.852 1.00 87.38 725 LYS A N 1
ATOM 5987 C CA . LYS A 1 725 ? 23.077 -6.908 -47.070 1.00 87.38 725 LYS A CA 1
ATOM 5988 C C . LYS A 1 725 ? 22.125 -7.236 -48.213 1.00 87.38 725 LYS A C 1
ATOM 5990 O O . LYS A 1 725 ? 22.283 -6.671 -49.286 1.00 87.38 725 LYS A O 1
ATOM 5995 N N . GLU A 1 726 ? 21.109 -8.052 -47.952 1.00 87.31 726 GLU A N 1
ATOM 5996 C CA . GLU A 1 726 ? 20.076 -8.403 -48.931 1.00 87.31 726 GLU A CA 1
ATOM 5997 C C . GLU A 1 726 ? 19.350 -7.159 -49.449 1.00 87.31 726 GLU A C 1
ATOM 5999 O O . GLU A 1 726 ? 19.178 -6.992 -50.651 1.00 87.31 726 GLU A O 1
ATOM 6004 N N . LEU A 1 727 ? 19.009 -6.216 -48.566 1.00 86.19 727 LEU A N 1
ATOM 6005 C CA . LEU A 1 727 ? 18.419 -4.937 -48.968 1.00 86.19 727 LEU A CA 1
ATOM 6006 C C . LEU A 1 727 ? 19.384 -4.068 -49.789 1.00 86.19 727 LEU A C 1
ATOM 6008 O O . LEU A 1 727 ? 18.947 -3.392 -50.720 1.00 86.19 727 LEU A O 1
ATOM 6012 N N . ASP A 1 728 ? 20.676 -4.048 -49.447 1.00 87.00 728 ASP A N 1
ATOM 6013 C CA . ASP A 1 728 ? 21.693 -3.330 -50.226 1.00 87.00 728 ASP A CA 1
ATOM 6014 C C . ASP A 1 728 ? 21.880 -3.946 -51.625 1.00 87.00 728 ASP A C 1
ATOM 6016 O O . ASP A 1 728 ? 22.082 -3.209 -52.589 1.00 87.00 728 ASP A O 1
ATOM 6020 N N . GLU A 1 729 ? 21.761 -5.269 -51.761 1.00 88.00 729 GLU A N 1
ATOM 6021 C CA . GLU A 1 729 ? 21.790 -5.969 -53.050 1.00 88.00 729 GLU A CA 1
ATOM 6022 C C . GLU A 1 729 ? 20.506 -5.743 -53.854 1.00 88.00 729 GLU A C 1
ATOM 6024 O O . GLU A 1 729 ? 20.572 -5.305 -55.003 1.00 88.00 729 GLU A O 1
ATOM 6029 N N . LYS A 1 730 ? 19.336 -5.938 -53.234 1.00 86.56 730 LYS A N 1
ATOM 6030 C CA . LYS A 1 730 ? 18.017 -5.765 -53.861 1.00 86.56 730 LYS A CA 1
ATOM 6031 C C . LYS A 1 730 ? 17.807 -4.353 -54.409 1.00 86.56 730 LYS A C 1
ATOM 6033 O O . LYS A 1 730 ? 17.172 -4.182 -55.445 1.00 86.56 730 LYS A O 1
ATOM 6038 N N . PHE A 1 731 ? 18.341 -3.330 -53.738 1.00 87.69 731 PHE A N 1
ATOM 6039 C CA . PHE A 1 731 ? 18.212 -1.927 -54.157 1.00 87.69 731 PHE A CA 1
ATOM 6040 C C . PHE A 1 731 ? 19.476 -1.333 -54.791 1.00 87.69 731 PHE A C 1
ATOM 6042 O O . PHE A 1 731 ? 19.519 -0.117 -55.030 1.00 87.69 731 PHE A O 1
ATOM 6049 N N . LYS A 1 732 ? 20.475 -2.165 -55.116 1.00 83.38 732 LYS A N 1
ATOM 6050 C CA . LYS A 1 732 ? 21.755 -1.745 -55.706 1.00 83.38 732 LYS A CA 1
ATOM 6051 C C . LYS A 1 732 ? 21.557 -0.876 -56.948 1.00 83.38 732 LYS A C 1
ATOM 6053 O O . LYS A 1 732 ? 22.088 0.231 -57.020 1.00 83.38 732 LYS A O 1
ATOM 6058 N N . ASP A 1 733 ? 20.692 -1.311 -57.861 1.00 80.94 733 ASP A N 1
ATOM 6059 C CA . ASP A 1 733 ? 20.420 -0.613 -59.126 1.00 80.94 733 ASP A CA 1
ATOM 6060 C C . ASP A 1 733 ? 19.529 0.632 -58.974 1.00 80.94 733 ASP A C 1
ATOM 6062 O O . ASP A 1 733 ? 19.392 1.438 -59.902 1.00 80.94 733 ASP A O 1
ATOM 6066 N N . CYS A 1 734 ? 18.946 0.829 -57.787 1.00 80.00 734 CYS A N 1
ATOM 6067 C CA . CYS A 1 734 ? 18.140 1.994 -57.436 1.00 80.00 734 CYS A CA 1
ATOM 6068 C C . CYS A 1 734 ? 18.942 3.085 -56.702 1.00 80.00 734 CYS A C 1
ATOM 6070 O O . CYS A 1 734 ? 18.367 4.137 -56.400 1.00 80.00 734 CYS A O 1
ATOM 6072 N N . ASN A 1 735 ? 20.239 2.892 -56.417 1.00 80.94 735 ASN A N 1
ATOM 6073 C CA . ASN A 1 735 ? 21.083 3.812 -55.633 1.00 80.94 735 ASN A CA 1
ATOM 6074 C C . ASN A 1 735 ? 20.510 4.150 -54.235 1.00 80.94 735 ASN A C 1
ATOM 6076 O O . ASN A 1 735 ? 20.639 5.281 -53.756 1.00 80.94 735 ASN A O 1
ATOM 6080 N N . ILE A 1 736 ? 19.860 3.187 -53.574 1.00 82.75 736 ILE A N 1
ATOM 6081 C CA . ILE A 1 736 ? 19.394 3.310 -52.184 1.00 82.75 736 ILE A CA 1
ATOM 6082 C C . ILE A 1 736 ? 20.114 2.268 -51.345 1.00 82.75 736 ILE A C 1
ATOM 6084 O O . ILE A 1 736 ? 20.160 1.106 -51.718 1.00 82.75 736 ILE A O 1
ATOM 6088 N N . THR A 1 737 ? 20.626 2.684 -50.187 1.00 85.62 737 THR A N 1
ATOM 6089 C CA . THR A 1 737 ? 21.293 1.772 -49.254 1.00 85.62 737 THR A CA 1
ATOM 6090 C C . THR A 1 737 ? 20.425 1.472 -48.039 1.00 85.62 737 THR A C 1
ATOM 6092 O O . THR A 1 737 ? 19.620 2.300 -47.592 1.00 85.62 737 THR A O 1
ATOM 6095 N N . SER A 1 738 ? 20.669 0.325 -47.415 1.00 81.25 738 SER A N 1
ATOM 6096 C CA . SER A 1 738 ? 20.118 -0.095 -46.133 1.00 81.25 738 SER A CA 1
ATOM 6097 C C . SER A 1 738 ? 20.340 0.970 -45.054 1.00 81.25 738 SER A C 1
ATOM 6099 O O . SER A 1 738 ? 19.483 1.170 -44.199 1.00 81.25 738 SER A O 1
ATOM 6101 N N . LYS A 1 739 ? 21.427 1.753 -45.122 1.00 83.00 739 LYS A N 1
ATOM 6102 C CA . LYS A 1 739 ? 21.678 2.899 -44.226 1.00 83.00 739 LYS A CA 1
ATOM 6103 C C . LYS A 1 739 ? 20.632 4.011 -44.363 1.00 83.00 739 LYS A C 1
ATOM 6105 O O . LYS A 1 739 ? 20.256 4.623 -43.364 1.00 83.00 739 LYS A O 1
ATOM 6110 N N . VAL A 1 740 ? 20.171 4.292 -45.581 1.00 82.06 740 VAL A N 1
ATOM 6111 C CA . VAL A 1 740 ? 19.101 5.273 -45.832 1.00 82.06 740 VAL A CA 1
ATOM 6112 C C . VAL A 1 740 ? 17.762 4.717 -45.347 1.00 82.06 740 VAL A C 1
ATOM 6114 O O . VAL A 1 740 ? 17.015 5.427 -44.673 1.00 82.06 740 VAL A O 1
ATOM 6117 N N . LEU A 1 741 ? 17.494 3.436 -45.615 1.00 81.81 741 LEU A N 1
ATOM 6118 C CA . LEU A 1 741 ? 16.245 2.774 -45.240 1.00 81.81 741 LEU A CA 1
ATOM 6119 C C . LEU A 1 741 ? 16.094 2.625 -43.714 1.00 81.81 741 LEU A C 1
ATOM 6121 O O . LEU A 1 741 ? 15.056 2.987 -43.170 1.00 81.81 741 LEU A O 1
ATOM 6125 N N . ARG A 1 742 ? 17.141 2.228 -42.981 1.00 77.56 742 ARG A N 1
ATOM 6126 C CA . ARG A 1 742 ? 17.123 2.076 -41.507 1.00 77.56 742 ARG A CA 1
ATOM 6127 C C . ARG A 1 742 ? 16.735 3.340 -40.740 1.00 77.56 742 ARG A C 1
ATOM 6129 O O . ARG A 1 742 ? 16.175 3.259 -39.655 1.00 77.56 742 ARG A O 1
ATOM 6136 N N . ASN A 1 743 ? 17.022 4.518 -41.289 1.00 76.06 743 ASN A N 1
ATOM 6137 C CA . ASN A 1 743 ? 16.662 5.789 -40.653 1.00 76.06 743 ASN A CA 1
ATOM 6138 C C . ASN A 1 743 ? 15.189 6.175 -40.875 1.00 76.06 743 ASN A C 1
ATOM 6140 O O . ASN A 1 743 ? 14.713 7.150 -40.290 1.00 76.06 743 ASN A O 1
ATOM 6144 N N . ARG A 1 744 ? 14.481 5.466 -41.761 1.00 74.62 744 ARG A N 1
ATOM 6145 C CA . ARG A 1 744 ? 13.132 5.814 -42.227 1.00 74.62 744 ARG A CA 1
ATOM 6146 C C . ARG A 1 744 ? 12.121 4.665 -42.090 1.00 74.62 744 ARG A C 1
ATOM 6148 O O . ARG A 1 744 ? 10.924 4.948 -42.102 1.00 74.62 744 ARG A O 1
ATOM 6155 N N . PHE A 1 745 ? 12.570 3.423 -41.919 1.00 75.56 745 PHE A N 1
ATOM 6156 C CA . PHE A 1 745 ? 11.764 2.206 -41.781 1.00 75.56 745 PHE A CA 1
ATOM 6157 C C . PHE A 1 745 ? 12.137 1.452 -40.493 1.00 75.56 745 PHE A C 1
ATOM 6159 O O . PHE A 1 745 ? 13.300 1.415 -40.097 1.00 75.56 745 PHE A O 1
ATOM 6166 N N . SER A 1 746 ? 11.145 0.848 -39.845 1.00 74.88 746 SER A N 1
ATOM 6167 C CA . SER A 1 746 ? 11.314 -0.122 -38.759 1.00 74.88 746 SER A CA 1
ATOM 6168 C C . SER A 1 746 ? 11.810 -1.472 -39.289 1.00 74.88 746 SER A C 1
ATOM 6170 O O . SER A 1 746 ? 11.639 -1.778 -40.466 1.00 74.88 746 SER A O 1
ATOM 6172 N N . LEU A 1 747 ? 12.388 -2.312 -38.422 1.00 70.62 747 LEU A N 1
ATOM 6173 C CA . LEU A 1 747 ? 12.921 -3.623 -38.823 1.00 70.62 747 LEU A CA 1
ATOM 6174 C C . LEU A 1 747 ? 11.848 -4.526 -39.463 1.00 70.62 747 LEU A C 1
ATOM 6176 O O . LEU A 1 747 ? 12.112 -5.173 -40.472 1.00 70.62 747 LEU A O 1
ATOM 6180 N N . GLY A 1 748 ? 10.616 -4.497 -38.944 1.00 68.94 748 GLY A N 1
ATOM 6181 C CA . GLY A 1 748 ? 9.490 -5.225 -39.536 1.00 68.94 748 GLY A CA 1
ATOM 6182 C C . GLY A 1 748 ? 9.060 -4.678 -40.902 1.00 68.94 748 GLY A C 1
ATOM 6183 O O . GLY A 1 748 ? 8.735 -5.453 -41.795 1.00 68.94 748 GLY A O 1
ATOM 6184 N N . GLU A 1 749 ? 9.103 -3.355 -41.108 1.00 74.62 749 GLU A N 1
ATOM 6185 C CA . GLU A 1 749 ? 8.864 -2.767 -42.435 1.00 74.62 749 GLU A CA 1
ATOM 6186 C C . GLU A 1 749 ? 9.983 -3.131 -43.426 1.00 74.62 749 GLU A C 1
ATOM 6188 O O . GLU A 1 749 ? 9.694 -3.365 -44.592 1.00 74.62 749 GLU A O 1
ATOM 6193 N N . LEU A 1 750 ? 11.242 -3.192 -42.977 1.00 81.06 750 LEU A N 1
ATOM 6194 C CA . LEU A 1 750 ? 12.392 -3.583 -43.802 1.00 81.06 750 LEU A CA 1
ATOM 6195 C C . LEU A 1 750 ? 12.340 -5.053 -44.217 1.00 81.06 750 LEU A C 1
ATOM 6197 O O . LEU A 1 750 ? 12.637 -5.363 -45.365 1.00 81.06 750 LEU A O 1
ATOM 6201 N N . THR A 1 751 ? 11.918 -5.925 -43.301 1.00 78.56 751 THR A N 1
ATOM 6202 C CA . THR A 1 751 ? 11.725 -7.357 -43.570 1.00 78.56 751 THR A CA 1
ATOM 6203 C C . THR A 1 751 ? 10.649 -7.545 -44.635 1.00 78.56 751 THR A C 1
ATOM 6205 O O . THR A 1 751 ? 10.919 -8.102 -45.693 1.00 78.56 751 THR A O 1
ATOM 6208 N N . LYS A 1 752 ? 9.480 -6.915 -44.449 1.00 78.56 752 LYS A N 1
ATOM 6209 C CA . LYS A 1 752 ? 8.417 -6.912 -45.465 1.00 78.56 752 LYS A CA 1
ATOM 6210 C C . LYS A 1 752 ? 8.875 -6.327 -46.797 1.00 78.56 752 LYS A C 1
ATOM 6212 O O . LYS A 1 752 ? 8.503 -6.839 -47.841 1.00 78.56 752 LYS A O 1
ATOM 6217 N N . LEU A 1 753 ? 9.680 -5.264 -46.784 1.00 83.06 753 LEU A N 1
ATOM 6218 C CA . LEU A 1 753 ? 10.206 -4.649 -48.006 1.00 83.06 753 LEU A CA 1
ATOM 6219 C C . LEU A 1 753 ? 11.137 -5.597 -48.781 1.00 83.06 753 LEU A C 1
ATOM 6221 O O . LEU A 1 753 ? 11.189 -5.556 -50.013 1.00 83.06 753 LEU A O 1
ATOM 6225 N N . ASN A 1 754 ? 11.871 -6.443 -48.061 1.00 83.38 754 ASN A N 1
ATOM 6226 C CA . ASN A 1 754 ? 12.723 -7.472 -48.639 1.00 83.38 754 ASN A CA 1
ATOM 6227 C C . ASN A 1 754 ? 11.906 -8.638 -49.219 1.00 83.38 754 ASN A C 1
ATOM 6229 O O . ASN A 1 754 ? 12.251 -9.145 -50.280 1.00 83.38 754 ASN A O 1
ATOM 6233 N N . GLU A 1 755 ? 10.780 -8.978 -48.594 1.00 78.56 755 GLU A N 1
ATOM 6234 C CA . GLU A 1 755 ? 9.895 -10.074 -49.012 1.00 78.56 755 GLU A CA 1
ATOM 6235 C C . GLU A 1 755 ? 8.970 -9.713 -50.184 1.00 78.56 755 GLU A C 1
ATOM 6237 O O . GLU A 1 755 ? 8.671 -10.570 -51.011 1.00 78.56 755 GLU A O 1
ATOM 6242 N N . ILE A 1 756 ? 8.510 -8.459 -50.290 1.00 77.88 756 ILE A N 1
ATOM 6243 C CA . ILE A 1 756 ? 7.587 -8.074 -51.369 1.00 77.88 756 ILE A CA 1
ATOM 6244 C C . ILE A 1 756 ? 8.295 -7.938 -52.718 1.00 77.88 756 ILE A C 1
ATOM 6246 O O . ILE A 1 756 ? 9.397 -7.388 -52.823 1.00 77.88 756 ILE A O 1
ATOM 6250 N N . GLU A 1 757 ? 7.628 -8.386 -53.775 1.00 76.56 757 GLU A N 1
ATOM 6251 C CA . GLU A 1 757 ? 8.076 -8.184 -55.148 1.00 76.56 757 GLU A CA 1
ATOM 6252 C C . GLU A 1 757 ? 7.835 -6.722 -55.564 1.00 76.56 757 GLU A C 1
ATOM 6254 O O . GLU A 1 757 ? 6.755 -6.163 -55.352 1.00 76.56 757 GLU A O 1
ATOM 6259 N N . LEU A 1 758 ? 8.866 -6.060 -56.096 1.00 78.62 758 LEU A N 1
ATOM 6260 C CA . LEU A 1 758 ? 8.853 -4.623 -56.376 1.00 78.62 758 LEU A CA 1
ATOM 6261 C C . LEU A 1 758 ? 9.253 -4.338 -57.821 1.00 78.62 758 LEU A C 1
ATOM 6263 O O . LEU A 1 758 ? 10.227 -4.880 -58.329 1.00 78.62 758 LEU A O 1
ATOM 6267 N N . ASP A 1 759 ? 8.555 -3.385 -58.436 1.00 78.50 759 ASP A N 1
ATOM 6268 C CA . ASP A 1 759 ? 8.936 -2.788 -59.718 1.00 78.50 759 ASP A CA 1
ATOM 6269 C C . ASP A 1 759 ? 10.114 -1.814 -59.498 1.00 78.50 759 ASP A C 1
ATOM 6271 O O . ASP A 1 759 ? 9.935 -0.623 -59.209 1.00 78.50 759 ASP A O 1
ATOM 6275 N N . LEU A 1 760 ? 11.340 -2.351 -59.542 1.00 81.06 760 LEU A N 1
ATOM 6276 C CA . LEU A 1 760 ? 12.579 -1.603 -59.291 1.00 81.06 760 LEU A CA 1
ATOM 6277 C C . LEU A 1 760 ? 12.858 -0.543 -60.372 1.00 81.06 760 LEU A C 1
ATOM 6279 O O . LEU A 1 760 ? 13.415 0.518 -60.066 1.00 81.06 760 LEU A O 1
ATOM 6283 N N . ASP A 1 761 ? 12.402 -0.770 -61.606 1.00 79.00 761 ASP A N 1
ATOM 6284 C CA . ASP A 1 761 ? 12.515 0.191 -62.707 1.00 79.00 761 ASP A CA 1
ATOM 6285 C C . ASP A 1 761 ? 11.676 1.447 -62.456 1.00 79.00 761 ASP A C 1
ATOM 6287 O O . ASP A 1 761 ? 12.106 2.563 -62.769 1.00 79.00 761 ASP A O 1
ATOM 6291 N N . GLU A 1 762 ? 10.499 1.312 -61.838 1.00 78.19 762 GLU A N 1
ATOM 6292 C CA . GLU A 1 762 ? 9.702 2.464 -61.414 1.00 78.19 762 GLU A CA 1
ATOM 6293 C C . GLU A 1 762 ? 10.412 3.271 -60.314 1.00 78.19 762 GLU A C 1
ATOM 6295 O O . GLU A 1 762 ? 10.390 4.505 -60.338 1.00 78.19 762 GLU A O 1
ATOM 6300 N N . ILE A 1 763 ? 11.081 2.602 -59.372 1.00 81.00 763 ILE A N 1
ATOM 6301 C CA . ILE A 1 763 ? 11.800 3.248 -58.260 1.00 81.00 763 ILE A CA 1
ATOM 6302 C C . ILE A 1 763 ? 13.043 3.991 -58.769 1.00 81.00 763 ILE A C 1
ATOM 6304 O O . ILE A 1 763 ? 13.348 5.096 -58.306 1.00 81.00 763 ILE A O 1
ATOM 6308 N N . LYS A 1 764 ? 13.733 3.436 -59.770 1.00 82.06 764 LYS A N 1
ATOM 6309 C CA . LYS A 1 764 ? 14.92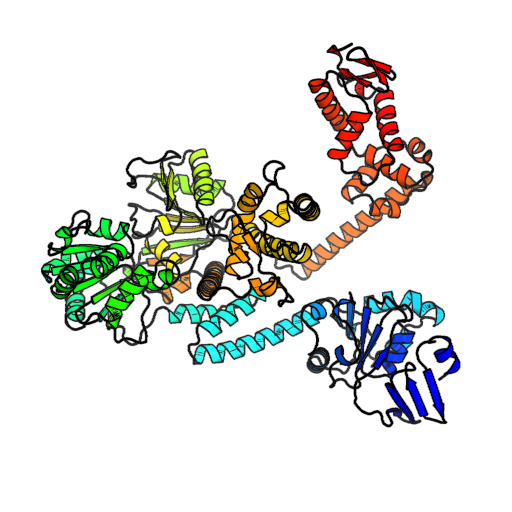4 4.031 -60.393 1.00 82.06 764 LYS A CA 1
ATOM 6310 C C . LYS A 1 764 ? 14.647 5.383 -61.060 1.00 82.06 764 LYS A C 1
ATOM 6312 O O . LYS A 1 764 ? 15.529 6.238 -61.083 1.00 82.06 764 LYS A O 1
ATOM 6317 N N . ARG A 1 765 ? 13.420 5.613 -61.546 1.00 80.75 765 ARG A N 1
ATOM 6318 C CA . ARG A 1 765 ? 13.007 6.858 -62.231 1.00 80.75 765 ARG A CA 1
ATOM 6319 C C . ARG A 1 765 ? 12.950 8.089 -61.324 1.00 80.75 765 ARG A C 1
ATOM 6321 O O . ARG A 1 765 ? 12.877 9.208 -61.830 1.00 80.75 765 ARG A O 1
ATOM 6328 N N . PHE A 1 766 ? 12.952 7.921 -60.003 1.00 78.06 766 PHE A N 1
ATOM 6329 C CA . PHE A 1 766 ? 12.966 9.052 -59.076 1.00 78.06 766 PHE A CA 1
ATOM 6330 C C . PHE A 1 766 ? 14.398 9.559 -58.868 1.00 78.06 766 PHE A C 1
ATOM 6332 O O . PHE A 1 766 ? 15.302 8.782 -58.578 1.00 78.06 766 PHE A O 1
ATOM 6339 N N . ALA A 1 767 ? 14.617 10.870 -58.984 1.00 73.88 767 ALA A N 1
ATOM 6340 C CA . ALA A 1 767 ? 15.954 11.456 -58.845 1.00 73.88 767 ALA A CA 1
ATOM 6341 C C . ALA A 1 767 ? 16.434 11.513 -57.381 1.00 73.88 767 ALA A C 1
ATOM 6343 O O . ALA A 1 767 ? 17.606 11.271 -57.099 1.00 73.88 767 ALA A O 1
ATOM 6344 N N . HIS A 1 768 ? 15.533 11.806 -56.437 1.00 79.50 768 HIS A N 1
ATOM 6345 C CA . HIS A 1 768 ? 15.876 12.010 -55.029 1.00 79.50 768 HIS A CA 1
ATOM 6346 C C . HIS A 1 768 ? 15.573 10.783 -54.167 1.00 79.50 768 HIS A C 1
ATOM 6348 O O . HIS A 1 768 ? 14.522 10.155 -54.289 1.00 79.50 768 HIS A O 1
ATOM 6354 N N . ASN A 1 769 ? 16.474 10.481 -53.229 1.00 78.00 769 ASN A N 1
ATOM 6355 C CA . ASN A 1 769 ? 16.319 9.347 -52.315 1.00 78.00 769 ASN A CA 1
ATOM 6356 C C . ASN A 1 769 ? 15.088 9.476 -51.408 1.00 78.00 769 ASN A C 1
ATOM 6358 O O . ASN A 1 769 ? 14.466 8.464 -51.098 1.00 78.00 769 ASN A O 1
ATOM 6362 N N . ASP A 1 770 ? 14.693 10.695 -51.035 1.00 73.12 770 ASP A N 1
ATOM 6363 C CA . ASP A 1 770 ? 13.477 10.915 -50.246 1.00 73.12 770 ASP A CA 1
ATOM 6364 C C . ASP A 1 770 ? 12.211 10.516 -51.023 1.00 73.12 770 ASP A C 1
ATOM 6366 O O . ASP A 1 770 ? 11.328 9.863 -50.466 1.00 73.12 770 ASP A O 1
ATOM 6370 N N . ASP A 1 771 ? 12.145 10.807 -52.326 1.00 74.31 771 ASP A N 1
ATOM 6371 C CA . ASP A 1 771 ? 11.015 10.410 -53.173 1.00 74.31 771 ASP A CA 1
ATOM 6372 C C . ASP A 1 771 ? 10.960 8.884 -53.353 1.00 74.31 771 ASP A C 1
ATOM 6374 O O . ASP A 1 771 ? 9.885 8.282 -53.279 1.00 74.31 771 ASP A O 1
ATOM 6378 N N . LYS A 1 772 ? 12.122 8.234 -53.499 1.00 80.50 772 LYS A N 1
ATOM 6379 C CA . LYS A 1 772 ? 12.212 6.767 -53.543 1.00 80.50 772 LYS A CA 1
ATOM 6380 C C . LYS A 1 772 ? 11.761 6.122 -52.230 1.00 80.50 772 LYS A C 1
ATOM 6382 O O . LYS A 1 772 ? 11.009 5.154 -52.249 1.00 80.50 772 LYS A O 1
ATOM 6387 N N . VAL A 1 773 ? 12.160 6.681 -51.086 1.00 78.62 773 VAL A N 1
ATOM 6388 C CA . VAL A 1 773 ? 11.739 6.223 -49.749 1.00 78.62 773 VAL A CA 1
ATOM 6389 C C . VAL A 1 773 ? 10.229 6.365 -49.566 1.00 78.62 773 VAL A C 1
ATOM 6391 O O . VAL A 1 773 ? 9.573 5.440 -49.085 1.00 78.62 773 VAL A O 1
ATOM 6394 N N . VAL A 1 774 ? 9.654 7.499 -49.977 1.00 74.69 774 VAL A N 1
ATOM 6395 C CA . VAL A 1 774 ? 8.201 7.717 -49.944 1.00 74.69 774 VAL A CA 1
ATOM 6396 C C . VAL A 1 774 ? 7.482 6.693 -50.819 1.00 74.69 774 VAL A C 1
ATOM 6398 O O . VAL A 1 774 ? 6.442 6.172 -50.408 1.00 74.69 774 VAL A O 1
ATOM 6401 N N . ARG A 1 775 ? 8.043 6.371 -51.990 1.00 77.56 775 ARG A N 1
ATOM 6402 C CA . ARG A 1 775 ? 7.484 5.365 -52.893 1.00 77.56 775 ARG A CA 1
ATOM 6403 C C . ARG A 1 775 ? 7.519 3.958 -52.296 1.00 77.56 775 ARG A C 1
ATOM 6405 O O . ARG A 1 775 ? 6.493 3.287 -52.291 1.00 77.56 775 ARG A O 1
ATOM 6412 N N . LEU A 1 776 ? 8.651 3.552 -51.731 1.00 82.44 776 LEU A N 1
ATOM 6413 C CA . LEU A 1 776 ? 8.817 2.261 -51.056 1.00 82.44 776 LEU A CA 1
ATOM 6414 C C . LEU A 1 776 ? 7.851 2.107 -49.871 1.00 82.44 776 LEU A C 1
ATOM 6416 O O . LEU A 1 776 ? 7.219 1.068 -49.718 1.00 82.44 776 LEU A O 1
ATOM 6420 N N . LYS A 1 777 ? 7.639 3.168 -49.078 1.00 78.38 777 LYS A N 1
ATOM 6421 C CA . LYS A 1 777 ? 6.623 3.159 -48.009 1.00 78.38 777 LYS A CA 1
ATOM 6422 C C . LYS A 1 777 ? 5.197 3.023 -48.522 1.00 78.38 777 LYS A C 1
ATOM 6424 O O . LYS A 1 777 ? 4.358 2.472 -47.821 1.00 78.38 777 LYS A O 1
ATOM 6429 N N . ALA A 1 778 ? 4.901 3.568 -49.698 1.00 74.38 778 ALA A N 1
ATOM 6430 C CA . ALA A 1 778 ? 3.578 3.447 -50.299 1.00 74.38 778 ALA A CA 1
ATOM 6431 C C . ALA A 1 778 ? 3.280 2.002 -50.719 1.00 74.38 778 ALA A C 1
ATOM 6433 O O . ALA A 1 778 ? 2.167 1.532 -50.519 1.00 74.38 778 ALA A O 1
ATOM 6434 N N . MET A 1 779 ? 4.295 1.304 -51.233 1.00 75.38 779 MET A N 1
ATOM 6435 C CA . MET A 1 779 ? 4.211 -0.091 -51.677 1.00 75.38 779 MET A CA 1
ATOM 6436 C C . MET A 1 779 ? 4.049 -1.094 -50.524 1.00 75.38 779 MET A C 1
ATOM 6438 O O . MET A 1 779 ? 3.577 -2.198 -50.754 1.00 75.38 779 MET A O 1
ATOM 6442 N N . LEU A 1 780 ? 4.373 -0.706 -49.285 1.00 76.00 780 LEU A N 1
ATOM 6443 C CA . LEU A 1 780 ? 4.111 -1.518 -48.088 1.00 76.00 780 LEU A CA 1
ATOM 6444 C C . LEU A 1 780 ? 2.644 -1.496 -47.631 1.00 76.00 780 LEU A C 1
ATOM 6446 O O . LEU A 1 780 ? 2.282 -2.256 -46.733 1.00 76.00 780 LEU A O 1
ATOM 6450 N N . ILE A 1 781 ? 1.810 -0.605 -48.178 1.00 76.69 781 ILE A N 1
ATOM 6451 C CA . ILE A 1 781 ? 0.392 -0.543 -47.816 1.00 76.69 781 ILE A CA 1
ATOM 6452 C C . ILE A 1 781 ? -0.340 -1.640 -48.594 1.00 76.69 781 ILE A C 1
ATOM 6454 O O . ILE A 1 781 ? -0.325 -1.595 -49.827 1.00 76.69 781 ILE A O 1
ATOM 6458 N N . PRO A 1 782 ? -1.002 -2.594 -47.911 1.00 75.81 782 PRO A N 1
ATOM 6459 C CA . PRO A 1 782 ? -1.755 -3.642 -48.581 1.00 75.81 782 PRO A CA 1
ATOM 6460 C C . PRO A 1 782 ? -2.819 -3.027 -49.495 1.00 75.81 782 PRO A C 1
ATOM 6462 O O . PRO A 1 782 ? -3.603 -2.188 -49.032 1.00 75.81 782 PRO A O 1
ATOM 6465 N N . PRO A 1 783 ? -2.879 -3.418 -50.772 1.00 75.06 783 PRO A N 1
ATOM 6466 C CA . PRO A 1 783 ? -3.829 -2.819 -51.696 1.00 75.06 783 PRO A CA 1
ATOM 6467 C C . PRO A 1 783 ? -5.306 -3.008 -51.303 1.00 75.06 783 PRO A C 1
ATOM 6469 O O . PRO A 1 783 ? -6.107 -2.098 -51.510 1.00 75.06 783 PRO A O 1
ATOM 6472 N N . ASP A 1 784 ? -5.656 -4.114 -50.641 1.00 76.12 784 ASP A N 1
ATOM 6473 C CA . ASP A 1 784 ? -7.018 -4.363 -50.139 1.00 76.12 784 ASP A CA 1
ATOM 6474 C C . ASP A 1 784 ? -7.461 -3.302 -49.125 1.00 76.12 784 ASP A C 1
ATOM 6476 O O . ASP A 1 784 ? -8.609 -2.865 -49.124 1.00 76.12 784 ASP A O 1
ATOM 6480 N N . LYS A 1 785 ? -6.523 -2.805 -48.307 1.00 77.25 785 LYS A N 1
ATOM 6481 C CA . LYS A 1 785 ? -6.780 -1.720 -47.349 1.00 77.25 785 LYS A CA 1
ATOM 6482 C C . LYS A 1 785 ? -6.973 -0.372 -48.036 1.00 77.25 785 LYS A C 1
ATOM 6484 O O . LYS A 1 785 ? -7.744 0.456 -47.556 1.00 77.25 785 LYS A O 1
ATOM 6489 N N . ILE A 1 786 ? -6.306 -0.150 -49.170 1.00 81.00 786 ILE A N 1
ATOM 6490 C CA . ILE A 1 786 ? -6.529 1.035 -50.011 1.00 81.00 786 ILE A CA 1
ATOM 6491 C C . ILE A 1 786 ? -7.941 0.993 -50.612 1.00 81.00 786 ILE A C 1
ATOM 6493 O O . ILE A 1 786 ? -8.622 2.019 -50.637 1.00 81.00 786 ILE A O 1
ATOM 6497 N N . ILE A 1 787 ? -8.391 -0.184 -51.054 1.00 81.69 787 ILE A N 1
ATOM 6498 C CA . ILE A 1 787 ? -9.741 -0.406 -51.587 1.00 81.69 787 ILE A CA 1
ATOM 6499 C C . ILE A 1 787 ? -10.803 -0.233 -50.497 1.00 81.69 787 ILE A C 1
ATOM 6501 O O . ILE A 1 787 ? -11.789 0.451 -50.741 1.00 81.69 787 ILE A O 1
ATOM 6505 N N . GLU A 1 788 ? -10.610 -0.801 -49.306 1.00 82.56 788 GLU A N 1
ATOM 6506 C CA . GLU A 1 788 ? -11.541 -0.692 -48.170 1.00 82.56 788 GLU A CA 1
ATOM 6507 C C . GLU A 1 788 ? -11.830 0.773 -47.816 1.00 82.56 788 GLU A C 1
ATOM 6509 O O . GLU A 1 788 ? -12.985 1.195 -47.823 1.00 82.56 788 GLU A O 1
ATOM 6514 N N . ILE A 1 789 ? -10.782 1.585 -47.645 1.00 82.88 789 ILE A N 1
ATOM 6515 C CA . ILE A 1 789 ? -10.916 3.022 -47.354 1.00 82.88 789 ILE A CA 1
ATOM 6516 C C . ILE A 1 789 ? -11.577 3.761 -48.527 1.00 82.88 789 ILE A C 1
ATOM 6518 O O . ILE A 1 789 ? -12.394 4.660 -48.327 1.00 82.88 789 ILE A O 1
ATOM 6522 N N . ALA A 1 790 ? -11.259 3.388 -49.771 1.00 84.69 790 ALA A N 1
ATOM 6523 C CA . ALA A 1 790 ? -11.930 3.959 -50.933 1.00 84.69 790 ALA A CA 1
ATOM 6524 C C . ALA A 1 790 ? -13.432 3.618 -50.953 1.00 84.69 790 ALA A C 1
ATOM 6526 O O . ALA A 1 790 ? -14.235 4.507 -51.235 1.00 84.69 790 ALA A O 1
ATOM 6527 N N . LYS A 1 791 ? -13.822 2.379 -50.611 1.00 83.44 791 LYS A N 1
ATOM 6528 C CA . LYS A 1 791 ? -15.227 1.950 -50.499 1.00 83.44 791 LYS A CA 1
ATOM 6529 C C . LYS A 1 791 ? -15.961 2.720 -49.411 1.00 83.44 791 LYS A C 1
ATOM 6531 O O . LYS A 1 791 ? -17.065 3.179 -49.667 1.00 83.44 791 LYS A O 1
ATOM 6536 N N . GLU A 1 792 ? -15.356 2.922 -48.243 1.00 84.75 792 GLU A N 1
ATOM 6537 C CA . GLU A 1 792 ? -15.959 3.723 -47.168 1.00 84.75 792 GLU A CA 1
ATOM 6538 C C . GLU A 1 792 ? -16.281 5.149 -47.634 1.00 84.75 792 GLU A C 1
ATOM 6540 O O . GLU A 1 792 ? -17.396 5.630 -47.438 1.00 84.75 792 GLU A O 1
ATOM 6545 N N . ILE A 1 793 ? -15.341 5.804 -48.325 1.00 86.00 793 ILE A N 1
ATOM 6546 C CA . ILE A 1 793 ? -15.553 7.160 -48.854 1.00 86.00 793 ILE A CA 1
ATOM 6547 C C . ILE A 1 793 ? -16.638 7.165 -49.944 1.00 86.00 793 ILE A C 1
ATOM 6549 O O . ILE A 1 793 ? -17.456 8.085 -49.995 1.00 86.00 793 ILE A O 1
ATOM 6553 N N . ILE A 1 794 ? -16.655 6.154 -50.819 1.00 85.06 794 ILE A N 1
ATOM 6554 C CA . ILE A 1 794 ? -17.667 6.017 -51.878 1.00 85.06 794 ILE A CA 1
ATOM 6555 C C . ILE A 1 794 ? -19.052 5.757 -51.280 1.00 85.06 794 ILE A C 1
ATOM 6557 O O . ILE A 1 794 ? -20.007 6.373 -51.734 1.00 85.06 794 ILE A O 1
ATOM 6561 N N . ASN A 1 795 ? -19.177 4.912 -50.258 1.00 81.31 795 ASN A N 1
ATOM 6562 C CA . ASN A 1 795 ? -20.457 4.633 -49.602 1.00 81.31 795 ASN A CA 1
ATOM 6563 C C . ASN A 1 795 ? -21.046 5.889 -48.944 1.00 81.31 795 ASN A C 1
ATOM 6565 O O . ASN A 1 795 ? -22.258 6.077 -48.956 1.00 81.31 795 ASN A O 1
ATOM 6569 N N . ASP A 1 796 ? -20.192 6.764 -48.413 1.00 81.44 796 ASP A N 1
ATOM 6570 C CA . ASP A 1 796 ? -20.612 8.006 -47.757 1.00 81.44 796 ASP A CA 1
ATOM 6571 C C . ASP A 1 796 ? -20.986 9.120 -48.760 1.00 81.44 796 ASP A C 1
ATOM 6573 O O . ASP A 1 796 ? -21.904 9.904 -48.523 1.00 81.44 796 ASP A O 1
ATOM 6577 N N . LYS A 1 797 ? -20.293 9.211 -49.907 1.00 80.94 797 LYS A N 1
ATOM 6578 C CA . LYS A 1 797 ? -20.406 10.359 -50.840 1.00 80.94 797 LYS A CA 1
ATOM 6579 C C . LYS A 1 797 ? -20.841 10.024 -52.267 1.00 80.94 797 LYS A C 1
ATOM 6581 O O . LYS A 1 797 ? -20.981 10.931 -53.090 1.00 80.94 797 LYS A O 1
ATOM 6586 N N . GLY A 1 798 ? -20.988 8.748 -52.597 1.00 77.19 798 GLY A N 1
ATOM 6587 C CA . GLY A 1 798 ? -21.229 8.228 -53.947 1.00 77.19 798 GLY A CA 1
ATOM 6588 C C . GLY A 1 798 ? -19.993 8.190 -54.859 1.00 77.19 798 GLY A C 1
ATOM 6589 O O . GLY A 1 798 ? -20.038 7.588 -55.928 1.00 77.19 798 GLY A O 1
ATOM 6590 N N . PHE A 1 799 ? -18.877 8.819 -54.473 1.00 85.81 799 PHE A N 1
ATOM 6591 C CA . PHE A 1 799 ? -17.616 8.807 -55.222 1.00 85.81 799 PHE A CA 1
ATOM 6592 C C . PHE A 1 799 ? -16.423 9.142 -54.320 1.00 85.81 799 PHE A C 1
ATOM 6594 O O . PHE A 1 799 ? -16.580 9.733 -53.254 1.00 85.81 799 PHE A O 1
ATOM 6601 N N . CYS A 1 800 ? -15.209 8.828 -54.774 1.00 88.56 800 CYS A N 1
ATOM 6602 C CA . CYS A 1 800 ? -13.971 9.189 -54.083 1.00 88.56 800 CYS A CA 1
ATOM 6603 C C . CYS A 1 800 ? -12.949 9.746 -55.078 1.00 88.56 800 CYS A C 1
ATOM 6605 O O . CYS A 1 800 ? -12.647 9.116 -56.090 1.00 88.56 800 CYS A O 1
ATOM 6607 N N . THR A 1 801 ? -12.376 10.924 -54.824 1.00 88.62 801 THR A N 1
ATOM 6608 C CA . THR A 1 801 ? -11.219 11.375 -55.615 1.00 88.62 801 THR A CA 1
ATOM 6609 C C . THR A 1 801 ? -9.926 10.789 -55.054 1.00 88.62 801 THR A C 1
ATOM 6611 O O . THR A 1 801 ? -9.748 10.707 -53.840 1.00 88.62 801 THR A O 1
ATOM 6614 N N . LEU A 1 802 ? -8.946 10.473 -55.911 1.00 85.06 802 LEU A N 1
ATOM 6615 C CA . LEU A 1 802 ? -7.644 9.963 -55.442 1.00 85.06 802 LEU A CA 1
ATOM 6616 C C . LEU A 1 802 ? -6.915 10.933 -54.497 1.00 85.06 802 LEU A C 1
ATOM 6618 O O . LEU A 1 802 ? -6.031 10.525 -53.751 1.00 85.06 802 LEU A O 1
ATOM 6622 N N . ARG A 1 803 ? -7.275 12.222 -54.518 1.00 82.62 803 ARG A N 1
ATOM 6623 C CA . ARG A 1 803 ? -6.732 13.231 -53.602 1.00 82.62 803 ARG A CA 1
ATOM 6624 C C . ARG A 1 803 ? -7.342 13.127 -52.205 1.00 82.62 803 ARG A C 1
ATOM 6626 O O . ARG A 1 803 ? -6.648 13.397 -51.234 1.00 82.62 803 ARG A O 1
ATOM 6633 N N . GLU A 1 804 ? -8.614 12.766 -52.099 1.00 83.12 804 GLU A N 1
ATOM 6634 C CA . GLU A 1 804 ? -9.260 12.495 -50.810 1.00 83.12 804 GLU A CA 1
ATOM 6635 C C . GLU A 1 804 ? -8.777 11.165 -50.239 1.00 83.12 804 GLU A C 1
ATOM 6637 O O . GLU A 1 804 ? -8.412 11.111 -49.069 1.00 83.12 804 GLU A O 1
ATOM 6642 N N . LEU A 1 805 ? -8.661 10.140 -51.087 1.00 84.31 805 LEU A N 1
ATOM 6643 C CA . LEU A 1 805 ? -8.082 8.856 -50.699 1.00 84.31 805 LEU A CA 1
ATOM 6644 C C . LEU A 1 805 ? -6.651 9.014 -50.162 1.00 84.31 805 LEU A C 1
ATOM 6646 O O . LEU A 1 805 ? -6.314 8.444 -49.130 1.00 84.31 805 LEU A O 1
ATOM 6650 N N . ASP A 1 806 ? -5.825 9.840 -50.816 1.00 78.38 806 ASP A N 1
ATOM 6651 C CA . ASP A 1 806 ? -4.487 10.198 -50.328 1.00 78.38 806 ASP A CA 1
ATOM 6652 C C . ASP A 1 806 ? -4.527 10.799 -48.913 1.00 78.38 806 ASP A C 1
ATOM 6654 O O . ASP A 1 806 ? -3.764 10.393 -48.036 1.00 78.38 806 ASP A O 1
ATOM 6658 N N . VAL A 1 807 ? -5.445 11.736 -48.659 1.00 76.94 807 VAL A N 1
ATOM 6659 C CA . VAL A 1 807 ? -5.575 12.388 -47.348 1.00 76.94 807 VAL A CA 1
ATOM 6660 C C . VAL A 1 807 ? -5.976 11.392 -46.259 1.00 76.94 807 VAL A C 1
ATOM 6662 O O . VAL A 1 807 ? -5.398 11.438 -45.173 1.00 76.94 807 VAL A O 1
ATOM 6665 N N . GLU A 1 808 ? -6.918 10.488 -46.523 1.00 77.19 808 GLU A N 1
ATOM 6666 C CA . GLU A 1 808 ? -7.344 9.489 -45.533 1.00 77.19 808 GLU A CA 1
ATOM 6667 C C . GLU A 1 808 ? -6.273 8.418 -45.293 1.00 77.19 808 GLU A C 1
ATOM 6669 O O . GLU A 1 808 ? -5.949 8.113 -44.144 1.00 77.19 808 GLU A O 1
ATOM 6674 N N . LEU A 1 809 ? -5.608 7.932 -46.346 1.00 73.50 809 LEU A N 1
ATOM 6675 C CA . LEU A 1 809 ? -4.489 6.994 -46.206 1.00 73.50 809 LEU A CA 1
ATOM 6676 C C . LEU A 1 809 ? -3.329 7.590 -45.405 1.00 73.50 809 LEU A C 1
ATOM 6678 O O . LEU A 1 809 ? -2.680 6.874 -44.645 1.00 73.50 809 LEU A O 1
ATOM 6682 N N . GLN A 1 810 ? -3.082 8.898 -45.522 1.00 67.06 810 GLN A N 1
ATOM 6683 C CA . GLN A 1 810 ? -2.082 9.597 -44.710 1.00 67.06 810 GLN A CA 1
ATOM 6684 C C . GLN A 1 810 ? -2.461 9.702 -43.226 1.00 67.06 810 GLN A C 1
ATOM 6686 O O . GLN A 1 810 ? -1.562 9.806 -42.389 1.00 67.06 810 GLN A O 1
ATOM 6691 N N . LYS A 1 811 ? -3.755 9.674 -42.875 1.00 66.81 811 LYS A N 1
ATOM 6692 C CA . LYS A 1 811 ? -4.197 9.643 -41.470 1.00 66.81 811 LYS A CA 1
ATOM 6693 C C . LYS A 1 811 ? -4.008 8.263 -40.845 1.00 66.81 811 LYS A C 1
ATOM 6695 O O . LYS A 1 811 ? -3.645 8.187 -39.675 1.00 66.81 811 LYS A O 1
ATOM 6700 N N . VAL A 1 812 ? -4.247 7.202 -41.617 1.00 64.19 812 VAL A N 1
ATOM 6701 C CA . VAL A 1 812 ? -4.159 5.807 -41.151 1.00 64.19 812 VAL A CA 1
ATOM 6702 C C . VAL A 1 812 ? -2.709 5.316 -41.132 1.00 64.19 812 VAL A C 1
ATOM 6704 O O . VAL A 1 812 ? -2.257 4.728 -40.152 1.00 64.19 812 VAL A O 1
ATOM 6707 N N . TYR A 1 813 ? -1.945 5.613 -42.183 1.00 63.19 813 TYR A N 1
ATOM 6708 C CA . TYR A 1 813 ? -0.555 5.196 -42.342 1.00 63.19 813 TYR A CA 1
ATOM 6709 C C . TYR A 1 813 ? 0.353 6.429 -42.267 1.00 63.19 813 TYR A C 1
ATOM 6711 O O . TYR A 1 813 ? 0.633 7.081 -43.276 1.00 63.19 813 TYR A O 1
ATOM 6719 N N . ILE A 1 814 ? 0.803 6.766 -41.051 1.00 48.97 814 ILE A N 1
ATOM 6720 C CA . ILE A 1 814 ? 1.653 7.935 -40.766 1.00 48.97 814 ILE A CA 1
ATOM 6721 C C . ILE A 1 814 ? 2.972 7.823 -41.545 1.00 48.97 814 ILE A C 1
ATOM 6723 O O .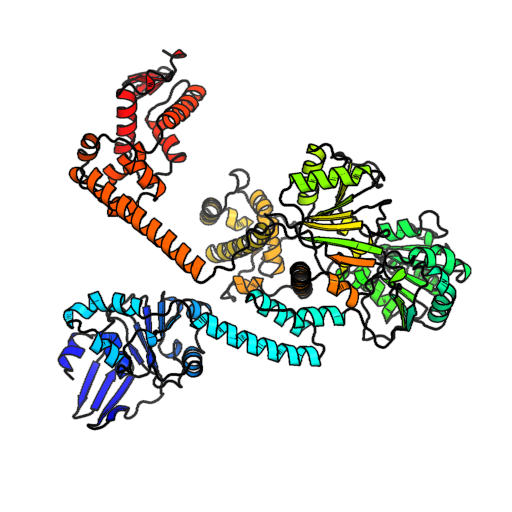 ILE A 1 814 ? 3.942 7.207 -41.102 1.00 48.97 814 ILE A O 1
ATOM 6727 N N . ALA A 1 815 ? 3.044 8.462 -42.707 1.00 48.94 815 ALA A N 1
ATOM 6728 C CA . ALA A 1 815 ? 4.292 8.669 -43.422 1.00 48.94 815 ALA A CA 1
ATOM 6729 C C . ALA A 1 815 ? 4.777 10.096 -43.170 1.00 48.94 815 ALA A C 1
ATOM 6731 O O . ALA A 1 815 ? 4.238 11.064 -43.706 1.00 48.94 815 ALA A O 1
ATOM 6732 N N . ASN A 1 816 ? 5.805 10.219 -42.332 1.00 42.62 816 ASN A N 1
ATOM 6733 C CA . ASN A 1 816 ? 6.482 11.485 -42.082 1.00 42.62 816 ASN A CA 1
ATOM 6734 C C . ASN A 1 816 ? 6.975 12.094 -43.409 1.00 42.62 816 ASN A C 1
ATOM 6736 O O . ASN A 1 816 ? 7.707 11.445 -44.150 1.00 42.62 816 ASN A O 1
ATOM 6740 N N . SER A 1 817 ? 6.544 13.334 -43.673 1.00 44.19 817 SER A N 1
ATOM 6741 C CA . SER A 1 817 ? 6.926 14.213 -44.793 1.00 44.19 817 SER A CA 1
ATOM 6742 C C . SER A 1 817 ? 6.824 13.597 -46.196 1.00 44.19 817 SER A C 1
ATOM 6744 O O . SER A 1 817 ? 7.802 13.075 -46.725 1.00 44.19 817 SER A O 1
ATOM 6746 N N . ARG A 1 818 ? 5.662 13.722 -46.849 1.00 48.75 818 ARG A N 1
ATOM 6747 C CA . ARG A 1 818 ? 5.513 13.373 -48.270 1.00 48.75 818 ARG A CA 1
ATOM 6748 C C . ARG A 1 818 ? 5.517 14.615 -49.156 1.00 48.75 818 ARG A C 1
ATOM 6750 O O . ARG A 1 818 ? 4.713 15.531 -48.978 1.00 48.75 818 ARG A O 1
ATOM 6757 N N . THR A 1 819 ? 6.358 14.603 -50.181 1.00 52.69 819 THR A N 1
ATOM 6758 C CA . THR A 1 819 ? 6.134 15.354 -51.418 1.00 52.69 819 THR A CA 1
ATOM 6759 C C . THR A 1 819 ? 4.802 14.876 -52.015 1.00 52.69 819 THR A C 1
ATOM 6761 O O . THR A 1 819 ? 4.709 13.769 -52.543 1.00 52.69 819 THR A O 1
ATOM 6764 N N . LYS A 1 820 ? 3.736 15.694 -51.915 1.00 57.38 820 LYS A N 1
ATOM 6765 C CA . LYS A 1 820 ? 2.354 15.362 -52.358 1.00 57.38 820 LYS A CA 1
ATOM 6766 C C . LYS A 1 820 ? 2.277 14.735 -53.762 1.00 57.38 820 LYS A C 1
ATOM 6768 O O . LYS A 1 820 ? 1.380 13.956 -54.050 1.00 57.38 820 LYS A O 1
ATOM 6773 N N . SER A 1 821 ? 3.233 15.061 -54.631 1.00 64.69 821 SER A N 1
ATOM 6774 C CA . SER A 1 821 ? 3.336 14.558 -56.004 1.00 64.69 821 SER A CA 1
ATOM 6775 C C . SER A 1 821 ? 3.598 13.045 -56.099 1.00 64.69 821 SER A C 1
ATOM 6777 O O . SER A 1 821 ? 2.976 12.369 -56.916 1.00 64.69 821 SER A O 1
ATOM 6779 N N . VAL A 1 822 ? 4.494 12.490 -55.274 1.00 67.19 822 VAL A N 1
ATOM 6780 C CA . VAL A 1 822 ? 5.007 11.117 -55.461 1.00 67.19 822 VAL A CA 1
ATOM 6781 C C . VAL A 1 822 ? 3.980 10.070 -55.050 1.00 67.19 822 VAL A C 1
ATOM 6783 O O . VAL A 1 822 ? 3.735 9.111 -55.781 1.00 67.19 822 VAL A O 1
ATOM 6786 N N . TYR A 1 823 ? 3.328 10.283 -53.910 1.00 70.25 823 TYR A N 1
ATOM 6787 C CA . TYR A 1 823 ? 2.311 9.362 -53.411 1.00 70.25 823 TYR A CA 1
ATOM 6788 C C . TYR A 1 823 ? 1.013 9.430 -54.226 1.00 70.25 823 TYR A C 1
ATOM 6790 O O . TYR A 1 823 ? 0.415 8.406 -54.543 1.00 70.25 823 TYR A O 1
ATOM 6798 N N . PHE A 1 824 ? 0.622 10.625 -54.675 1.00 73.06 824 PHE A N 1
ATOM 6799 C CA . PHE A 1 824 ? -0.513 10.769 -55.581 1.00 73.06 824 PHE A CA 1
ATOM 6800 C C . PHE A 1 824 ? -0.276 10.052 -56.924 1.00 73.06 824 PHE A C 1
ATOM 6802 O O . PHE A 1 824 ? -1.177 9.393 -57.438 1.00 73.06 824 PHE A O 1
ATOM 6809 N N . ARG A 1 825 ? 0.949 10.107 -57.476 1.00 73.31 825 ARG A N 1
ATOM 6810 C CA . ARG A 1 825 ? 1.322 9.326 -58.674 1.00 73.31 825 ARG A CA 1
ATOM 6811 C C . ARG A 1 825 ? 1.252 7.816 -58.437 1.00 73.31 825 ARG A C 1
ATOM 6813 O O . ARG A 1 825 ? 0.851 7.103 -59.350 1.00 73.31 825 ARG A O 1
ATOM 6820 N N . PHE A 1 826 ? 1.598 7.338 -57.238 1.00 76.94 826 PHE A N 1
ATOM 6821 C CA . PHE A 1 826 ? 1.428 5.929 -56.864 1.00 76.94 826 PHE A CA 1
ATOM 6822 C C . PHE A 1 826 ? -0.033 5.496 -56.944 1.00 76.94 826 PHE A C 1
ATOM 6824 O O . PHE A 1 826 ? -0.328 4.545 -57.661 1.00 76.94 826 PHE A O 1
ATOM 6831 N N . LEU A 1 827 ? -0.945 6.230 -56.300 1.00 78.25 827 LEU A N 1
ATOM 6832 C CA . LEU A 1 827 ? -2.373 5.909 -56.355 1.00 78.25 827 LEU A CA 1
ATOM 6833 C C . LEU A 1 827 ? -2.891 5.927 -57.798 1.00 78.25 827 LEU A C 1
ATOM 6835 O O . LEU A 1 827 ? -3.581 5.007 -58.220 1.00 78.25 827 LEU A O 1
ATOM 6839 N N . VAL A 1 828 ? -2.501 6.927 -58.596 1.00 79.31 828 VAL A N 1
ATOM 6840 C CA . VAL A 1 828 ? -2.881 6.990 -60.017 1.00 79.31 828 VAL A CA 1
ATOM 6841 C C . VAL A 1 828 ? -2.388 5.763 -60.790 1.00 79.31 828 VAL A C 1
ATOM 6843 O O . VAL A 1 828 ? -3.140 5.223 -61.594 1.00 79.31 828 VAL A O 1
ATOM 6846 N N . ASN A 1 829 ? -1.148 5.320 -60.575 1.00 75.94 829 ASN A N 1
ATOM 6847 C CA . ASN A 1 829 ? -0.596 4.152 -61.265 1.00 75.94 829 ASN A CA 1
ATOM 6848 C C . ASN A 1 829 ? -1.258 2.848 -60.804 1.00 75.94 829 ASN A C 1
ATOM 6850 O O . ASN A 1 829 ? -1.586 2.023 -61.653 1.00 75.94 829 ASN A O 1
ATOM 6854 N N . LEU A 1 830 ? -1.497 2.691 -59.498 1.00 77.69 830 LEU A N 1
ATOM 6855 C CA . LEU A 1 830 ? -2.175 1.530 -58.918 1.00 77.69 830 LEU A CA 1
ATOM 6856 C C . LEU A 1 830 ? -3.548 1.330 -59.571 1.00 77.69 830 LEU A C 1
ATOM 6858 O O . LEU A 1 830 ? -3.822 0.282 -60.144 1.00 77.69 830 LEU A O 1
ATOM 6862 N N . PHE A 1 831 ? -4.372 2.377 -59.589 1.00 78.69 831 PHE A N 1
ATOM 6863 C CA . PHE A 1 831 ? -5.720 2.307 -60.150 1.00 78.69 831 PHE A CA 1
ATOM 6864 C C . PHE A 1 831 ? -5.759 2.281 -61.688 1.00 78.69 831 PHE A C 1
ATOM 6866 O O . PHE A 1 831 ? -6.729 1.796 -62.262 1.00 78.69 831 PHE A O 1
ATOM 6873 N N . LYS A 1 832 ? -4.708 2.746 -62.378 1.00 76.38 832 LYS A N 1
ATOM 6874 C CA . LYS A 1 832 ? -4.574 2.603 -63.841 1.00 76.38 832 LYS A CA 1
ATOM 6875 C C . LYS A 1 832 ? -4.192 1.198 -64.294 1.00 76.38 832 LYS A C 1
ATOM 6877 O O . LYS A 1 832 ? -4.543 0.836 -65.409 1.00 76.38 832 LYS A O 1
ATOM 6882 N N . LYS A 1 833 ? -3.467 0.432 -63.473 1.00 69.94 833 LYS A N 1
ATOM 6883 C CA . LYS A 1 833 ? -3.051 -0.948 -63.784 1.00 69.94 833 LYS A CA 1
ATOM 6884 C C . LYS A 1 833 ? -4.200 -1.972 -63.629 1.00 69.94 833 LYS A C 1
ATOM 6886 O O . LYS A 1 833 ? -3.931 -3.161 -63.571 1.00 69.94 833 LYS A O 1
ATOM 6891 N N . GLY A 1 834 ? -5.458 -1.526 -63.539 1.00 61.44 834 GLY A N 1
ATOM 6892 C CA . GLY A 1 834 ? -6.630 -2.405 -63.407 1.00 61.44 834 GLY A CA 1
ATOM 6893 C C . GLY A 1 834 ? -6.825 -2.999 -62.009 1.00 61.44 834 GLY A C 1
ATOM 6894 O O . GLY A 1 834 ? -7.632 -3.901 -61.820 1.00 61.44 834 GLY A O 1
ATOM 6895 N N . PHE A 1 835 ? -6.119 -2.482 -60.996 1.00 63.97 835 PHE A N 1
ATOM 6896 C CA . PHE A 1 835 ? -6.142 -3.036 -59.636 1.00 63.97 835 PHE A CA 1
ATOM 6897 C C . PHE A 1 835 ? -7.545 -3.046 -58.993 1.00 63.97 835 PHE A C 1
ATOM 6899 O O . PHE A 1 835 ? -7.822 -3.846 -58.108 1.00 63.97 835 PHE A O 1
ATOM 6906 N N . ALA A 1 836 ? -8.445 -2.171 -59.451 1.00 58.22 836 ALA A N 1
ATOM 6907 C CA . ALA A 1 836 ? -9.810 -2.071 -58.941 1.00 58.22 836 ALA A CA 1
ATOM 6908 C C . ALA A 1 836 ? -10.850 -2.879 -59.740 1.00 58.22 836 ALA A C 1
ATOM 6910 O O . ALA A 1 836 ? -12.013 -2.951 -59.338 1.00 58.22 836 ALA A O 1
ATOM 6911 N N . ASP A 1 837 ? -10.453 -3.520 -60.844 1.00 57.56 837 ASP A N 1
ATOM 6912 C CA . ASP A 1 837 ? -11.399 -4.163 -61.764 1.00 57.56 837 ASP A CA 1
ATOM 6913 C C . ASP A 1 837 ? -12.089 -5.398 -61.145 1.00 57.56 837 ASP A C 1
ATOM 6915 O O . ASP A 1 837 ? -13.179 -5.774 -61.580 1.00 57.56 837 ASP A O 1
ATOM 6919 N N . ASN A 1 838 ? -11.532 -5.943 -60.052 1.00 56.72 838 ASN A N 1
ATOM 6920 C CA . ASN A 1 838 ? -12.105 -7.033 -59.250 1.00 56.72 838 ASN A CA 1
ATOM 6921 C C . ASN A 1 838 ? -12.760 -6.581 -57.926 1.00 56.72 838 ASN A C 1
ATOM 6923 O O . ASN A 1 838 ? -13.147 -7.428 -57.126 1.00 56.72 838 ASN A O 1
ATOM 6927 N N . SER A 1 839 ? -12.883 -5.275 -57.658 1.00 59.53 839 SER A N 1
ATOM 6928 C CA . SER A 1 839 ? -13.254 -4.766 -56.326 1.00 59.53 839 SER A CA 1
ATOM 6929 C C . SER A 1 839 ? -14.454 -3.809 -56.293 1.00 59.53 839 SER A C 1
ATOM 6931 O O . SER A 1 839 ? -14.540 -2.986 -55.385 1.00 59.53 839 SER A O 1
ATOM 6933 N N . ASP A 1 840 ? -15.370 -3.886 -57.261 1.00 69.12 840 ASP A N 1
ATOM 6934 C CA . ASP A 1 840 ? -16.585 -3.046 -57.396 1.00 69.12 840 ASP A CA 1
ATOM 6935 C C . ASP A 1 840 ? -16.355 -1.526 -57.453 1.00 69.12 840 ASP A C 1
ATOM 6937 O O . ASP A 1 840 ? -17.293 -0.737 -57.331 1.00 69.12 840 ASP A O 1
ATOM 6941 N N . ILE A 1 841 ? -15.111 -1.102 -57.683 1.00 79.19 841 ILE A N 1
ATOM 6942 C CA . ILE A 1 841 ? -14.721 0.297 -57.847 1.00 79.19 841 ILE A CA 1
ATOM 6943 C C . ILE A 1 841 ? -14.158 0.469 -59.254 1.00 79.19 841 ILE A C 1
ATOM 6945 O O . ILE A 1 841 ? -13.266 -0.266 -59.659 1.00 79.19 841 ILE A O 1
ATOM 6949 N N . LYS A 1 842 ? -14.606 1.483 -59.992 1.00 81.06 842 LYS A N 1
ATOM 6950 C CA . LYS A 1 842 ? -14.034 1.845 -61.292 1.00 81.06 842 LYS A CA 1
ATOM 6951 C C . LYS A 1 842 ? -13.244 3.141 -61.197 1.00 81.06 842 LYS A C 1
ATOM 6953 O O . LYS A 1 842 ? -13.754 4.158 -60.727 1.00 81.06 842 LYS A O 1
ATOM 6958 N N . TYR A 1 843 ? -12.014 3.124 -61.703 1.00 86.06 843 TYR A N 1
ATOM 6959 C CA . TYR A 1 843 ? -11.207 4.330 -61.863 1.00 86.06 843 TYR A CA 1
ATOM 6960 C C . TYR A 1 843 ? -11.490 5.018 -63.199 1.00 86.06 843 TYR A C 1
ATOM 6962 O O . TYR A 1 843 ? -11.484 4.396 -64.258 1.00 86.06 843 TYR A O 1
ATOM 6970 N N . SER A 1 844 ? -11.676 6.337 -63.156 1.00 82.12 844 SER A N 1
ATOM 6971 C CA . SER A 1 844 ? -11.698 7.188 -64.340 1.00 82.12 844 SER A CA 1
ATOM 6972 C C . SER A 1 844 ? -10.738 8.362 -64.191 1.00 82.12 844 SER A C 1
ATOM 6974 O O . SER A 1 844 ? -10.698 9.070 -63.179 1.00 82.12 844 SER A O 1
ATOM 6976 N N . LYS A 1 845 ? -9.981 8.633 -65.258 1.00 83.62 845 LYS A N 1
ATOM 6977 C CA . LYS A 1 845 ? -9.116 9.816 -65.343 1.00 83.62 845 LYS A CA 1
ATOM 6978 C C . LYS A 1 845 ? -9.934 11.111 -65.279 1.00 83.62 845 LYS A C 1
ATOM 6980 O O . LYS A 1 845 ? -9.447 12.099 -64.726 1.00 83.62 845 LYS A O 1
ATOM 6985 N N . MET A 1 846 ? -11.157 11.106 -65.809 1.00 82.25 846 MET A N 1
ATOM 6986 C CA . MET A 1 846 ? -12.101 12.220 -65.737 1.00 82.25 846 MET A CA 1
ATOM 6987 C C . MET A 1 846 ? -13.531 11.676 -65.712 1.00 82.25 846 MET A C 1
ATOM 6989 O O . MET A 1 846 ? -13.975 11.065 -66.679 1.00 82.25 846 MET A O 1
ATOM 6993 N N . GLY A 1 847 ? -14.243 11.883 -64.608 1.00 77.94 847 GLY A N 1
ATOM 6994 C CA . GLY A 1 847 ? -15.614 11.400 -64.426 1.00 77.94 847 GLY A CA 1
ATOM 6995 C C . GLY A 1 847 ? -16.530 12.500 -63.909 1.00 77.94 847 GLY A C 1
ATOM 6996 O O . GLY A 1 847 ? -16.068 13.472 -63.307 1.00 77.94 847 GLY A O 1
ATOM 6997 N N . LYS A 1 848 ? -17.828 12.368 -64.182 1.00 77.56 848 LYS A N 1
ATOM 6998 C CA . LYS A 1 848 ? -18.851 13.316 -63.739 1.00 77.56 848 LYS A CA 1
ATOM 6999 C C . LYS A 1 848 ? -19.534 12.754 -62.495 1.00 77.56 848 LYS A C 1
ATOM 7001 O O . LYS A 1 848 ? -20.119 11.685 -62.562 1.00 77.56 848 LYS A O 1
ATOM 7006 N N . ALA A 1 849 ? -19.468 13.484 -61.389 1.00 74.81 849 ALA A N 1
ATOM 7007 C CA . ALA A 1 849 ? -20.169 13.169 -60.147 1.00 74.81 849 ALA A CA 1
ATOM 7008 C C . ALA A 1 849 ? -20.805 14.459 -59.616 1.00 74.81 849 ALA A C 1
ATOM 7010 O O . ALA A 1 849 ? -20.234 15.539 -59.773 1.00 74.81 849 ALA A O 1
ATOM 7011 N N . ASN A 1 850 ? -22.017 14.389 -59.060 1.00 72.56 850 ASN A N 1
ATOM 7012 C CA . ASN A 1 850 ? -22.742 15.561 -58.539 1.00 72.56 850 ASN A CA 1
ATOM 7013 C C . ASN A 1 850 ? -22.767 16.762 -59.509 1.00 72.56 850 ASN A C 1
ATOM 7015 O O . ASN A 1 850 ? -22.524 17.908 -59.130 1.00 72.56 850 ASN A O 1
ATOM 7019 N N . ARG A 1 851 ? -23.035 16.491 -60.796 1.00 74.69 851 ARG A N 1
ATOM 7020 C CA . ARG A 1 851 ? -23.088 17.480 -61.895 1.00 74.69 851 ARG A CA 1
ATOM 7021 C C . ARG A 1 851 ? -21.775 18.244 -62.162 1.00 74.69 851 ARG A C 1
ATOM 7023 O O . ARG A 1 851 ? -21.785 19.166 -62.974 1.00 74.69 851 ARG A O 1
ATOM 7030 N N . ARG A 1 852 ? -20.643 17.850 -61.567 1.00 76.88 852 ARG A N 1
ATOM 7031 C CA . ARG A 1 852 ? -19.310 18.435 -61.804 1.00 76.88 852 ARG A CA 1
ATOM 7032 C C . ARG A 1 852 ? -18.334 17.383 -62.331 1.00 76.88 852 ARG A C 1
ATOM 7034 O O . ARG A 1 852 ? -18.468 16.195 -62.054 1.00 76.88 852 ARG A O 1
ATOM 7041 N N . TYR A 1 853 ? -17.352 17.821 -63.115 1.00 82.12 853 TYR A N 1
ATOM 7042 C CA . TYR A 1 853 ? -16.282 16.946 -63.594 1.00 82.12 853 TYR A CA 1
ATOM 7043 C C . TYR A 1 853 ? -15.132 16.912 -62.590 1.00 82.12 853 TYR A C 1
ATOM 7045 O O . TYR A 1 853 ? -14.604 17.952 -62.193 1.00 82.12 853 TYR A O 1
ATOM 7053 N N . HIS A 1 854 ? -14.715 15.706 -62.221 1.00 82.12 854 HIS A N 1
ATOM 7054 C CA . HIS A 1 854 ? -13.616 15.439 -61.304 1.00 82.12 854 HIS A CA 1
ATOM 7055 C C . HIS A 1 854 ? -12.516 14.654 -62.024 1.00 82.12 854 HIS A C 1
ATOM 7057 O O . HIS A 1 854 ? -12.788 13.741 -62.805 1.00 82.12 854 HIS A O 1
ATOM 7063 N N . ARG A 1 855 ? -11.252 15.010 -61.768 1.00 83.19 855 ARG A N 1
ATOM 7064 C CA . ARG A 1 855 ? -10.082 14.288 -62.294 1.00 83.19 855 ARG A CA 1
ATOM 7065 C C . ARG A 1 855 ? -9.640 13.207 -61.312 1.00 83.19 855 ARG A C 1
ATOM 7067 O O . ARG A 1 855 ? -9.585 13.479 -60.116 1.00 83.19 855 ARG A O 1
ATOM 7074 N N . ASN A 1 856 ? -9.220 12.053 -61.831 1.00 87.06 856 ASN A N 1
ATOM 7075 C CA . ASN A 1 856 ? -8.752 10.898 -61.054 1.00 87.06 856 ASN A CA 1
ATOM 7076 C C . ASN A 1 856 ? -9.766 10.482 -59.976 1.00 87.06 856 ASN A C 1
ATOM 7078 O O . ASN A 1 856 ? -9.515 10.629 -58.777 1.00 87.06 856 ASN A O 1
ATOM 7082 N N . ILE A 1 857 ? -10.929 10.030 -60.432 1.00 86.81 857 ILE A N 1
ATOM 7083 C CA . ILE A 1 857 ? -12.086 9.686 -59.605 1.00 86.81 857 ILE A CA 1
ATOM 7084 C C . ILE A 1 857 ? -12.296 8.171 -59.583 1.00 86.81 857 ILE A C 1
ATOM 7086 O O . ILE A 1 857 ? -12.059 7.489 -60.580 1.00 86.81 857 ILE A O 1
ATOM 7090 N N . LEU A 1 858 ? -12.732 7.674 -58.433 1.00 86.88 858 LEU A N 1
ATOM 7091 C CA . LEU A 1 858 ? -13.186 6.318 -58.175 1.00 86.88 858 LEU A CA 1
ATOM 7092 C C . LEU A 1 858 ? -14.707 6.346 -57.974 1.00 86.88 858 LEU A C 1
ATOM 7094 O O . LEU A 1 858 ? -15.213 7.180 -57.217 1.00 86.88 858 LEU A O 1
ATOM 7098 N N . LEU A 1 859 ? -15.418 5.454 -58.658 1.00 81.44 859 LEU A N 1
ATOM 7099 C CA . LEU A 1 859 ? -16.876 5.314 -58.607 1.00 81.44 859 LEU A CA 1
ATOM 7100 C C . LEU A 1 859 ? -17.238 3.883 -58.208 1.00 81.44 859 LEU A C 1
ATOM 7102 O O . LEU A 1 859 ? -16.557 2.954 -58.638 1.00 81.44 859 LEU A O 1
ATOM 7106 N N . GLY A 1 860 ? -18.300 3.700 -57.422 1.00 74.56 860 GLY A N 1
ATOM 7107 C CA . GLY A 1 860 ? -18.892 2.373 -57.229 1.00 74.56 860 GLY A CA 1
ATOM 7108 C C . GLY A 1 860 ? -19.525 1.879 -58.533 1.00 74.56 860 GLY A C 1
ATOM 7109 O O . GLY A 1 860 ? -19.997 2.696 -59.327 1.00 74.56 860 GLY A O 1
ATOM 7110 N N . ARG A 1 861 ? -19.530 0.563 -58.780 1.00 64.12 861 ARG A N 1
ATOM 7111 C CA . ARG A 1 861 ? -20.139 -0.018 -59.995 1.00 64.12 861 ARG A CA 1
ATOM 7112 C C . ARG A 1 861 ? -21.612 0.363 -60.184 1.00 64.12 861 ARG A C 1
ATOM 7114 O O . ARG A 1 861 ? -22.018 0.538 -61.325 1.00 64.12 861 ARG A O 1
ATOM 7121 N N . ASP A 1 862 ? -22.350 0.590 -59.100 1.00 56.25 862 ASP A N 1
ATOM 7122 C CA . ASP A 1 862 ? -23.779 0.943 -59.134 1.00 56.25 862 ASP A CA 1
ATOM 7123 C C . ASP A 1 862 ? -24.061 2.423 -59.478 1.00 56.25 862 ASP A C 1
ATOM 7125 O O . ASP A 1 862 ? -25.214 2.839 -59.543 1.00 56.25 862 ASP A O 1
ATOM 7129 N N . VAL A 1 863 ? -23.018 3.244 -59.672 1.00 51.88 863 VAL A N 1
ATOM 7130 C CA . VAL A 1 863 ? -23.117 4.707 -59.875 1.00 51.88 863 VAL A CA 1
ATOM 7131 C C . VAL A 1 863 ? -22.746 5.126 -61.313 1.00 51.88 863 VAL A C 1
ATOM 7133 O O . VAL A 1 863 ? -22.690 6.318 -61.619 1.00 51.88 863 VAL A O 1
ATOM 7136 N N . LEU A 1 864 ? -22.473 4.167 -62.206 1.00 43.41 864 LEU A N 1
ATOM 7137 C CA . LEU A 1 864 ? -22.036 4.412 -63.589 1.00 43.41 864 LEU A CA 1
ATOM 7138 C C . LEU A 1 864 ? -23.141 4.306 -64.633 1.00 43.41 864 LEU A C 1
ATOM 7140 O O . LEU A 1 864 ? -23.880 3.301 -64.606 1.00 43.41 864 LEU A O 1
#

Secondary structure (DSSP, 8-state):
--HHHHHHH-TTSEEEEETTEEEEE-SSSEEEEEEEETTTEEEE---SS---EEE--SSTT--EEEEEESHHHHHHHHHH-TTSEEEEESSTTS---TTTTT--GGG-SEEEEE--TT--HHHHHHHHTT--HHHHTTEEEB-GGGS-TT--SHHHHHHTT---TTTHHHHHHHHHHHTB-SSSHHHHHHHHHHHHHHHHHHHHHHTT-HHHHHHHHHHHHHHT---HHHHHHHHHTTS--TTEEEEE--TT--GGGGHHHHHHHHHH-SEEEEE--TTS-HHHIIIIIHHHH-SSEEEEESSHHHHHHHHTTSSPEE--SGGGGGSSEEEEEHHHHHHHHHHSHHHHHHHHHH-SEEEE--TTHHHHHTTT-HHHHHHHHIIIII--S-EEEEESS----SSS--EEEEEE--GGGPEEEEEEES--SSHHHHHHHHHHHHTTSEEEEEESSHHHHHHHHHHHHHTT--EEEE-SS-EEETTEEPTTSPPPPSS-EEEEEGGGSTTPPPTTEEEEEEES--S-HHHHHHHHTT-TT-EEEEEE--TTHHHHHHHHHHHHHHHHHHHHHHT-SBHHHHHT-HHHHHHHHHH----GGG-SHHHHHHHTHHHHHHHHTTTSEEE-TTSSSEEE-HHHHHT-S-HHHHTTS--HHHHHHHHHHHHHHHHHHH-GGGHHHHS--SEEEEE---------------HHHHHHHHHHHHHHHHHHHHHHHHHHHHTGGGT--HHHHHTTS-HHHHHHHHHS---HHHHHT-SSHHHHHHHHHHHTS-HHHHHHHHHHHHHHHSEEEHHHHHHHHHHHS--SS--HHHHHHHHHHHHHTTTTTTTTEEEEEEEEETTEEEEEEEEEGGG-